Protein AF-A0A9D8EHZ8-F1 (afdb_monomer_lite)

Foldseek 3Di:
DPPPPPPDDDDDDDDDDDDPPVPDDDDDDDDDDDDDDDDDDDDDDDDDDDDDDDDDDDDDDDDDDDDDDDADFFAWDKDFQEFDFDFAFWFEWADDDQWIWTDHQQQKIWIWRCVPVNDIGGQAMDHDRHRFHYWDDDDQKIKTKHKHKDAQDADPVRDSPPADRIWIWIWIWIWGCNPVHDIGTQATDTDDDRANKGWQEWDDDDQKIWTWMWGDDDQDIKIKTWIWRCNPVHDIGTQAIETDPARWHYWDDDDQKIKIKHFHARPVVRGTPQWIKIWIWRCVPSHDIGTLAMDTDGHQWHYWDDDDQKIKIWHWDADPVVRFTPWIKIWMWGNVPNNYIGTAAMDTDPAHWAYWDDDDQWIWTFHQQAWIWIWGCPPVNYIGTDDIDGDPAGFNYWYDDPQKIWTSRISSGIIIMGTDGRRPDPDPPPCDPPNADEWFFDKDKDWFALFALEHEAQTKIKIARPVTAGRVRAQKAKWKDKQRHTDDDDPDWDDQDDDDPNWRWDWDAFPRSRMIITHGNDWDKMKMKMWMGSPPHIDMDIDIGTYDHFQDDFDFPDKDKWKKKKKKKKAFAFQFKWFQKKFKDFDFGDDPPFKDWPGKDKPDPPWGWDADPQRTIMIIGGDDRPDMHGHGDMDMIMMMIIMMGTHGDPVPDDQPPFDGDDPTPLLVLLLDAHDQLPLVPPQLLVLLCVQQPPHDGLLSSLQSLLVSLLVQADEDPVQVVVQWAFAHRLSVCSVVRYYHQVNSQSVSSSSSSSNSWRKWKFKADQVLVLQVVPFDWDQDIGIWMWTQRGSPGTDTFRSPPDPGTRRARRGRTSDIGSHCSQLDPDRIRHVVSNDSGHMDTDTDDPDDTDMDMTITMHMDDDHNCVRPVD

Radius of gyration: 33.53 Å; chains: 1; bounding box: 96×95×113 Å

Sequence (870 aa):
MKILKKYFKKSRILFSALSVILLIILVWVSGCCFDINYDFFNSTGQADPVTATTELITETETAETVPEVSTPLSVPELSIISKLKVPGQAIDVKAYGGYAYLTNDLGVLYIIDVSDKQDPQITGKCQGINAANIVIIAKEYAYISYTEWMRADKDESGSNNGIPEIYSICGFKIVNIKDKKNPVVVGDYISGKQSEKSVQGLVVEGDYAYLNTTDYTGNILKSRLEIIDIKDKTNPQIKGYCSIEGQPNGIFIKGGYAYINNTYYDFEKKQHTGQSKFFTVDISDKEAPFIAGSCSVPANSWSVYASGDHAFLTSSIYDDEIEDYKNSVLQIIDISDEKNPAPLGKCSIPGGAWEIDIKDDFLFVSNNKGGVSVINISDKSAPAITTNLVTNGNSYDIAIDGDYGYVADGFNGLLIIAIQKKEPGEGMIIHEEGANLPPVASIDIYGDRLSGDIFLKNNPVYLSAANSYDPENAGLFYTWHVNGYEVTDINNRYAVNDYIDDILMKSEMTEKKSEVICIFDNPGIYEVKLTVSDGILETSKSAVIKIEEGPAVIEPLREHNFTVTIECVLLNKGDVVVKNLECYLRTPQNFYPYQVVNKSEASIPLVNEVFDGNWNLLTHFKFGQNIKVSKGQEFKASLKNSVTMYEYDFKSLNTKNLDYEIGDRDLKEYTGEDLFIDIDSPVIIDAAKKATGSETDAVLKAKKIYNYIASKLYYDFPRAKDRGYEFMSASEILKTGKGVCADYAILYVAMLRAAGIPSRVAAGIPSALILNEKNQEIDIGHAWVEVKLPGYGWIPVDITQEDGFMERDYYMNLATEKGTSFLYKSLTMDWSSYYYDGFKYKWDSTQSPDIEQKLIYKVSGISKKDLYSR

pLDDT: mean 77.03, std 20.15, range [22.52, 98.31]

Structure (mmCIF, N/CA/C/O backbone):
data_AF-A0A9D8EHZ8-F1
#
_entry.id   AF-A0A9D8EHZ8-F1
#
loop_
_atom_site.group_PDB
_atom_site.id
_atom_site.type_symbol
_atom_site.label_atom_id
_atom_site.label_alt_id
_atom_site.label_comp_id
_atom_site.label_asym_id
_atom_site.label_entity_id
_atom_site.label_seq_id
_atom_site.pdbx_PDB_ins_code
_atom_site.Cartn_x
_atom_site.Cartn_y
_atom_site.Cartn_z
_atom_site.occupancy
_atom_site.B_iso_or_equiv
_atom_site.auth_seq_id
_atom_site.auth_comp_id
_atom_site.auth_asym_id
_atom_site.auth_atom_id
_atom_site.pdbx_PDB_model_num
ATOM 1 N N . MET A 1 1 ? 61.370 29.660 18.960 1.00 42.44 1 MET A N 1
ATOM 2 C CA . MET A 1 1 ? 62.018 30.147 17.714 1.00 42.44 1 MET A CA 1
ATOM 3 C C . MET A 1 1 ? 62.619 28.984 16.912 1.00 42.44 1 MET A C 1
ATOM 5 O O . MET A 1 1 ? 63.818 28.751 16.948 1.00 42.44 1 MET A O 1
ATOM 9 N N . LYS A 1 2 ? 61.748 28.227 16.240 1.00 33.66 2 LYS A N 1
ATOM 10 C CA . LYS A 1 2 ? 61.915 27.115 15.270 1.00 33.66 2 LYS A CA 1
ATOM 11 C C . LYS A 1 2 ? 60.500 26.500 15.217 1.00 33.66 2 LYS A C 1
ATOM 13 O O . LYS A 1 2 ? 59.813 26.578 16.228 1.00 33.66 2 LYS A O 1
ATOM 18 N N . ILE A 1 3 ? 60.035 25.996 14.070 1.00 34.16 3 ILE A N 1
ATOM 19 C CA . ILE A 1 3 ? 58.587 25.772 13.804 1.00 34.16 3 ILE A CA 1
ATOM 20 C C . ILE A 1 3 ? 57.794 27.102 13.747 1.00 34.16 3 ILE A C 1
ATOM 22 O O . ILE A 1 3 ? 56.798 27.311 14.420 1.00 34.16 3 ILE A O 1
ATOM 26 N N . LEU A 1 4 ? 58.276 28.040 12.923 1.00 28.67 4 LEU A N 1
ATOM 27 C CA . LEU A 1 4 ? 57.516 29.219 12.461 1.00 28.67 4 LEU A CA 1
ATOM 28 C C . LEU A 1 4 ? 58.087 29.683 11.102 1.00 28.67 4 LEU A C 1
ATOM 30 O O . LEU A 1 4 ? 58.439 30.840 10.897 1.00 28.67 4 LEU A O 1
ATOM 34 N N . LYS A 1 5 ? 58.370 28.700 10.229 1.00 30.28 5 LYS A N 1
ATOM 35 C CA . LYS A 1 5 ? 59.226 28.878 9.037 1.00 30.28 5 LYS A CA 1
ATOM 36 C C . LYS A 1 5 ? 58.972 27.886 7.882 1.00 30.28 5 LYS A C 1
ATOM 38 O O . LYS A 1 5 ? 59.844 27.726 7.034 1.00 30.28 5 LYS A O 1
ATOM 43 N N . LYS A 1 6 ? 57.820 27.193 7.870 1.00 33.59 6 LYS A N 1
ATOM 44 C CA . LYS A 1 6 ? 57.412 26.274 6.777 1.00 33.59 6 LYS A CA 1
ATOM 45 C C . LYS A 1 6 ? 56.082 26.656 6.101 1.00 33.59 6 LYS A C 1
ATOM 47 O O . LYS A 1 6 ? 55.855 26.250 4.970 1.00 33.59 6 LYS A O 1
ATOM 52 N N . TYR A 1 7 ? 55.269 27.504 6.733 1.00 33.09 7 TYR A N 1
ATOM 53 C CA . TYR A 1 7 ? 54.246 28.297 6.046 1.00 33.09 7 TYR A CA 1
ATOM 54 C C . TYR A 1 7 ? 54.831 29.673 5.686 1.00 33.09 7 TYR A C 1
ATOM 56 O O . TYR A 1 7 ? 55.725 30.157 6.379 1.00 33.09 7 TYR A O 1
ATOM 64 N N . PHE A 1 8 ? 54.356 30.259 4.580 1.00 27.19 8 PHE A N 1
ATOM 65 C CA . PHE A 1 8 ? 54.867 31.481 3.933 1.00 27.19 8 PHE A CA 1
ATOM 66 C C . PHE A 1 8 ? 56.337 31.464 3.466 1.00 27.19 8 PHE A C 1
ATOM 68 O O . PHE A 1 8 ? 57.197 32.076 4.097 1.00 27.19 8 PHE A O 1
ATOM 75 N N . LYS A 1 9 ? 56.596 30.923 2.258 1.00 25.81 9 LYS A N 1
ATOM 76 C CA . LYS A 1 9 ? 57.338 31.677 1.213 1.00 25.81 9 LYS A CA 1
ATOM 77 C C . LYS A 1 9 ? 57.199 31.125 -0.221 1.00 25.81 9 LYS A C 1
ATOM 79 O O . LYS A 1 9 ? 58.185 30.658 -0.787 1.00 25.81 9 LYS A O 1
ATOM 84 N N . LYS A 1 10 ? 56.028 31.283 -0.860 1.00 26.80 10 LYS A N 1
ATOM 85 C CA . LYS A 1 10 ? 55.967 31.517 -2.326 1.00 26.80 10 LYS A CA 1
ATOM 86 C C . LYS A 1 10 ? 54.661 32.136 -2.863 1.00 26.80 10 LYS A C 1
ATOM 88 O O . LYS A 1 10 ? 54.242 31.824 -3.967 1.00 26.80 10 LYS A O 1
ATOM 93 N N . SER A 1 11 ? 54.075 33.097 -2.145 1.00 28.36 11 SER A N 1
ATOM 94 C CA . SER A 1 11 ? 53.199 34.097 -2.773 1.00 28.36 11 SER A CA 1
ATOM 95 C C . SER A 1 11 ? 54.037 35.274 -3.300 1.00 28.36 11 SER A C 1
ATOM 97 O O . SER A 1 11 ? 54.605 36.061 -2.546 1.00 28.36 11 SER A O 1
ATOM 99 N N . ARG A 1 12 ? 54.160 35.334 -4.627 1.00 26.92 12 ARG A N 1
ATOM 100 C CA . ARG A 1 12 ? 54.604 36.449 -5.484 1.00 26.92 12 ARG A CA 1
ATOM 101 C C . ARG A 1 12 ? 54.038 36.082 -6.866 1.00 26.92 12 ARG A C 1
ATOM 103 O O . ARG A 1 12 ? 54.350 34.996 -7.331 1.00 26.92 12 ARG A O 1
ATOM 110 N N . ILE A 1 13 ? 53.205 36.876 -7.531 1.00 28.33 13 ILE A N 1
ATOM 111 C CA . ILE A 1 13 ? 52.962 38.323 -7.415 1.00 28.33 13 ILE A CA 1
ATOM 112 C C . ILE A 1 13 ? 51.472 38.608 -7.184 1.00 28.33 13 ILE A C 1
ATOM 114 O O . ILE A 1 13 ? 50.621 37.968 -7.788 1.00 28.33 13 ILE A O 1
ATOM 118 N N . LEU A 1 14 ? 51.175 39.614 -6.360 1.00 29.42 14 LEU A N 1
ATOM 119 C CA . LEU A 1 14 ? 49.868 40.272 -6.302 1.00 29.42 14 LEU A CA 1
ATOM 120 C C . LEU A 1 14 ? 50.128 41.762 -6.027 1.00 29.42 14 LEU A C 1
ATOM 122 O O . LEU A 1 14 ? 50.185 42.171 -4.874 1.00 29.42 14 LEU A O 1
ATOM 126 N N . PHE A 1 15 ? 50.421 42.534 -7.084 1.00 25.20 15 PHE A N 1
ATOM 127 C CA . PHE A 1 15 ? 50.543 44.003 -7.045 1.00 25.20 15 PHE A CA 1
ATOM 128 C C . PHE A 1 15 ? 50.527 44.610 -8.465 1.00 25.20 15 PHE A C 1
ATOM 130 O O . PHE A 1 15 ? 51.571 44.763 -9.097 1.00 25.20 15 PHE A O 1
ATOM 137 N N . SER A 1 16 ? 49.317 44.865 -8.973 1.00 26.61 16 SER A N 1
ATOM 138 C CA . SER A 1 16 ? 48.915 45.629 -10.186 1.00 26.61 16 SER A CA 1
ATOM 139 C C . SER A 1 16 ? 47.452 45.242 -10.493 1.00 26.61 16 SER A C 1
ATOM 141 O O . SER A 1 16 ? 47.147 44.593 -11.482 1.00 26.61 16 SER A O 1
ATOM 143 N N . ALA A 1 17 ? 46.521 45.349 -9.541 1.00 25.27 17 ALA A N 1
ATOM 144 C CA . ALA A 1 17 ? 45.995 46.604 -8.990 1.00 25.27 17 ALA A CA 1
ATOM 145 C C . ALA A 1 17 ? 45.419 47.531 -10.082 1.00 25.27 17 ALA A C 1
ATOM 147 O O . ALA A 1 17 ? 46.172 48.147 -10.823 1.00 25.27 17 ALA A O 1
ATOM 148 N N . LEU A 1 18 ? 44.081 47.616 -10.123 1.00 31.67 18 LEU A N 1
ATOM 149 C CA . LEU A 1 18 ? 43.257 48.682 -10.716 1.00 31.67 18 LEU A CA 1
ATOM 150 C C . LEU A 1 18 ? 43.749 49.237 -12.073 1.00 31.67 18 LEU A C 1
ATOM 152 O O . LEU A 1 18 ? 44.372 50.295 -12.129 1.00 31.67 18 LEU A O 1
ATOM 156 N N . SER A 1 19 ? 43.428 48.564 -13.186 1.00 28.25 19 SER A N 1
ATOM 157 C CA . SER A 1 19 ? 43.643 49.134 -14.538 1.00 28.25 19 SER A CA 1
ATOM 158 C C . SER A 1 19 ? 42.653 48.699 -15.636 1.00 28.25 19 SER A C 1
ATOM 160 O O . SER A 1 19 ? 42.636 49.336 -16.681 1.00 28.25 19 SER A O 1
ATOM 162 N N . VAL A 1 20 ? 41.834 47.650 -15.444 1.00 29.98 20 VAL A N 1
ATOM 163 C CA . VAL A 1 20 ? 41.016 47.049 -16.537 1.00 29.98 20 VAL A CA 1
ATOM 164 C C . VAL A 1 20 ? 39.533 46.830 -16.161 1.00 29.98 20 VAL A C 1
ATOM 166 O O . VAL A 1 20 ? 38.777 46.254 -16.924 1.00 29.98 20 VAL A O 1
ATOM 169 N N . ILE A 1 21 ? 39.083 47.302 -14.990 1.00 32.62 21 ILE A N 1
ATOM 170 C CA . ILE A 1 21 ? 37.666 47.213 -14.547 1.00 32.62 21 ILE A CA 1
ATOM 171 C C . ILE A 1 21 ? 37.036 48.625 -14.432 1.00 32.62 21 ILE A C 1
ATOM 173 O O . ILE A 1 21 ? 35.999 48.818 -13.814 1.00 32.62 21 ILE A O 1
ATOM 177 N N . LEU A 1 22 ? 37.655 49.641 -15.055 1.00 27.19 22 LEU A N 1
ATOM 178 C CA . LEU A 1 22 ? 37.105 51.009 -15.157 1.00 27.19 22 LEU A CA 1
ATOM 179 C C . LEU A 1 22 ? 37.096 51.574 -16.597 1.00 27.19 22 LEU A C 1
ATOM 181 O O . LEU A 1 22 ? 36.984 52.774 -16.813 1.00 27.19 22 LEU A O 1
ATOM 185 N N . LEU A 1 23 ? 37.205 50.670 -17.571 1.00 26.86 23 LEU A N 1
ATOM 186 C CA . LEU A 1 23 ? 36.825 50.774 -18.982 1.00 26.86 23 LEU A CA 1
ATOM 187 C C . LEU A 1 23 ? 36.398 49.331 -19.324 1.00 26.86 23 LEU A C 1
ATOM 189 O O . LEU A 1 23 ? 37.203 48.429 -19.129 1.00 26.86 23 LEU A O 1
ATOM 193 N N . ILE A 1 24 ? 35.175 48.995 -19.744 1.00 31.30 24 ILE A N 1
ATOM 194 C CA . ILE A 1 24 ? 34.198 49.748 -20.545 1.00 31.30 24 ILE A CA 1
ATOM 195 C C . ILE A 1 24 ? 32.785 49.587 -19.936 1.00 31.30 24 ILE A C 1
ATOM 197 O O . ILE A 1 24 ? 32.025 48.717 -20.347 1.00 31.30 24 ILE A O 1
ATOM 201 N N . ILE A 1 25 ? 32.415 50.427 -18.961 1.00 30.67 25 ILE A N 1
ATOM 202 C CA . ILE A 1 25 ? 31.013 50.658 -18.559 1.00 30.67 25 ILE A CA 1
ATOM 203 C C . ILE A 1 25 ? 30.838 52.162 -18.290 1.00 30.67 25 ILE A C 1
ATOM 205 O O . ILE A 1 25 ? 31.581 52.736 -17.502 1.00 30.67 25 ILE A O 1
ATOM 209 N N . LEU A 1 26 ? 29.841 52.765 -18.949 1.00 23.91 26 LEU A N 1
ATOM 210 C CA . LEU A 1 26 ? 29.326 54.133 -18.761 1.00 23.91 26 LEU A CA 1
ATOM 211 C C . LEU A 1 26 ? 30.317 55.309 -18.926 1.00 23.91 26 LEU A C 1
ATOM 213 O O . LEU A 1 26 ? 30.789 55.909 -17.965 1.00 23.91 26 LEU A O 1
ATOM 217 N N . VAL A 1 27 ? 30.432 55.781 -20.172 1.00 25.61 27 VAL A N 1
ATOM 218 C CA . VAL A 1 27 ? 30.250 57.219 -20.448 1.00 25.61 27 VAL A CA 1
ATOM 219 C C . VAL A 1 27 ? 28.884 57.372 -21.119 1.00 25.61 27 VAL A C 1
ATOM 221 O O . VAL A 1 27 ? 28.538 56.584 -21.998 1.00 25.61 27 VAL A O 1
ATOM 224 N N . TRP A 1 28 ? 28.092 58.348 -20.677 1.00 25.27 28 TRP A N 1
ATOM 225 C CA . TRP A 1 28 ? 26.720 58.592 -21.136 1.00 25.27 28 TRP A CA 1
ATOM 226 C C . TRP A 1 28 ? 26.611 60.010 -21.733 1.00 25.27 28 TRP A C 1
ATOM 228 O O . TRP A 1 28 ? 27.244 60.931 -21.227 1.00 25.27 28 TRP A O 1
ATOM 238 N N . VAL A 1 29 ? 25.734 60.169 -22.735 1.00 26.67 29 VAL A N 1
ATOM 239 C CA . VAL A 1 29 ? 25.105 61.433 -23.199 1.00 26.67 29 VAL A CA 1
ATOM 240 C C . VAL A 1 29 ? 25.893 62.414 -24.106 1.00 26.67 29 VAL A C 1
ATOM 242 O O . VAL A 1 29 ? 26.792 63.133 -23.685 1.00 26.67 29 VAL A O 1
ATOM 245 N N . SER A 1 30 ? 25.319 62.596 -25.310 1.00 26.00 30 SER A N 1
ATOM 246 C CA . SER A 1 30 ? 25.338 63.772 -26.220 1.00 26.00 30 SER A CA 1
ATOM 247 C C . SER A 1 30 ? 26.588 64.097 -27.065 1.00 26.00 30 SER A C 1
ATOM 249 O O . SER A 1 30 ? 27.718 64.059 -26.596 1.00 26.00 30 SER A O 1
ATOM 251 N N . GLY A 1 31 ? 26.353 64.460 -28.339 1.00 22.52 31 GLY A N 1
ATOM 252 C CA . GLY A 1 31 ? 27.397 64.751 -29.343 1.00 22.52 31 GLY A CA 1
ATOM 253 C C . GLY A 1 31 ? 26.881 64.845 -30.793 1.00 22.52 31 GLY A C 1
ATOM 254 O O . GLY A 1 31 ? 27.406 64.181 -31.675 1.00 22.52 31 GLY A O 1
ATOM 255 N N . CYS A 1 32 ? 25.808 65.611 -31.001 1.00 24.56 32 CYS A N 1
ATOM 256 C CA . CYS A 1 32 ? 25.001 65.802 -32.220 1.00 24.56 32 CYS A CA 1
ATOM 257 C C . CYS A 1 32 ? 25.723 65.876 -33.590 1.00 24.56 32 CYS A C 1
ATOM 259 O O . CYS A 1 32 ? 26.735 66.563 -33.693 1.00 24.56 32 CYS A O 1
ATOM 261 N N . CYS A 1 33 ? 25.073 65.364 -34.656 1.00 24.97 33 CYS A N 1
ATOM 262 C CA . CYS A 1 33 ? 24.797 66.127 -35.898 1.00 24.97 33 CYS A CA 1
ATOM 263 C C . CYS A 1 33 ? 23.803 65.440 -36.877 1.00 24.97 33 CYS A C 1
ATOM 265 O O . CYS A 1 33 ? 24.043 64.335 -37.350 1.00 24.97 33 CYS A O 1
ATOM 267 N N . PHE A 1 34 ? 22.721 66.171 -37.172 1.00 27.38 34 PHE A N 1
ATOM 268 C CA . PHE A 1 34 ? 21.964 66.359 -38.433 1.00 27.38 34 PHE A CA 1
ATOM 269 C C . PHE A 1 34 ? 22.663 66.000 -39.778 1.00 27.38 34 PHE A C 1
ATOM 271 O O . PHE A 1 34 ? 23.888 66.057 -39.830 1.00 27.38 34 PHE A O 1
ATOM 278 N N . ASP A 1 35 ? 22.019 65.821 -40.952 1.00 26.66 35 ASP A N 1
ATOM 279 C CA . ASP A 1 35 ? 20.636 65.518 -41.458 1.00 26.66 35 ASP A CA 1
ATOM 280 C C . ASP A 1 35 ? 20.735 65.533 -43.035 1.00 26.66 35 ASP A C 1
ATOM 282 O O . ASP A 1 35 ? 21.834 65.794 -43.530 1.00 26.66 35 ASP A O 1
ATOM 286 N N . ILE A 1 36 ? 19.783 65.297 -43.963 1.00 28.72 36 ILE A N 1
ATOM 287 C CA . ILE A 1 36 ? 18.327 65.007 -44.030 1.00 28.72 36 ILE A CA 1
ATOM 288 C C . ILE A 1 36 ? 18.055 64.119 -45.280 1.00 28.72 36 ILE A C 1
ATOM 290 O O . ILE A 1 36 ? 18.781 64.258 -46.267 1.00 28.72 36 ILE A O 1
ATOM 294 N N . ASN A 1 37 ? 16.984 63.302 -45.282 1.00 23.98 37 ASN A N 1
ATOM 295 C CA . ASN A 1 37 ? 15.890 63.209 -46.300 1.00 23.98 37 ASN A CA 1
ATOM 296 C C . ASN A 1 37 ? 15.250 61.794 -46.284 1.00 23.98 37 ASN A C 1
ATOM 298 O O . ASN A 1 37 ? 15.977 60.808 -46.252 1.00 23.98 37 ASN A O 1
ATOM 302 N N . TYR A 1 38 ? 13.931 61.574 -46.161 1.00 24.95 38 TYR A N 1
ATOM 303 C CA . TYR A 1 38 ? 12.765 62.027 -46.953 1.00 24.95 38 TYR A CA 1
ATOM 304 C C . TYR A 1 38 ? 12.772 61.615 -48.434 1.00 24.95 38 TYR A C 1
ATOM 306 O O . TYR A 1 38 ? 13.520 62.177 -49.223 1.00 24.95 38 TYR A O 1
ATOM 314 N N . ASP A 1 39 ? 11.822 60.755 -48.819 1.00 24.69 39 ASP A N 1
ATOM 315 C CA . ASP A 1 39 ? 10.821 61.156 -49.816 1.00 24.69 39 ASP A CA 1
ATOM 316 C C . ASP A 1 39 ? 9.502 60.372 -49.640 1.00 24.69 39 ASP A C 1
ATOM 318 O O . ASP A 1 39 ? 9.479 59.325 -48.990 1.00 24.69 39 ASP A O 1
ATOM 322 N N . PHE A 1 40 ? 8.389 60.907 -50.153 1.00 23.91 40 PHE A N 1
ATOM 323 C CA . PHE A 1 40 ? 7.023 60.424 -49.875 1.00 23.91 40 PHE A CA 1
ATOM 324 C C . PHE A 1 40 ? 6.108 60.727 -51.070 1.00 23.91 40 PHE A C 1
ATOM 326 O O . PHE A 1 40 ? 5.980 61.893 -51.432 1.00 23.91 40 PHE A O 1
ATOM 333 N N . PHE A 1 41 ? 5.405 59.743 -51.653 1.00 25.33 41 PHE A N 1
ATOM 334 C CA . PHE A 1 41 ? 4.345 60.044 -52.633 1.00 25.33 41 PHE A CA 1
ATOM 335 C C . PHE A 1 41 ? 3.162 59.066 -52.637 1.00 25.33 41 PHE A C 1
ATOM 337 O O . PHE A 1 41 ? 3.313 57.863 -52.449 1.00 25.33 41 PHE A O 1
ATOM 344 N N . ASN A 1 42 ? 1.970 59.626 -52.867 1.00 25.23 42 ASN A N 1
ATOM 345 C CA . ASN A 1 42 ? 0.673 58.949 -52.811 1.00 25.23 42 ASN A CA 1
ATOM 346 C C . ASN A 1 42 ? 0.167 58.503 -54.190 1.00 25.23 42 ASN A C 1
ATOM 348 O O . ASN A 1 42 ? 0.382 59.198 -55.181 1.00 25.23 42 ASN A O 1
ATOM 352 N N . SER A 1 43 ? -0.670 57.463 -54.208 1.00 26.58 43 SER A N 1
ATOM 353 C CA . SER A 1 43 ? -1.912 57.412 -55.007 1.00 26.58 43 SER A CA 1
ATOM 354 C C . SER A 1 43 ? -2.799 56.248 -54.517 1.00 26.58 43 SER A C 1
ATOM 356 O O . SER A 1 43 ? -2.247 55.241 -54.092 1.00 26.58 43 SER A O 1
ATOM 358 N N . THR A 1 44 ? -4.136 56.196 -54.591 1.00 25.92 44 THR A N 1
ATOM 359 C CA . THR A 1 44 ? -5.294 57.116 -54.407 1.00 25.92 44 THR A CA 1
ATOM 360 C C . THR A 1 44 ? -6.478 56.487 -55.162 1.00 25.92 44 THR A C 1
ATOM 362 O O . THR A 1 44 ? -6.336 56.230 -56.354 1.00 25.92 44 THR A O 1
ATOM 365 N N . GLY A 1 45 ? -7.639 56.311 -54.516 1.00 26.22 45 GLY A N 1
ATOM 366 C CA . GLY A 1 45 ? -8.857 55.707 -55.102 1.00 26.22 45 GLY A CA 1
ATOM 367 C C . GLY A 1 45 ? -9.213 54.366 -54.427 1.00 26.22 45 GLY A C 1
ATOM 368 O O . GLY A 1 45 ? -8.359 53.490 -54.432 1.00 26.22 45 GLY A O 1
ATOM 369 N N . GLN A 1 46 ? -10.340 54.094 -53.745 1.00 23.98 46 GLN A N 1
ATOM 370 C CA . GLN A 1 46 ? -11.684 54.696 -53.545 1.00 23.98 46 GLN A CA 1
ATOM 371 C C . GLN A 1 46 ? -12.833 53.958 -54.280 1.00 23.98 46 GLN A C 1
ATOM 373 O O . GLN A 1 46 ? -12.809 53.861 -55.500 1.00 23.98 46 GLN A O 1
ATOM 378 N N . ALA A 1 47 ? -13.868 53.589 -53.499 1.00 24.73 47 ALA A N 1
ATOM 379 C CA . ALA A 1 47 ? -15.228 53.118 -53.847 1.00 24.73 47 ALA A CA 1
ATOM 380 C C . ALA A 1 47 ? -15.457 51.638 -54.280 1.00 24.73 47 ALA A C 1
ATOM 382 O O . ALA A 1 47 ? -15.078 51.231 -55.371 1.00 24.73 47 ALA A O 1
ATOM 383 N N . ASP A 1 48 ? -16.120 50.850 -53.413 1.00 22.95 48 ASP A N 1
ATOM 384 C CA . ASP A 1 48 ? -17.584 50.591 -53.399 1.00 22.95 48 ASP A CA 1
ATOM 385 C C . ASP A 1 48 ? -18.350 50.296 -54.728 1.00 22.95 48 ASP A C 1
ATOM 387 O O . ASP A 1 48 ? -18.148 51.008 -55.709 1.00 22.95 48 ASP A O 1
ATOM 391 N N . PRO A 1 49 ? -19.444 49.483 -54.715 1.00 45.53 49 PRO A N 1
ATOM 392 C CA . PRO A 1 49 ? -19.548 48.070 -54.280 1.00 45.53 49 PRO A CA 1
ATOM 393 C C . PRO A 1 49 ? -20.495 47.208 -55.201 1.00 45.53 49 PRO A C 1
ATOM 395 O O . PRO A 1 49 ? -20.920 47.653 -56.262 1.00 45.53 49 PRO A O 1
ATOM 398 N N . VAL A 1 50 ? -20.954 46.035 -54.713 1.00 24.03 50 VAL A N 1
ATOM 399 C CA . VAL A 1 50 ? -22.211 45.299 -55.080 1.00 24.03 50 VAL A CA 1
ATOM 400 C C . VAL A 1 50 ? -22.213 44.292 -56.267 1.00 24.03 50 VAL A C 1
ATOM 402 O O . VAL A 1 50 ? -21.644 44.502 -57.330 1.00 24.03 50 VAL A O 1
ATOM 405 N N . THR A 1 51 ? -23.042 43.249 -56.083 1.00 23.59 51 THR A N 1
ATOM 406 C CA . THR A 1 51 ? -23.718 42.334 -57.047 1.00 23.59 51 THR A CA 1
ATOM 407 C C . THR A 1 51 ? -23.034 41.064 -57.576 1.00 23.59 51 THR A C 1
ATOM 409 O O . THR A 1 51 ? -22.134 41.079 -58.405 1.00 23.59 51 THR A O 1
ATOM 412 N N . ALA A 1 52 ? -23.631 39.947 -57.153 1.00 26.17 52 ALA A N 1
ATOM 413 C CA . ALA A 1 52 ? -23.463 38.568 -57.591 1.00 26.17 52 ALA A CA 1
ATOM 414 C C . ALA A 1 52 ? -23.963 38.242 -59.017 1.00 26.17 52 ALA A C 1
ATOM 416 O O . ALA A 1 52 ? -24.888 38.887 -59.510 1.00 26.17 52 ALA A O 1
ATOM 417 N N . THR A 1 53 ? -23.429 37.160 -59.606 1.00 24.91 53 THR A N 1
ATOM 418 C CA . THR A 1 53 ? -24.096 36.026 -60.323 1.00 24.91 53 THR A CA 1
ATOM 419 C C . THR A 1 53 ? -22.984 35.064 -60.827 1.00 24.91 53 THR A C 1
ATOM 421 O O . THR A 1 53 ? -21.869 35.520 -61.053 1.00 24.91 53 THR A O 1
ATOM 424 N N . THR A 1 54 ? -23.074 33.723 -60.765 1.00 25.78 54 THR A N 1
ATOM 425 C CA . THR A 1 54 ? -23.871 32.785 -61.606 1.00 25.78 54 THR A CA 1
ATOM 426 C C . THR A 1 54 ? -23.454 32.891 -63.093 1.00 25.78 54 THR A C 1
ATOM 428 O O . THR A 1 54 ? -23.629 33.956 -63.666 1.00 25.78 54 THR A O 1
ATOM 431 N N . GLU A 1 55 ? -22.896 31.884 -63.791 1.00 25.89 55 GLU A N 1
ATOM 432 C CA . GLU A 1 55 ? -22.722 30.441 -63.510 1.00 25.89 55 GLU A CA 1
ATOM 433 C C . GLU A 1 55 ? -21.580 29.792 -64.352 1.00 25.89 55 GLU A C 1
ATOM 435 O O . GLU A 1 55 ? -21.043 30.421 -65.258 1.00 25.89 55 GLU A O 1
ATOM 440 N N . LEU A 1 56 ? -21.249 28.529 -64.032 1.00 26.69 56 LEU A N 1
ATOM 441 C CA . LEU A 1 56 ? -20.597 27.455 -64.827 1.00 26.69 56 LEU A CA 1
ATOM 442 C C . LEU A 1 56 ? -20.024 27.742 -66.244 1.00 26.69 56 LEU A C 1
ATOM 444 O O . LEU A 1 56 ? -20.764 28.126 -67.145 1.00 26.69 56 LEU A O 1
ATOM 448 N N . ILE A 1 57 ? -18.789 27.270 -66.506 1.00 26.61 57 ILE A N 1
ATOM 449 C CA . ILE A 1 57 ? -18.485 26.116 -67.404 1.00 26.61 57 ILE A CA 1
ATOM 450 C C . ILE A 1 57 ? -16.991 25.705 -67.308 1.00 26.61 57 ILE A C 1
ATOM 452 O O . ILE A 1 57 ? -16.150 26.461 -66.835 1.00 26.61 57 ILE A O 1
ATOM 456 N N . THR A 1 58 ? -16.701 24.456 -67.682 1.00 29.36 58 THR A N 1
ATOM 457 C CA . THR A 1 58 ? -15.430 23.710 -67.570 1.00 29.36 58 THR A CA 1
ATOM 458 C C . THR A 1 58 ? -14.283 24.173 -68.475 1.00 29.36 58 THR A C 1
ATOM 460 O O . THR A 1 58 ? -14.529 24.446 -69.645 1.00 29.36 58 THR A O 1
ATOM 463 N N . GLU A 1 59 ? -13.036 23.998 -68.016 1.00 26.08 59 GLU A N 1
ATOM 464 C CA . GLU A 1 59 ? -12.023 23.172 -68.714 1.00 26.08 59 GLU A CA 1
ATOM 465 C C . GLU A 1 59 ? -10.908 22.715 -67.740 1.00 26.08 59 GLU A C 1
ATOM 467 O O . GLU A 1 59 ? -10.930 23.089 -66.566 1.00 26.08 59 GLU A O 1
ATOM 472 N N . THR A 1 60 ? -10.018 21.808 -68.167 1.00 28.44 60 THR A N 1
ATOM 473 C CA . THR A 1 60 ? -9.181 20.964 -67.281 1.00 28.44 60 THR A CA 1
ATOM 474 C C . THR A 1 60 ? -7.663 21.113 -67.465 1.00 28.44 60 THR A C 1
ATOM 476 O O . THR A 1 60 ? -7.198 21.548 -68.510 1.00 28.44 60 THR A O 1
ATOM 479 N N . GLU A 1 61 ? -6.933 20.591 -66.468 1.00 26.75 61 GLU A N 1
ATOM 480 C CA . GLU A 1 61 ? -5.493 20.257 -66.407 1.00 26.75 61 GLU A CA 1
ATOM 481 C C . GLU A 1 61 ? -4.487 21.282 -65.827 1.00 26.75 61 GLU A C 1
ATOM 483 O O . GLU A 1 61 ? -4.153 22.313 -66.399 1.00 26.75 61 GLU A O 1
ATOM 488 N N . THR A 1 62 ? -3.879 20.836 -64.716 1.00 35.66 62 THR A N 1
ATOM 489 C CA . THR A 1 62 ? -2.498 21.089 -64.254 1.00 35.66 62 THR A CA 1
ATOM 490 C C . THR A 1 62 ? -2.070 22.502 -63.828 1.00 35.66 62 THR A C 1
ATOM 492 O O . THR A 1 62 ? -1.544 23.286 -64.611 1.00 35.66 62 THR A O 1
ATOM 495 N N . ALA A 1 63 ? -2.108 22.725 -62.510 1.00 26.28 63 ALA A N 1
ATOM 496 C CA . ALA A 1 63 ? -1.137 23.537 -61.772 1.00 26.28 63 ALA A CA 1
ATOM 497 C C . ALA A 1 63 ? -0.817 22.842 -60.430 1.00 26.28 63 ALA A C 1
ATOM 499 O O . ALA A 1 63 ? -1.587 21.997 -59.973 1.00 26.28 63 ALA A O 1
ATOM 500 N N . GLU A 1 64 ? 0.343 23.140 -59.846 1.00 31.75 64 GLU A N 1
ATOM 501 C CA . GLU A 1 64 ? 0.955 22.382 -58.745 1.00 31.75 64 GLU A CA 1
ATOM 502 C C . GLU A 1 64 ? 0.138 22.414 -57.439 1.00 31.75 64 GLU A C 1
ATOM 504 O O . GLU A 1 64 ? -0.248 23.477 -56.951 1.00 31.75 64 GLU A O 1
ATOM 509 N N . THR A 1 65 ? -0.066 21.248 -56.816 1.00 26.27 65 THR A N 1
ATOM 510 C CA . THR A 1 65 ? -0.573 21.164 -55.441 1.00 26.27 65 THR A CA 1
ATOM 511 C C . THR A 1 65 ? 0.532 21.540 -54.457 1.00 26.27 65 THR A C 1
ATOM 513 O O . THR A 1 65 ? 1.465 20.764 -54.237 1.00 26.27 65 THR A O 1
ATOM 516 N N . VAL A 1 66 ? 0.396 22.708 -53.828 1.00 30.91 66 VAL A N 1
ATOM 517 C CA . VAL A 1 66 ? 1.068 23.022 -52.556 1.00 30.91 66 VAL A CA 1
ATOM 518 C C . VAL A 1 66 ? 0.764 21.881 -51.567 1.00 30.91 66 VAL A C 1
ATOM 520 O O . VAL A 1 66 ? -0.389 21.446 -51.526 1.00 30.91 66 VAL A O 1
ATOM 523 N N . PRO A 1 67 ? 1.746 21.361 -50.801 1.00 30.50 67 PRO A N 1
ATOM 524 C CA . PRO A 1 67 ? 1.485 20.294 -49.838 1.00 30.50 67 PRO A CA 1
ATOM 525 C C . PRO A 1 67 ? 0.436 20.735 -48.813 1.00 30.50 67 PRO A C 1
ATOM 527 O O . PRO A 1 67 ? 0.450 21.881 -48.358 1.00 30.50 67 PRO A O 1
ATOM 530 N N . GLU A 1 68 ? -0.468 19.822 -48.456 1.00 28.08 68 GLU A N 1
ATOM 531 C CA . GLU A 1 68 ? -1.501 20.087 -47.457 1.00 28.08 68 GLU A CA 1
ATOM 532 C C . GLU A 1 68 ? -0.856 20.496 -46.128 1.00 28.08 68 GLU A C 1
ATOM 534 O O . GLU A 1 68 ? 0.054 19.834 -45.624 1.00 28.08 68 GLU A O 1
ATOM 539 N N . VAL A 1 69 ? -1.328 21.607 -45.557 1.00 31.61 69 VAL A N 1
ATOM 540 C CA . VAL A 1 69 ? -0.918 22.028 -44.217 1.00 31.61 69 VAL A CA 1
ATOM 541 C C . VAL A 1 69 ? -1.438 20.985 -43.238 1.00 31.61 69 VAL A C 1
ATOM 543 O O . VAL A 1 69 ? -2.649 20.818 -43.099 1.00 31.61 69 VAL A O 1
ATOM 546 N N . SER A 1 70 ? -0.522 20.285 -42.567 1.00 32.75 70 SER A N 1
ATOM 547 C CA . SER A 1 70 ? -0.854 19.281 -41.558 1.00 32.75 70 SER A CA 1
ATOM 548 C C . SER A 1 70 ? -1.810 19.869 -40.522 1.00 32.75 70 SER A C 1
ATOM 550 O O . SER A 1 70 ? -1.481 20.868 -39.874 1.00 32.75 70 SER A O 1
ATOM 552 N N . THR A 1 71 ? -2.974 19.242 -40.347 1.00 35.97 71 THR A N 1
ATOM 553 C CA . THR A 1 71 ? -3.921 19.593 -39.284 1.00 35.97 71 THR A CA 1
ATOM 554 C C . THR A 1 71 ? -3.200 19.589 -37.933 1.00 35.97 71 THR A C 1
ATOM 556 O O . THR A 1 71 ? -2.513 18.603 -37.649 1.00 35.97 71 THR A O 1
ATOM 559 N N . PRO A 1 72 ? -3.336 20.632 -37.090 1.00 41.34 72 PRO A N 1
ATOM 560 C CA . PRO A 1 72 ? -2.718 20.640 -35.769 1.00 41.34 72 PRO A CA 1
ATOM 561 C C . PRO A 1 72 ? -3.154 19.408 -34.974 1.00 41.34 72 PRO A C 1
ATOM 563 O O . PRO A 1 72 ? -4.351 19.118 -34.911 1.00 41.34 72 PRO A O 1
ATOM 566 N N . LEU A 1 73 ? -2.206 18.685 -34.367 1.00 48.09 73 LEU A N 1
ATOM 567 C CA . LEU A 1 73 ? -2.572 17.584 -33.481 1.00 48.09 73 LEU A CA 1
ATOM 568 C C . LEU A 1 73 ? -3.355 18.140 -32.290 1.00 48.09 73 LEU A C 1
ATOM 570 O O . LEU A 1 73 ? -2.881 19.009 -31.559 1.00 48.09 73 LEU A O 1
ATOM 574 N N . SER A 1 74 ? -4.541 17.581 -32.079 1.00 62.09 74 SER A N 1
ATOM 575 C CA . SER A 1 74 ? -5.297 17.719 -30.842 1.00 62.09 74 SER A CA 1
ATOM 576 C C . SER A 1 74 ? -4.457 17.213 -29.669 1.00 62.09 74 SER A C 1
ATOM 578 O O . SER A 1 74 ? -4.178 16.015 -29.584 1.00 62.09 74 SER A O 1
ATOM 580 N N . VAL A 1 75 ? -4.059 18.107 -28.767 1.00 70.25 75 VAL A N 1
ATOM 581 C CA . VAL A 1 75 ? -3.344 17.721 -27.545 1.00 70.25 75 VAL A CA 1
ATOM 582 C C . VAL A 1 75 ? -4.294 16.921 -26.634 1.00 70.25 75 VAL A C 1
ATOM 584 O O . VAL A 1 75 ? -5.438 17.351 -26.451 1.00 70.25 75 VAL A O 1
ATOM 587 N N . PRO A 1 76 ? -3.862 15.781 -26.058 1.00 79.75 76 PRO A N 1
ATOM 588 C CA . PRO A 1 76 ? -4.650 15.050 -25.074 1.00 79.75 76 PRO A CA 1
ATOM 589 C C . PRO A 1 76 ? -4.837 15.862 -23.791 1.00 79.75 76 PRO A C 1
ATOM 591 O O . PRO A 1 76 ? -3.866 16.342 -23.206 1.00 79.75 76 PRO A O 1
ATOM 594 N N . GLU A 1 77 ? -6.078 15.974 -23.327 1.00 82.69 77 GLU A N 1
ATOM 595 C CA . GLU A 1 77 ? -6.416 16.579 -22.039 1.00 82.69 77 GLU A CA 1
ATOM 596 C C . GLU A 1 77 ? -6.713 15.475 -21.014 1.00 82.69 77 GLU A C 1
ATOM 598 O O . GLU A 1 77 ? -7.535 14.587 -21.264 1.00 82.69 77 GLU A O 1
ATOM 603 N N . LEU A 1 78 ? -6.012 15.503 -19.874 1.00 83.94 78 LEU A N 1
ATOM 604 C CA . LEU A 1 78 ? -6.115 14.487 -18.824 1.00 83.94 78 LEU A CA 1
ATOM 605 C C . LEU A 1 78 ? -7.017 14.951 -17.682 1.00 83.94 78 LEU A C 1
ATOM 607 O O . LEU A 1 78 ? -6.884 16.068 -17.190 1.00 83.94 78 LEU A O 1
ATOM 611 N N . SER A 1 79 ? -7.886 14.064 -17.200 1.00 81.81 79 SER A N 1
ATOM 612 C CA . SER A 1 79 ? -8.684 14.296 -15.987 1.00 81.81 79 SER A CA 1
ATOM 613 C C . SER A 1 79 ? -8.880 13.006 -15.193 1.00 81.81 79 SER A C 1
ATOM 615 O O . SER A 1 79 ? -9.019 11.929 -15.769 1.00 81.81 79 SER A O 1
ATOM 617 N N . ILE A 1 80 ? -8.878 13.101 -13.862 1.00 82.44 80 ILE A N 1
ATOM 618 C CA . ILE A 1 80 ? -9.135 11.961 -12.970 1.00 82.44 80 ILE A CA 1
ATOM 619 C C . ILE A 1 80 ? -10.636 11.661 -12.968 1.00 82.44 80 ILE A C 1
ATOM 621 O O . ILE A 1 80 ? -11.440 12.562 -12.739 1.00 82.44 80 ILE A O 1
ATOM 625 N N . ILE A 1 81 ? -11.001 10.395 -13.180 1.00 81.88 81 ILE A N 1
ATOM 626 C CA . ILE A 1 81 ? -12.390 9.920 -13.100 1.00 81.88 81 ILE A CA 1
ATOM 627 C C . ILE A 1 81 ? -12.668 9.337 -11.714 1.00 81.88 81 ILE A C 1
ATOM 629 O O . ILE A 1 81 ? -13.648 9.701 -11.071 1.00 81.88 81 ILE A O 1
ATOM 633 N N . SER A 1 82 ? -11.810 8.423 -11.254 1.00 75.31 82 SER A N 1
ATOM 634 C CA . SER A 1 82 ? -12.001 7.694 -9.998 1.00 75.31 82 SER A CA 1
ATOM 635 C C . SER A 1 82 ? -10.681 7.185 -9.415 1.00 75.31 82 SER A C 1
ATOM 637 O O . SER A 1 82 ? -9.641 7.165 -10.082 1.00 75.31 82 SER A O 1
ATOM 639 N N . LYS A 1 83 ? -10.733 6.784 -8.141 1.00 83.88 83 LYS A N 1
ATOM 640 C CA . LYS A 1 83 ? -9.645 6.151 -7.386 1.00 83.88 83 LYS A CA 1
ATOM 641 C C . LYS A 1 83 ? -10.204 4.925 -6.665 1.00 83.88 83 LYS A C 1
ATOM 643 O O . LYS A 1 83 ? -11.228 5.038 -5.992 1.00 83.88 83 LYS A O 1
ATOM 648 N N . LEU A 1 84 ? -9.518 3.791 -6.755 1.00 79.69 84 LEU A N 1
ATOM 649 C CA . LEU A 1 84 ? -9.813 2.567 -6.015 1.00 79.69 84 LEU A CA 1
ATOM 650 C C . LEU A 1 84 ? -8.579 2.152 -5.216 1.00 79.69 84 LEU A C 1
ATOM 652 O O . LEU A 1 84 ? -7.631 1.579 -5.756 1.00 79.69 84 LEU A O 1
ATOM 656 N N . LYS A 1 85 ? -8.619 2.416 -3.909 1.00 79.25 85 LYS A N 1
ATOM 657 C CA . LYS A 1 85 ? -7.591 1.943 -2.983 1.00 79.25 85 LYS A CA 1
ATOM 658 C C . LYS A 1 85 ? -7.617 0.414 -2.924 1.00 79.25 85 LYS A C 1
ATOM 660 O O . LYS A 1 85 ? -8.679 -0.179 -2.749 1.00 79.25 85 LYS A O 1
ATOM 665 N N . VAL A 1 86 ? -6.440 -0.200 -3.005 1.00 73.56 86 VAL A N 1
ATOM 666 C CA . VAL A 1 86 ? -6.220 -1.617 -2.682 1.00 73.56 86 VAL A CA 1
ATOM 667 C C . VAL A 1 86 ? -5.303 -1.724 -1.457 1.00 73.56 86 VAL A C 1
ATOM 669 O O . VAL A 1 86 ? -4.565 -0.779 -1.173 1.00 73.56 86 VAL A O 1
ATOM 672 N N . PRO A 1 87 ? -5.318 -2.840 -0.708 1.00 70.12 87 PRO A N 1
ATOM 673 C CA . PRO A 1 87 ? -4.277 -3.129 0.276 1.00 70.12 87 PRO A CA 1
ATOM 674 C C . PRO A 1 87 ? -2.887 -3.225 -0.379 1.00 70.12 87 PRO A C 1
ATOM 676 O O . PRO A 1 87 ? -2.739 -3.883 -1.413 1.00 70.12 87 PRO A O 1
ATOM 679 N N . GLY A 1 88 ? -1.872 -2.623 0.249 1.00 69.12 88 GLY A N 1
ATOM 680 C CA . GLY A 1 88 ? -0.493 -2.551 -0.261 1.00 69.12 88 GLY A CA 1
ATOM 681 C C . GLY A 1 88 ? -0.235 -1.367 -1.201 1.00 69.12 88 GLY A C 1
ATOM 682 O O . GLY A 1 88 ? -1.110 -0.532 -1.428 1.00 69.12 88 GLY A O 1
ATOM 683 N N . GLN A 1 89 ? 0.975 -1.295 -1.753 1.00 81.00 89 GLN A N 1
ATOM 684 C CA . GLN A 1 89 ? 1.311 -0.394 -2.858 1.00 81.00 89 GLN A CA 1
ATOM 685 C C . GLN A 1 89 ? 0.992 -1.077 -4.183 1.00 81.00 89 GLN A C 1
ATOM 687 O O . GLN A 1 89 ? 1.530 -2.147 -4.455 1.00 81.00 89 GLN A O 1
ATOM 692 N N . ALA A 1 90 ? 0.173 -0.455 -5.028 1.00 88.19 90 ALA A N 1
ATOM 693 C CA . ALA A 1 90 ? 0.044 -0.851 -6.427 1.00 88.19 90 ALA A CA 1
ATOM 694 C C . ALA A 1 90 ? 1.381 -0.647 -7.165 1.00 88.19 90 ALA A C 1
ATOM 696 O O . ALA A 1 90 ? 1.963 0.432 -7.057 1.00 88.19 90 ALA A O 1
ATOM 697 N N . ILE A 1 91 ? 1.848 -1.661 -7.903 1.00 90.56 91 ILE A N 1
ATOM 698 C CA . ILE A 1 91 ? 3.158 -1.662 -8.583 1.00 90.56 91 ILE A CA 1
ATOM 699 C C . ILE A 1 91 ? 3.009 -1.651 -10.109 1.00 90.56 91 ILE A C 1
ATOM 701 O O . ILE A 1 91 ? 3.493 -0.725 -10.748 1.00 90.56 91 ILE A O 1
ATOM 705 N N . ASP A 1 92 ? 2.325 -2.646 -10.681 1.00 94.94 92 ASP A N 1
ATOM 706 C CA . ASP A 1 92 ? 2.125 -2.793 -12.130 1.00 94.94 92 ASP A CA 1
ATOM 707 C C . ASP A 1 92 ? 0.638 -3.029 -12.438 1.00 94.94 92 ASP A C 1
ATOM 709 O O . ASP A 1 92 ? -0.085 -3.673 -11.667 1.00 94.94 92 ASP A O 1
ATOM 713 N N . VAL A 1 93 ? 0.163 -2.459 -13.544 1.00 97.25 93 VAL A N 1
ATOM 714 C CA . VAL A 1 93 ? -1.227 -2.468 -13.997 1.00 97.25 93 VAL A CA 1
ATOM 715 C C . VAL A 1 93 ? -1.311 -2.763 -15.491 1.00 97.25 93 VAL A C 1
ATOM 717 O O . VAL A 1 93 ? -0.613 -2.170 -16.300 1.00 97.25 93 VAL A O 1
ATOM 720 N N . LYS A 1 94 ? -2.238 -3.624 -15.909 1.00 96.75 94 LYS A N 1
ATOM 721 C CA . LYS A 1 94 ? -2.637 -3.723 -17.324 1.00 96.75 94 LYS A CA 1
ATOM 722 C C . LYS A 1 94 ? -4.153 -3.663 -17.432 1.00 96.75 94 LYS A C 1
ATOM 724 O O . LYS A 1 94 ? -4.856 -4.226 -16.594 1.00 96.75 94 LYS A O 1
ATOM 729 N N . ALA A 1 95 ? -4.668 -3.003 -18.463 1.00 94.62 95 ALA A N 1
ATOM 730 C CA . ALA A 1 95 ? -6.099 -2.901 -18.731 1.00 94.62 95 ALA A CA 1
ATOM 731 C C . ALA A 1 95 ? -6.450 -3.646 -20.022 1.00 94.62 95 ALA A C 1
ATOM 733 O O . ALA A 1 95 ? -5.776 -3.492 -21.036 1.00 94.62 95 ALA A O 1
ATOM 734 N N . TYR A 1 96 ? -7.482 -4.492 -19.979 1.00 88.25 96 TYR A N 1
ATOM 735 C CA . TYR A 1 96 ? -7.994 -5.165 -21.171 1.00 88.25 96 TYR A CA 1
ATOM 736 C C . TYR A 1 96 ? -9.424 -5.679 -20.982 1.00 88.25 96 TYR A C 1
ATOM 738 O O . TYR A 1 96 ? -9.719 -6.437 -20.050 1.00 88.25 96 TYR A O 1
ATOM 746 N N . GLY A 1 97 ? -10.300 -5.349 -21.936 1.00 86.31 97 GLY A N 1
ATOM 747 C CA . GLY A 1 97 ? -11.613 -5.984 -22.078 1.00 86.31 97 GLY A CA 1
ATOM 748 C C . GLY A 1 97 ? -12.582 -5.664 -20.939 1.00 86.31 97 GLY A C 1
ATOM 749 O O . GLY A 1 97 ? -13.335 -6.540 -20.520 1.00 86.31 97 GLY A O 1
ATOM 750 N N . GLY A 1 98 ? -12.534 -4.432 -20.419 1.00 92.25 98 GLY A N 1
ATOM 751 C CA . GLY A 1 98 ? -13.367 -3.980 -19.298 1.00 92.25 98 GLY A CA 1
ATOM 752 C C . GLY A 1 98 ? -12.826 -4.328 -17.906 1.00 92.25 98 GLY A C 1
ATOM 753 O O . GLY A 1 98 ? -13.486 -4.013 -16.920 1.00 92.25 98 GLY A O 1
ATOM 754 N N . TYR A 1 99 ? -11.633 -4.927 -17.816 1.00 96.81 99 TYR A N 1
ATOM 755 C CA . TYR A 1 99 ? -10.966 -5.252 -16.553 1.00 96.81 99 TYR A CA 1
ATOM 756 C C . TYR A 1 99 ? -9.583 -4.607 -16.460 1.00 96.81 99 TYR A C 1
ATOM 758 O O . TYR A 1 99 ? -8.818 -4.643 -17.425 1.00 96.81 99 TYR A O 1
ATOM 766 N N . ALA A 1 100 ? -9.248 -4.092 -15.278 1.00 97.75 100 ALA A N 1
ATOM 767 C CA . ALA A 1 100 ? -7.880 -3.777 -14.886 1.00 97.75 100 ALA A CA 1
ATOM 768 C C . ALA A 1 100 ? -7.308 -4.922 -14.033 1.00 97.75 100 ALA A C 1
ATOM 770 O O . ALA A 1 100 ? -8.008 -5.531 -13.220 1.00 97.75 100 ALA A O 1
ATOM 771 N N . TYR A 1 101 ? -6.030 -5.217 -14.235 1.00 97.50 101 TYR A N 1
ATOM 772 C CA . TYR A 1 101 ? -5.276 -6.272 -13.566 1.00 97.50 101 TYR A CA 1
ATOM 773 C C . TYR A 1 101 ? -4.095 -5.607 -12.873 1.00 97.50 101 TYR A C 1
ATOM 775 O O . TYR A 1 101 ? -3.282 -4.991 -13.554 1.00 97.50 101 TYR A O 1
ATOM 783 N N . LEU A 1 102 ? -4.037 -5.685 -11.545 1.00 96.38 102 LEU A N 1
ATOM 784 C CA . LEU A 1 102 ? -3.161 -4.854 -10.714 1.00 96.38 102 LEU A CA 1
ATOM 785 C C . LEU A 1 102 ? -2.354 -5.735 -9.757 1.00 96.38 102 LEU A C 1
ATOM 787 O O . LEU A 1 102 ? -2.961 -6.507 -9.012 1.00 96.38 102 LEU A O 1
ATOM 791 N N . THR A 1 103 ? -1.027 -5.622 -9.740 1.00 94.69 103 THR A N 1
ATOM 792 C CA . THR A 1 103 ? -0.183 -6.266 -8.716 1.00 94.69 103 THR A CA 1
ATOM 793 C C . THR A 1 103 ? 0.226 -5.296 -7.619 1.00 94.69 103 THR A C 1
ATOM 795 O O . THR A 1 103 ? 0.243 -4.078 -7.814 1.00 94.69 103 THR A O 1
ATOM 798 N N . ASN A 1 104 ? 0.562 -5.841 -6.450 1.00 86.12 104 ASN A N 1
ATOM 799 C CA . ASN A 1 104 ? 1.073 -5.076 -5.321 1.00 86.12 104 ASN A CA 1
ATOM 800 C C . ASN A 1 104 ? 2.335 -5.685 -4.684 1.00 86.12 104 ASN A C 1
ATOM 802 O O . ASN A 1 104 ? 2.677 -6.855 -4.889 1.00 86.12 104 ASN A O 1
ATOM 806 N N . ASP A 1 105 ? 2.978 -4.883 -3.837 1.00 78.94 105 ASP A N 1
ATOM 807 C CA . ASP A 1 105 ? 4.102 -5.281 -2.980 1.00 78.94 105 ASP A CA 1
ATOM 808 C C . ASP A 1 105 ? 3.804 -6.501 -2.082 1.00 78.94 105 ASP A C 1
ATOM 810 O O . ASP A 1 105 ? 4.702 -7.295 -1.803 1.00 78.94 105 ASP A O 1
ATOM 814 N N . LEU A 1 106 ? 2.538 -6.720 -1.710 1.00 71.56 106 LEU A N 1
ATOM 815 C CA . LEU A 1 106 ? 2.082 -7.881 -0.929 1.00 71.56 106 LEU A CA 1
ATOM 816 C C . LEU A 1 106 ? 2.041 -9.208 -1.715 1.00 71.56 106 LEU A C 1
ATOM 818 O O . LEU A 1 106 ? 1.706 -10.245 -1.141 1.00 71.56 106 LEU A O 1
ATOM 822 N N . GLY A 1 107 ? 2.327 -9.218 -3.021 1.00 79.50 107 GLY A N 1
ATOM 823 C CA . GLY A 1 107 ? 2.250 -10.443 -3.824 1.00 79.50 107 GLY A CA 1
ATOM 824 C C . GLY A 1 107 ? 0.815 -10.902 -4.114 1.00 79.50 107 GLY A C 1
ATOM 825 O O . GLY A 1 107 ? 0.521 -12.101 -4.074 1.00 79.50 107 GLY A O 1
ATOM 826 N N . VAL A 1 108 ? -0.079 -9.952 -4.395 1.00 84.12 108 VAL A N 1
ATOM 827 C CA . VAL A 1 108 ? -1.484 -10.169 -4.762 1.00 84.12 108 VAL A CA 1
ATOM 828 C C . VAL A 1 108 ? -1.748 -9.602 -6.157 1.00 84.12 108 VAL A C 1
ATOM 830 O O . VAL A 1 108 ? -1.365 -8.475 -6.457 1.00 84.12 108 VAL A O 1
ATOM 833 N N . LEU A 1 109 ? -2.444 -10.369 -6.999 1.00 93.75 109 LEU A N 1
ATOM 834 C CA . LEU A 1 109 ? -3.119 -9.863 -8.197 1.00 93.75 109 LEU A CA 1
ATOM 835 C C . LEU A 1 109 ? -4.554 -9.484 -7.831 1.00 93.75 109 LEU A C 1
ATOM 837 O O . LEU A 1 109 ? -5.313 -10.366 -7.432 1.00 93.75 109 LEU A O 1
ATOM 841 N N . TYR A 1 110 ? -4.965 -8.243 -8.066 1.00 93.88 110 TYR A N 1
ATOM 842 C CA . TYR A 1 110 ? -6.375 -7.854 -8.098 1.00 93.88 110 TYR A CA 1
ATOM 843 C C . TYR A 1 110 ? -6.896 -7.869 -9.536 1.00 93.88 110 TYR A C 1
ATOM 845 O O . TYR A 1 110 ? -6.213 -7.442 -10.468 1.00 93.88 110 TYR A O 1
ATOM 853 N N . ILE A 1 111 ? -8.129 -8.343 -9.706 1.00 96.62 111 ILE A N 1
ATOM 854 C CA . ILE A 1 111 ? -8.907 -8.238 -10.941 1.00 96.62 111 ILE A CA 1
ATOM 855 C C . ILE A 1 111 ? -10.056 -7.280 -10.651 1.00 96.62 111 ILE A C 1
ATOM 857 O O . ILE A 1 111 ? -10.929 -7.576 -9.834 1.00 96.62 111 ILE A O 1
ATOM 861 N N . ILE A 1 112 ? -10.040 -6.125 -11.304 1.00 97.44 112 ILE A N 1
ATOM 862 C CA . ILE A 1 112 ? -10.928 -4.995 -11.034 1.00 97.44 112 ILE A CA 1
ATOM 863 C C . ILE A 1 112 ? -11.832 -4.807 -12.251 1.00 97.44 112 ILE A C 1
ATOM 865 O O . ILE A 1 112 ? -11.336 -4.653 -13.366 1.00 97.44 112 ILE A O 1
ATOM 869 N N . ASP A 1 113 ? -13.149 -4.837 -12.054 1.00 95.25 113 ASP A N 1
ATOM 870 C CA . ASP A 1 113 ? -14.108 -4.438 -13.084 1.00 95.25 113 ASP A CA 1
ATOM 871 C C . ASP A 1 113 ? -14.050 -2.918 -13.222 1.00 95.25 113 ASP A C 1
ATOM 873 O O . ASP A 1 113 ? -14.211 -2.187 -12.242 1.00 95.25 113 ASP A O 1
ATOM 877 N N . VAL A 1 114 ? -13.778 -2.462 -14.440 1.00 96.50 114 VAL A N 1
ATOM 878 C CA . VAL A 1 114 ? -13.680 -1.047 -14.810 1.00 96.50 114 VAL A CA 1
ATOM 879 C C . VAL A 1 114 ? -14.644 -0.727 -15.955 1.00 96.50 114 VAL A C 1
ATOM 881 O O . VAL A 1 114 ? -14.408 0.205 -16.728 1.00 96.50 114 VAL A O 1
ATOM 884 N N . SER A 1 115 ? -15.707 -1.526 -16.124 1.00 91.38 115 SER A N 1
ATOM 885 C CA . SER A 1 115 ? -16.759 -1.268 -17.115 1.00 91.38 115 SER A CA 1
ATOM 886 C C . SER A 1 115 ? -17.498 0.038 -16.810 1.00 91.38 115 SER A C 1
ATOM 888 O O . SER A 1 115 ? -17.643 0.867 -17.710 1.00 91.38 115 SER A O 1
ATOM 890 N N . ASP A 1 116 ? -17.834 0.280 -15.539 1.00 85.06 116 ASP A N 1
ATOM 891 C CA . ASP A 1 116 ? -18.017 1.634 -15.017 1.00 85.06 116 ASP A CA 1
ATOM 892 C C . ASP A 1 116 ? -16.651 2.221 -14.621 1.00 85.06 116 ASP A C 1
ATOM 894 O O . ASP A 1 116 ? -15.851 1.598 -13.921 1.00 85.06 116 ASP A O 1
ATOM 898 N N . LYS A 1 117 ? -16.373 3.432 -15.106 1.00 87.88 117 LYS A N 1
ATOM 899 C CA . LYS A 1 117 ? -15.131 4.172 -14.851 1.00 87.88 117 LYS A CA 1
ATOM 900 C C . LYS A 1 117 ? -15.199 5.010 -13.571 1.00 87.88 117 LYS A C 1
ATOM 902 O O . LYS A 1 117 ? -14.151 5.406 -13.068 1.00 87.88 117 LYS A O 1
ATOM 907 N N . GLN A 1 118 ? -16.399 5.303 -13.067 1.00 78.12 118 GLN A N 1
ATOM 908 C CA . GLN A 1 118 ? -16.630 6.138 -11.885 1.00 78.12 118 GLN A CA 1
ATOM 909 C C . GLN A 1 118 ? -16.653 5.314 -10.589 1.00 78.12 118 GLN A C 1
ATOM 911 O O . GLN A 1 118 ? -16.129 5.780 -9.581 1.00 78.12 118 GLN A O 1
ATOM 916 N N . ASP A 1 119 ? -17.192 4.090 -10.625 1.00 75.00 119 ASP A N 1
ATOM 917 C CA . ASP A 1 119 ? -17.271 3.174 -9.470 1.00 75.00 119 ASP A CA 1
ATOM 918 C C . ASP A 1 119 ? -16.625 1.798 -9.776 1.00 75.00 119 ASP A C 1
ATOM 920 O O . ASP A 1 119 ? -17.317 0.776 -9.804 1.00 75.00 119 ASP A O 1
ATOM 924 N N . PRO A 1 120 ? -15.303 1.733 -10.044 1.00 86.94 120 PRO A N 1
ATOM 925 C CA . PRO A 1 120 ? -14.599 0.476 -10.325 1.00 86.94 120 PRO A CA 1
ATOM 926 C C . PRO A 1 120 ? -14.575 -0.464 -9.106 1.00 86.94 120 PRO A C 1
ATOM 928 O O . PRO A 1 120 ? -14.299 -0.033 -7.987 1.00 86.94 120 PRO A O 1
ATOM 931 N N . GLN A 1 121 ? -14.817 -1.765 -9.313 1.00 82.56 121 GLN A N 1
ATOM 932 C CA . GLN A 1 121 ? -14.974 -2.750 -8.226 1.00 82.56 121 GLN A CA 1
ATOM 933 C C . GLN A 1 121 ? -13.968 -3.902 -8.308 1.00 82.56 121 GLN A C 1
ATOM 935 O O . GLN A 1 121 ? -13.797 -4.519 -9.360 1.00 82.56 121 GLN A O 1
ATOM 940 N N . ILE A 1 122 ? -13.382 -4.297 -7.173 1.00 83.12 122 ILE A N 1
ATOM 941 C CA . ILE A 1 122 ? -12.609 -5.547 -7.080 1.00 83.12 122 ILE A CA 1
ATOM 942 C C . ILE A 1 122 ? -13.559 -6.731 -7.336 1.00 83.12 122 ILE A C 1
ATOM 944 O O . ILE A 1 122 ? -14.500 -6.971 -6.583 1.00 83.12 122 ILE A O 1
ATOM 948 N N . THR A 1 123 ? -13.319 -7.472 -8.417 1.00 89.81 123 THR A N 1
ATOM 949 C CA . THR A 1 123 ? -14.114 -8.647 -8.821 1.00 89.81 123 THR A CA 1
ATOM 950 C C . THR A 1 123 ? -13.597 -9.933 -8.191 1.00 89.81 123 THR A C 1
ATOM 952 O O . THR A 1 123 ? -14.388 -10.814 -7.855 1.00 89.81 123 THR A O 1
ATOM 955 N N . GLY A 1 124 ? -12.279 -10.033 -8.032 1.00 81.75 124 GLY A N 1
ATOM 956 C CA . GLY A 1 124 ? -11.582 -11.162 -7.427 1.00 81.75 124 GLY A CA 1
ATOM 957 C C . GLY A 1 124 ? -10.097 -10.853 -7.264 1.00 81.75 124 GLY A C 1
ATOM 958 O O . GLY A 1 124 ? -9.594 -9.868 -7.808 1.00 81.75 124 GLY A O 1
ATOM 959 N N . LYS A 1 125 ? -9.386 -11.693 -6.511 1.00 90.06 125 LYS A N 1
ATOM 960 C CA . LYS A 1 125 ? -7.944 -11.548 -6.274 1.00 90.06 125 LYS A CA 1
ATOM 961 C C . LYS A 1 125 ? -7.251 -12.907 -6.185 1.00 90.06 125 LYS A C 1
ATOM 963 O O . LYS A 1 125 ? -7.863 -13.885 -5.765 1.00 90.06 125 LYS A O 1
ATOM 968 N N . CYS A 1 126 ? -5.982 -12.969 -6.580 1.00 85.62 126 CYS A N 1
ATOM 969 C CA . CYS A 1 126 ? -5.123 -14.143 -6.434 1.00 85.62 126 CYS A CA 1
ATOM 970 C C . CYS A 1 126 ? -3.956 -13.790 -5.507 1.00 85.62 126 CYS A C 1
ATOM 972 O O . CYS A 1 126 ? -3.142 -12.932 -5.841 1.00 85.62 126 CYS A O 1
ATOM 974 N N . GLN A 1 127 ? -3.890 -14.439 -4.346 1.00 81.69 127 GLN A N 1
ATOM 975 C CA . GLN A 1 127 ? -2.821 -14.278 -3.353 1.00 81.69 127 GLN A CA 1
ATOM 976 C C . GLN A 1 127 ? -1.714 -15.332 -3.557 1.00 81.69 127 GLN A C 1
ATOM 978 O O . GLN A 1 127 ? -1.878 -16.263 -4.349 1.00 81.69 127 GLN A O 1
ATOM 983 N N . GLY A 1 128 ? -0.602 -15.214 -2.821 1.00 72.69 128 GLY A N 1
ATOM 984 C CA . GLY A 1 128 ? 0.501 -16.189 -2.850 1.00 72.69 128 GLY A CA 1
ATOM 985 C C . GLY A 1 128 ? 1.445 -16.032 -4.047 1.00 72.69 128 GLY A C 1
ATOM 986 O O . GLY A 1 128 ? 1.987 -17.019 -4.546 1.00 72.69 128 GLY A O 1
ATOM 987 N N . ILE A 1 129 ? 1.597 -14.800 -4.541 1.00 75.00 129 ILE A N 1
ATOM 988 C CA . ILE A 1 129 ? 2.448 -14.437 -5.688 1.00 75.00 129 ILE A CA 1
ATOM 989 C C . ILE A 1 129 ? 3.744 -13.728 -5.216 1.00 75.00 129 ILE A C 1
ATOM 991 O O . ILE A 1 129 ? 4.594 -13.407 -6.034 1.00 75.00 129 ILE A O 1
ATOM 995 N N . ASN A 1 130 ? 3.896 -13.539 -3.895 1.00 67.31 130 ASN A N 1
ATOM 996 C CA . ASN A 1 130 ? 5.091 -13.172 -3.112 1.00 67.31 130 ASN A CA 1
ATOM 997 C C . ASN A 1 130 ? 6.077 -12.200 -3.797 1.00 67.31 130 ASN A C 1
ATOM 999 O O . ASN A 1 130 ? 6.999 -12.632 -4.486 1.00 67.31 130 ASN A O 1
ATOM 1003 N N . ALA A 1 131 ? 5.916 -10.893 -3.539 1.00 69.12 131 ALA A N 1
ATOM 1004 C CA . ALA A 1 131 ? 6.633 -9.793 -4.204 1.00 69.12 131 ALA A CA 1
ATOM 1005 C C . ALA A 1 131 ? 6.405 -9.784 -5.731 1.00 69.12 131 ALA A C 1
ATOM 1007 O O . ALA A 1 131 ? 7.290 -10.120 -6.519 1.00 69.12 131 ALA A O 1
ATOM 1008 N N . ALA A 1 132 ? 5.174 -9.435 -6.125 1.00 68.50 132 ALA A N 1
ATOM 1009 C CA . ALA A 1 132 ? 4.682 -9.460 -7.502 1.00 68.50 132 ALA A CA 1
ATOM 1010 C C . ALA A 1 132 ? 5.012 -8.156 -8.253 1.00 68.50 132 ALA A C 1
ATOM 1012 O O . ALA A 1 132 ? 4.373 -7.126 -8.035 1.00 68.50 132 ALA A O 1
ATOM 1013 N N . ASN A 1 133 ? 5.984 -8.211 -9.165 1.00 80.50 133 ASN A N 1
ATOM 1014 C CA . ASN A 1 133 ? 6.615 -7.010 -9.724 1.00 80.50 133 ASN A CA 1
ATOM 1015 C C . ASN A 1 133 ? 6.008 -6.529 -11.054 1.00 80.50 133 ASN A C 1
ATOM 1017 O O . ASN A 1 133 ? 5.974 -5.330 -11.287 1.00 80.50 133 ASN A O 1
ATOM 1021 N N . ILE A 1 134 ? 5.587 -7.440 -11.940 1.00 90.69 134 ILE A N 1
ATOM 1022 C CA . ILE A 1 134 ? 5.067 -7.129 -13.290 1.00 90.69 134 ILE A CA 1
ATOM 1023 C C . ILE A 1 134 ? 3.963 -8.132 -13.625 1.00 90.69 134 ILE A C 1
ATOM 1025 O O . ILE A 1 134 ? 4.185 -9.331 -13.439 1.00 90.69 134 ILE A O 1
ATOM 1029 N N . VAL A 1 135 ? 2.828 -7.686 -14.169 1.00 95.50 135 VAL A N 1
ATOM 1030 C CA . VAL A 1 135 ? 1.743 -8.525 -14.692 1.00 95.50 135 VAL A CA 1
ATOM 1031 C C . VAL A 1 135 ? 1.594 -8.372 -16.209 1.00 95.50 135 VAL A C 1
ATOM 1033 O O . VAL A 1 135 ? 1.349 -7.297 -16.736 1.00 95.50 135 VAL A O 1
ATOM 1036 N N . ILE A 1 136 ? 1.658 -9.488 -16.938 1.00 95.75 136 ILE A N 1
ATOM 1037 C CA . ILE A 1 136 ? 1.366 -9.551 -18.378 1.00 95.75 136 ILE A CA 1
ATOM 1038 C C . ILE A 1 136 ? 0.088 -10.359 -18.606 1.00 95.75 136 ILE A C 1
ATOM 1040 O O . ILE A 1 136 ? -0.046 -11.482 -18.116 1.00 95.75 136 ILE A O 1
ATOM 1044 N N . ILE A 1 137 ? -0.854 -9.814 -19.378 1.00 95.69 137 ILE A N 1
ATOM 1045 C CA . ILE A 1 137 ? -2.149 -10.446 -19.672 1.00 95.69 137 ILE A CA 1
ATOM 1046 C C . ILE A 1 137 ? -2.142 -11.033 -21.083 1.00 95.69 137 ILE A C 1
ATOM 1048 O O . ILE A 1 137 ? -1.980 -10.313 -22.064 1.00 95.69 137 ILE A O 1
ATOM 1052 N N . ALA A 1 138 ? -2.374 -12.344 -21.205 1.00 92.94 138 ALA A N 1
ATOM 1053 C CA . ALA A 1 138 ? -2.517 -13.009 -22.498 1.00 92.94 138 ALA A CA 1
ATOM 1054 C C . ALA A 1 138 ? -3.710 -13.980 -22.500 1.00 92.94 138 ALA A C 1
ATOM 1056 O O . ALA A 1 138 ? -3.666 -15.078 -21.936 1.00 92.94 138 ALA A O 1
ATOM 1057 N N . LYS A 1 139 ? -4.775 -13.585 -23.214 1.00 89.00 139 LYS A N 1
ATOM 1058 C CA . LYS A 1 139 ? -6.045 -14.321 -23.366 1.00 89.00 139 LYS A CA 1
ATOM 1059 C C . LYS A 1 139 ? -6.746 -14.555 -22.019 1.00 89.00 139 LYS A C 1
ATOM 1061 O O . LYS A 1 139 ? -7.358 -13.640 -21.483 1.00 89.00 139 LYS A O 1
ATOM 1066 N N . GLU A 1 140 ? -6.684 -15.775 -21.489 1.00 94.38 140 GLU A N 1
ATOM 1067 C CA . GLU A 1 140 ? -7.315 -16.180 -20.223 1.00 94.38 140 GLU A CA 1
ATOM 1068 C C . GLU A 1 140 ? -6.301 -16.435 -19.095 1.00 94.38 140 GLU A C 1
ATOM 1070 O O . GLU A 1 140 ? -6.652 -17.010 -18.065 1.00 94.38 140 GLU A O 1
ATOM 1075 N N . TYR A 1 141 ? -5.057 -15.977 -19.274 1.00 96.44 141 TYR A N 1
ATOM 1076 C CA . TYR A 1 141 ? -3.977 -16.100 -18.297 1.00 96.44 141 TYR A CA 1
ATOM 1077 C C . TYR A 1 141 ? -3.329 -14.747 -17.982 1.00 96.44 141 TYR A C 1
ATOM 1079 O O . TYR A 1 141 ? -3.118 -13.930 -18.881 1.00 96.44 141 TYR A O 1
ATOM 1087 N N . ALA A 1 142 ? -2.976 -14.554 -16.712 1.00 96.62 142 ALA A N 1
ATOM 1088 C CA . ALA A 1 142 ? -2.036 -13.537 -16.255 1.00 96.62 142 ALA A CA 1
ATOM 1089 C C . ALA A 1 142 ? -0.693 -14.205 -15.917 1.00 96.62 142 ALA A C 1
ATOM 1091 O O . ALA A 1 142 ? -0.664 -15.302 -15.355 1.00 96.62 142 ALA A O 1
ATOM 1092 N N . TYR A 1 143 ? 0.410 -13.550 -16.260 1.00 97.06 143 TYR A N 1
ATOM 1093 C CA . TYR A 1 143 ? 1.779 -14.006 -16.023 1.00 97.06 143 TYR A CA 1
ATOM 1094 C C . TYR A 1 143 ? 2.452 -12.971 -15.144 1.00 97.06 143 TYR A C 1
ATOM 1096 O O . TYR A 1 143 ? 2.520 -11.810 -15.539 1.00 97.06 143 TYR A O 1
ATOM 1104 N N . ILE A 1 144 ? 2.888 -13.367 -13.950 1.00 96.00 144 ILE A N 1
ATOM 1105 C CA . ILE A 1 144 ? 3.304 -12.407 -12.927 1.00 96.00 144 ILE A CA 1
ATOM 1106 C C . ILE A 1 144 ? 4.711 -12.724 -12.457 1.00 96.00 144 ILE A C 1
ATOM 1108 O O . ILE A 1 144 ? 4.942 -13.798 -11.898 1.00 96.00 144 ILE A O 1
ATOM 1112 N N . SER A 1 145 ? 5.643 -11.804 -12.701 1.00 93.38 145 SER A N 1
ATOM 1113 C CA . SER A 1 145 ? 7.023 -11.939 -12.240 1.00 93.38 145 SER A CA 1
ATOM 1114 C C . SER A 1 145 ? 7.122 -11.733 -10.733 1.00 93.38 145 SER A C 1
ATOM 1116 O O . SER A 1 145 ? 6.393 -10.923 -10.159 1.00 93.38 145 SER A O 1
ATOM 1118 N N . TYR A 1 146 ? 8.042 -12.453 -10.096 1.00 89.38 146 TYR A N 1
ATOM 1119 C CA . TYR A 1 146 ? 8.266 -12.332 -8.660 1.00 89.38 146 TYR A CA 1
ATOM 1120 C C . TYR A 1 146 ? 9.745 -12.457 -8.277 1.00 89.38 146 TYR A C 1
ATOM 1122 O O . TYR A 1 146 ? 10.560 -13.008 -9.028 1.00 89.38 146 TYR A O 1
ATOM 1130 N N . THR A 1 147 ? 10.118 -11.919 -7.114 1.00 86.44 147 THR A N 1
ATOM 1131 C CA . THR A 1 147 ? 11.454 -12.073 -6.507 1.00 86.44 147 THR A CA 1
ATOM 1132 C C . THR A 1 147 ? 11.337 -12.066 -4.985 1.00 86.44 147 THR A C 1
ATOM 1134 O O . THR A 1 147 ? 11.236 -11.017 -4.356 1.00 86.44 147 THR A O 1
ATOM 1137 N N . GLU A 1 148 ? 11.374 -13.257 -4.401 1.00 82.56 148 GLU A N 1
ATOM 1138 C CA . GLU A 1 148 ? 11.208 -13.509 -2.973 1.00 82.56 148 GLU A CA 1
ATOM 1139 C C . GLU A 1 148 ? 12.577 -13.677 -2.298 1.00 82.56 148 GLU A C 1
ATOM 1141 O O . GLU A 1 148 ? 13.411 -14.459 -2.763 1.00 82.56 148 GLU A O 1
ATOM 1146 N N . TRP A 1 149 ? 12.821 -12.946 -1.208 1.00 79.12 149 TRP A N 1
ATOM 1147 C CA . TRP A 1 149 ? 14.059 -13.031 -0.428 1.00 79.12 149 TRP A CA 1
ATOM 1148 C C . TRP A 1 149 ? 13.904 -14.018 0.730 1.00 79.12 149 TRP A C 1
ATOM 1150 O O . TRP A 1 149 ? 12.972 -13.931 1.522 1.00 79.12 149 TRP A O 1
ATOM 1160 N N . MET A 1 150 ? 14.851 -14.945 0.837 1.00 75.00 150 MET A N 1
ATOM 1161 C CA . MET A 1 150 ? 14.813 -16.096 1.733 1.00 75.00 150 MET A CA 1
ATOM 1162 C C . MET A 1 150 ? 16.036 -16.104 2.647 1.00 75.00 150 MET A C 1
ATOM 1164 O O . MET A 1 150 ? 17.167 -15.909 2.192 1.00 75.00 150 MET A O 1
ATOM 1168 N N . ARG A 1 151 ? 15.842 -16.417 3.931 1.00 75.88 151 ARG A N 1
ATOM 1169 C CA . ARG A 1 151 ? 16.952 -16.737 4.838 1.00 75.88 151 ARG A CA 1
ATOM 1170 C C . ARG A 1 151 ? 17.267 -18.233 4.772 1.00 75.88 151 ARG A C 1
ATOM 1172 O O . ARG A 1 151 ? 16.360 -19.053 4.651 1.00 75.88 151 ARG A O 1
ATOM 1179 N N . ALA A 1 152 ? 18.542 -18.604 4.850 1.00 72.19 152 ALA A N 1
ATOM 1180 C CA . ALA A 1 152 ? 18.930 -20.008 4.968 1.00 72.19 152 ALA A CA 1
ATOM 1181 C C . ALA A 1 152 ? 18.777 -20.516 6.410 1.00 72.19 152 ALA A C 1
ATOM 1183 O O . ALA A 1 152 ? 19.335 -19.928 7.342 1.00 72.19 152 ALA A O 1
ATOM 1184 N N . ASP A 1 153 ? 18.075 -21.640 6.573 1.00 71.56 153 ASP A N 1
ATOM 1185 C CA . ASP A 1 153 ? 18.056 -22.394 7.826 1.00 71.56 153 ASP A CA 1
ATOM 1186 C C . ASP A 1 153 ? 19.463 -22.890 8.181 1.00 71.56 153 ASP A C 1
ATOM 1188 O O . ASP A 1 153 ? 20.213 -23.384 7.331 1.00 71.56 153 ASP A O 1
ATOM 1192 N N . LYS A 1 154 ? 19.808 -22.779 9.465 1.00 68.75 154 LYS A N 1
ATOM 1193 C CA . LYS A 1 154 ? 21.050 -23.311 10.032 1.00 68.75 154 LYS A CA 1
ATOM 1194 C C . LYS A 1 154 ? 20.783 -24.698 10.604 1.00 68.75 154 LYS A C 1
ATOM 1196 O O . LYS A 1 154 ? 19.850 -24.879 11.383 1.00 68.75 154 LYS A O 1
ATOM 1201 N N . ASP A 1 155 ? 21.606 -25.669 10.216 1.00 69.75 155 ASP A N 1
ATOM 1202 C CA . ASP A 1 155 ? 21.559 -27.019 10.781 1.00 69.75 155 ASP A CA 1
ATOM 1203 C C . ASP A 1 155 ? 21.989 -27.042 12.265 1.00 69.75 155 ASP A C 1
ATOM 1205 O O . ASP A 1 155 ? 22.444 -26.040 12.820 1.00 69.75 155 ASP A O 1
ATOM 1209 N N . GLU A 1 156 ? 21.884 -28.203 12.923 1.00 60.97 156 GLU A N 1
ATOM 1210 C CA . GLU A 1 156 ? 22.266 -28.381 14.337 1.00 60.97 156 GLU A CA 1
ATOM 1211 C C . GLU A 1 156 ? 23.750 -28.062 14.638 1.00 60.97 156 GLU A C 1
ATOM 1213 O O . GLU A 1 156 ? 24.124 -27.925 15.804 1.00 60.97 156 GLU A O 1
ATOM 1218 N N . SER A 1 157 ? 24.604 -27.919 13.615 1.00 63.94 157 SER A N 1
ATOM 1219 C CA . SER A 1 157 ? 26.005 -27.490 13.745 1.00 63.94 157 SER A CA 1
ATOM 1220 C C . SER A 1 157 ? 26.228 -25.993 13.481 1.00 63.94 157 SER A C 1
ATOM 1222 O O . SER A 1 157 ? 27.347 -25.500 13.635 1.00 63.94 157 SER A O 1
ATOM 1224 N N . GLY A 1 158 ? 25.174 -25.257 13.114 1.00 66.69 158 GLY A N 1
ATOM 1225 C CA . GLY A 1 158 ? 25.220 -23.840 12.751 1.00 66.69 158 GLY A CA 1
ATOM 1226 C C . GLY A 1 158 ? 25.605 -23.577 11.292 1.00 66.69 158 GLY A C 1
ATOM 1227 O O . GLY A 1 158 ? 25.967 -22.447 10.963 1.00 66.69 158 GLY A O 1
ATOM 1228 N N . SER A 1 159 ? 25.559 -24.595 10.425 1.00 70.31 159 SER A N 1
ATOM 1229 C CA . SER A 1 159 ? 25.938 -24.498 9.012 1.00 70.31 159 SER A CA 1
ATOM 1230 C C . SER A 1 159 ? 24.726 -24.252 8.103 1.00 70.31 159 SER A C 1
ATOM 1232 O O . SER A 1 159 ? 23.667 -24.851 8.275 1.00 70.31 159 SER A O 1
ATOM 1234 N N . ASN A 1 160 ? 24.910 -23.412 7.078 1.00 65.06 160 ASN A N 1
ATOM 1235 C CA . ASN A 1 160 ? 23.924 -23.170 6.015 1.00 65.06 160 ASN A CA 1
ATOM 1236 C C . ASN A 1 160 ? 24.052 -24.178 4.844 1.00 65.06 160 ASN A C 1
ATOM 1238 O O . ASN A 1 160 ? 23.513 -23.947 3.764 1.00 65.06 160 ASN A O 1
ATOM 1242 N N . ASN A 1 161 ? 24.856 -25.242 4.983 1.00 68.69 161 ASN A N 1
ATOM 1243 C CA . ASN A 1 161 ? 25.116 -26.255 3.945 1.00 68.69 161 ASN A CA 1
ATOM 1244 C C . ASN A 1 161 ? 25.568 -25.710 2.567 1.00 68.69 161 ASN A C 1
ATOM 1246 O O . ASN A 1 161 ? 25.350 -26.333 1.529 1.00 68.69 161 ASN A O 1
ATOM 1250 N N . GLY A 1 162 ? 26.244 -24.555 2.559 1.00 65.31 162 GLY A N 1
ATOM 1251 C CA . GLY A 1 162 ? 26.750 -23.892 1.349 1.00 65.31 162 GLY A CA 1
ATOM 1252 C C . GLY A 1 162 ? 25.787 -22.885 0.708 1.00 65.31 162 GLY A C 1
ATOM 1253 O O . GLY A 1 162 ? 26.166 -22.243 -0.268 1.00 65.31 162 GLY A O 1
ATOM 1254 N N . ILE A 1 163 ? 24.585 -22.710 1.263 1.00 67.38 163 ILE A N 1
ATOM 1255 C CA . ILE A 1 163 ? 23.627 -21.678 0.852 1.00 67.38 163 ILE A CA 1
ATOM 1256 C C . ILE A 1 163 ? 24.044 -20.325 1.479 1.00 67.38 163 ILE A C 1
ATOM 1258 O O . ILE A 1 163 ? 24.430 -20.298 2.656 1.00 67.38 163 ILE A O 1
ATOM 1262 N N . PRO A 1 164 ? 23.976 -19.193 0.748 1.00 67.81 164 PRO A N 1
ATOM 1263 C CA . PRO A 1 164 ? 24.114 -17.853 1.331 1.00 67.81 164 PRO A CA 1
ATOM 1264 C C . PRO A 1 164 ? 23.164 -17.634 2.524 1.00 67.81 164 PRO A C 1
ATOM 1266 O O . PRO A 1 164 ? 22.074 -18.193 2.550 1.00 67.81 164 PRO A O 1
ATOM 1269 N N . GLU A 1 165 ? 23.541 -16.829 3.529 1.00 71.75 165 GLU A N 1
ATOM 1270 C CA . GLU A 1 165 ? 22.643 -16.581 4.681 1.00 71.75 165 GLU A CA 1
ATOM 1271 C C . GLU A 1 165 ? 21.340 -15.882 4.270 1.00 71.75 165 GLU A C 1
ATOM 1273 O O . GLU A 1 165 ? 20.290 -16.182 4.836 1.00 71.75 165 GLU A O 1
ATOM 1278 N N . ILE A 1 166 ? 21.408 -15.026 3.252 1.00 71.50 166 ILE A N 1
ATOM 1279 C CA . ILE A 1 166 ? 20.259 -14.489 2.527 1.00 71.50 166 ILE A CA 1
ATOM 1280 C C . ILE A 1 166 ? 20.458 -14.857 1.056 1.00 71.50 166 ILE A C 1
ATOM 1282 O O . ILE A 1 166 ? 21.522 -14.602 0.496 1.00 71.50 166 ILE A O 1
ATOM 1286 N N . TYR A 1 167 ? 19.448 -15.469 0.448 1.00 75.38 167 TYR A N 1
ATOM 1287 C CA . TYR A 1 167 ? 19.369 -15.782 -0.980 1.00 75.38 167 TYR A CA 1
ATOM 1288 C C . TYR A 1 167 ? 17.985 -15.372 -1.497 1.00 75.38 167 TYR A C 1
ATOM 1290 O O . TYR A 1 167 ? 17.160 -14.881 -0.729 1.00 75.38 167 TYR A O 1
ATOM 1298 N N . SER A 1 168 ? 17.694 -15.587 -2.775 1.00 81.38 168 SER A N 1
ATOM 1299 C CA . SER A 1 168 ? 16.357 -15.342 -3.317 1.00 81.38 168 SER A CA 1
ATOM 1300 C C . SER A 1 168 ? 15.868 -16.450 -4.251 1.00 81.38 168 SER A C 1
ATOM 1302 O O . SER A 1 168 ? 16.625 -17.290 -4.753 1.00 81.38 168 SER A O 1
ATOM 1304 N N . ILE A 1 169 ? 14.552 -16.462 -4.452 1.00 82.62 169 ILE A N 1
ATOM 1305 C CA . ILE A 1 169 ? 13.833 -17.295 -5.411 1.00 82.62 169 ILE A CA 1
ATOM 1306 C C . ILE A 1 169 ? 13.058 -16.334 -6.311 1.00 82.62 169 ILE A C 1
ATOM 1308 O O . ILE A 1 169 ? 12.223 -15.568 -5.840 1.00 82.62 169 ILE A O 1
ATOM 1312 N N . CYS A 1 170 ? 13.337 -16.349 -7.611 1.00 88.25 170 CYS A N 1
ATOM 1313 C CA . CYS A 1 170 ? 12.678 -15.472 -8.573 1.00 88.25 170 CYS A CA 1
ATOM 1314 C C . CYS A 1 170 ? 12.217 -16.249 -9.807 1.00 88.25 170 CYS A C 1
ATOM 1316 O O . CYS A 1 170 ? 12.678 -17.365 -10.073 1.00 88.25 170 CYS A O 1
ATOM 1318 N N . GLY A 1 171 ? 11.271 -15.675 -10.544 1.00 92.44 171 GLY A N 1
ATOM 1319 C CA . GLY A 1 171 ? 10.567 -16.403 -11.589 1.00 92.44 171 GLY A CA 1
ATOM 1320 C C . GLY A 1 171 ? 9.293 -15.708 -12.041 1.00 92.44 171 GLY A C 1
ATOM 1321 O O . GLY A 1 171 ? 9.166 -14.490 -11.907 1.00 92.44 171 GLY A O 1
ATOM 1322 N N . PHE A 1 172 ? 8.334 -16.485 -12.545 1.00 95.25 172 PHE A N 1
ATOM 1323 C CA . PHE A 1 172 ? 6.968 -16.003 -12.757 1.00 95.25 172 PHE A CA 1
ATOM 1324 C C . PHE A 1 172 ? 5.909 -17.069 -12.453 1.00 95.25 172 PHE A C 1
ATOM 1326 O O . PHE A 1 172 ? 6.090 -18.252 -12.752 1.00 95.25 172 PHE A O 1
ATOM 1333 N N . LYS A 1 173 ? 4.778 -16.639 -11.885 1.00 95.44 173 LYS A N 1
ATOM 1334 C CA . LYS A 1 173 ? 3.564 -17.454 -11.741 1.00 95.44 173 LYS A CA 1
ATOM 1335 C C . LYS A 1 173 ? 2.702 -17.332 -12.997 1.00 95.44 173 LYS A C 1
ATOM 1337 O O . LYS A 1 173 ? 2.666 -16.277 -13.630 1.00 95.44 173 LYS A O 1
ATOM 1342 N N . ILE A 1 174 ? 1.966 -18.390 -13.325 1.00 96.81 174 ILE A N 1
ATOM 1343 C CA . ILE A 1 174 ? 0.916 -18.389 -14.350 1.00 96.81 174 ILE A CA 1
ATOM 1344 C C . ILE A 1 174 ? -0.426 -18.532 -13.632 1.00 96.81 174 ILE A C 1
ATOM 1346 O O . ILE A 1 174 ? -0.688 -19.555 -12.998 1.00 96.81 174 ILE A O 1
ATOM 1350 N N . VAL A 1 175 ? -1.281 -17.519 -13.735 1.00 96.56 175 VAL A N 1
ATOM 1351 C CA . VAL A 1 175 ? -2.605 -17.457 -13.102 1.00 96.56 175 VAL A CA 1
ATOM 1352 C C . VAL A 1 175 ? -3.678 -17.603 -14.174 1.00 96.56 175 VAL A C 1
ATOM 1354 O O . VAL A 1 175 ? -3.708 -16.850 -15.144 1.00 96.56 175 VAL A O 1
ATOM 1357 N N . ASN A 1 176 ? -4.585 -18.562 -14.009 1.00 96.44 176 ASN A N 1
ATOM 1358 C CA . ASN A 1 176 ? -5.797 -18.659 -14.813 1.00 96.44 176 ASN A CA 1
ATOM 1359 C C . ASN A 1 176 ? -6.792 -17.590 -14.338 1.00 96.44 176 ASN A C 1
ATOM 1361 O O . ASN A 1 176 ? -7.189 -17.592 -13.175 1.00 96.44 176 ASN A O 1
ATOM 1365 N N . ILE A 1 177 ? -7.187 -16.698 -15.247 1.00 96.75 177 ILE A N 1
ATOM 1366 C CA . ILE A 1 177 ? -8.081 -15.554 -15.007 1.00 96.75 177 ILE A CA 1
ATOM 1367 C C . ILE A 1 177 ? -9.379 -15.662 -15.829 1.00 96.75 177 ILE A C 1
ATOM 1369 O O . ILE A 1 177 ? -9.994 -14.644 -16.169 1.00 96.75 177 ILE A O 1
ATOM 1373 N N . LYS A 1 178 ? -9.774 -16.888 -16.207 1.00 95.50 178 LYS A N 1
ATOM 1374 C CA . LYS A 1 178 ? -11.020 -17.183 -16.935 1.00 95.50 178 LYS A CA 1
ATOM 1375 C C . LYS A 1 178 ? -12.256 -16.908 -16.077 1.00 95.50 178 LYS A C 1
ATOM 1377 O O . LYS A 1 178 ? -13.201 -16.285 -16.552 1.00 95.50 178 LYS A O 1
ATOM 1382 N N . ASP A 1 179 ? -12.231 -17.345 -14.818 1.00 94.56 179 ASP A N 1
ATOM 1383 C CA . ASP A 1 179 ? -13.138 -16.847 -13.785 1.00 94.56 179 ASP A CA 1
ATOM 1384 C C . ASP A 1 179 ? -12.483 -15.620 -13.138 1.00 94.56 179 ASP A C 1
ATOM 1386 O O . ASP A 1 179 ? -11.445 -15.728 -12.489 1.00 94.56 179 ASP A O 1
ATOM 1390 N N . LYS A 1 180 ? -13.079 -14.441 -13.344 1.00 94.44 180 LYS A N 1
ATOM 1391 C CA . LYS A 1 180 ? -12.582 -13.171 -12.793 1.00 94.44 180 LYS A CA 1
ATOM 1392 C C . LYS A 1 180 ? -12.733 -13.083 -11.272 1.00 94.44 180 LYS A C 1
ATOM 1394 O O . LYS A 1 180 ? -12.033 -12.289 -10.654 1.00 94.44 180 LYS A O 1
ATOM 1399 N N . LYS A 1 181 ? -13.631 -13.878 -10.678 1.00 88.06 181 LYS A N 1
ATOM 1400 C CA . LYS A 1 181 ? -13.900 -13.898 -9.232 1.00 88.06 181 LYS A CA 1
ATOM 1401 C C . LYS A 1 181 ? -12.992 -14.867 -8.492 1.00 88.06 181 LYS A C 1
ATOM 1403 O O . LYS A 1 181 ? -12.576 -14.579 -7.376 1.00 88.06 181 LYS A O 1
ATOM 1408 N N . ASN A 1 182 ? -12.662 -15.986 -9.135 1.00 85.81 182 ASN A N 1
ATOM 1409 C CA . ASN A 1 182 ? -11.812 -17.040 -8.584 1.00 85.81 182 ASN A CA 1
ATOM 1410 C C . ASN A 1 182 ? -10.582 -17.284 -9.485 1.00 85.81 182 ASN A C 1
ATOM 1412 O O . ASN A 1 182 ? -10.485 -18.352 -10.098 1.00 85.81 182 ASN A O 1
ATOM 1416 N N . PRO A 1 183 ? -9.653 -16.317 -9.617 1.00 93.69 183 PRO A N 1
ATOM 1417 C CA . PRO A 1 183 ? -8.390 -16.547 -10.310 1.00 93.69 183 PRO A CA 1
ATOM 1418 C C . PRO A 1 183 ? -7.503 -17.527 -9.523 1.00 93.69 183 PRO A C 1
ATOM 1420 O O . PRO A 1 183 ? -7.471 -17.496 -8.294 1.00 93.69 183 PRO A O 1
ATOM 1423 N N . VAL A 1 184 ? -6.782 -18.410 -10.221 1.00 91.44 184 VAL A N 1
ATOM 1424 C CA . VAL A 1 184 ? -6.016 -19.510 -9.594 1.00 91.44 184 VAL A CA 1
ATOM 1425 C C . VAL A 1 184 ? -4.639 -19.665 -10.234 1.00 91.44 184 VAL A C 1
ATOM 1427 O O . VAL A 1 184 ? -4.535 -19.742 -11.458 1.00 91.44 184 VAL A O 1
ATOM 1430 N N . VAL A 1 185 ? -3.583 -19.781 -9.420 1.00 93.62 185 VAL A N 1
ATOM 1431 C CA . VAL A 1 185 ? -2.238 -20.168 -9.886 1.00 93.62 185 VAL A CA 1
ATOM 1432 C C . VAL A 1 185 ? -2.283 -21.587 -10.467 1.00 93.62 185 VAL A C 1
ATOM 1434 O O . VAL A 1 185 ? -2.633 -22.539 -9.773 1.00 93.62 185 VAL A O 1
ATOM 1437 N N . VAL A 1 186 ? -1.925 -21.732 -11.743 1.00 96.12 186 VAL A N 1
ATOM 1438 C CA . VAL A 1 186 ? -1.887 -23.014 -12.473 1.00 96.12 186 VAL A CA 1
ATOM 1439 C C . VAL A 1 186 ? -0.479 -23.442 -12.887 1.00 96.12 186 VAL A C 1
ATOM 1441 O O . VAL A 1 186 ? -0.306 -24.587 -13.296 1.00 96.12 186 VAL A O 1
ATOM 1444 N N . GLY A 1 187 ? 0.513 -22.556 -12.779 1.00 94.25 187 GLY A N 1
ATOM 1445 C CA . GLY A 1 187 ? 1.901 -22.834 -13.140 1.00 94.25 187 GLY A CA 1
ATOM 1446 C C . GLY A 1 187 ? 2.895 -21.908 -12.454 1.00 94.25 187 GLY A C 1
ATOM 1447 O O . GLY A 1 187 ? 2.536 -20.832 -11.975 1.00 94.25 187 GLY A O 1
ATOM 1448 N N . ASP A 1 188 ? 4.149 -22.344 -12.422 1.00 93.31 188 ASP A N 1
ATOM 1449 C CA . ASP A 1 188 ? 5.245 -21.686 -11.714 1.00 93.31 188 ASP A CA 1
ATOM 1450 C C . ASP A 1 188 ? 6.564 -21.965 -12.453 1.00 93.31 188 ASP A C 1
ATOM 1452 O O . ASP A 1 188 ? 6.945 -23.126 -12.617 1.00 93.31 188 ASP A O 1
ATOM 1456 N N . TYR A 1 189 ? 7.244 -20.923 -12.934 1.00 94.25 189 TYR A N 1
ATOM 1457 C CA . TYR A 1 189 ? 8.597 -21.027 -13.485 1.00 94.25 189 TYR A CA 1
ATOM 1458 C C . TYR A 1 189 ? 9.592 -20.449 -12.483 1.00 94.25 189 TYR A C 1
ATOM 1460 O O . TYR A 1 189 ? 9.706 -19.230 -12.365 1.00 94.25 189 TYR A O 1
ATOM 1468 N N . ILE A 1 190 ? 10.342 -21.318 -11.802 1.00 90.94 190 ILE A N 1
ATOM 1469 C CA . ILE A 1 190 ? 11.448 -20.917 -10.926 1.00 90.94 190 ILE A CA 1
ATOM 1470 C C . ILE A 1 190 ? 12.722 -20.791 -11.763 1.00 90.94 190 ILE A C 1
ATOM 1472 O O . ILE A 1 190 ? 13.213 -21.767 -12.337 1.00 90.94 190 ILE A O 1
ATOM 1476 N N . SER A 1 191 ? 13.290 -19.591 -11.797 1.00 87.00 191 SER A N 1
ATOM 1477 C CA . SER A 1 191 ? 14.469 -19.278 -12.592 1.00 87.00 191 SER A CA 1
ATOM 1478 C C . SER A 1 191 ? 15.752 -19.497 -11.775 1.00 87.00 191 SER A C 1
ATOM 1480 O O . SER A 1 191 ? 16.155 -18.661 -10.974 1.00 87.00 191 SER A O 1
ATOM 1482 N N . GLY A 1 192 ? 16.450 -20.616 -11.988 1.00 72.94 192 GLY A N 1
ATOM 1483 C CA . GLY A 1 192 ? 17.693 -20.939 -11.265 1.00 72.94 192 GLY A CA 1
ATOM 1484 C C . GLY A 1 192 ? 17.474 -21.513 -9.855 1.00 72.94 192 GLY A C 1
ATOM 1485 O O . GLY A 1 192 ? 16.430 -22.100 -9.579 1.00 72.94 192 GLY A O 1
ATOM 1486 N N . LYS A 1 193 ? 18.491 -21.428 -8.979 1.00 66.38 193 LYS A N 1
ATOM 1487 C CA . LYS A 1 193 ? 18.448 -21.940 -7.592 1.00 66.38 193 LYS A CA 1
ATOM 1488 C C . LYS A 1 193 ? 19.378 -21.165 -6.651 1.00 66.38 193 LYS A C 1
ATOM 1490 O O . LYS A 1 193 ? 20.578 -21.139 -6.902 1.00 66.38 193 LYS A O 1
ATOM 1495 N N . GLN A 1 194 ? 18.828 -20.678 -5.536 1.00 65.25 194 GLN A N 1
ATOM 1496 C CA . GLN A 1 194 ? 19.537 -20.325 -4.291 1.00 65.25 194 GLN A CA 1
ATOM 1497 C C . GLN A 1 194 ? 20.826 -19.489 -4.458 1.00 65.25 194 GLN A C 1
ATOM 1499 O O . GLN A 1 194 ? 21.871 -19.808 -3.891 1.00 65.25 194 GLN A O 1
ATOM 1504 N N . SER A 1 195 ? 20.729 -18.395 -5.212 1.00 66.44 195 SER A N 1
ATOM 1505 C CA . SER A 1 195 ? 21.719 -17.310 -5.265 1.00 66.44 195 SER A CA 1
ATOM 1506 C C . SER A 1 195 ? 21.027 -15.968 -4.994 1.00 66.44 195 SER A C 1
ATOM 1508 O O . SER A 1 195 ? 19.822 -15.935 -4.743 1.00 66.44 195 SER A O 1
ATOM 1510 N N . GLU A 1 196 ? 21.766 -14.860 -5.016 1.00 73.44 196 GLU A N 1
ATOM 1511 C CA . GLU A 1 196 ? 21.184 -13.513 -5.023 1.00 73.44 196 GLU A CA 1
ATOM 1512 C C . GLU A 1 196 ? 20.686 -13.219 -6.452 1.00 73.44 196 GLU A C 1
ATOM 1514 O O . GLU A 1 196 ? 21.398 -12.642 -7.276 1.00 73.44 196 GLU A O 1
ATOM 1519 N N . LYS A 1 197 ? 19.488 -13.721 -6.782 1.00 80.12 197 LYS A N 1
ATOM 1520 C CA . LYS A 1 197 ? 18.891 -13.667 -8.125 1.00 80.12 197 LYS A CA 1
ATOM 1521 C C . LYS A 1 197 ? 17.590 -12.857 -8.154 1.00 80.12 197 LYS A C 1
ATOM 1523 O O . LYS A 1 197 ? 16.699 -13.128 -7.349 1.00 80.12 197 LYS A O 1
ATOM 1528 N N . SER A 1 198 ? 17.424 -11.936 -9.104 1.00 84.88 198 SER A N 1
ATOM 1529 C CA . SER A 1 198 ? 16.150 -11.226 -9.314 1.00 84.88 198 SER A CA 1
ATOM 1530 C C . SER A 1 198 ? 15.656 -11.285 -10.760 1.00 84.88 198 SER A C 1
ATOM 1532 O O . SER A 1 198 ? 16.426 -11.459 -11.710 1.00 84.88 198 SER A O 1
ATOM 1534 N N . VAL A 1 199 ? 14.338 -11.140 -10.921 1.00 89.12 199 VAL A N 1
ATOM 1535 C CA . VAL A 1 199 ? 13.703 -10.804 -12.202 1.00 89.12 199 VAL A CA 1
ATOM 1536 C C . VAL A 1 199 ? 13.620 -9.288 -12.316 1.00 89.12 199 VAL A C 1
ATOM 1538 O O . VAL A 1 199 ? 13.345 -8.604 -11.332 1.00 89.12 199 VAL A O 1
ATOM 1541 N N . GLN A 1 200 ? 13.876 -8.763 -13.511 1.00 87.62 200 GLN A N 1
ATOM 1542 C CA . GLN A 1 200 ? 13.885 -7.324 -13.801 1.00 87.62 200 GLN A CA 1
ATOM 1543 C C . GLN A 1 200 ? 12.912 -6.929 -14.924 1.00 87.62 200 GLN A C 1
ATOM 1545 O O . GLN A 1 200 ? 12.621 -5.753 -15.089 1.00 87.62 200 GLN A O 1
ATOM 1550 N N . GLY A 1 201 ? 12.382 -7.904 -15.668 1.00 91.56 201 GLY A N 1
ATOM 1551 C CA . GLY A 1 201 ? 11.482 -7.678 -16.797 1.00 91.56 201 GLY A CA 1
ATOM 1552 C C . GLY A 1 201 ? 10.853 -8.983 -17.293 1.00 91.56 201 GLY A C 1
ATOM 1553 O O . GLY A 1 201 ? 11.494 -10.036 -17.229 1.00 91.56 201 GLY A O 1
ATOM 1554 N N . LEU A 1 202 ? 9.604 -8.922 -17.766 1.00 95.25 202 LEU A N 1
ATOM 1555 C CA . LEU A 1 202 ? 8.816 -10.066 -18.243 1.00 95.25 202 LEU A CA 1
ATOM 1556 C C . LEU A 1 202 ? 7.958 -9.653 -19.449 1.00 95.25 202 LEU A C 1
ATOM 1558 O O . LEU A 1 202 ? 7.204 -8.693 -19.353 1.00 95.25 202 LEU A O 1
ATOM 1562 N N . VAL A 1 203 ? 8.012 -10.413 -20.547 1.00 96.19 203 VAL A N 1
ATOM 1563 C CA . VAL A 1 203 ? 7.092 -10.286 -21.700 1.00 96.19 203 VAL A CA 1
ATOM 1564 C C . VAL A 1 203 ? 6.581 -11.667 -22.114 1.00 96.19 203 VAL A C 1
ATOM 1566 O O . VAL A 1 203 ? 7.267 -12.671 -21.923 1.00 96.19 203 VAL A O 1
ATOM 1569 N N . VAL A 1 204 ? 5.385 -11.733 -22.706 1.00 96.69 204 VAL A N 1
ATOM 1570 C CA . VAL A 1 204 ? 4.775 -12.967 -23.227 1.00 96.69 204 VAL A CA 1
ATOM 1571 C C . VAL A 1 204 ? 4.335 -12.773 -24.678 1.00 96.69 204 VAL A C 1
ATOM 1573 O O . VAL A 1 204 ? 3.581 -11.854 -24.983 1.00 96.69 204 VAL A O 1
ATOM 1576 N N . GLU A 1 205 ? 4.756 -13.670 -25.571 1.00 95.19 205 GLU A N 1
ATOM 1577 C CA . GLU A 1 205 ? 4.388 -13.675 -26.992 1.00 95.19 205 GLU A CA 1
ATOM 1578 C C . GLU A 1 205 ? 4.039 -15.105 -27.441 1.00 95.19 205 GLU A C 1
ATOM 1580 O O . GLU A 1 205 ? 4.882 -16.006 -27.483 1.00 95.19 205 GLU A O 1
ATOM 1585 N N . GLY A 1 206 ? 2.775 -15.332 -27.802 1.00 92.81 206 GLY A N 1
ATOM 1586 C CA . GLY A 1 206 ? 2.311 -16.636 -28.283 1.00 92.81 206 GLY A CA 1
ATOM 1587 C C . GLY A 1 206 ? 2.415 -17.742 -27.224 1.00 92.81 206 GLY A C 1
ATOM 1588 O O . GLY A 1 206 ? 1.691 -17.711 -26.232 1.00 92.81 206 GLY A O 1
ATOM 1589 N N . ASP A 1 207 ? 3.277 -18.732 -27.480 1.00 95.62 207 ASP A N 1
ATOM 1590 C CA . ASP A 1 207 ? 3.590 -19.856 -26.578 1.00 95.62 207 ASP A CA 1
ATOM 1591 C C . ASP A 1 207 ? 4.940 -19.659 -25.835 1.00 95.62 207 ASP A C 1
ATOM 1593 O O . ASP A 1 207 ? 5.455 -20.608 -25.242 1.00 95.62 207 ASP A O 1
ATOM 1597 N N . TYR A 1 208 ? 5.512 -18.443 -25.835 1.00 97.62 208 TYR A N 1
ATOM 1598 C CA . TYR A 1 208 ? 6.783 -18.121 -25.167 1.00 97.62 208 TYR A CA 1
ATOM 1599 C C . TYR A 1 208 ? 6.661 -16.982 -24.148 1.00 97.62 208 TYR A C 1
ATOM 1601 O O . TYR A 1 208 ? 5.962 -15.997 -24.383 1.00 97.62 208 TYR A O 1
ATOM 1609 N N . ALA A 1 209 ? 7.402 -17.101 -23.046 1.00 97.94 209 ALA A N 1
ATOM 1610 C CA . ALA A 1 209 ? 7.712 -16.002 -22.136 1.00 97.94 209 ALA A CA 1
ATOM 1611 C C . ALA A 1 209 ? 9.206 -15.650 -22.218 1.00 97.94 209 ALA A C 1
ATOM 1613 O O . ALA A 1 209 ? 10.049 -16.518 -22.458 1.00 97.94 209 ALA A O 1
ATOM 1614 N N . TYR A 1 210 ? 9.523 -14.379 -21.995 1.00 97.69 210 TYR A N 1
ATOM 1615 C CA . TYR A 1 210 ? 10.872 -13.820 -22.032 1.00 97.69 210 TYR A CA 1
ATOM 1616 C C . TYR A 1 210 ? 11.141 -13.121 -20.706 1.00 97.69 210 TYR A C 1
ATOM 1618 O O . TYR A 1 210 ? 10.327 -12.306 -20.270 1.00 97.69 210 TYR A O 1
ATOM 1626 N N . LEU A 1 211 ? 12.254 -13.458 -20.058 1.00 95.75 211 LEU A N 1
ATOM 1627 C CA . LEU A 1 211 ? 12.523 -13.082 -18.673 1.00 95.75 211 LEU A CA 1
ATOM 1628 C C . LEU A 1 211 ? 13.923 -12.473 -18.545 1.00 95.75 211 LEU A C 1
ATOM 1630 O O . LEU A 1 211 ? 14.928 -13.169 -18.715 1.00 95.75 211 LEU A O 1
ATOM 1634 N N . ASN A 1 212 ? 13.989 -11.186 -18.206 1.00 94.62 212 ASN A N 1
ATOM 1635 C CA . ASN A 1 212 ? 15.238 -10.533 -17.820 1.00 94.62 212 ASN A CA 1
ATOM 1636 C C . ASN A 1 212 ? 15.591 -10.944 -16.394 1.00 94.62 212 ASN A C 1
ATOM 1638 O O . ASN A 1 212 ? 14.816 -10.700 -15.464 1.00 94.62 212 ASN A O 1
ATOM 1642 N N . THR A 1 213 ? 16.770 -11.538 -16.211 1.00 91.06 213 THR A N 1
ATOM 1643 C CA . THR A 1 213 ? 17.255 -11.945 -14.889 1.00 91.06 213 THR A CA 1
ATOM 1644 C C . THR A 1 213 ? 18.702 -11.556 -14.633 1.00 91.06 213 THR A C 1
ATOM 1646 O O . THR A 1 213 ? 19.531 -11.520 -15.545 1.00 91.06 213 THR A O 1
ATOM 1649 N N . THR A 1 214 ? 19.006 -11.323 -13.361 1.00 88.31 214 THR A N 1
ATOM 1650 C CA . THR A 1 214 ? 20.339 -11.085 -12.796 1.00 88.31 214 THR A CA 1
ATOM 1651 C C . THR A 1 214 ? 20.658 -12.190 -11.794 1.00 88.31 214 THR A C 1
ATOM 1653 O O . THR A 1 214 ? 19.844 -12.469 -10.928 1.00 88.31 214 THR A O 1
ATOM 1656 N N . ASP A 1 215 ? 21.828 -12.821 -11.891 1.00 84.94 215 ASP A N 1
ATOM 1657 C CA . ASP A 1 215 ? 22.366 -13.831 -10.963 1.00 84.94 215 ASP A CA 1
ATOM 1658 C C . ASP A 1 215 ? 23.672 -13.299 -10.362 1.00 84.94 215 ASP A C 1
ATOM 1660 O O . ASP A 1 215 ? 24.701 -13.246 -11.046 1.00 84.94 215 ASP A O 1
ATOM 1664 N N . TYR A 1 216 ? 23.624 -12.869 -9.102 1.00 74.44 216 TYR A N 1
ATOM 1665 C CA . TYR A 1 216 ? 24.769 -12.322 -8.384 1.00 74.44 216 TYR A CA 1
ATOM 1666 C C . TYR A 1 216 ? 25.449 -13.409 -7.538 1.00 74.44 216 TYR A C 1
ATOM 1668 O O . TYR A 1 216 ? 24.817 -14.179 -6.811 1.00 74.44 216 TYR A O 1
ATOM 1676 N N . THR A 1 217 ? 26.772 -13.529 -7.674 1.00 67.38 217 THR A N 1
ATOM 1677 C CA . THR A 1 217 ? 27.584 -14.492 -6.916 1.00 67.38 217 THR A CA 1
ATOM 1678 C C . THR A 1 217 ? 28.914 -13.854 -6.506 1.00 67.38 217 THR A C 1
ATOM 1680 O O . THR A 1 217 ? 29.817 -13.691 -7.331 1.00 67.38 217 THR A O 1
ATOM 1683 N N . GLY A 1 218 ? 29.068 -13.509 -5.225 1.00 66.62 218 GLY A N 1
ATOM 1684 C CA . GLY A 1 218 ? 30.286 -12.874 -4.704 1.00 66.62 218 GLY A CA 1
ATOM 1685 C C . GLY A 1 218 ? 30.395 -11.410 -5.135 1.00 66.62 218 GLY A C 1
ATOM 1686 O O . GLY A 1 218 ? 29.682 -10.577 -4.595 1.00 66.62 218 GLY A O 1
ATOM 1687 N N . ASN A 1 219 ? 31.263 -11.118 -6.112 1.00 64.69 219 ASN A N 1
ATOM 1688 C CA . ASN A 1 219 ? 31.375 -9.802 -6.772 1.00 64.69 219 ASN A CA 1
ATOM 1689 C C . ASN A 1 219 ? 31.020 -9.883 -8.277 1.00 64.69 219 ASN A C 1
ATOM 1691 O O . ASN A 1 219 ? 31.358 -8.985 -9.046 1.00 64.69 219 ASN A O 1
ATOM 1695 N N . ILE A 1 220 ? 30.405 -10.984 -8.734 1.00 65.31 220 ILE A N 1
ATOM 1696 C CA . ILE A 1 220 ? 30.125 -11.239 -10.155 1.00 65.31 220 ILE A CA 1
ATOM 1697 C C . ILE A 1 220 ? 28.615 -11.214 -10.399 1.00 65.31 220 ILE A C 1
ATOM 1699 O O . ILE A 1 220 ? 27.909 -12.151 -10.027 1.00 65.31 220 ILE A O 1
ATOM 1703 N N . LEU A 1 221 ? 28.150 -10.174 -11.091 1.00 77.88 221 LEU A N 1
ATOM 1704 C CA . LEU A 1 221 ? 26.828 -10.126 -11.714 1.00 77.88 221 LEU A CA 1
ATOM 1705 C C . LEU A 1 221 ? 26.845 -10.914 -13.034 1.00 77.88 221 LEU A C 1
ATOM 1707 O O . LEU A 1 221 ? 27.717 -10.691 -13.877 1.00 77.88 221 LEU A O 1
ATOM 1711 N N . LYS A 1 222 ? 25.871 -11.805 -13.242 1.00 85.38 222 LYS A N 1
ATOM 1712 C CA . LYS A 1 222 ? 25.615 -12.474 -14.527 1.00 85.38 222 LYS A CA 1
ATOM 1713 C C . LYS A 1 222 ? 24.179 -12.211 -14.953 1.00 85.38 222 LYS A C 1
ATOM 1715 O O . LYS A 1 222 ? 23.266 -12.655 -14.265 1.00 85.38 222 LYS A O 1
ATOM 1720 N N . SER A 1 223 ? 23.966 -11.569 -16.095 1.00 90.94 223 SER A N 1
ATOM 1721 C CA . SER A 1 223 ? 22.612 -11.251 -16.557 1.00 90.94 223 SER A CA 1
ATOM 1722 C C . SER A 1 223 ? 22.221 -12.056 -17.787 1.00 90.94 223 SER A C 1
ATOM 1724 O O . SER A 1 223 ? 23.073 -12.422 -18.603 1.00 90.94 223 SER A O 1
ATOM 1726 N N . ARG A 1 224 ? 20.928 -12.362 -17.913 1.00 93.25 224 ARG A N 1
ATOM 1727 C CA . ARG A 1 224 ? 20.383 -13.159 -19.017 1.00 93.25 224 ARG A CA 1
ATOM 1728 C C . ARG A 1 224 ? 19.018 -12.660 -19.458 1.00 93.25 224 ARG A C 1
ATOM 1730 O O . ARG A 1 224 ? 18.174 -12.363 -18.615 1.00 93.25 224 ARG A O 1
ATOM 1737 N N . LEU A 1 225 ? 18.796 -12.724 -20.765 1.00 96.88 225 LEU A N 1
ATOM 1738 C CA . LEU A 1 225 ? 17.478 -12.973 -21.331 1.00 96.88 225 LEU A CA 1
ATOM 1739 C C . LEU A 1 225 ? 17.251 -14.488 -21.311 1.00 96.88 225 LEU A C 1
ATOM 1741 O O . LEU A 1 225 ? 17.915 -15.208 -22.057 1.00 96.88 225 LEU A O 1
ATOM 1745 N N . GLU A 1 226 ? 16.351 -14.986 -20.468 1.00 96.56 226 GLU A N 1
ATOM 1746 C CA . GLU A 1 226 ? 15.872 -16.373 -20.534 1.00 96.56 226 GLU A CA 1
ATOM 1747 C C . GLU A 1 226 ? 14.635 -16.440 -21.446 1.00 96.56 226 GLU A C 1
ATOM 1749 O O . GLU A 1 226 ? 13.757 -15.581 -21.366 1.00 96.56 226 GLU A O 1
ATOM 1754 N N . ILE A 1 227 ? 14.560 -17.457 -22.311 1.00 98.12 227 ILE A N 1
ATOM 1755 C CA . ILE A 1 227 ? 13.395 -17.750 -23.160 1.00 98.12 227 ILE A CA 1
ATOM 1756 C C . ILE A 1 227 ? 12.749 -19.033 -22.643 1.00 98.12 227 ILE A C 1
ATOM 1758 O O . ILE A 1 227 ? 13.415 -20.064 -22.545 1.00 98.12 227 ILE A O 1
ATOM 1762 N N . ILE A 1 228 ? 11.457 -18.984 -22.327 1.00 98.31 228 ILE A N 1
ATOM 1763 C CA . ILE A 1 228 ? 10.707 -20.062 -21.679 1.00 98.31 228 ILE A CA 1
ATOM 1764 C C . ILE A 1 228 ? 9.564 -20.500 -22.599 1.00 98.31 228 ILE A C 1
ATOM 1766 O O . ILE A 1 228 ? 8.731 -19.684 -22.988 1.00 98.31 228 ILE A O 1
ATOM 1770 N N . ASP A 1 229 ? 9.510 -21.788 -22.936 1.00 97.88 229 ASP A N 1
ATOM 1771 C CA . ASP A 1 229 ? 8.329 -22.417 -23.528 1.00 97.88 229 ASP A CA 1
ATOM 1772 C C . ASP A 1 229 ? 7.258 -22.543 -22.436 1.00 97.88 229 ASP A C 1
ATOM 1774 O O . ASP A 1 229 ? 7.463 -23.197 -21.409 1.00 97.88 229 ASP A O 1
ATOM 1778 N N . ILE A 1 230 ? 6.131 -21.865 -22.643 1.00 98.00 230 ILE A N 1
ATOM 1779 C CA . ILE A 1 230 ? 4.993 -21.819 -21.717 1.00 98.00 230 ILE A CA 1
ATOM 1780 C C . ILE A 1 230 ? 3.775 -22.539 -22.299 1.00 98.00 230 ILE A C 1
ATOM 1782 O O . ILE A 1 230 ? 2.651 -22.308 -21.848 1.00 98.00 230 ILE A O 1
ATOM 1786 N N . LYS A 1 231 ? 3.942 -23.366 -23.339 1.00 96.19 231 LYS A N 1
ATOM 1787 C CA . LYS A 1 231 ? 2.833 -24.032 -24.035 1.00 96.19 231 LYS A CA 1
ATOM 1788 C C . LYS A 1 231 ? 1.997 -24.875 -23.075 1.00 96.19 231 LYS A C 1
ATOM 1790 O O . LYS A 1 231 ? 0.782 -24.669 -22.985 1.00 96.19 231 LYS A O 1
ATOM 1795 N N . ASP A 1 232 ? 2.661 -25.733 -22.303 1.00 96.75 232 ASP A N 1
ATOM 1796 C CA . ASP A 1 232 ? 2.098 -26.334 -21.095 1.00 96.75 232 ASP A CA 1
ATOM 1797 C C . ASP A 1 232 ? 2.136 -25.307 -19.956 1.00 96.75 232 ASP A C 1
ATOM 1799 O O . ASP A 1 232 ? 3.187 -24.995 -19.398 1.00 96.75 232 ASP A O 1
ATOM 1803 N N . LYS A 1 233 ? 0.958 -24.787 -19.604 1.00 96.38 233 LYS A N 1
ATOM 1804 C CA . LYS A 1 233 ? 0.788 -23.776 -18.552 1.00 96.38 233 LYS A CA 1
ATOM 1805 C C . LYS A 1 233 ? 1.073 -24.319 -17.147 1.00 96.38 233 LYS A C 1
ATOM 1807 O O . LYS A 1 233 ? 1.189 -23.519 -16.231 1.00 96.38 233 LYS A O 1
ATOM 1812 N N . THR A 1 234 ? 1.166 -25.640 -16.972 1.00 96.00 234 THR A N 1
ATOM 1813 C CA . THR A 1 234 ? 1.462 -26.296 -15.685 1.00 96.00 234 THR A CA 1
ATOM 1814 C C . THR A 1 234 ? 2.936 -26.664 -15.523 1.00 96.00 234 THR A C 1
ATOM 1816 O O . THR A 1 234 ? 3.387 -26.919 -14.409 1.00 96.00 234 THR A O 1
ATOM 1819 N N . ASN A 1 235 ? 3.695 -26.666 -16.622 1.00 95.25 235 ASN A N 1
ATOM 1820 C CA . ASN A 1 235 ? 5.096 -27.070 -16.662 1.00 95.25 235 ASN A CA 1
ATOM 1821 C C . ASN A 1 235 ? 5.900 -26.188 -17.645 1.00 95.25 235 ASN A C 1
ATOM 1823 O O . ASN A 1 235 ? 6.337 -26.679 -18.690 1.00 95.25 235 ASN A O 1
ATOM 1827 N N . PRO A 1 236 ? 6.084 -24.888 -17.343 1.00 96.88 236 PRO A N 1
ATOM 1828 C CA . PRO A 1 236 ? 6.914 -23.994 -18.149 1.00 96.88 236 PRO A CA 1
ATOM 1829 C C . PRO A 1 236 ? 8.391 -24.422 -18.108 1.00 96.88 236 PRO A C 1
ATOM 1831 O O . PRO A 1 236 ? 8.914 -24.774 -17.049 1.00 96.88 236 PRO A O 1
ATOM 1834 N N . GLN A 1 237 ? 9.080 -24.400 -19.252 1.00 95.56 237 GLN A N 1
ATOM 1835 C CA . GLN A 1 237 ? 10.444 -24.932 -19.395 1.00 95.56 237 GLN A CA 1
ATOM 1836 C C . GLN A 1 237 ? 11.356 -23.988 -20.182 1.00 95.56 237 GLN A C 1
ATOM 1838 O O . GLN A 1 237 ? 10.962 -23.450 -21.215 1.00 95.56 237 GLN A O 1
ATOM 1843 N N . ILE A 1 238 ? 12.601 -23.806 -19.730 1.00 95.56 238 ILE A N 1
ATOM 1844 C CA . ILE A 1 238 ? 13.575 -22.973 -20.449 1.00 95.56 238 ILE A CA 1
ATOM 1845 C C . ILE A 1 238 ? 13.918 -23.594 -21.813 1.00 95.56 238 ILE A C 1
ATOM 1847 O O . ILE A 1 238 ? 14.241 -24.779 -21.917 1.00 95.56 238 ILE A O 1
ATOM 1851 N N . LYS A 1 239 ? 13.830 -22.778 -22.864 1.00 97.38 239 LYS A N 1
ATOM 1852 C CA . LYS A 1 239 ? 14.052 -23.146 -24.267 1.00 97.38 239 LYS A CA 1
ATOM 1853 C C . LYS A 1 239 ? 15.434 -22.723 -24.768 1.00 97.38 239 LYS A C 1
ATOM 1855 O O . LYS A 1 239 ? 16.062 -23.474 -25.506 1.00 97.38 239 LYS A O 1
ATOM 1860 N N . GLY A 1 240 ? 15.907 -21.564 -24.318 1.00 96.88 240 GLY A N 1
ATOM 1861 C CA . GLY A 1 240 ? 17.208 -20.984 -24.646 1.00 96.88 240 GLY A CA 1
ATOM 1862 C C . GLY A 1 240 ? 17.489 -19.761 -23.772 1.00 96.88 240 GLY A C 1
ATOM 1863 O O . GLY A 1 240 ? 16.640 -19.347 -22.980 1.00 96.88 240 GLY A O 1
ATOM 1864 N N . TYR A 1 241 ? 18.685 -19.183 -23.880 1.00 96.75 241 TYR A N 1
ATOM 1865 C CA . TYR A 1 241 ? 19.013 -17.923 -23.207 1.00 96.75 241 TYR A CA 1
ATOM 1866 C C . TYR A 1 241 ? 20.125 -17.162 -23.935 1.00 96.75 241 TYR A C 1
ATOM 1868 O O . TYR A 1 241 ? 21.004 -17.770 -24.544 1.00 96.75 241 TYR A O 1
ATOM 1876 N N . CYS A 1 242 ? 20.122 -15.835 -23.808 1.00 96.38 242 CYS A N 1
ATOM 1877 C CA . CYS A 1 242 ? 21.238 -14.977 -24.200 1.00 96.38 242 CYS A CA 1
ATOM 1878 C C . CYS A 1 242 ? 21.872 -14.368 -22.944 1.00 96.38 242 CYS A C 1
ATOM 1880 O O . CYS A 1 242 ? 21.153 -13.876 -22.075 1.00 96.38 242 CYS A O 1
ATOM 1882 N N . SER A 1 243 ? 23.202 -14.389 -22.829 1.00 95.19 243 SER A N 1
ATOM 1883 C CA . SER A 1 243 ? 23.910 -13.657 -21.767 1.00 95.19 243 SER A CA 1
ATOM 1884 C C . SER A 1 243 ? 24.086 -12.193 -22.168 1.00 95.19 243 SER A C 1
ATOM 1886 O O . SER A 1 243 ? 24.541 -11.917 -23.276 1.00 95.19 243 SER A O 1
ATOM 1888 N N . ILE A 1 244 ? 23.781 -11.268 -21.257 1.00 91.75 244 ILE A N 1
ATOM 1889 C CA . ILE A 1 244 ? 23.846 -9.816 -21.487 1.00 91.75 244 ILE A CA 1
ATOM 1890 C C . ILE A 1 244 ? 24.726 -9.180 -20.397 1.00 91.75 244 ILE A C 1
ATOM 1892 O O . ILE A 1 244 ? 24.802 -9.686 -19.277 1.00 91.75 244 ILE A O 1
ATOM 1896 N N . GLU A 1 245 ? 25.439 -8.101 -20.721 1.00 90.62 245 GLU A N 1
ATOM 1897 C CA . GLU A 1 245 ? 26.299 -7.371 -19.777 1.00 90.62 245 GLU A CA 1
ATOM 1898 C C . GLU A 1 245 ? 25.561 -6.223 -19.062 1.00 90.62 245 GLU A C 1
ATOM 1900 O O . GLU A 1 245 ? 24.633 -5.628 -19.604 1.00 90.62 245 GLU A O 1
ATOM 1905 N N . GLY A 1 246 ? 25.975 -5.898 -17.833 1.00 88.50 246 GLY A N 1
ATOM 1906 C CA . GLY A 1 246 ? 25.233 -4.975 -16.962 1.00 88.50 246 GLY A CA 1
ATOM 1907 C C . GLY A 1 246 ? 23.943 -5.592 -16.402 1.00 88.50 246 GLY A C 1
ATOM 1908 O O . GLY A 1 246 ? 23.621 -6.745 -16.678 1.00 88.50 246 GLY A O 1
ATOM 1909 N N . GLN A 1 247 ? 23.211 -4.837 -15.588 1.00 88.31 247 GLN A N 1
ATOM 1910 C CA . GLN A 1 247 ? 21.898 -5.205 -15.054 1.00 88.31 247 GLN A CA 1
ATOM 1911 C C . GLN A 1 247 ? 20.815 -4.800 -16.065 1.00 88.31 247 GLN A C 1
ATOM 1913 O O . GLN A 1 247 ? 20.659 -3.599 -16.285 1.00 88.31 247 GLN A O 1
ATOM 1918 N N . PRO A 1 248 ? 20.101 -5.742 -16.709 1.00 91.31 248 PRO A N 1
ATOM 1919 C CA . PRO A 1 248 ? 18.940 -5.420 -17.528 1.00 91.31 248 PRO A CA 1
ATOM 1920 C C . PRO A 1 248 ? 17.799 -4.945 -16.630 1.00 91.31 248 PRO A C 1
ATOM 1922 O O . PRO A 1 248 ? 17.621 -5.487 -15.542 1.00 91.31 248 PRO A O 1
ATOM 1925 N N . ASN A 1 249 ? 17.025 -3.982 -17.116 1.00 86.62 249 ASN A N 1
ATOM 1926 C CA . ASN A 1 249 ? 15.786 -3.522 -16.499 1.00 86.62 249 ASN A CA 1
ATOM 1927 C C . ASN A 1 249 ? 14.620 -3.988 -17.396 1.00 86.62 249 ASN A C 1
ATOM 1929 O O . ASN A 1 249 ? 14.420 -5.200 -17.542 1.00 86.62 249 ASN A O 1
ATOM 1933 N N . GLY A 1 250 ? 13.913 -3.065 -18.053 1.00 89.31 250 GLY A N 1
ATOM 1934 C CA . GLY A 1 250 ? 12.836 -3.358 -18.998 1.00 89.31 250 GLY A CA 1
ATOM 1935 C C . GLY A 1 250 ? 13.221 -4.236 -20.201 1.00 89.31 250 GLY A C 1
ATOM 1936 O O . GLY A 1 250 ? 14.391 -4.426 -20.554 1.00 89.31 250 GLY A O 1
ATOM 1937 N N . ILE A 1 251 ? 12.190 -4.795 -20.837 1.00 95.12 251 ILE A N 1
ATOM 1938 C CA . ILE A 1 251 ? 12.272 -5.582 -22.073 1.00 95.12 251 ILE A CA 1
ATOM 1939 C C . ILE A 1 251 ? 11.003 -5.380 -22.902 1.00 95.12 251 ILE A C 1
ATOM 1941 O O . ILE A 1 251 ? 9.898 -5.462 -22.375 1.00 95.12 251 ILE A O 1
ATOM 1945 N N . PHE A 1 252 ? 11.170 -5.210 -24.212 1.00 95.81 252 PHE A N 1
ATOM 1946 C CA . PHE A 1 252 ? 10.084 -5.206 -25.189 1.00 95.81 252 PHE A CA 1
ATOM 1947 C C . PHE A 1 252 ? 10.352 -6.228 -26.298 1.00 95.81 252 PHE A C 1
ATOM 1949 O O . PHE A 1 252 ? 11.504 -6.451 -26.667 1.00 95.81 252 PHE A O 1
ATOM 1956 N N . ILE A 1 253 ? 9.304 -6.835 -26.861 1.00 95.81 253 ILE A N 1
ATOM 1957 C CA . ILE A 1 253 ? 9.408 -7.816 -27.954 1.00 95.81 253 ILE A CA 1
ATOM 1958 C C . ILE A 1 253 ? 8.672 -7.290 -29.186 1.00 95.81 253 ILE A C 1
ATOM 1960 O O . ILE A 1 253 ? 7.480 -6.995 -29.119 1.00 95.81 253 ILE A O 1
ATOM 1964 N N . LYS A 1 254 ? 9.363 -7.209 -30.328 1.00 94.12 254 LYS A N 1
ATOM 1965 C CA . LYS A 1 254 ? 8.760 -6.880 -31.630 1.00 94.12 254 LYS A CA 1
ATOM 1966 C C . LYS A 1 254 ? 9.556 -7.528 -32.765 1.00 94.12 254 LYS A C 1
ATOM 1968 O O . LYS A 1 254 ? 10.779 -7.532 -32.753 1.00 94.12 254 LYS A O 1
ATOM 1973 N N . GLY A 1 255 ? 8.860 -8.051 -33.776 1.00 90.06 255 GLY A N 1
ATOM 1974 C CA . GLY A 1 255 ? 9.460 -8.426 -35.067 1.00 90.06 255 GLY A CA 1
ATOM 1975 C C . GLY A 1 255 ? 10.457 -9.594 -35.058 1.00 90.06 255 GLY A C 1
ATOM 1976 O O . GLY A 1 255 ? 11.118 -9.812 -36.066 1.00 90.06 255 GLY A O 1
ATOM 1977 N N . GLY A 1 256 ? 10.572 -10.349 -33.960 1.00 94.44 256 GLY A N 1
ATOM 1978 C CA . GLY A 1 256 ? 11.633 -11.351 -33.778 1.00 94.44 256 GLY A CA 1
ATOM 1979 C C . GLY A 1 256 ? 12.895 -10.817 -33.087 1.00 94.44 256 GLY A C 1
ATOM 1980 O O . GLY A 1 256 ? 13.879 -11.550 -32.990 1.00 94.44 256 GLY A O 1
ATOM 1981 N N . TYR A 1 257 ? 12.846 -9.589 -32.562 1.00 97.56 257 TYR A N 1
ATOM 1982 C CA . TYR A 1 257 ? 13.868 -8.992 -31.706 1.00 97.56 257 TYR A CA 1
ATOM 1983 C C . TYR A 1 257 ? 13.327 -8.715 -30.297 1.00 97.56 257 TYR A C 1
ATOM 1985 O O . TYR A 1 257 ? 12.163 -8.345 -30.111 1.00 97.56 257 TYR A O 1
ATOM 1993 N N . ALA A 1 258 ? 14.199 -8.881 -29.302 1.00 97.75 258 ALA A N 1
ATOM 1994 C CA . ALA A 1 258 ? 14.021 -8.349 -27.959 1.00 97.75 258 ALA A CA 1
ATOM 1995 C C . ALA A 1 258 ? 14.855 -7.070 -27.800 1.00 97.75 258 ALA A C 1
ATOM 1997 O O . ALA A 1 258 ? 16.050 -7.057 -28.100 1.00 97.75 258 ALA A O 1
ATOM 1998 N N . TYR A 1 259 ? 14.220 -6.007 -27.319 1.00 97.50 259 TYR A N 1
ATOM 1999 C CA . TYR A 1 259 ? 14.813 -4.697 -27.072 1.00 97.50 259 TYR A CA 1
ATOM 2000 C C . TYR A 1 259 ? 14.949 -4.530 -25.558 1.00 97.50 259 TYR A C 1
ATOM 2002 O O . TYR A 1 259 ? 13.955 -4.648 -24.843 1.00 97.50 259 TYR A O 1
ATOM 2010 N N . ILE A 1 260 ? 16.174 -4.349 -25.060 1.00 96.06 260 ILE A N 1
ATOM 2011 C CA . ILE A 1 260 ? 16.500 -4.459 -23.628 1.00 96.06 260 ILE A CA 1
ATOM 2012 C C . ILE A 1 260 ? 17.449 -3.329 -23.228 1.00 96.06 260 ILE A C 1
ATOM 2014 O O . ILE A 1 260 ? 18.446 -3.077 -23.905 1.00 96.06 260 ILE A O 1
ATOM 2018 N N . ASN A 1 261 ? 17.166 -2.654 -22.118 1.00 93.06 261 ASN A N 1
ATOM 2019 C CA . ASN A 1 261 ? 18.003 -1.594 -21.561 1.00 93.06 261 ASN A CA 1
ATOM 2020 C C . ASN A 1 261 ? 18.732 -2.062 -20.292 1.00 93.06 261 ASN A C 1
ATOM 2022 O O . ASN A 1 261 ? 18.137 -2.638 -19.385 1.00 93.06 261 ASN A O 1
ATOM 2026 N N . ASN A 1 262 ? 20.034 -1.778 -20.223 1.00 91.12 262 ASN A N 1
ATOM 2027 C CA . ASN A 1 262 ? 20.943 -2.264 -19.190 1.00 91.12 262 ASN A CA 1
ATOM 2028 C C . ASN A 1 262 ? 21.692 -1.117 -18.506 1.00 91.12 262 ASN A C 1
ATOM 2030 O O . ASN A 1 262 ? 22.304 -0.273 -19.166 1.00 91.12 262 ASN A O 1
ATOM 2034 N N . THR A 1 263 ? 21.731 -1.151 -17.177 1.00 88.81 263 THR A N 1
ATOM 2035 C CA . THR A 1 263 ? 22.460 -0.211 -16.318 1.00 88.81 263 THR A CA 1
ATOM 2036 C C . THR A 1 263 ? 23.710 -0.877 -15.739 1.00 88.81 263 THR A C 1
ATOM 2038 O O . THR A 1 263 ? 23.707 -2.067 -15.431 1.00 88.81 263 THR A O 1
ATOM 2041 N N . TYR A 1 264 ? 24.807 -0.131 -15.581 1.00 87.00 264 TYR A N 1
ATOM 2042 C CA . TYR A 1 264 ? 26.053 -0.663 -15.018 1.00 87.00 264 TYR A CA 1
ATOM 2043 C C . TYR A 1 264 ? 26.260 -0.122 -13.596 1.00 87.00 264 TYR A C 1
ATOM 2045 O O . TYR A 1 264 ? 26.255 1.089 -13.361 1.00 87.00 264 TYR A O 1
ATOM 2053 N N . TYR A 1 265 ? 26.457 -1.034 -12.643 1.00 77.38 265 TYR A N 1
ATOM 2054 C CA . TYR A 1 265 ? 26.631 -0.739 -11.221 1.00 77.38 265 TYR A CA 1
ATOM 2055 C C . TYR A 1 265 ? 27.968 -1.300 -10.717 1.00 77.38 265 TYR A C 1
ATOM 2057 O O . TYR A 1 265 ? 28.380 -2.401 -11.086 1.00 77.38 265 TYR A O 1
ATOM 2065 N N . ASP A 1 266 ? 28.666 -0.525 -9.893 1.00 75.25 266 ASP A N 1
ATOM 2066 C CA . ASP A 1 266 ? 29.956 -0.864 -9.297 1.00 75.25 266 ASP A CA 1
ATOM 2067 C C . ASP A 1 266 ? 29.716 -1.456 -7.904 1.00 75.25 266 ASP A C 1
ATOM 2069 O O . ASP A 1 266 ? 29.674 -0.737 -6.907 1.00 75.25 266 ASP A O 1
ATOM 2073 N N . PHE A 1 267 ? 29.515 -2.774 -7.840 1.00 68.12 267 PHE A N 1
ATOM 2074 C CA . PHE A 1 267 ? 29.154 -3.479 -6.603 1.00 68.12 267 PHE A CA 1
ATOM 2075 C C . PHE A 1 267 ? 30.218 -3.372 -5.497 1.00 68.12 267 PHE A C 1
ATOM 2077 O O . PHE A 1 267 ? 29.873 -3.386 -4.316 1.00 68.12 267 PHE A O 1
ATOM 2084 N N . GLU A 1 268 ? 31.497 -3.193 -5.849 1.00 69.31 268 GLU A N 1
ATOM 2085 C CA . GLU A 1 268 ? 32.574 -3.005 -4.866 1.00 69.31 268 GLU A CA 1
ATOM 2086 C C . GLU A 1 268 ? 32.547 -1.611 -4.225 1.00 69.31 268 GLU A C 1
ATOM 2088 O O . GLU A 1 268 ? 32.864 -1.469 -3.044 1.00 69.31 268 GLU A O 1
ATOM 2093 N N . LYS A 1 269 ? 32.158 -0.579 -4.987 1.00 70.38 269 LYS A N 1
ATOM 2094 C CA . LYS A 1 269 ? 32.030 0.809 -4.499 1.00 70.38 269 LYS A CA 1
ATOM 2095 C C . LYS A 1 269 ? 30.606 1.179 -4.077 1.00 70.38 269 LYS A C 1
ATOM 2097 O O . LYS A 1 269 ? 30.421 2.250 -3.511 1.00 70.38 269 LYS A O 1
ATOM 2102 N N . LYS A 1 270 ? 29.630 0.304 -4.339 1.00 68.31 270 LYS A N 1
ATOM 2103 C CA . LYS A 1 270 ? 28.187 0.499 -4.122 1.00 68.31 270 LYS A CA 1
ATOM 2104 C C . LYS A 1 270 ? 27.636 1.775 -4.772 1.00 68.31 270 LYS A C 1
ATOM 2106 O O . LYS A 1 270 ? 26.939 2.555 -4.133 1.00 68.31 270 LYS A O 1
ATOM 2111 N N . GLN A 1 271 ? 27.953 1.987 -6.050 1.00 68.19 271 GLN A N 1
ATOM 2112 C CA . GLN A 1 271 ? 27.524 3.173 -6.805 1.00 68.19 271 GLN A CA 1
ATOM 2113 C C . GLN A 1 271 ? 27.180 2.834 -8.263 1.00 68.19 271 GLN A C 1
ATOM 2115 O O . GLN A 1 271 ? 27.799 1.958 -8.869 1.00 68.19 271 GLN A O 1
ATOM 2120 N N . HIS A 1 272 ? 26.250 3.574 -8.870 1.00 69.75 272 HIS A N 1
ATOM 2121 C CA . HIS A 1 272 ? 26.041 3.520 -10.321 1.00 69.75 272 HIS A CA 1
ATOM 2122 C C . HIS A 1 272 ? 27.273 4.080 -11.049 1.00 69.75 272 HIS A C 1
ATOM 2124 O O . HIS A 1 272 ? 27.861 5.072 -10.620 1.00 69.75 272 HIS A O 1
ATOM 2130 N N . THR A 1 273 ? 27.664 3.486 -12.179 1.00 78.94 273 THR A N 1
ATOM 2131 C CA . THR A 1 273 ? 28.840 3.950 -12.947 1.00 78.94 273 THR A CA 1
ATOM 2132 C C . THR A 1 273 ? 28.567 5.197 -13.796 1.00 78.94 273 THR A C 1
ATOM 2134 O O . THR A 1 273 ? 29.481 5.719 -14.434 1.00 78.94 273 THR A O 1
ATOM 2137 N N . GLY A 1 274 ? 27.307 5.642 -13.868 1.00 78.75 274 GLY A N 1
ATOM 2138 C CA . GLY A 1 274 ? 26.851 6.649 -14.829 1.00 78.75 274 GLY A CA 1
ATOM 2139 C C . GLY A 1 274 ? 26.774 6.136 -16.274 1.00 78.75 274 GLY A C 1
ATOM 2140 O O . GLY A 1 274 ? 26.685 6.945 -17.194 1.00 78.75 274 GLY A O 1
ATOM 2141 N N . GLN A 1 275 ? 26.830 4.816 -16.495 1.00 85.06 275 GLN A N 1
ATOM 2142 C CA . GLN A 1 275 ? 26.777 4.198 -17.824 1.00 85.06 275 GLN A CA 1
ATOM 2143 C C . GLN A 1 275 ? 25.543 3.306 -17.977 1.00 85.06 275 GLN A C 1
ATOM 2145 O O . GLN A 1 275 ? 25.112 2.628 -17.039 1.00 85.06 275 GLN A O 1
ATOM 2150 N N . SER A 1 276 ? 24.972 3.289 -19.180 1.00 91.62 276 SER A N 1
ATOM 2151 C CA . SER A 1 276 ? 23.873 2.404 -19.573 1.00 91.62 276 SER A CA 1
ATOM 2152 C C . SER A 1 276 ? 23.922 2.138 -21.081 1.00 91.62 276 SER A C 1
ATOM 2154 O O . SER A 1 276 ? 24.452 2.951 -21.847 1.00 91.62 276 SER A O 1
ATOM 2156 N N . LYS A 1 277 ? 23.394 0.990 -21.508 1.00 94.00 277 LYS A N 1
ATOM 2157 C CA . LYS A 1 277 ? 23.267 0.601 -22.919 1.00 94.00 277 LYS A CA 1
ATOM 2158 C C . LYS A 1 277 ? 21.860 0.119 -23.234 1.00 94.00 277 LYS A C 1
ATOM 2160 O O . LYS A 1 277 ? 21.174 -0.415 -22.373 1.00 94.00 277 LYS A O 1
ATOM 2165 N N . PHE A 1 278 ? 21.485 0.263 -24.491 1.00 96.38 278 PHE A N 1
ATOM 2166 C CA . PHE A 1 278 ? 20.368 -0.426 -25.116 1.00 96.38 278 PHE A CA 1
ATOM 2167 C C . PHE A 1 278 ? 20.918 -1.547 -25.998 1.00 96.38 278 PHE A C 1
ATOM 2169 O O . PHE A 1 278 ? 21.930 -1.360 -26.679 1.00 96.38 278 PHE A O 1
ATOM 2176 N N . PHE A 1 279 ? 20.260 -2.699 -25.968 1.00 97.00 279 PHE A N 1
ATOM 2177 C CA . PHE A 1 279 ? 20.596 -3.905 -26.708 1.00 97.00 279 PHE A CA 1
ATOM 2178 C C . PHE A 1 279 ? 19.414 -4.353 -27.557 1.00 97.00 279 PHE A C 1
ATOM 2180 O O . PHE A 1 279 ? 18.268 -4.359 -27.107 1.00 97.00 279 PHE A O 1
ATOM 2187 N N . THR A 1 280 ? 19.728 -4.814 -28.759 1.00 98.00 280 THR A N 1
ATOM 2188 C CA . THR A 1 280 ? 18.843 -5.605 -29.609 1.00 98.00 280 THR A CA 1
ATOM 2189 C C . THR A 1 280 ? 19.333 -7.049 -29.580 1.00 98.00 280 THR A C 1
ATOM 2191 O O . THR A 1 280 ? 20.517 -7.327 -29.790 1.00 98.00 280 THR A O 1
ATOM 2194 N N . VAL A 1 281 ? 18.437 -7.990 -29.300 1.00 98.19 281 VAL A N 1
ATOM 2195 C CA . VAL A 1 281 ? 18.739 -9.425 -29.237 1.00 98.19 281 VAL A CA 1
ATOM 2196 C C . VAL A 1 281 ? 17.865 -10.142 -30.253 1.00 98.19 281 VAL A C 1
ATOM 2198 O O . VAL A 1 281 ? 16.642 -10.063 -30.181 1.00 98.19 281 VAL A O 1
ATOM 2201 N N . ASP A 1 282 ? 18.488 -10.821 -31.211 1.00 98.12 282 ASP A N 1
ATOM 2202 C CA . ASP A 1 282 ? 17.796 -11.688 -32.159 1.00 98.12 282 ASP A CA 1
ATOM 2203 C C . ASP A 1 282 ? 17.245 -12.900 -31.403 1.00 98.12 282 ASP A C 1
ATOM 2205 O O . ASP A 1 282 ? 17.988 -13.606 -30.713 1.00 98.12 282 ASP A O 1
ATOM 2209 N N . ILE A 1 283 ? 15.935 -13.114 -31.507 1.00 97.94 283 ILE A N 1
ATOM 2210 C CA . ILE A 1 283 ? 15.216 -14.227 -30.878 1.00 97.94 283 ILE A CA 1
ATOM 2211 C C . ILE A 1 283 ? 14.464 -15.066 -31.921 1.00 97.94 283 ILE A C 1
ATOM 2213 O O . ILE A 1 283 ? 13.521 -15.784 -31.580 1.00 97.94 283 ILE A O 1
ATOM 2217 N N . SER A 1 284 ? 14.856 -14.976 -33.199 1.00 95.88 284 SER A N 1
ATOM 2218 C CA . SER A 1 284 ? 14.277 -15.794 -34.274 1.00 95.88 284 SER A CA 1
ATOM 2219 C C . SER A 1 284 ? 14.542 -17.290 -34.054 1.00 95.88 284 SER A C 1
ATOM 2221 O O . SER A 1 284 ? 13.641 -18.111 -34.244 1.00 95.88 284 SER A O 1
ATOM 2223 N N . ASP A 1 285 ? 15.729 -17.636 -33.545 1.00 96.75 285 ASP A N 1
ATOM 2224 C CA . ASP A 1 285 ? 16.016 -18.925 -32.916 1.00 96.75 285 ASP A CA 1
ATOM 2225 C C . ASP A 1 285 ? 15.796 -18.830 -31.394 1.00 96.75 285 ASP A C 1
ATOM 2227 O O . ASP A 1 285 ? 16.517 -18.134 -30.677 1.00 96.75 285 ASP A O 1
ATOM 2231 N N . LYS A 1 286 ? 14.787 -19.551 -30.888 1.00 96.94 286 LYS A N 1
ATOM 2232 C CA . LYS A 1 286 ? 14.441 -19.586 -29.455 1.00 96.94 286 LYS A CA 1
ATOM 2233 C C . LYS A 1 286 ? 15.380 -20.466 -28.619 1.00 96.94 286 LYS A C 1
ATOM 2235 O O . LYS A 1 286 ? 15.323 -20.381 -27.394 1.00 96.94 286 LYS A O 1
ATOM 2240 N N . GLU A 1 287 ? 16.211 -21.306 -29.240 1.00 97.38 287 GLU A N 1
ATOM 2241 C CA . GLU A 1 287 ? 17.240 -22.107 -28.558 1.00 97.38 287 GLU A CA 1
ATOM 2242 C C . GLU A 1 287 ? 18.583 -21.359 -28.482 1.00 97.38 287 GLU A C 1
ATOM 2244 O O . GLU A 1 287 ? 19.290 -21.482 -27.479 1.00 97.38 287 GLU A O 1
ATOM 2249 N N . ALA A 1 288 ? 18.908 -20.543 -29.494 1.00 96.50 288 ALA A N 1
ATOM 2250 C CA . ALA A 1 288 ? 20.187 -19.832 -29.619 1.00 96.50 288 ALA A CA 1
ATOM 2251 C C . ALA A 1 288 ? 20.071 -18.302 -29.873 1.00 96.50 288 ALA A C 1
ATOM 2253 O O . ALA A 1 288 ? 20.650 -17.800 -30.842 1.00 96.50 288 ALA A O 1
ATOM 2254 N N . PRO A 1 289 ? 19.374 -17.532 -29.012 1.00 97.75 289 PRO A N 1
ATOM 2255 C CA . PRO A 1 289 ? 19.255 -16.079 -29.159 1.00 97.75 289 PRO A CA 1
ATOM 2256 C C . PRO A 1 289 ? 20.595 -15.349 -28.945 1.00 97.75 289 PRO A C 1
ATOM 2258 O O . PRO A 1 289 ? 21.392 -15.720 -28.074 1.00 97.75 289 PRO A O 1
ATOM 2261 N N . PHE A 1 290 ? 20.848 -14.275 -29.698 1.00 97.31 290 PHE A N 1
ATOM 2262 C CA . PHE A 1 290 ? 22.138 -13.565 -29.696 1.00 97.31 290 PHE A CA 1
ATOM 2263 C C . PHE A 1 290 ? 21.992 -12.040 -29.806 1.00 97.31 290 PHE A C 1
ATOM 2265 O O . PHE A 1 290 ? 21.074 -11.539 -30.445 1.00 97.31 290 PHE A O 1
ATOM 2272 N N . ILE A 1 291 ? 22.918 -11.282 -29.207 1.00 98.00 291 ILE A N 1
ATOM 2273 C CA . ILE A 1 291 ? 22.945 -9.813 -29.327 1.00 98.00 291 ILE A CA 1
ATOM 2274 C C . ILE A 1 291 ? 23.240 -9.433 -30.787 1.00 98.00 291 ILE A C 1
ATOM 2276 O O . ILE A 1 291 ? 24.306 -9.761 -31.310 1.00 98.00 291 ILE A O 1
ATOM 2280 N N . ALA A 1 292 ? 22.300 -8.739 -31.426 1.00 97.38 292 ALA A N 1
ATOM 2281 C CA . ALA A 1 292 ? 22.390 -8.276 -32.808 1.00 97.38 292 ALA A CA 1
ATOM 2282 C C . ALA A 1 292 ? 23.080 -6.906 -32.919 1.00 97.38 292 ALA A C 1
ATOM 2284 O O . ALA A 1 292 ? 23.856 -6.689 -33.849 1.00 97.38 292 ALA A O 1
ATOM 2285 N N . GLY A 1 293 ? 22.827 -6.011 -31.961 1.00 97.25 293 GLY A N 1
ATOM 2286 C CA . GLY A 1 293 ? 23.329 -4.638 -31.932 1.00 97.25 293 GLY A CA 1
ATOM 2287 C C . GLY A 1 293 ? 23.239 -4.011 -30.536 1.00 97.25 293 GLY A C 1
ATOM 2288 O O . GLY A 1 293 ? 22.671 -4.581 -29.600 1.00 97.25 293 GLY A O 1
ATOM 2289 N N . SER A 1 294 ? 23.849 -2.834 -30.365 1.00 97.19 294 SER A N 1
ATOM 2290 C CA . SER A 1 294 ? 23.770 -2.073 -29.108 1.00 97.19 294 SER A CA 1
ATOM 2291 C C . SER A 1 294 ? 24.178 -0.611 -29.275 1.00 97.19 294 SER A C 1
ATOM 2293 O O . SER A 1 294 ? 25.075 -0.323 -30.069 1.00 97.19 294 SER A O 1
ATOM 2295 N N . CYS A 1 295 ? 23.635 0.283 -28.447 1.00 96.25 295 CYS A N 1
ATOM 2296 C CA . CYS A 1 295 ? 24.080 1.676 -28.348 1.00 96.25 295 CYS A CA 1
ATOM 2297 C C . CYS A 1 295 ? 24.113 2.186 -26.899 1.00 96.25 295 CYS A C 1
ATOM 2299 O O . CYS A 1 295 ? 23.481 1.622 -26.008 1.00 96.25 295 CYS A O 1
ATOM 2301 N N . SER A 1 296 ? 24.858 3.265 -26.649 1.00 94.25 296 SER A N 1
ATOM 2302 C CA . SER A 1 296 ? 24.893 3.934 -25.340 1.00 94.25 296 SER A CA 1
ATOM 2303 C C . SER A 1 296 ? 23.646 4.793 -25.125 1.00 94.25 296 SER A C 1
ATOM 2305 O O . SER A 1 296 ? 23.217 5.487 -26.047 1.00 94.25 296 SER A O 1
ATOM 2307 N N . VAL A 1 297 ? 23.104 4.794 -23.906 1.00 92.62 297 VAL A N 1
ATOM 2308 C CA . VAL A 1 297 ? 21.875 5.526 -23.532 1.00 92.62 297 VAL A CA 1
ATOM 2309 C C . VAL A 1 297 ? 22.051 6.272 -22.199 1.00 92.62 297 VAL A C 1
ATOM 2311 O O . VAL A 1 297 ? 23.037 6.018 -21.498 1.00 92.62 297 VAL A O 1
ATOM 2314 N N . PRO A 1 298 ? 21.150 7.208 -21.832 1.00 88.88 298 PRO A N 1
ATOM 2315 C CA . PRO A 1 298 ? 21.193 7.892 -20.540 1.00 88.88 298 PRO A CA 1
ATOM 2316 C C . PRO A 1 298 ? 21.259 6.933 -19.341 1.00 88.88 298 PRO A C 1
ATOM 2318 O O . PRO A 1 298 ? 20.688 5.841 -19.352 1.00 88.88 298 PRO A O 1
ATOM 2321 N N . ALA A 1 299 ? 21.995 7.343 -18.306 1.00 85.06 299 ALA A N 1
ATOM 2322 C CA . ALA A 1 299 ? 22.284 6.501 -17.151 1.00 85.06 299 ALA A CA 1
ATOM 2323 C C . ALA A 1 299 ? 21.009 6.110 -16.386 1.00 85.06 299 ALA A C 1
ATOM 2325 O O . ALA A 1 299 ? 20.119 6.938 -16.204 1.00 85.06 299 ALA A O 1
ATOM 2326 N N . ASN A 1 300 ? 20.957 4.866 -15.905 1.00 82.12 300 ASN A N 1
ATOM 2327 C CA . ASN A 1 300 ? 19.803 4.312 -15.199 1.00 82.12 300 ASN A CA 1
ATOM 2328 C C . ASN A 1 300 ? 18.513 4.423 -16.036 1.00 82.12 300 ASN A C 1
ATOM 2330 O O . ASN A 1 300 ? 17.529 5.033 -15.622 1.00 82.12 300 ASN A O 1
ATOM 2334 N N . SER A 1 301 ? 18.564 3.874 -17.256 1.00 84.69 301 SER A N 1
ATOM 2335 C CA . SER A 1 301 ? 17.379 3.697 -18.105 1.00 84.69 301 SER A CA 1
ATOM 2336 C C . SER A 1 301 ? 16.497 2.575 -17.544 1.00 84.69 301 SER A C 1
ATOM 2338 O O . SER A 1 301 ? 17.037 1.511 -17.228 1.00 84.69 301 SER A O 1
ATOM 2340 N N . TRP A 1 302 ? 15.180 2.775 -17.427 1.00 84.06 302 TRP A N 1
ATOM 2341 C CA . TRP A 1 302 ? 14.269 1.871 -16.703 1.00 84.06 302 TRP A CA 1
ATOM 2342 C C . TRP A 1 302 ? 13.335 1.064 -17.614 1.00 84.06 302 TRP A C 1
ATOM 2344 O O . TRP A 1 302 ? 13.559 -0.138 -17.775 1.00 84.06 302 TRP A O 1
ATOM 2354 N N . SER A 1 303 ? 12.360 1.716 -18.249 1.00 90.00 303 SER A N 1
ATOM 2355 C CA . SER A 1 303 ? 11.395 1.088 -19.158 1.00 90.00 303 SER A CA 1
ATOM 2356 C C . SER A 1 303 ? 11.865 1.115 -20.614 1.00 90.00 303 SER A C 1
ATOM 2358 O O . SER A 1 303 ? 12.740 1.905 -20.987 1.00 90.00 303 SER A O 1
ATOM 2360 N N . VAL A 1 304 ? 11.263 0.256 -21.441 1.00 93.81 304 VAL A N 1
ATOM 2361 C CA . VAL A 1 304 ? 11.453 0.208 -22.894 1.00 93.81 304 VAL A CA 1
ATOM 2362 C C . VAL A 1 304 ? 10.153 -0.152 -23.607 1.00 93.81 304 VAL A C 1
ATOM 2364 O O . VAL A 1 304 ? 9.521 -1.165 -23.318 1.00 93.81 304 VAL A O 1
ATOM 2367 N N . TYR A 1 305 ? 9.806 0.647 -24.612 1.00 93.69 305 TYR A N 1
ATOM 2368 C CA . TYR A 1 305 ? 8.711 0.390 -25.547 1.00 93.69 305 TYR A CA 1
ATOM 2369 C C . TYR A 1 305 ? 9.227 0.491 -26.991 1.00 93.69 305 TYR A C 1
ATOM 2371 O O . TYR A 1 305 ? 10.133 1.283 -27.252 1.00 93.69 305 TYR A O 1
ATOM 2379 N N . ALA A 1 306 ? 8.687 -0.276 -27.948 1.00 93.31 306 ALA A N 1
ATOM 2380 C CA . ALA A 1 306 ? 9.095 -0.176 -29.357 1.00 93.31 306 ALA A CA 1
ATOM 2381 C C . ALA A 1 306 ? 7.915 -0.258 -30.338 1.00 93.31 306 ALA A C 1
ATOM 2383 O O . ALA A 1 306 ? 7.151 -1.222 -30.341 1.00 93.31 306 ALA A O 1
ATOM 2384 N N . SER A 1 307 ? 7.805 0.729 -31.230 1.00 91.19 307 SER A N 1
ATOM 2385 C CA . SER A 1 307 ? 6.750 0.815 -32.247 1.00 91.19 307 SER A CA 1
ATOM 2386 C C . SER A 1 307 ? 7.274 1.442 -33.536 1.00 91.19 307 SER A C 1
ATOM 2388 O O . SER A 1 307 ? 8.081 2.373 -33.516 1.00 91.19 307 SER A O 1
ATOM 2390 N N . GLY A 1 308 ? 6.846 0.888 -34.675 1.00 90.44 308 GLY A N 1
ATOM 2391 C CA . GLY A 1 308 ? 7.480 1.149 -35.968 1.00 90.44 308 GLY A CA 1
ATOM 2392 C C . GLY A 1 308 ? 8.995 0.946 -35.885 1.00 90.44 308 GLY A C 1
ATOM 2393 O O . GLY A 1 308 ? 9.477 0.030 -35.213 1.00 90.44 308 GLY A O 1
ATOM 2394 N N . ASP A 1 309 ? 9.745 1.842 -36.512 1.00 94.94 309 ASP A N 1
ATOM 2395 C CA . ASP A 1 309 ? 11.210 1.782 -36.550 1.00 94.94 309 ASP A CA 1
ATOM 2396 C C . ASP A 1 309 ? 11.873 2.500 -35.357 1.00 94.94 309 ASP A C 1
ATOM 2398 O O . ASP A 1 309 ? 13.022 2.923 -35.444 1.00 94.94 309 ASP A O 1
ATOM 2402 N N . HIS A 1 310 ? 11.152 2.656 -34.236 1.00 95.69 310 HIS A N 1
ATOM 2403 C CA . HIS A 1 310 ? 11.603 3.420 -33.070 1.00 95.69 310 HIS A CA 1
ATOM 2404 C C . HIS A 1 310 ? 11.443 2.648 -31.753 1.00 95.69 310 HIS A C 1
ATOM 2406 O O . HIS A 1 310 ? 10.454 1.943 -31.538 1.00 95.69 310 HIS A O 1
ATOM 2412 N N . ALA A 1 311 ? 12.401 2.837 -30.846 1.00 96.00 311 ALA A N 1
ATOM 2413 C CA . ALA A 1 311 ? 12.306 2.457 -29.440 1.00 96.00 311 ALA A CA 1
ATOM 2414 C C . ALA A 1 311 ? 12.352 3.696 -28.532 1.00 96.00 311 ALA A C 1
ATOM 2416 O O . ALA A 1 311 ? 12.967 4.709 -28.866 1.00 96.00 311 ALA A O 1
ATOM 2417 N N . PHE A 1 312 ? 11.703 3.600 -27.377 1.00 95.31 312 PHE A N 1
ATOM 2418 C CA . PHE A 1 312 ? 11.473 4.684 -26.426 1.00 95.31 312 PHE A CA 1
ATOM 2419 C C . PHE A 1 312 ? 11.884 4.205 -25.032 1.00 95.31 312 PHE A C 1
ATOM 2421 O O . PHE A 1 312 ? 11.478 3.119 -24.621 1.00 95.31 312 PHE A O 1
ATOM 2428 N N . LEU A 1 313 ? 12.700 4.991 -24.326 1.00 94.38 313 LEU A N 1
ATOM 2429 C CA . LEU A 1 313 ? 13.262 4.648 -23.015 1.00 94.38 313 LEU A CA 1
ATOM 2430 C C . LEU A 1 313 ? 13.035 5.765 -21.997 1.00 94.38 313 LEU A C 1
ATOM 2432 O O . LEU A 1 313 ? 13.340 6.923 -22.292 1.00 94.38 313 LEU A O 1
ATOM 2436 N N . THR A 1 314 ? 12.623 5.417 -20.779 1.00 92.31 314 THR A N 1
ATOM 2437 C CA . THR A 1 314 ? 12.763 6.290 -19.602 1.00 92.31 314 THR A CA 1
ATOM 2438 C C . THR A 1 314 ? 14.147 6.136 -18.989 1.00 92.31 314 THR A C 1
ATOM 2440 O O . THR A 1 314 ? 14.768 5.077 -19.060 1.00 92.31 314 THR A O 1
ATOM 2443 N N . SER A 1 315 ? 14.634 7.195 -18.352 1.00 88.00 315 SER A N 1
ATOM 2444 C CA . SER A 1 315 ? 15.849 7.215 -17.537 1.00 88.00 315 SER A CA 1
ATOM 2445 C C . SER A 1 315 ? 15.661 8.190 -16.386 1.00 88.00 315 SER A C 1
ATOM 2447 O O . SER A 1 315 ? 15.104 9.268 -16.596 1.00 88.00 315 SER A O 1
ATOM 2449 N N . SER A 1 316 ? 16.143 7.826 -15.195 1.00 85.75 316 SER A N 1
ATOM 2450 C CA . SER A 1 316 ? 16.011 8.630 -13.974 1.00 85.75 316 SER A CA 1
ATOM 2451 C C . SER A 1 316 ? 17.218 8.489 -13.059 1.00 85.75 316 SER A C 1
ATOM 2453 O O . SER A 1 316 ? 17.647 7.381 -12.747 1.00 85.75 316 SER A O 1
ATOM 2455 N N . ILE A 1 317 ? 17.738 9.616 -12.575 1.00 80.69 317 ILE A N 1
ATOM 2456 C CA . ILE A 1 317 ? 18.868 9.678 -11.643 1.00 80.69 317 ILE A CA 1
ATOM 2457 C C . ILE A 1 317 ? 18.392 10.329 -10.345 1.00 80.69 317 ILE A C 1
ATOM 2459 O O . ILE A 1 317 ? 18.192 11.544 -10.301 1.00 80.69 317 ILE A O 1
ATOM 2463 N N . TYR A 1 318 ? 18.229 9.517 -9.302 1.00 73.50 318 TYR A N 1
ATOM 2464 C CA . TYR A 1 318 ? 18.004 9.976 -7.931 1.00 73.50 318 TYR A CA 1
ATOM 2465 C C . TYR A 1 318 ? 19.312 10.483 -7.300 1.00 73.50 318 TYR A C 1
ATOM 2467 O O . TYR A 1 318 ? 20.402 10.056 -7.690 1.00 73.50 318 TYR A O 1
ATOM 2475 N N . ASP A 1 319 ? 19.205 11.416 -6.358 1.00 70.25 319 ASP A N 1
ATOM 2476 C CA . ASP A 1 319 ? 20.322 12.062 -5.672 1.00 70.25 319 ASP A CA 1
ATOM 2477 C C . ASP A 1 319 ? 20.052 12.108 -4.159 1.00 70.25 319 ASP A C 1
ATOM 2479 O O . ASP A 1 319 ? 19.244 12.901 -3.665 1.00 70.25 319 ASP A O 1
ATOM 2483 N N . ASP A 1 320 ? 20.737 11.223 -3.429 1.00 68.75 320 ASP A N 1
ATOM 2484 C CA . ASP A 1 320 ? 20.544 10.993 -1.992 1.00 68.75 320 ASP A CA 1
ATOM 2485 C C . ASP A 1 320 ? 20.883 12.214 -1.113 1.00 68.75 320 ASP A C 1
ATOM 2487 O O . ASP A 1 320 ? 20.440 12.283 0.034 1.00 68.75 320 ASP A O 1
ATOM 2491 N N . GLU A 1 321 ? 21.662 13.188 -1.609 1.00 66.75 321 GLU A N 1
ATOM 2492 C CA . GLU A 1 321 ? 22.001 14.391 -0.829 1.00 66.75 321 GLU A CA 1
ATOM 2493 C C . GLU A 1 321 ? 20.827 15.377 -0.743 1.00 66.75 321 GLU A C 1
ATOM 2495 O O . GLU A 1 321 ? 20.691 16.091 0.257 1.00 66.75 321 GLU A O 1
ATOM 2500 N N . ILE A 1 322 ? 19.983 15.411 -1.782 1.00 66.94 322 ILE A N 1
ATOM 2501 C CA . ILE A 1 322 ? 18.822 16.309 -1.904 1.00 66.94 322 ILE A CA 1
ATOM 2502 C C . ILE A 1 322 ? 17.470 15.593 -1.782 1.00 66.94 322 ILE A C 1
ATOM 2504 O O . ILE A 1 322 ? 16.450 16.273 -1.726 1.00 66.94 322 ILE A O 1
ATOM 2508 N N . GLU A 1 323 ? 17.467 14.257 -1.707 1.00 66.81 323 GLU A N 1
ATOM 2509 C CA . GLU A 1 323 ? 16.265 13.404 -1.678 1.00 66.81 323 GLU A CA 1
ATOM 2510 C C . GLU A 1 323 ? 15.351 13.623 -2.906 1.00 66.81 323 GLU A C 1
ATOM 2512 O O . GLU A 1 323 ? 14.126 13.667 -2.803 1.00 66.81 323 GLU A O 1
ATOM 2517 N N . ASP A 1 324 ? 15.957 13.790 -4.092 1.00 64.69 324 ASP A N 1
ATOM 2518 C CA . ASP A 1 324 ? 15.248 14.167 -5.324 1.00 64.69 324 ASP A CA 1
ATOM 2519 C C . ASP A 1 324 ? 15.842 13.528 -6.600 1.00 64.69 324 ASP A C 1
ATOM 2521 O O . ASP A 1 324 ? 17.026 13.203 -6.683 1.00 64.69 324 ASP A O 1
ATOM 2525 N N . TYR A 1 325 ? 15.020 13.399 -7.642 1.00 69.31 325 TYR A N 1
ATOM 2526 C CA . TYR A 1 325 ? 15.420 13.040 -8.999 1.00 69.31 325 TYR A CA 1
ATOM 2527 C C . TYR A 1 325 ? 16.078 14.233 -9.704 1.00 69.31 325 TYR A C 1
ATOM 2529 O O . TYR A 1 325 ? 15.424 15.108 -10.269 1.00 69.31 325 TYR A O 1
ATOM 2537 N N . LYS A 1 326 ? 17.412 14.233 -9.712 1.00 70.19 326 LYS A N 1
ATOM 2538 C CA . LYS A 1 326 ? 18.270 15.258 -10.327 1.00 70.19 326 LYS A CA 1
ATOM 2539 C C . LYS A 1 326 ? 18.067 15.405 -11.837 1.00 70.19 326 LYS A C 1
ATOM 2541 O O . LYS A 1 326 ? 18.258 16.491 -12.376 1.00 70.19 326 LYS A O 1
ATOM 2546 N N . ASN A 1 327 ? 17.752 14.306 -12.524 1.00 76.00 327 ASN A N 1
ATOM 2547 C CA . ASN A 1 327 ? 17.405 14.273 -13.946 1.00 76.00 327 ASN A CA 1
ATOM 2548 C C . ASN A 1 327 ? 16.442 13.112 -14.209 1.00 76.00 327 ASN A C 1
ATOM 2550 O O . ASN A 1 327 ? 16.715 12.006 -13.741 1.00 76.00 327 ASN A O 1
ATOM 2554 N N . SER A 1 328 ? 15.440 13.326 -15.063 1.00 85.06 328 SER A N 1
ATOM 2555 C CA . SER A 1 328 ? 14.798 12.250 -15.826 1.00 85.06 328 SER A CA 1
ATOM 2556 C C . SER A 1 328 ? 14.699 12.613 -17.305 1.00 85.06 328 SER A C 1
ATOM 2558 O O . SER A 1 328 ? 14.673 13.794 -17.657 1.00 85.06 328 SER A O 1
ATOM 2560 N N . VAL A 1 329 ? 14.714 11.608 -18.181 1.00 87.50 329 VAL A N 1
ATOM 2561 C CA . VAL A 1 329 ? 14.866 11.765 -19.636 1.00 87.50 329 VAL A CA 1
ATOM 2562 C C . VAL A 1 329 ? 14.051 10.705 -20.382 1.00 87.50 329 VAL A C 1
ATOM 2564 O O . VAL A 1 329 ? 14.173 9.522 -20.077 1.00 87.50 329 VAL A O 1
ATOM 2567 N N . LEU A 1 330 ? 13.297 11.119 -21.407 1.00 90.81 330 LEU A N 1
ATOM 2568 C CA . LEU A 1 330 ? 12.889 10.241 -22.508 1.00 90.81 330 LEU A CA 1
ATOM 2569 C C . LEU A 1 330 ? 14.030 10.184 -23.527 1.00 90.81 330 LEU A C 1
ATOM 2571 O O . LEU A 1 330 ? 14.467 11.233 -24.006 1.00 90.81 330 LEU A O 1
ATOM 2575 N N . GLN A 1 331 ? 14.468 8.989 -23.915 1.00 93.69 331 GLN A N 1
ATOM 2576 C CA . GLN A 1 331 ? 15.382 8.776 -25.038 1.00 93.69 331 GLN A CA 1
ATOM 2577 C C . GLN A 1 331 ? 14.678 7.970 -26.135 1.00 93.69 331 GLN A C 1
ATOM 2579 O O . GLN A 1 331 ? 14.262 6.838 -25.910 1.00 93.69 331 GLN A O 1
ATOM 2584 N N . ILE A 1 332 ? 14.591 8.549 -27.333 1.00 95.50 332 ILE A N 1
ATOM 2585 C CA . ILE A 1 332 ? 14.130 7.884 -28.557 1.00 95.50 332 ILE A CA 1
ATOM 2586 C C . ILE A 1 332 ? 15.346 7.317 -29.294 1.00 95.50 332 ILE A C 1
ATOM 2588 O O . ILE A 1 332 ? 16.395 7.968 -29.366 1.00 95.50 332 ILE A O 1
ATOM 2592 N N . ILE A 1 333 ? 15.213 6.109 -29.829 1.00 97.06 333 ILE A N 1
ATOM 2593 C CA . ILE A 1 333 ? 16.240 5.363 -30.559 1.00 97.06 333 ILE A CA 1
ATOM 2594 C C . ILE A 1 333 ? 15.657 4.928 -31.905 1.00 97.06 333 ILE A C 1
ATOM 2596 O O . ILE A 1 333 ? 14.575 4.350 -31.947 1.00 97.06 333 ILE A O 1
ATOM 2600 N N . ASP A 1 334 ? 16.387 5.186 -32.985 1.00 97.12 334 ASP A N 1
ATOM 2601 C CA . ASP A 1 334 ? 16.171 4.588 -34.303 1.00 97.12 334 ASP A CA 1
ATOM 2602 C C . ASP A 1 334 ? 16.598 3.110 -34.256 1.00 97.12 334 ASP A C 1
ATOM 2604 O O . ASP A 1 334 ? 17.723 2.791 -33.853 1.00 97.12 334 ASP A O 1
ATOM 2608 N N . ILE A 1 335 ? 15.679 2.217 -34.626 1.00 97.44 335 ILE A N 1
ATOM 2609 C CA . ILE A 1 335 ? 15.864 0.761 -34.711 1.00 97.44 335 ILE A CA 1
ATOM 2610 C C . ILE A 1 335 ? 15.518 0.222 -36.113 1.00 97.44 335 ILE A C 1
ATOM 2612 O O . ILE A 1 335 ? 15.196 -0.956 -36.246 1.00 97.44 335 ILE A O 1
ATOM 2616 N N . SER A 1 336 ? 15.580 1.066 -37.152 1.00 96.44 336 SER A N 1
ATOM 2617 C CA . SER A 1 336 ? 15.349 0.689 -38.563 1.00 96.44 336 SER A CA 1
ATOM 2618 C C . SER A 1 336 ? 16.370 -0.318 -39.123 1.00 96.44 336 SER A C 1
ATOM 2620 O O . SER A 1 336 ? 16.089 -1.016 -40.097 1.00 96.44 336 SER A O 1
ATOM 2622 N N . ASP A 1 337 ? 17.538 -0.427 -38.484 1.00 96.56 337 ASP A N 1
ATOM 2623 C CA . ASP A 1 337 ? 18.445 -1.573 -38.567 1.00 96.56 337 ASP A CA 1
ATOM 2624 C C . ASP A 1 337 ? 18.746 -2.045 -37.141 1.00 96.56 337 ASP A C 1
ATOM 2626 O O . ASP A 1 337 ? 19.527 -1.417 -36.418 1.00 96.56 337 ASP A O 1
ATOM 2630 N N . GLU A 1 338 ? 18.169 -3.175 -36.723 1.00 96.75 338 GLU A N 1
ATOM 2631 C CA . GLU A 1 338 ? 18.371 -3.698 -35.372 1.00 96.75 338 GLU A CA 1
ATOM 2632 C C . GLU A 1 338 ? 19.831 -4.077 -35.072 1.00 96.75 338 GLU A C 1
ATOM 2634 O O . GLU A 1 338 ? 20.163 -4.300 -33.911 1.00 96.75 338 GLU A O 1
ATOM 2639 N N . LYS A 1 339 ? 20.743 -4.126 -36.051 1.00 96.88 339 LYS A N 1
ATOM 2640 C CA . LYS A 1 339 ? 22.182 -4.339 -35.792 1.00 96.88 339 LYS A CA 1
ATOM 2641 C C . LYS A 1 339 ? 22.929 -3.042 -35.490 1.00 96.88 339 LYS A C 1
ATOM 2643 O O . LYS A 1 339 ? 23.994 -3.089 -34.876 1.00 96.88 339 LYS A O 1
ATOM 2648 N N . ASN A 1 340 ? 22.370 -1.894 -35.872 1.00 96.56 340 ASN A N 1
ATOM 2649 C CA . ASN A 1 340 ? 22.976 -0.572 -35.713 1.00 96.56 340 ASN A CA 1
ATOM 2650 C C . ASN A 1 340 ? 22.011 0.446 -35.057 1.00 96.56 340 ASN A C 1
ATOM 2652 O O . ASN A 1 340 ? 21.858 1.546 -35.590 1.00 96.56 340 ASN A O 1
ATOM 2656 N N . PRO A 1 341 ? 21.374 0.128 -33.906 1.00 97.50 341 PRO A N 1
ATOM 2657 C CA . PRO A 1 341 ? 20.449 1.050 -33.247 1.00 97.50 341 PRO A CA 1
ATOM 2658 C C . PRO A 1 341 ? 21.159 2.348 -32.829 1.00 97.50 341 PRO A C 1
ATOM 2660 O O . PRO A 1 341 ? 22.316 2.314 -32.399 1.00 97.50 341 PRO A O 1
ATOM 2663 N N . ALA A 1 342 ? 20.480 3.494 -32.928 1.00 96.31 342 ALA A N 1
ATOM 2664 C CA . ALA A 1 342 ? 21.093 4.808 -32.712 1.00 96.31 342 ALA A CA 1
ATOM 2665 C C . ALA A 1 342 ? 20.178 5.793 -31.950 1.00 96.31 342 ALA A C 1
ATOM 2667 O O . ALA A 1 342 ? 19.008 5.925 -32.298 1.00 96.31 342 ALA A O 1
ATOM 2668 N N . PRO A 1 343 ? 20.676 6.543 -30.944 1.00 94.31 343 PRO A N 1
ATOM 2669 C CA . PRO A 1 343 ? 19.908 7.614 -30.302 1.00 94.31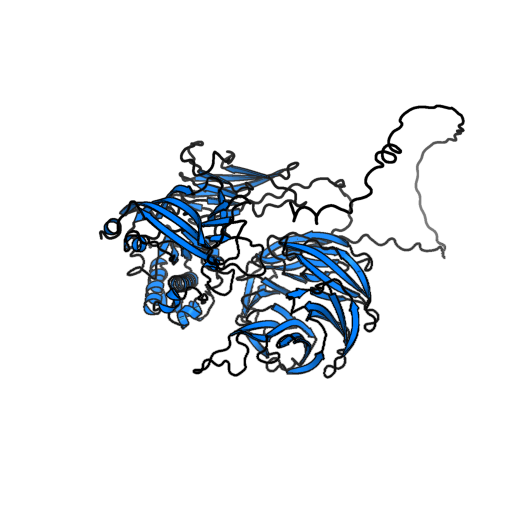 343 PRO A CA 1
ATOM 2670 C C . PRO A 1 343 ? 19.474 8.698 -31.304 1.00 94.31 343 PRO A C 1
ATOM 2672 O O . PRO A 1 343 ? 20.325 9.303 -31.957 1.00 94.31 343 PRO A O 1
ATOM 2675 N N . LEU A 1 344 ? 18.165 8.960 -31.392 1.00 93.25 344 LEU A N 1
ATOM 2676 C CA . LEU A 1 344 ? 17.553 9.869 -32.372 1.00 93.25 344 LEU A CA 1
ATOM 2677 C C . LEU A 1 344 ? 17.142 11.218 -31.761 1.00 93.25 344 LEU A C 1
ATOM 2679 O O . LEU A 1 344 ? 17.579 12.270 -32.221 1.00 93.25 344 LEU A O 1
ATOM 2683 N N . GLY A 1 345 ? 16.315 11.186 -30.714 1.00 88.19 345 GLY A N 1
ATOM 2684 C CA . GLY A 1 345 ? 15.706 12.366 -30.090 1.00 88.19 345 GLY A CA 1
ATOM 2685 C C . GLY A 1 345 ? 15.522 12.182 -28.588 1.00 88.19 345 GLY A C 1
ATOM 2686 O O . GLY A 1 345 ? 15.585 11.058 -28.091 1.00 88.19 345 GLY A O 1
ATOM 2687 N N . LYS A 1 346 ? 15.349 13.269 -27.829 1.00 90.38 346 LYS A N 1
ATOM 2688 C CA . LYS A 1 346 ? 15.180 13.200 -26.365 1.00 90.38 346 LYS A CA 1
ATOM 2689 C C . LYS A 1 346 ? 14.518 14.441 -25.773 1.00 90.38 346 LYS A C 1
ATOM 2691 O O . LYS A 1 346 ? 14.705 15.539 -26.291 1.00 90.38 346 LYS A O 1
ATOM 2696 N N . CYS A 1 347 ? 13.867 14.281 -24.623 1.00 85.38 347 CYS A N 1
ATOM 2697 C CA . CYS A 1 347 ? 13.397 15.389 -23.788 1.00 85.38 347 CYS A CA 1
ATOM 2698 C C . CYS A 1 347 ? 13.598 15.087 -22.297 1.00 85.38 347 CYS A C 1
ATOM 2700 O O . CYS A 1 347 ? 13.613 13.927 -21.889 1.00 85.38 347 CYS A O 1
ATOM 2702 N N . SER A 1 348 ? 13.756 16.126 -21.475 1.00 84.88 348 SER A N 1
ATOM 2703 C CA . SER A 1 348 ? 13.780 15.978 -20.014 1.00 84.88 348 SER A CA 1
ATOM 2704 C C . SER A 1 348 ? 12.359 15.800 -19.475 1.00 84.88 348 SER A C 1
ATOM 2706 O O . SER A 1 348 ? 11.453 16.495 -19.929 1.00 84.88 348 SER A O 1
ATOM 2708 N N . ILE A 1 349 ? 12.178 14.917 -18.493 1.00 79.19 349 ILE A N 1
ATOM 2709 C CA . ILE A 1 349 ? 10.900 14.662 -17.810 1.00 79.19 349 ILE A CA 1
ATOM 2710 C C . ILE A 1 349 ? 10.985 15.196 -16.365 1.00 79.19 349 ILE A C 1
ATOM 2712 O O . ILE A 1 349 ? 12.004 14.966 -15.708 1.00 79.19 349 ILE A O 1
ATOM 2716 N N . PRO A 1 350 ? 9.969 15.913 -15.846 1.00 69.38 350 PRO A N 1
ATOM 2717 C CA . PRO A 1 350 ? 9.884 16.281 -14.432 1.00 69.38 350 PRO A CA 1
ATOM 2718 C C . PRO A 1 350 ? 9.687 15.064 -13.514 1.00 69.38 350 PRO A C 1
ATOM 2720 O O . PRO A 1 350 ? 8.865 14.200 -13.789 1.00 69.38 350 PRO A O 1
ATOM 2723 N N . GLY A 1 351 ? 10.382 15.024 -12.374 1.00 69.12 351 GLY A N 1
ATOM 2724 C CA . GLY A 1 351 ? 10.260 13.924 -11.408 1.00 69.12 351 GLY A CA 1
ATOM 2725 C C . GLY A 1 351 ? 11.077 12.686 -11.787 1.00 69.12 351 GLY A C 1
ATOM 2726 O O . GLY A 1 351 ? 12.118 12.809 -12.428 1.00 69.12 351 GLY A O 1
ATOM 2727 N N . GLY A 1 352 ? 10.646 11.506 -11.335 1.00 78.25 352 GLY A N 1
ATOM 2728 C CA . GLY A 1 352 ? 11.290 10.215 -11.610 1.00 78.25 352 GLY A CA 1
ATOM 2729 C C . GLY A 1 352 ? 10.464 9.382 -12.585 1.00 78.25 352 GLY A C 1
ATOM 2730 O O . GLY A 1 352 ? 9.519 8.734 -12.154 1.00 78.25 352 GLY A O 1
ATOM 2731 N N . ALA A 1 353 ? 10.799 9.416 -13.871 1.00 84.38 353 ALA A N 1
ATOM 2732 C CA . ALA A 1 353 ? 10.090 8.693 -14.922 1.00 84.38 353 ALA A CA 1
ATOM 2733 C C . ALA A 1 353 ? 10.278 7.167 -14.801 1.00 84.38 353 ALA A C 1
ATOM 2735 O O . ALA A 1 353 ? 11.411 6.685 -14.756 1.00 84.38 353 ALA A O 1
ATOM 2736 N N . TRP A 1 354 ? 9.178 6.413 -14.775 1.00 87.12 354 TRP A N 1
ATOM 2737 C CA . TRP A 1 354 ? 9.178 4.960 -14.580 1.00 87.12 354 TRP A CA 1
ATOM 2738 C C . TRP A 1 354 ? 8.795 4.207 -15.864 1.00 87.12 354 TRP A C 1
ATOM 2740 O O . TRP A 1 354 ? 9.682 3.919 -16.668 1.00 87.12 354 TRP A O 1
ATOM 2750 N N . GLU A 1 355 ? 7.513 3.926 -16.085 1.00 91.88 355 GLU A N 1
ATOM 2751 C CA . GLU A 1 355 ? 6.988 3.134 -17.202 1.00 91.88 355 GLU A CA 1
ATOM 2752 C C . GLU A 1 355 ? 6.343 4.012 -18.280 1.00 91.88 355 GLU A C 1
ATOM 2754 O O . GLU A 1 355 ? 6.053 5.191 -18.057 1.00 91.88 355 GLU A O 1
ATOM 2759 N N . ILE A 1 356 ? 6.161 3.436 -19.472 1.00 93.75 356 ILE A N 1
ATOM 2760 C CA . ILE A 1 356 ? 5.635 4.113 -20.661 1.00 93.75 356 ILE A CA 1
ATOM 2761 C C . ILE A 1 356 ? 4.531 3.268 -21.293 1.00 93.75 356 ILE A C 1
ATOM 2763 O O . ILE A 1 356 ? 4.740 2.087 -21.565 1.00 93.75 356 ILE A O 1
ATOM 2767 N N . ASP A 1 357 ? 3.432 3.914 -21.673 1.00 93.94 357 ASP A N 1
ATOM 2768 C CA . ASP A 1 357 ? 2.511 3.389 -22.685 1.00 93.94 357 ASP A CA 1
ATOM 2769 C C . ASP A 1 357 ? 2.178 4.477 -23.730 1.00 93.94 357 ASP A C 1
ATOM 2771 O O . ASP A 1 357 ? 2.537 5.649 -23.567 1.00 93.94 357 ASP A O 1
ATOM 2775 N N . ILE A 1 358 ? 1.566 4.101 -24.853 1.00 91.69 358 ILE A N 1
ATOM 2776 C CA . ILE A 1 358 ? 1.393 4.947 -26.045 1.00 91.69 358 ILE A CA 1
ATOM 2777 C C . ILE A 1 358 ? -0.070 5.036 -26.490 1.00 91.69 358 ILE A C 1
ATOM 2779 O O . ILE A 1 358 ? -0.820 4.061 -26.467 1.00 91.69 358 ILE A O 1
ATOM 2783 N N . LYS A 1 359 ? -0.454 6.203 -27.008 1.00 90.06 359 LYS A N 1
ATOM 2784 C CA . LYS A 1 359 ? -1.648 6.369 -27.838 1.00 90.06 359 LYS A CA 1
ATOM 2785 C C . LYS A 1 359 ? -1.352 7.352 -28.963 1.00 90.06 359 LYS A C 1
ATOM 2787 O O . LYS A 1 359 ? -0.938 8.479 -28.706 1.00 90.06 359 LYS A O 1
ATOM 2792 N N . ASP A 1 360 ? -1.598 6.929 -30.200 1.00 87.88 360 ASP A N 1
ATOM 2793 C CA . ASP A 1 360 ? -1.305 7.708 -31.407 1.00 87.88 360 ASP A CA 1
ATOM 2794 C C . ASP A 1 360 ? 0.164 8.208 -31.400 1.00 87.88 360 ASP A C 1
ATOM 2796 O O . ASP A 1 360 ? 1.070 7.422 -31.123 1.00 87.88 360 ASP A O 1
ATOM 2800 N N . ASP A 1 361 ? 0.425 9.493 -31.664 1.00 89.19 361 ASP A N 1
ATOM 2801 C CA . ASP A 1 361 ? 1.757 10.118 -31.537 1.00 89.19 361 ASP A CA 1
ATOM 2802 C C . ASP A 1 361 ? 2.020 10.716 -30.130 1.00 89.19 361 ASP A C 1
ATOM 2804 O O . ASP A 1 361 ? 2.772 11.685 -29.989 1.00 89.19 361 ASP A O 1
ATOM 2808 N N . PHE A 1 362 ? 1.427 10.150 -29.070 1.00 91.56 362 PHE A N 1
ATOM 2809 C CA . PHE A 1 362 ? 1.639 10.571 -27.679 1.00 91.56 362 PHE A CA 1
ATOM 2810 C C . PHE A 1 362 ? 2.076 9.412 -26.772 1.00 91.56 362 PHE A C 1
ATOM 2812 O O . PHE A 1 362 ? 1.416 8.377 -26.694 1.00 91.56 362 PHE A O 1
ATOM 2819 N N . LEU A 1 363 ? 3.169 9.613 -26.032 1.00 93.12 363 LEU A N 1
ATOM 2820 C CA . LEU A 1 363 ? 3.569 8.747 -24.920 1.00 93.12 363 LEU A CA 1
ATOM 2821 C C . LEU A 1 363 ? 2.994 9.266 -23.603 1.00 93.12 363 LEU A C 1
ATOM 2823 O O . LEU A 1 363 ? 2.929 10.477 -23.382 1.00 93.12 363 LEU A O 1
ATOM 2827 N N . PHE A 1 364 ? 2.664 8.339 -22.714 1.00 93.88 364 PHE A N 1
ATOM 2828 C CA . PHE A 1 364 ? 2.160 8.575 -21.370 1.00 93.88 364 PHE A CA 1
ATOM 2829 C C . PHE A 1 364 ? 3.149 7.915 -20.410 1.00 93.88 364 PHE A C 1
ATOM 2831 O O . PHE A 1 364 ? 3.343 6.703 -20.466 1.00 93.88 364 PHE A O 1
ATOM 2838 N N . VAL A 1 365 ? 3.817 8.716 -19.580 1.00 93.12 365 VAL A N 1
ATOM 2839 C CA . VAL A 1 365 ? 4.918 8.260 -18.718 1.00 93.12 365 VAL A CA 1
ATOM 2840 C C . VAL A 1 365 ? 4.530 8.410 -17.254 1.00 93.12 365 VAL A C 1
ATOM 2842 O O . VAL A 1 365 ? 4.154 9.509 -16.839 1.00 93.12 365 VAL A O 1
ATOM 2845 N N . SER A 1 366 ? 4.629 7.334 -16.472 1.00 92.50 366 SER A N 1
ATOM 2846 C CA . SER A 1 366 ? 4.375 7.364 -15.027 1.00 92.50 366 SER A CA 1
ATOM 2847 C C . SER A 1 366 ? 5.523 8.050 -14.276 1.00 92.50 366 SER A C 1
ATOM 2849 O O . SER A 1 366 ? 6.700 7.866 -14.600 1.00 92.50 366 SER A O 1
ATOM 2851 N N . ASN A 1 367 ? 5.189 8.859 -13.267 1.00 83.94 367 ASN A N 1
ATOM 2852 C CA . ASN A 1 367 ? 6.164 9.597 -12.470 1.00 83.94 367 ASN A CA 1
ATOM 2853 C C . ASN A 1 367 ? 6.139 9.171 -10.994 1.00 83.94 367 ASN A C 1
ATOM 2855 O O . ASN A 1 367 ? 5.152 9.326 -10.278 1.00 83.94 367 ASN A O 1
ATOM 2859 N N . ASN A 1 368 ? 7.298 8.758 -10.485 1.00 73.56 368 ASN A N 1
ATOM 2860 C CA . ASN A 1 368 ? 7.528 8.334 -9.102 1.00 73.56 368 ASN A CA 1
ATOM 2861 C C . ASN A 1 368 ? 7.353 9.478 -8.070 1.00 73.56 368 ASN A C 1
ATOM 2863 O O . ASN A 1 368 ? 7.221 9.217 -6.883 1.00 73.56 368 ASN A O 1
ATOM 2867 N N . LYS A 1 369 ? 7.303 10.744 -8.521 1.00 68.56 369 LYS A N 1
ATOM 2868 C CA . LYS A 1 369 ? 6.889 11.919 -7.719 1.00 68.56 369 LYS A CA 1
ATOM 2869 C C . LYS A 1 369 ? 5.363 12.126 -7.652 1.00 68.56 369 LYS A C 1
ATOM 2871 O O . LYS A 1 369 ? 4.916 13.142 -7.123 1.00 68.56 369 LYS A O 1
ATOM 2876 N N . GLY A 1 370 ? 4.602 11.201 -8.227 1.00 63.47 370 GLY A N 1
ATOM 2877 C CA . GLY A 1 370 ? 3.198 11.365 -8.569 1.00 63.47 370 GLY A CA 1
ATOM 2878 C C . GLY A 1 370 ? 3.032 11.947 -9.968 1.00 63.47 370 GLY A C 1
ATOM 2879 O O . GLY A 1 370 ? 3.797 12.814 -10.402 1.00 63.47 370 GLY A O 1
ATOM 2880 N N . GLY A 1 371 ? 2.010 11.473 -10.672 1.00 81.56 371 GLY A N 1
ATOM 2881 C CA . GLY A 1 371 ? 1.575 12.023 -11.944 1.00 81.56 371 GLY A CA 1
ATOM 2882 C C . GLY A 1 371 ? 1.889 11.198 -13.189 1.00 81.56 371 GLY A C 1
ATOM 2883 O O . GLY A 1 371 ? 2.564 10.169 -13.164 1.00 81.56 371 GLY A O 1
ATOM 2884 N N . VAL A 1 372 ? 1.390 11.719 -14.308 1.00 89.38 372 VAL A N 1
ATOM 2885 C CA . VAL A 1 372 ? 1.576 11.194 -15.663 1.00 89.38 372 VAL A CA 1
ATOM 2886 C C . VAL A 1 372 ? 2.002 12.342 -16.572 1.00 89.38 372 VAL A C 1
ATOM 2888 O O . VAL A 1 372 ? 1.265 13.320 -16.714 1.00 89.38 372 VAL A O 1
ATOM 2891 N N . SER A 1 373 ? 3.168 12.229 -17.207 1.00 89.00 373 SER A N 1
ATOM 2892 C CA . SER A 1 373 ? 3.617 13.166 -18.245 1.00 89.00 373 SER A CA 1
ATOM 2893 C C . SER A 1 373 ? 3.149 12.703 -19.623 1.00 89.00 373 SER A C 1
ATOM 2895 O O . SER A 1 373 ? 3.359 11.546 -19.983 1.00 89.00 373 SER A O 1
ATOM 2897 N N . VAL A 1 374 ? 2.561 13.607 -20.414 1.00 90.12 374 VAL A N 1
ATOM 2898 C CA . VAL A 1 374 ? 2.184 13.350 -21.814 1.00 90.12 374 VAL A CA 1
ATOM 2899 C C . VAL A 1 374 ? 3.206 13.996 -22.740 1.00 90.12 374 VAL A C 1
ATOM 2901 O O . VAL A 1 374 ? 3.453 15.201 -22.652 1.00 90.12 374 VAL A O 1
ATOM 2904 N N . ILE A 1 375 ? 3.792 13.201 -23.635 1.00 87.50 375 ILE A N 1
ATOM 2905 C CA . ILE A 1 375 ? 4.882 13.608 -24.527 1.00 87.50 375 ILE A CA 1
ATOM 2906 C C . ILE A 1 375 ? 4.453 13.395 -25.976 1.00 87.50 375 ILE A C 1
ATOM 2908 O O . ILE A 1 375 ? 4.231 12.263 -26.399 1.00 87.50 375 ILE A O 1
ATOM 2912 N N . ASN A 1 376 ? 4.376 14.475 -26.751 1.00 85.06 376 ASN A N 1
ATOM 2913 C CA . ASN A 1 376 ? 4.192 14.413 -28.195 1.00 85.06 376 ASN A CA 1
ATOM 2914 C C . ASN A 1 376 ? 5.483 13.899 -28.849 1.00 85.06 376 ASN A C 1
ATOM 2916 O O . ASN A 1 376 ? 6.563 14.459 -28.640 1.00 85.06 376 ASN A O 1
ATOM 2920 N N . ILE A 1 377 ? 5.346 12.845 -29.649 1.00 90.69 377 ILE A N 1
ATOM 2921 C CA . ILE A 1 377 ? 6.417 12.190 -30.402 1.00 90.69 377 ILE A CA 1
ATOM 2922 C C . ILE A 1 377 ? 6.166 12.230 -31.917 1.00 90.69 377 ILE A C 1
ATOM 2924 O O . ILE A 1 377 ? 6.717 11.407 -32.641 1.00 90.69 377 ILE A O 1
ATOM 2928 N N . SER A 1 378 ? 5.360 13.170 -32.424 1.00 88.88 378 SER A N 1
ATOM 2929 C CA . SER A 1 378 ? 5.141 13.364 -33.870 1.00 88.88 378 SER A CA 1
ATOM 2930 C C . SER A 1 378 ? 6.474 13.591 -34.594 1.00 88.88 378 SER A C 1
ATOM 2932 O O . SER A 1 378 ? 6.813 12.856 -35.523 1.00 88.88 378 SER A O 1
ATOM 2934 N N . ASP A 1 379 ? 7.280 14.539 -34.097 1.00 86.12 379 ASP A N 1
ATOM 2935 C CA . ASP A 1 379 ? 8.704 14.645 -34.422 1.00 86.12 379 ASP A CA 1
ATOM 2936 C C . ASP A 1 379 ? 9.513 13.783 -33.440 1.00 86.12 379 ASP A C 1
ATOM 2938 O O . ASP A 1 379 ? 9.647 14.091 -32.255 1.00 86.12 379 ASP A O 1
ATOM 2942 N N . LYS A 1 380 ? 10.066 12.683 -33.954 1.00 90.31 380 LYS A N 1
ATOM 2943 C CA . LYS A 1 380 ? 10.800 11.676 -33.171 1.00 90.31 380 LYS A CA 1
ATOM 2944 C C . LYS A 1 380 ? 12.264 12.076 -32.921 1.00 90.31 380 LYS A C 1
ATOM 2946 O O . LYS A 1 380 ? 12.952 11.428 -32.134 1.00 90.31 380 LYS A O 1
ATOM 2951 N N . SER A 1 381 ? 12.726 13.175 -33.527 1.00 86.12 381 SER A N 1
ATOM 2952 C CA . SER A 1 381 ? 14.000 13.839 -33.221 1.00 86.12 381 SER A CA 1
ATOM 2953 C C . SER A 1 381 ? 13.858 14.920 -32.136 1.00 86.12 381 SER A C 1
ATOM 2955 O O . SER A 1 381 ? 14.777 15.109 -31.334 1.00 86.12 381 SER A O 1
ATOM 2957 N N . ALA A 1 382 ? 12.690 15.565 -32.048 1.00 82.62 382 ALA A N 1
ATOM 2958 C CA . ALA A 1 382 ? 12.386 16.644 -31.105 1.00 82.62 382 ALA A CA 1
ATOM 2959 C C . ALA A 1 382 ? 11.093 16.389 -30.289 1.00 82.62 382 ALA A C 1
ATOM 2961 O O . ALA A 1 382 ? 10.150 17.179 -30.375 1.00 82.62 382 ALA A O 1
ATOM 2962 N N . PRO A 1 383 ? 11.032 15.314 -29.474 1.00 86.31 383 PRO A N 1
ATOM 2963 C CA . PRO A 1 383 ? 9.875 15.048 -28.621 1.00 86.31 383 PRO A CA 1
ATOM 2964 C C . PRO A 1 383 ? 9.687 16.151 -27.571 1.00 86.31 383 PRO A C 1
ATOM 2966 O O . PRO A 1 383 ? 10.662 16.720 -27.073 1.00 86.31 383 PRO A O 1
ATOM 2969 N N . ALA A 1 384 ? 8.437 16.438 -27.203 1.00 80.69 384 ALA A N 1
ATOM 2970 C CA . ALA A 1 384 ? 8.105 17.528 -26.285 1.00 80.69 384 ALA A CA 1
ATOM 2971 C C . ALA A 1 384 ? 6.930 17.178 -25.363 1.00 80.69 384 ALA A C 1
ATOM 2973 O O . ALA A 1 384 ? 5.929 16.617 -25.803 1.00 80.69 384 ALA A O 1
ATOM 2974 N N . ILE A 1 385 ? 7.032 17.544 -24.082 1.00 78.81 385 ILE A N 1
ATOM 2975 C CA . ILE A 1 385 ? 5.921 17.424 -23.126 1.00 78.81 385 ILE A CA 1
ATOM 2976 C C . ILE A 1 385 ? 4.817 18.407 -23.521 1.00 78.81 385 ILE A C 1
ATOM 2978 O O . ILE A 1 385 ? 5.093 19.587 -23.729 1.00 78.81 385 ILE A O 1
ATOM 2982 N N . THR A 1 386 ? 3.575 17.928 -23.591 1.00 77.12 386 THR A N 1
ATOM 2983 C CA . THR A 1 386 ? 2.399 18.754 -23.917 1.00 77.12 386 THR A CA 1
ATOM 2984 C C . THR A 1 386 ? 1.477 18.995 -22.731 1.00 77.12 386 THR A C 1
ATOM 2986 O O . THR A 1 386 ? 0.819 20.029 -22.685 1.00 77.12 386 THR A O 1
ATOM 2989 N N . THR A 1 387 ? 1.413 18.066 -21.773 1.00 75.62 387 THR A N 1
ATOM 2990 C CA . THR A 1 387 ? 0.715 18.268 -20.494 1.00 75.62 387 THR A CA 1
ATOM 2991 C C . THR A 1 387 ? 1.249 17.306 -19.429 1.00 75.62 387 THR A C 1
ATOM 2993 O O . THR A 1 387 ? 1.945 16.339 -19.747 1.00 75.62 387 THR A O 1
ATOM 2996 N N . ASN A 1 388 ? 0.923 17.563 -18.163 1.00 77.44 388 ASN A N 1
ATOM 2997 C CA . ASN A 1 388 ? 1.170 16.649 -17.052 1.00 77.44 388 ASN A CA 1
ATOM 2998 C C . ASN A 1 388 ? -0.077 16.602 -16.166 1.00 77.44 388 ASN A C 1
ATOM 3000 O O . ASN A 1 388 ? -0.619 17.647 -15.814 1.00 77.44 388 ASN A O 1
ATOM 3004 N N . LEU A 1 389 ? -0.491 15.406 -15.759 1.00 81.38 389 LEU A N 1
ATOM 3005 C CA . LEU A 1 389 ? -1.408 15.224 -14.636 1.00 81.38 389 LEU A CA 1
ATOM 3006 C C . LEU A 1 389 ? -0.576 15.005 -13.370 1.00 81.38 389 LEU A C 1
ATOM 3008 O O . LEU A 1 389 ? 0.383 14.241 -13.415 1.00 81.38 389 LEU A O 1
ATOM 3012 N N . VAL A 1 390 ? -0.944 15.621 -12.247 1.00 78.81 390 VAL A N 1
ATOM 3013 C CA . VAL A 1 390 ? -0.311 15.386 -10.934 1.00 78.81 390 VAL A CA 1
ATOM 3014 C C . VAL A 1 390 ? -1.184 14.441 -10.101 1.00 78.81 390 VAL A C 1
ATOM 3016 O O . VAL A 1 390 ? -2.412 14.506 -10.166 1.00 78.81 390 VAL A O 1
ATOM 3019 N N . THR A 1 391 ? -0.561 13.560 -9.316 1.00 72.94 391 THR A N 1
ATOM 3020 C CA . THR A 1 391 ? -1.238 12.687 -8.341 1.00 72.94 391 THR A CA 1
ATOM 3021 C C . THR A 1 391 ? -0.601 12.835 -6.959 1.00 72.94 391 THR A C 1
ATOM 3023 O O . THR A 1 391 ? 0.486 13.390 -6.821 1.00 72.94 391 THR A O 1
ATOM 3026 N N . ASN A 1 392 ? -1.285 12.334 -5.925 1.00 69.12 392 ASN A N 1
ATOM 3027 C CA . ASN A 1 392 ? -0.818 12.393 -4.533 1.00 69.12 392 ASN A CA 1
ATOM 3028 C C . ASN A 1 392 ? -0.073 11.109 -4.107 1.00 69.12 392 ASN A C 1
ATOM 3030 O O . ASN A 1 392 ? 0.175 10.915 -2.919 1.00 69.12 392 ASN A O 1
ATOM 3034 N N . GLY A 1 393 ? 0.176 10.184 -5.037 1.00 68.62 393 GLY A N 1
ATOM 3035 C CA . GLY A 1 393 ? 0.865 8.915 -4.800 1.00 68.62 393 GLY A CA 1
ATOM 3036 C C . GLY A 1 393 ? 2.200 8.864 -5.533 1.00 68.62 393 GLY A C 1
ATOM 3037 O O . GLY A 1 393 ? 2.645 9.857 -6.096 1.00 68.62 393 GLY A O 1
ATOM 3038 N N . ASN A 1 394 ? 2.821 7.688 -5.557 1.00 81.38 394 ASN A N 1
ATOM 3039 C CA . ASN A 1 394 ? 3.937 7.419 -6.458 1.00 81.38 394 ASN A CA 1
ATOM 3040 C C . ASN A 1 394 ? 3.355 6.659 -7.649 1.00 81.38 394 ASN A C 1
ATOM 3042 O O . ASN A 1 394 ? 2.905 5.528 -7.476 1.00 81.38 394 ASN A O 1
ATOM 3046 N N . SER A 1 395 ? 3.334 7.255 -8.840 1.00 90.00 395 SER A N 1
ATOM 3047 C CA . SER A 1 395 ? 2.847 6.562 -10.032 1.00 90.00 395 SER A CA 1
ATOM 3048 C C . SER A 1 395 ? 3.953 5.647 -10.559 1.00 90.00 395 SER A C 1
ATOM 3050 O O . SER A 1 395 ? 4.944 6.123 -11.115 1.00 90.00 395 SER A O 1
ATOM 3052 N N . TYR A 1 396 ? 3.804 4.340 -10.336 1.00 90.81 396 TYR A N 1
ATOM 3053 C CA . TYR A 1 396 ? 4.768 3.322 -10.756 1.00 90.81 396 TYR A CA 1
ATOM 3054 C C . TYR A 1 396 ? 4.522 2.899 -12.205 1.00 90.81 396 TYR A C 1
ATOM 3056 O O . TYR A 1 396 ? 5.409 3.044 -13.035 1.00 90.81 396 TYR A O 1
ATOM 3064 N N . ASP A 1 397 ? 3.305 2.497 -12.556 1.00 94.44 397 ASP A N 1
ATOM 3065 C CA . ASP A 1 397 ? 2.979 2.007 -13.900 1.00 94.44 397 ASP A CA 1
ATOM 3066 C C . ASP A 1 397 ? 1.699 2.634 -14.468 1.00 94.44 397 ASP A C 1
ATOM 3068 O O . ASP A 1 397 ? 0.854 3.138 -13.719 1.00 94.44 397 ASP A O 1
ATOM 3072 N N . ILE A 1 398 ? 1.573 2.614 -15.796 1.00 95.69 398 ILE A N 1
ATOM 3073 C CA . ILE A 1 398 ? 0.423 3.103 -16.552 1.00 95.69 398 ILE A CA 1
ATOM 3074 C C . ILE A 1 398 ? 0.100 2.179 -17.735 1.00 95.69 398 ILE A C 1
ATOM 3076 O O . ILE A 1 398 ? 0.977 1.804 -18.503 1.00 95.69 398 ILE A O 1
ATOM 3080 N N . ALA A 1 399 ? -1.187 1.884 -17.925 1.00 96.69 399 ALA A N 1
ATOM 3081 C CA . ALA A 1 399 ? -1.711 1.214 -19.115 1.00 96.69 399 ALA A CA 1
ATOM 3082 C C . ALA A 1 399 ? -2.852 2.022 -19.747 1.00 96.69 399 ALA A C 1
ATOM 3084 O O . ALA A 1 399 ? -3.674 2.598 -19.028 1.00 96.69 399 ALA A O 1
ATOM 3085 N N . ILE A 1 400 ? -2.937 2.036 -21.078 1.00 95.44 400 ILE A N 1
ATOM 3086 C CA . ILE A 1 400 ? -3.969 2.728 -21.859 1.00 95.44 400 ILE A CA 1
ATOM 3087 C C . ILE A 1 400 ? -4.922 1.710 -22.513 1.00 95.44 400 ILE A C 1
ATOM 3089 O O . ILE A 1 400 ? -4.494 0.780 -23.189 1.00 95.44 400 ILE A O 1
ATOM 3093 N N . ASP A 1 401 ? -6.236 1.909 -22.363 1.00 93.94 401 ASP A N 1
ATOM 3094 C CA . ASP A 1 401 ? -7.278 1.163 -23.095 1.00 93.94 401 ASP A CA 1
ATOM 3095 C C . ASP A 1 401 ? -8.278 2.165 -23.698 1.00 93.94 401 ASP A C 1
ATOM 3097 O O . ASP A 1 401 ? -9.192 2.663 -23.031 1.00 93.94 401 ASP A O 1
ATOM 3101 N N . GLY A 1 402 ? -8.055 2.521 -24.968 1.00 90.38 402 GLY A N 1
ATOM 3102 C CA . GLY A 1 402 ? -8.873 3.477 -25.718 1.00 90.38 402 GLY A CA 1
ATOM 3103 C C . GLY A 1 402 ? -8.720 4.924 -25.235 1.00 90.38 402 GLY A C 1
ATOM 3104 O O . GLY A 1 402 ? -7.663 5.536 -25.375 1.00 90.38 402 GLY A O 1
ATOM 3105 N N . ASP A 1 403 ? -9.795 5.505 -24.704 1.00 91.75 403 ASP A N 1
ATOM 3106 C CA . ASP A 1 403 ? -9.841 6.891 -24.201 1.00 91.75 403 ASP A CA 1
ATOM 3107 C C . ASP A 1 403 ? -9.577 6.993 -22.687 1.00 91.75 403 ASP A C 1
ATOM 3109 O O . ASP A 1 403 ? -9.896 8.004 -22.057 1.00 91.75 403 ASP A O 1
ATOM 3113 N N . TYR A 1 404 ? -8.980 5.949 -22.100 1.00 94.19 404 TYR A N 1
ATOM 3114 C CA . TYR A 1 404 ? -8.738 5.836 -20.664 1.00 94.19 404 TYR A CA 1
ATOM 3115 C C . TYR A 1 404 ? -7.326 5.353 -20.347 1.00 94.19 404 TYR A C 1
ATOM 3117 O O . TYR A 1 404 ? -6.833 4.414 -20.971 1.00 94.19 404 TYR A O 1
ATOM 3125 N N . GLY A 1 405 ? -6.723 5.963 -19.330 1.00 95.62 405 GLY A N 1
ATOM 3126 C CA . GLY A 1 405 ? -5.507 5.477 -18.685 1.00 95.62 405 GLY A CA 1
ATOM 3127 C C . GLY A 1 405 ? -5.812 4.893 -17.305 1.00 95.62 405 GLY A C 1
ATOM 3128 O O . GLY A 1 405 ? -6.744 5.326 -16.620 1.00 95.62 405 GLY A O 1
ATOM 3129 N N . TYR A 1 406 ? -5.005 3.924 -16.895 1.00 97.38 406 TYR A N 1
ATOM 3130 C CA . TYR A 1 406 ? -5.095 3.215 -15.622 1.00 97.38 406 TYR A CA 1
ATOM 3131 C C . TYR A 1 406 ? -3.710 3.251 -14.993 1.00 97.38 406 TYR A C 1
ATOM 3133 O O . TYR A 1 406 ? -2.757 2.816 -15.631 1.00 97.38 406 TYR A O 1
ATOM 3141 N N . VAL A 1 407 ? -3.587 3.798 -13.785 1.00 96.62 407 VAL A N 1
ATOM 3142 C CA . VAL A 1 407 ? -2.291 4.085 -13.152 1.00 96.62 407 VAL A CA 1
ATOM 3143 C C . VAL A 1 407 ? -2.187 3.366 -11.811 1.00 96.62 407 VAL A C 1
ATOM 3145 O O . VAL A 1 407 ? -3.103 3.446 -10.987 1.00 96.62 407 VAL A O 1
ATOM 3148 N N . ALA A 1 408 ? -1.060 2.693 -11.586 1.00 95.69 408 ALA A N 1
ATOM 3149 C CA . ALA A 1 408 ? -0.667 2.147 -10.293 1.00 95.69 408 ALA A CA 1
ATOM 3150 C C . ALA A 1 408 ? -0.048 3.270 -9.439 1.00 95.69 408 ALA A C 1
ATOM 3152 O O . ALA A 1 408 ? 1.153 3.527 -9.499 1.00 95.69 408 ALA A O 1
ATOM 3153 N N . ASP A 1 409 ? -0.877 3.974 -8.663 1.00 89.12 409 ASP A N 1
ATOM 3154 C CA . ASP A 1 409 ? -0.503 5.173 -7.890 1.00 89.12 409 ASP A CA 1
ATOM 3155 C C . ASP A 1 409 ? -0.000 4.826 -6.468 1.00 89.12 409 ASP A C 1
ATOM 3157 O O . ASP A 1 409 ? -0.298 5.503 -5.476 1.00 89.12 409 ASP A O 1
ATOM 3161 N N . GLY A 1 410 ? 0.735 3.716 -6.347 1.00 84.62 410 GLY A N 1
ATOM 3162 C CA . GLY A 1 410 ? 1.323 3.238 -5.096 1.00 84.62 410 GLY A CA 1
ATOM 3163 C C . GLY A 1 410 ? 0.272 2.968 -4.018 1.00 84.62 410 GLY A C 1
ATOM 3164 O O . GLY A 1 410 ? -0.687 2.227 -4.238 1.00 84.62 410 GLY A O 1
ATOM 3165 N N . PHE A 1 411 ? 0.434 3.578 -2.840 1.00 76.50 411 PHE A N 1
ATOM 3166 C CA . PHE A 1 411 ? -0.497 3.451 -1.705 1.00 76.50 411 PHE A CA 1
ATOM 3167 C C . PHE A 1 411 ? -1.920 3.986 -1.973 1.00 76.50 411 PHE A C 1
ATOM 3169 O O . PHE A 1 411 ? -2.833 3.692 -1.195 1.00 76.50 411 PHE A O 1
ATOM 3176 N N . ASN A 1 412 ? -2.138 4.749 -3.052 1.00 72.06 412 ASN A N 1
ATOM 3177 C CA . ASN A 1 412 ? -3.480 5.175 -3.469 1.00 72.06 412 ASN A CA 1
ATOM 3178 C C . ASN A 1 412 ? -4.232 4.086 -4.257 1.00 72.06 412 ASN A C 1
ATOM 3180 O O . ASN A 1 412 ? -5.443 4.203 -4.445 1.00 72.06 412 ASN A O 1
ATOM 3184 N N . GLY A 1 413 ? -3.545 3.019 -4.681 1.00 84.88 413 GLY A N 1
ATOM 3185 C CA . GLY A 1 413 ? -4.110 1.917 -5.454 1.00 84.88 413 GLY A CA 1
ATOM 3186 C C . GLY A 1 413 ? -4.239 2.230 -6.945 1.00 84.88 413 GLY A C 1
ATOM 3187 O O . GLY A 1 413 ? -3.312 2.755 -7.561 1.00 84.88 413 GLY A O 1
ATOM 3188 N N . LEU A 1 414 ? -5.384 1.877 -7.532 1.00 93.81 414 LEU A N 1
ATOM 3189 C CA . LEU A 1 414 ? -5.699 2.152 -8.932 1.00 93.81 414 LEU A CA 1
ATOM 3190 C C . LEU A 1 414 ? -6.290 3.557 -9.088 1.00 93.81 414 LEU A C 1
ATOM 3192 O O . LEU A 1 414 ? -7.309 3.885 -8.480 1.00 93.81 414 LEU A O 1
ATOM 3196 N N . LEU A 1 415 ? -5.714 4.348 -9.984 1.00 93.44 415 LEU A N 1
ATOM 3197 C CA . LEU A 1 415 ? -6.273 5.605 -10.474 1.00 93.44 415 LEU A CA 1
ATOM 3198 C C . LEU A 1 415 ? -6.772 5.415 -11.914 1.00 93.44 415 LEU A C 1
ATOM 3200 O O . LEU A 1 415 ? -6.055 4.851 -12.740 1.00 93.44 415 LEU A O 1
ATOM 3204 N N . ILE A 1 416 ? -7.973 5.907 -12.231 1.00 93.56 416 ILE A N 1
ATOM 3205 C CA . ILE A 1 416 ? -8.526 5.889 -13.595 1.00 93.56 416 ILE A CA 1
ATOM 3206 C C . ILE A 1 416 ? -8.610 7.321 -14.128 1.00 93.56 416 ILE A C 1
ATOM 3208 O O . ILE A 1 416 ? -9.195 8.197 -13.483 1.00 93.56 416 ILE A O 1
ATOM 3212 N N . ILE A 1 417 ? -8.050 7.551 -15.317 1.00 92.88 417 ILE A N 1
ATOM 3213 C CA . ILE A 1 417 ? -7.987 8.862 -15.976 1.00 92.88 417 ILE A CA 1
ATOM 3214 C C . ILE A 1 417 ? -8.677 8.832 -17.346 1.00 92.88 417 ILE A C 1
ATOM 3216 O O . ILE A 1 417 ? -8.604 7.835 -18.064 1.00 92.88 417 ILE A O 1
ATOM 3220 N N . ALA A 1 418 ? -9.341 9.924 -17.719 1.00 89.25 418 ALA A N 1
ATOM 3221 C CA . ALA A 1 418 ? -9.841 10.162 -19.071 1.00 89.25 418 ALA A CA 1
ATOM 3222 C C . ALA A 1 418 ? -8.751 10.815 -19.931 1.00 89.25 418 ALA A C 1
ATOM 3224 O O . ALA A 1 418 ? -7.999 11.658 -19.440 1.00 89.25 418 ALA A O 1
ATOM 3225 N N . ILE A 1 419 ? -8.718 10.464 -21.216 1.00 91.44 419 ILE A N 1
ATOM 3226 C CA . ILE A 1 419 ? -7.796 10.998 -22.225 1.00 91.44 419 ILE A CA 1
ATOM 3227 C C . ILE A 1 419 ? -8.645 11.638 -23.323 1.00 91.44 419 ILE A C 1
ATOM 3229 O O . ILE A 1 419 ? -9.023 10.987 -24.299 1.00 91.44 419 ILE A O 1
ATOM 3233 N N . GLN A 1 420 ? -9.007 12.906 -23.134 1.00 84.00 420 GLN A N 1
ATOM 3234 C CA . GLN A 1 420 ? -9.949 13.599 -24.012 1.00 84.00 420 GLN A CA 1
ATOM 3235 C C . GLN A 1 420 ? -9.228 14.260 -25.192 1.00 84.00 420 GLN A C 1
ATOM 3237 O O . GLN A 1 420 ? -8.190 14.904 -25.028 1.00 84.00 420 GLN A O 1
ATOM 3242 N N . LYS A 1 421 ? -9.794 14.121 -26.396 1.00 67.00 421 LYS A N 1
ATOM 3243 C CA . LYS A 1 421 ? -9.268 14.736 -27.619 1.00 67.00 421 LYS A CA 1
ATOM 3244 C C . LYS A 1 421 ? -9.784 16.173 -27.756 1.00 67.00 421 LYS A C 1
ATOM 3246 O O . LYS A 1 421 ? -10.963 16.381 -28.041 1.00 67.00 421 LYS A O 1
ATOM 3251 N N . LYS A 1 422 ? -8.904 17.166 -27.605 1.00 57.56 422 LYS A N 1
ATOM 3252 C CA . LYS A 1 422 ? -9.250 18.583 -27.792 1.00 57.56 422 LYS A CA 1
ATOM 3253 C C . LYS A 1 422 ? -9.195 18.969 -29.273 1.00 57.56 422 LYS A C 1
ATOM 3255 O O . LYS A 1 422 ? -8.123 19.257 -29.801 1.00 57.56 422 LYS A O 1
ATOM 3260 N N . GLU A 1 423 ? -10.338 18.942 -29.957 1.00 44.28 423 GLU A N 1
ATOM 3261 C CA . GLU A 1 423 ? -10.427 19.410 -31.350 1.00 44.28 423 GLU A CA 1
ATOM 3262 C C . GLU A 1 423 ? -10.166 20.930 -31.442 1.00 44.28 423 GLU A C 1
ATOM 3264 O O . GLU A 1 423 ? -10.667 21.685 -30.601 1.00 44.28 423 GLU A O 1
ATOM 3269 N N . PRO A 1 424 ? -9.427 21.416 -32.458 1.00 44.56 424 PRO A N 1
ATOM 3270 C CA . PRO A 1 424 ? -9.197 22.846 -32.656 1.00 44.56 424 PRO A CA 1
ATOM 3271 C C . PRO A 1 424 ? -10.456 23.526 -33.226 1.00 44.56 424 PRO A C 1
ATOM 3273 O O . PRO A 1 424 ? -10.662 23.571 -34.439 1.00 44.56 424 PRO A O 1
ATOM 3276 N N . GLY A 1 425 ? -11.310 24.039 -32.334 1.00 37.59 425 GLY A N 1
ATOM 3277 C CA . GLY A 1 425 ? -12.584 24.698 -32.650 1.00 37.59 425 GLY A CA 1
ATOM 3278 C C . GLY A 1 425 ? -12.632 26.188 -32.286 1.00 37.59 425 GLY A C 1
ATOM 3279 O O . GLY A 1 425 ? -11.910 26.657 -31.408 1.00 37.59 425 GLY A O 1
ATOM 3280 N N . GLU A 1 426 ? -13.493 26.935 -32.982 1.00 34.03 426 GLU A N 1
ATOM 3281 C CA . GLU A 1 426 ? -13.671 28.385 -32.819 1.00 34.03 426 GLU A CA 1
ATOM 3282 C C . GLU A 1 426 ? -14.053 28.790 -31.386 1.00 34.03 426 GLU A C 1
ATOM 3284 O O . GLU A 1 426 ? -14.786 28.084 -30.695 1.00 34.03 426 GLU A O 1
ATOM 3289 N N . GLY A 1 427 ? -13.605 29.973 -30.954 1.00 35.88 427 GLY A N 1
ATOM 3290 C CA . GLY A 1 427 ? -13.841 30.451 -29.588 1.00 35.88 427 GLY A CA 1
ATOM 3291 C C . GLY A 1 427 ? -12.696 30.166 -28.616 1.00 35.88 427 GLY A C 1
ATOM 3292 O O . GLY A 1 427 ? -12.933 30.073 -27.414 1.00 35.88 427 GLY A O 1
ATOM 3293 N N . MET A 1 428 ? -11.453 30.093 -29.109 1.00 30.77 428 MET A N 1
ATOM 3294 C CA . MET A 1 428 ? -10.273 30.283 -28.265 1.00 30.77 428 MET A CA 1
ATOM 3295 C C . MET A 1 428 ? -10.351 31.671 -27.611 1.00 30.77 428 MET A C 1
ATOM 3297 O O . MET A 1 428 ? -9.910 32.672 -28.178 1.00 30.77 428 MET A O 1
ATOM 3301 N N . ILE A 1 429 ? -10.889 31.721 -26.390 1.00 30.23 429 ILE A N 1
ATOM 3302 C CA . ILE A 1 429 ? -10.425 32.697 -25.410 1.00 30.23 429 ILE A CA 1
ATOM 3303 C C . ILE A 1 429 ? -8.939 32.402 -25.276 1.00 30.23 429 ILE A C 1
ATOM 3305 O O . ILE A 1 429 ? -8.543 31.366 -24.740 1.00 30.23 429 ILE A O 1
ATOM 3309 N N . ILE A 1 430 ? -8.126 33.293 -25.834 1.00 32.06 430 ILE A N 1
ATOM 3310 C CA . ILE A 1 430 ? -6.701 33.307 -25.562 1.00 32.06 430 ILE A CA 1
ATOM 3311 C C . ILE A 1 430 ? -6.600 33.719 -24.096 1.00 32.06 430 ILE A C 1
ATOM 3313 O O . ILE A 1 430 ? -6.634 34.903 -23.768 1.00 32.06 430 ILE A O 1
ATOM 3317 N N . HIS A 1 431 ? -6.535 32.724 -23.213 1.00 35.47 431 HIS A N 1
ATOM 3318 C CA . HIS A 1 431 ? -5.814 32.887 -21.965 1.00 35.47 431 HIS A CA 1
ATOM 3319 C C . HIS A 1 431 ? -4.416 33.345 -22.383 1.00 35.47 431 HIS A C 1
ATOM 3321 O O . HIS A 1 431 ? -3.700 32.598 -23.051 1.00 35.47 431 HIS A O 1
ATOM 3327 N N . GLU A 1 432 ? -4.100 34.616 -22.124 1.00 32.78 432 GLU A N 1
ATOM 3328 C CA . GLU A 1 432 ? -2.778 35.178 -22.405 1.00 32.78 432 GLU A CA 1
ATOM 3329 C C . GLU A 1 432 ? -1.713 34.293 -21.735 1.00 32.78 432 GLU A C 1
ATOM 3331 O O . GLU A 1 432 ? -1.996 33.646 -20.726 1.00 32.78 432 GLU A O 1
ATOM 3336 N N . GLU A 1 433 ? -0.494 34.226 -22.275 1.00 38.97 433 GLU A N 1
ATOM 3337 C CA . GLU A 1 433 ? 0.583 33.472 -21.618 1.00 38.97 433 GLU A CA 1
ATOM 3338 C C . GLU A 1 433 ? 0.839 34.073 -20.218 1.00 38.97 433 GLU A C 1
ATOM 3340 O O . GLU A 1 433 ? 1.406 35.159 -20.097 1.00 38.97 433 GLU A O 1
ATOM 3345 N N . GLY A 1 434 ? 0.373 33.384 -19.166 1.00 47.34 434 GLY A N 1
ATOM 3346 C CA . GLY A 1 434 ? 0.324 33.887 -17.783 1.00 47.34 434 GLY A CA 1
ATOM 3347 C C . GLY A 1 434 ? -1.070 34.262 -17.240 1.00 47.34 434 GLY A C 1
ATOM 3348 O O . GLY A 1 434 ? -1.155 34.869 -16.173 1.00 47.34 434 GLY A O 1
ATOM 3349 N N . ALA A 1 435 ? -2.166 33.931 -17.932 1.00 50.69 435 ALA A N 1
ATOM 3350 C CA . ALA A 1 435 ? -3.534 34.142 -17.450 1.00 50.69 435 ALA A CA 1
ATOM 3351 C C . ALA A 1 435 ? -3.972 33.062 -16.438 1.00 50.69 435 ALA A C 1
ATOM 3353 O O . ALA A 1 435 ? -4.651 32.099 -16.803 1.00 50.69 435 ALA A O 1
ATOM 3354 N N . ASN A 1 436 ? -3.590 33.298 -15.178 1.00 62.03 436 ASN A N 1
ATOM 3355 C CA . ASN A 1 436 ? -3.840 32.493 -13.975 1.00 62.03 436 ASN A CA 1
ATOM 3356 C C . ASN A 1 436 ? -5.218 31.791 -13.965 1.00 62.03 436 ASN A C 1
ATOM 3358 O O . ASN A 1 436 ? -6.261 32.438 -14.107 1.00 62.03 436 ASN A O 1
ATOM 3362 N N . LEU A 1 437 ? -5.233 30.478 -13.740 1.00 65.19 437 LEU A N 1
ATOM 3363 C CA . LEU A 1 437 ? -6.427 29.641 -13.601 1.00 65.19 437 LEU A CA 1
ATOM 3364 C C . LEU A 1 437 ? -6.913 29.609 -12.142 1.00 65.19 437 LEU A C 1
ATOM 3366 O O . LEU A 1 437 ? -6.098 29.670 -11.233 1.00 65.19 437 LEU A O 1
ATOM 3370 N N . PRO A 1 438 ? -8.228 29.518 -11.875 1.00 69.62 438 PRO A N 1
ATOM 3371 C CA . PRO A 1 438 ? -8.725 29.478 -10.504 1.00 69.62 438 PRO A CA 1
ATOM 3372 C C . PRO A 1 438 ? -8.398 28.133 -9.823 1.00 69.62 438 PRO A C 1
ATOM 3374 O O . PRO A 1 438 ? -8.578 27.078 -10.446 1.00 69.62 438 PRO A O 1
ATOM 3377 N N . PRO A 1 439 ? -8.011 28.133 -8.535 1.00 74.06 439 PRO A N 1
ATOM 3378 C CA . PRO A 1 439 ? -7.693 26.915 -7.800 1.00 74.06 439 PRO A CA 1
ATOM 3379 C C . PRO A 1 439 ? -8.965 26.117 -7.501 1.00 74.06 439 PRO A C 1
ATOM 3381 O O . PRO A 1 439 ? -10.055 26.678 -7.389 1.00 74.06 439 PRO A O 1
ATOM 3384 N N . VAL A 1 440 ? -8.856 24.804 -7.316 1.00 76.94 440 VAL A N 1
ATOM 3385 C CA . VAL A 1 440 ? -10.005 23.922 -7.064 1.00 76.94 440 VAL A CA 1
ATOM 3386 C C . VAL A 1 440 ? -10.118 23.609 -5.575 1.00 76.94 440 VAL A C 1
ATOM 3388 O O . VAL A 1 440 ? -9.348 22.816 -5.039 1.00 76.94 440 VAL A O 1
ATOM 3391 N N . ALA A 1 441 ? -11.113 24.194 -4.903 1.00 77.88 441 ALA A N 1
ATOM 3392 C CA . ALA A 1 441 ? -11.431 23.876 -3.513 1.00 77.88 441 ALA A CA 1
ATOM 3393 C C . ALA A 1 441 ? -12.078 22.482 -3.366 1.00 77.88 441 ALA A C 1
ATOM 3395 O O . ALA A 1 441 ? -13.113 22.191 -3.974 1.00 77.88 441 ALA A O 1
ATOM 3396 N N . SER A 1 442 ? -11.540 21.643 -2.476 1.00 84.25 442 SER A N 1
ATOM 3397 C CA . SER A 1 442 ? -12.215 20.443 -1.969 1.00 84.25 442 SER A CA 1
ATOM 3398 C C . SER A 1 442 ? -12.261 20.417 -0.442 1.00 84.25 442 SER A C 1
ATOM 3400 O O . SER A 1 442 ? -11.350 20.897 0.217 1.00 84.25 442 SER A O 1
ATOM 3402 N N . ILE A 1 443 ? -13.331 19.838 0.108 1.00 83.94 443 ILE A N 1
ATOM 3403 C CA . ILE A 1 443 ? -13.512 19.592 1.539 1.00 83.94 443 ILE A CA 1
ATOM 3404 C C . ILE A 1 443 ? -13.720 18.093 1.706 1.00 83.94 443 ILE A C 1
ATOM 3406 O O . ILE A 1 443 ? -14.656 17.541 1.121 1.00 83.94 443 ILE A O 1
ATOM 3410 N N . ASP A 1 444 ? -12.895 17.479 2.544 1.00 83.75 444 ASP A N 1
ATOM 3411 C CA . ASP A 1 444 ? -13.090 16.139 3.085 1.00 83.75 444 ASP A CA 1
ATOM 3412 C C . ASP A 1 444 ? -13.320 16.236 4.602 1.00 83.75 444 ASP A C 1
ATOM 3414 O O . ASP A 1 444 ? -12.757 17.114 5.260 1.00 83.75 444 ASP A O 1
ATOM 3418 N N . ILE A 1 445 ? -14.172 15.364 5.155 1.00 84.88 445 ILE A N 1
ATOM 3419 C CA . ILE A 1 445 ? -14.636 15.449 6.552 1.00 84.88 445 ILE A CA 1
ATOM 3420 C C . ILE A 1 445 ? -14.529 14.087 7.241 1.00 84.88 445 ILE A C 1
ATOM 3422 O O . ILE A 1 445 ? -15.179 13.117 6.833 1.00 84.88 445 ILE A O 1
ATOM 3426 N N . TYR A 1 446 ? -13.761 14.040 8.325 1.00 82.19 446 TYR A N 1
ATOM 3427 C CA . TYR A 1 446 ? -13.422 12.836 9.087 1.00 82.19 446 TYR A CA 1
ATOM 3428 C C . TYR A 1 446 ? -13.743 13.014 10.580 1.00 82.19 446 TYR A C 1
ATOM 3430 O O . TYR A 1 446 ? -14.092 14.108 11.021 1.00 82.19 446 TYR A O 1
ATOM 3438 N N . GLY A 1 447 ? -13.628 11.938 11.360 1.00 80.44 447 GLY A N 1
ATOM 3439 C CA . GLY A 1 447 ? -13.923 11.907 12.797 1.00 80.44 447 GLY A CA 1
ATOM 3440 C C . GLY A 1 447 ? -14.948 10.836 13.161 1.00 80.44 447 GLY A C 1
ATOM 3441 O O . GLY A 1 447 ? -15.470 10.141 12.286 1.00 80.44 447 GLY A O 1
ATOM 3442 N N . ASP A 1 448 ? -15.240 10.707 14.455 1.00 80.38 448 ASP A N 1
ATOM 3443 C CA . ASP A 1 448 ? -16.091 9.639 14.988 1.00 80.38 448 ASP A CA 1
ATOM 3444 C C . ASP A 1 448 ? -17.580 9.909 14.731 1.00 80.38 448 ASP A C 1
ATOM 3446 O O . ASP A 1 448 ? -18.303 10.517 15.529 1.00 80.38 448 ASP A O 1
ATOM 3450 N N . ARG A 1 449 ? -18.029 9.429 13.568 1.00 80.88 449 ARG A N 1
ATOM 3451 C CA . ARG A 1 449 ? -19.411 9.492 13.095 1.00 80.88 449 ARG A CA 1
ATOM 3452 C C . ARG A 1 449 ? -20.292 8.523 13.883 1.00 80.88 449 ARG A C 1
ATOM 3454 O O . ARG A 1 449 ? -19.988 7.335 14.003 1.00 80.88 449 ARG A O 1
ATOM 3461 N N . LEU A 1 450 ? -21.442 8.999 14.350 1.00 77.19 450 LEU A N 1
ATOM 3462 C CA . LEU A 1 450 ? -22.511 8.151 14.876 1.00 77.19 450 LEU A CA 1
ATOM 3463 C C . LEU A 1 450 ? -23.074 7.277 13.743 1.00 77.19 450 LEU A C 1
ATOM 3465 O O . LEU A 1 450 ? -23.040 6.051 13.837 1.00 77.19 450 LEU A O 1
ATOM 3469 N N . SER A 1 451 ? -23.497 7.906 12.643 1.00 74.06 451 SER A N 1
ATOM 3470 C CA . SER A 1 451 ? -23.807 7.263 11.358 1.00 74.06 451 SER A CA 1
ATOM 3471 C C . SER A 1 451 ? -23.834 8.311 10.239 1.00 74.06 451 SER A C 1
ATOM 3473 O O . SER A 1 451 ? -24.184 9.465 10.490 1.00 74.06 451 SER A O 1
ATOM 3475 N N . GLY A 1 452 ? -23.439 7.955 9.014 1.00 72.19 452 GLY A N 1
ATOM 3476 C CA . GLY A 1 452 ? -23.386 8.901 7.895 1.00 72.19 452 GLY A CA 1
ATOM 3477 C C . GLY A 1 452 ? -22.488 10.103 8.210 1.00 72.19 452 GLY A C 1
ATOM 3478 O O . GLY A 1 452 ? -21.422 9.939 8.797 1.00 72.19 452 GLY A O 1
ATOM 3479 N N . ASP A 1 453 ? -22.911 11.314 7.838 1.00 75.88 453 ASP A N 1
ATOM 3480 C CA . ASP A 1 453 ? -22.236 12.585 8.176 1.00 75.88 453 ASP A CA 1
ATOM 3481 C C . ASP A 1 453 ? -22.744 13.207 9.505 1.00 75.88 453 ASP A C 1
ATOM 3483 O O . ASP A 1 453 ? -22.703 14.426 9.698 1.00 75.88 453 ASP A O 1
ATOM 3487 N N . ILE A 1 454 ? -23.239 12.366 10.425 1.00 85.00 454 ILE A N 1
ATOM 3488 C CA . ILE A 1 454 ? -23.619 12.741 11.794 1.00 85.00 454 ILE A CA 1
ATOM 3489 C C . ILE A 1 454 ? -22.470 12.397 12.743 1.00 85.00 454 ILE A C 1
ATOM 3491 O O . ILE A 1 454 ? -22.100 11.231 12.865 1.00 85.00 454 ILE A O 1
ATOM 3495 N N . PHE A 1 455 ? -21.941 13.386 13.457 1.00 86.69 455 PHE A N 1
ATOM 3496 C CA . PHE A 1 455 ? -20.854 13.238 14.427 1.00 86.69 455 PHE A CA 1
ATOM 3497 C C . PHE A 1 455 ? -21.377 13.328 15.862 1.00 86.69 455 PHE A C 1
ATOM 3499 O O . PHE A 1 455 ? -22.366 14.014 16.139 1.00 86.69 455 PHE A O 1
ATOM 3506 N N . LEU A 1 456 ? -20.707 12.637 16.786 1.00 84.50 456 LEU A N 1
ATOM 3507 C CA . LEU A 1 456 ? -21.036 12.731 18.206 1.00 84.50 456 LEU A CA 1
ATOM 3508 C C . LEU A 1 456 ? -20.550 14.073 18.780 1.00 84.50 456 LEU A C 1
ATOM 3510 O O . LEU A 1 456 ? -19.409 14.479 18.559 1.00 84.50 456 LEU A O 1
ATOM 3514 N N . LYS A 1 457 ? -21.400 14.736 19.566 1.00 85.19 457 LYS A N 1
ATOM 3515 C CA . LYS A 1 457 ? -21.028 15.891 20.399 1.00 85.19 457 LYS A CA 1
ATOM 3516 C C . LYS A 1 457 ? -19.769 15.616 21.243 1.00 85.19 457 LYS A C 1
ATOM 3518 O O . LYS A 1 457 ? -19.545 14.496 21.697 1.00 85.19 457 LYS A O 1
ATOM 3523 N N . ASN A 1 458 ? -18.970 16.661 21.472 1.00 82.06 458 ASN A N 1
ATOM 3524 C CA . ASN A 1 458 ? -17.665 16.666 22.154 1.00 82.06 458 ASN A CA 1
ATOM 3525 C C . ASN A 1 458 ? -16.520 15.902 21.447 1.00 82.06 458 ASN A C 1
ATOM 3527 O O . ASN A 1 458 ? -15.365 16.070 21.853 1.00 82.06 458 ASN A O 1
ATOM 3531 N N . ASN A 1 459 ? -16.790 15.103 20.407 1.00 83.69 459 ASN A N 1
ATOM 3532 C CA . ASN A 1 459 ? -15.740 14.466 19.609 1.00 83.69 459 ASN A CA 1
ATOM 3533 C C . ASN A 1 459 ? -15.156 15.422 18.557 1.00 83.69 459 ASN A C 1
ATOM 3535 O O . ASN A 1 459 ? -15.837 16.352 18.113 1.00 83.69 459 ASN A O 1
ATOM 3539 N N . PRO A 1 460 ? -13.888 15.213 18.158 1.00 82.94 460 PRO A N 1
ATOM 3540 C CA . PRO A 1 460 ? -13.268 15.973 17.086 1.00 82.94 460 PRO A CA 1
ATOM 3541 C C . PRO A 1 460 ? -13.862 15.591 15.724 1.00 82.94 460 PRO A C 1
ATOM 3543 O O . PRO A 1 460 ? -13.932 14.418 15.348 1.00 82.94 460 PRO A O 1
ATOM 3546 N N . VAL A 1 461 ? -14.243 16.617 14.968 1.00 85.75 461 VAL A N 1
ATOM 3547 C CA . VAL A 1 461 ? -14.504 16.559 13.530 1.00 85.75 461 VAL A CA 1
ATOM 3548 C C . VAL A 1 461 ? -13.298 17.179 12.836 1.00 85.75 461 VAL A C 1
ATOM 3550 O O . VAL A 1 461 ? -12.874 18.276 13.196 1.00 85.75 461 VAL A O 1
ATOM 3553 N N . TYR A 1 462 ? -12.737 16.493 11.849 1.00 83.19 462 TYR A N 1
ATOM 3554 C CA . TYR A 1 462 ? -11.544 16.940 11.132 1.00 83.19 462 TYR A CA 1
ATOM 3555 C C . TYR A 1 462 ? -11.936 17.351 9.718 1.00 83.19 462 TYR A C 1
ATOM 3557 O O . TYR A 1 462 ? -12.619 16.607 9.011 1.00 83.19 462 TYR A O 1
ATOM 3565 N N . LEU A 1 463 ? -11.497 18.536 9.316 1.00 85.88 463 LEU A N 1
ATOM 3566 C CA . LEU A 1 463 ? -11.776 19.157 8.031 1.00 85.88 463 LEU A CA 1
ATOM 3567 C C . LEU A 1 463 ? -10.466 19.238 7.249 1.00 85.88 463 LEU A C 1
ATOM 3569 O O . LEU A 1 463 ? -9.480 19.776 7.755 1.00 85.88 463 LEU A O 1
ATOM 3573 N N . SER A 1 464 ? -10.445 18.709 6.027 1.00 83.31 464 SER A N 1
ATOM 3574 C CA . SER A 1 464 ? -9.251 18.707 5.180 1.00 83.31 464 SER A CA 1
ATOM 3575 C C . SER A 1 464 ? -9.516 19.322 3.816 1.00 83.31 464 SER A C 1
ATOM 3577 O O . SER A 1 464 ? -10.528 19.049 3.172 1.00 83.31 464 SER A O 1
ATOM 3579 N N . ALA A 1 465 ? -8.551 20.118 3.373 1.00 80.12 465 ALA A N 1
ATOM 3580 C CA . ALA A 1 465 ? -8.426 20.659 2.035 1.00 80.12 465 ALA A CA 1
ATOM 3581 C C . ALA A 1 465 ? -7.352 19.915 1.221 1.00 80.12 465 ALA A C 1
ATOM 3583 O O . ALA A 1 465 ? -6.955 20.413 0.175 1.00 80.12 465 ALA A O 1
ATOM 3584 N N . ALA A 1 466 ? -6.869 18.744 1.663 1.00 72.00 466 ALA A N 1
ATOM 3585 C CA . ALA A 1 466 ? -5.764 18.017 1.021 1.00 72.00 466 ALA A CA 1
ATOM 3586 C C . ALA A 1 466 ? -6.070 17.484 -0.399 1.00 72.00 466 ALA A C 1
ATOM 3588 O O . ALA A 1 466 ? -5.143 17.174 -1.145 1.00 72.00 466 ALA A O 1
ATOM 3589 N N . ASN A 1 467 ? -7.348 17.396 -0.790 1.00 69.31 467 ASN A N 1
ATOM 3590 C CA . ASN A 1 467 ? -7.770 17.167 -2.182 1.00 69.31 467 ASN A CA 1
ATOM 3591 C C . ASN A 1 467 ? -8.096 18.471 -2.945 1.00 69.31 467 ASN A C 1
ATOM 3593 O O . ASN A 1 467 ? -8.637 18.412 -4.049 1.00 69.31 467 ASN A O 1
ATOM 3597 N N . SER A 1 468 ? -7.806 19.644 -2.374 1.00 73.00 468 SER A N 1
ATOM 3598 C CA . SER A 1 468 ? -7.752 20.901 -3.129 1.00 73.00 468 SER A CA 1
ATOM 3599 C C . SER A 1 468 ? -6.437 20.970 -3.891 1.00 73.00 468 SER A C 1
ATOM 3601 O O . SER A 1 468 ? -5.403 20.543 -3.379 1.00 73.00 468 SER A O 1
ATOM 3603 N N . TYR A 1 469 ? -6.461 21.527 -5.095 1.00 66.56 469 TYR A N 1
ATOM 3604 C CA . TYR A 1 469 ? -5.266 21.656 -5.922 1.00 66.56 469 TYR A CA 1
ATOM 3605 C C . TYR A 1 469 ? -5.318 22.919 -6.771 1.00 66.56 469 TYR A C 1
ATOM 3607 O O . TYR A 1 469 ? -6.388 23.459 -7.052 1.00 66.56 469 TYR A O 1
ATOM 3615 N N . ASP A 1 470 ? -4.143 23.369 -7.186 1.00 67.75 470 ASP A N 1
ATOM 3616 C CA . ASP A 1 470 ? -3.991 24.453 -8.139 1.00 67.75 470 ASP A CA 1
ATOM 3617 C C . ASP A 1 470 ? -3.660 23.884 -9.532 1.00 67.75 470 ASP A C 1
ATOM 3619 O O . ASP A 1 470 ? -2.752 23.051 -9.621 1.00 67.75 470 ASP A O 1
ATOM 3623 N N . PRO A 1 471 ? -4.355 24.283 -10.616 1.00 51.88 471 PRO A N 1
ATOM 3624 C CA . PRO A 1 471 ? -4.056 23.802 -11.969 1.00 51.88 471 PRO A CA 1
ATOM 3625 C C . PRO A 1 471 ? -2.640 24.132 -12.468 1.00 51.88 471 PRO A C 1
ATOM 3627 O O . PRO A 1 471 ? -2.111 23.403 -13.305 1.00 51.88 471 PRO A O 1
ATOM 3630 N N . GLU A 1 472 ? -2.023 25.200 -11.960 1.00 62.09 472 GLU A N 1
ATOM 3631 C CA . GLU A 1 472 ? -0.671 25.657 -12.312 1.00 62.09 472 GLU A CA 1
ATOM 3632 C C . GLU A 1 472 ? 0.366 25.299 -11.227 1.00 62.09 472 GLU A C 1
ATOM 3634 O O . GLU A 1 472 ? 1.546 25.637 -11.343 1.00 62.09 472 GLU A O 1
ATOM 3639 N N . ASN A 1 473 ? -0.054 24.549 -10.197 1.00 53.06 473 ASN A N 1
ATOM 3640 C CA . ASN A 1 473 ? 0.733 24.168 -9.021 1.00 53.06 473 ASN A CA 1
ATOM 3641 C C . ASN A 1 473 ? 1.264 25.378 -8.216 1.00 53.06 473 ASN A C 1
ATOM 3643 O O . ASN A 1 473 ? 2.361 25.336 -7.645 1.00 53.06 473 ASN A O 1
ATOM 3647 N N . ALA A 1 474 ? 0.487 26.465 -8.172 1.00 66.19 474 ALA A N 1
ATOM 3648 C CA . ALA A 1 474 ? 0.752 27.641 -7.351 1.00 66.19 474 ALA A CA 1
ATOM 3649 C C . ALA A 1 474 ? 0.661 27.354 -5.836 1.00 66.19 474 ALA A C 1
ATOM 3651 O O . ALA A 1 474 ? 0.126 26.345 -5.368 1.00 66.19 474 ALA A O 1
ATOM 3652 N N . GLY A 1 475 ? 1.210 28.271 -5.034 1.00 72.00 475 GLY A N 1
ATOM 3653 C CA . GLY A 1 475 ? 1.217 28.164 -3.576 1.00 72.00 475 GLY A CA 1
ATOM 3654 C C . GLY A 1 475 ? -0.148 28.481 -2.968 1.00 72.00 475 GLY A C 1
ATOM 3655 O O . GLY A 1 475 ? -0.464 29.647 -2.764 1.00 72.00 475 GLY A O 1
ATOM 3656 N N . LEU A 1 476 ? -0.927 27.448 -2.641 1.00 77.81 476 LEU A N 1
ATOM 3657 C CA . LEU A 1 476 ? -2.279 27.612 -2.102 1.00 77.81 476 LEU A CA 1
ATOM 3658 C C . LEU A 1 476 ? -2.342 28.165 -0.668 1.00 77.81 476 LEU A C 1
ATOM 3660 O O . LEU A 1 476 ? -1.646 27.703 0.241 1.00 77.81 476 LEU A O 1
ATOM 3664 N N . PHE A 1 477 ? -3.291 29.078 -0.473 1.00 86.44 477 PHE A N 1
ATOM 3665 C CA . PHE A 1 477 ? -3.768 29.626 0.792 1.00 86.44 477 PHE A CA 1
ATOM 3666 C C . PHE A 1 477 ? -5.195 29.131 1.074 1.00 86.44 477 PHE A C 1
ATOM 3668 O O . PHE A 1 477 ? -5.998 28.964 0.155 1.00 86.44 477 PHE A O 1
ATOM 3675 N N . TYR A 1 478 ? -5.521 28.929 2.353 1.00 86.81 478 TYR A N 1
ATOM 3676 C CA . TYR A 1 478 ? -6.776 28.313 2.793 1.00 86.81 478 TYR A CA 1
ATOM 3677 C C . TYR A 1 478 ? -7.427 29.150 3.897 1.00 86.81 478 TYR A C 1
ATOM 3679 O O . TYR A 1 478 ? -6.779 29.462 4.902 1.00 86.81 478 TYR A O 1
ATOM 3687 N N . THR A 1 479 ? -8.717 29.449 3.737 1.00 89.25 479 THR A N 1
ATOM 3688 C CA . THR A 1 479 ? -9.536 30.140 4.741 1.00 89.25 479 THR A CA 1
ATOM 3689 C C . THR A 1 479 ? -10.810 29.345 4.997 1.00 89.25 479 THR A C 1
ATOM 3691 O O . THR A 1 479 ? -11.677 29.225 4.129 1.00 89.25 479 THR A O 1
ATOM 3694 N N . TRP A 1 480 ? -10.937 28.810 6.208 1.00 87.62 480 TRP A N 1
ATOM 3695 C CA . TRP A 1 480 ? -12.097 28.035 6.643 1.00 87.62 480 TRP A CA 1
ATOM 3696 C C . TRP A 1 480 ? -13.103 28.919 7.376 1.00 87.62 480 TRP A C 1
ATOM 3698 O O . TRP A 1 480 ? -12.719 29.830 8.104 1.00 87.62 480 TRP A O 1
ATOM 3708 N N . HIS A 1 481 ? -14.388 28.618 7.222 1.00 87.56 481 HIS A N 1
ATOM 3709 C CA . HIS A 1 481 ? -15.478 29.205 7.990 1.00 87.56 481 HIS A CA 1
ATOM 3710 C C . HIS A 1 481 ? -16.429 28.109 8.481 1.00 87.56 481 HIS A C 1
ATOM 3712 O O . HIS A 1 481 ? -16.701 27.151 7.754 1.00 87.56 481 HIS A O 1
ATOM 3718 N N . VAL A 1 482 ? -16.997 28.288 9.672 1.00 84.69 482 VAL A N 1
ATOM 3719 C CA . VAL A 1 482 ? -18.073 27.445 10.217 1.00 84.69 482 VAL A CA 1
ATOM 3720 C C . VAL A 1 482 ? -19.252 28.348 10.572 1.00 84.69 482 VAL A C 1
ATOM 3722 O O . VAL A 1 482 ? -19.077 29.340 11.273 1.00 84.69 482 VAL A O 1
ATOM 3725 N N . ASN A 1 483 ? -20.440 28.064 10.030 1.00 84.56 483 ASN A N 1
ATOM 3726 C CA . ASN A 1 483 ? -21.639 28.916 10.119 1.00 84.56 483 ASN A CA 1
ATOM 3727 C C . ASN A 1 483 ? -21.399 30.402 9.755 1.00 84.56 483 ASN A C 1
ATOM 3729 O O . ASN A 1 483 ? -22.086 31.292 10.248 1.00 84.56 483 ASN A O 1
ATOM 3733 N N . GLY A 1 484 ? -20.423 30.673 8.880 1.00 77.75 484 GLY A N 1
ATOM 3734 C CA . GLY A 1 484 ? -20.045 32.024 8.445 1.00 77.75 484 GLY A CA 1
ATOM 3735 C C . GLY A 1 484 ? -18.983 32.730 9.300 1.00 77.75 484 GLY A C 1
ATOM 3736 O O . GLY A 1 484 ? -18.547 33.811 8.914 1.00 77.75 484 GLY A O 1
ATOM 3737 N N . TYR A 1 485 ? -18.519 32.132 10.400 1.00 77.75 485 TYR A N 1
ATOM 3738 C CA . TYR A 1 485 ? -17.434 32.662 11.235 1.00 77.75 485 TYR A CA 1
ATOM 3739 C C . TYR A 1 485 ? -16.088 32.077 10.780 1.00 77.75 485 TYR A C 1
ATOM 3741 O O . TYR A 1 485 ? -15.983 30.863 10.611 1.00 77.75 485 TYR A O 1
ATOM 3749 N N . GLU A 1 486 ? -15.068 32.915 10.566 1.00 81.81 486 GLU A N 1
ATOM 3750 C CA . GLU A 1 486 ? -13.733 32.476 10.123 1.00 81.81 486 GLU A CA 1
ATOM 3751 C C . GLU A 1 486 ? -13.005 31.677 11.220 1.00 81.81 486 GLU A C 1
ATOM 3753 O O . GLU A 1 486 ? -12.901 32.113 12.368 1.00 81.81 486 GLU A O 1
ATOM 3758 N N . VAL A 1 487 ? -12.452 30.519 10.853 1.00 76.38 487 VAL A N 1
ATOM 3759 C CA . VAL A 1 487 ? -11.588 29.715 11.724 1.00 76.38 487 VAL A CA 1
ATOM 3760 C C . VAL A 1 487 ? -10.201 30.358 11.761 1.00 76.38 487 VAL A C 1
ATOM 3762 O O . VAL A 1 487 ? -9.466 30.331 10.772 1.00 76.38 487 VAL A O 1
ATOM 3765 N N . THR A 1 488 ? -9.826 30.924 12.907 1.00 66.75 488 THR A N 1
ATOM 3766 C CA . THR A 1 488 ? -8.548 31.628 13.091 1.00 66.75 488 THR A CA 1
ATOM 3767 C C . THR A 1 488 ? -7.666 30.940 14.137 1.00 66.75 488 THR A C 1
ATOM 3769 O O . THR A 1 488 ? -8.159 30.355 15.098 1.00 66.75 488 THR A O 1
ATOM 3772 N N . ASP A 1 489 ? -6.344 30.991 13.944 1.00 57.25 489 ASP A N 1
ATOM 3773 C CA . ASP A 1 489 ? -5.359 30.524 14.930 1.00 57.25 489 ASP A CA 1
ATOM 3774 C C . ASP A 1 489 ? -5.193 31.587 16.025 1.00 57.25 489 ASP A C 1
ATOM 3776 O O . ASP A 1 489 ? -4.656 32.672 15.781 1.00 57.25 489 ASP A O 1
ATOM 3780 N N . ILE A 1 490 ? -5.679 31.274 17.230 1.00 47.66 490 ILE A N 1
ATOM 3781 C CA . ILE A 1 490 ? -5.647 32.160 18.396 1.00 47.66 490 ILE A CA 1
ATOM 3782 C C . ILE A 1 490 ? -4.714 31.581 19.470 1.00 47.66 490 ILE A C 1
ATOM 3784 O O . ILE A 1 490 ? -5.141 31.095 20.514 1.00 47.66 490 ILE A O 1
ATOM 3788 N N . ASN A 1 491 ? -3.408 31.731 19.243 1.00 43.28 491 ASN A N 1
ATOM 3789 C CA . ASN A 1 491 ? -2.341 31.538 20.235 1.00 43.28 491 ASN A CA 1
ATOM 3790 C C . ASN A 1 491 ? -2.103 30.096 20.740 1.00 43.28 491 ASN A C 1
ATOM 3792 O O . ASN A 1 491 ? -1.929 29.906 21.942 1.00 43.28 491 ASN A O 1
ATOM 3796 N N . ASN A 1 492 ? -1.919 29.136 19.824 1.00 40.31 492 ASN A N 1
ATOM 3797 C CA . ASN A 1 492 ? -1.016 27.979 20.014 1.00 40.31 492 ASN A CA 1
ATOM 3798 C C . ASN A 1 492 ? -1.303 27.089 21.260 1.00 40.31 492 ASN A C 1
ATOM 3800 O O . ASN A 1 492 ? -0.748 27.310 22.344 1.00 40.31 492 ASN A O 1
ATOM 3804 N N . ARG A 1 493 ? -2.073 26.006 21.034 1.00 41.69 493 ARG A N 1
ATOM 3805 C CA . ARG A 1 493 ? -2.619 24.993 21.975 1.00 41.69 493 ARG A CA 1
ATOM 3806 C C . ARG A 1 493 ? -3.911 25.370 22.714 1.00 41.69 493 ARG A C 1
ATOM 3808 O O . ARG A 1 493 ? -3.889 26.138 23.675 1.00 41.69 493 ARG A O 1
ATOM 3815 N N . TYR A 1 494 ? -4.996 24.665 22.376 1.00 39.62 494 TYR A N 1
ATOM 3816 C CA . TYR A 1 494 ? -6.170 24.398 23.232 1.00 39.62 494 TYR A CA 1
ATOM 3817 C C . TYR A 1 494 ? -6.691 25.581 24.078 1.00 39.62 494 TYR A C 1
ATOM 3819 O O . TYR A 1 494 ? -6.803 25.492 25.307 1.00 39.62 494 TYR A O 1
ATOM 3827 N N . ALA A 1 495 ? -7.085 26.672 23.419 1.00 31.27 495 ALA A N 1
ATOM 3828 C CA . ALA A 1 495 ? -7.847 27.743 24.055 1.00 31.27 495 ALA A CA 1
ATOM 3829 C C . ALA A 1 495 ? -9.244 27.239 24.477 1.00 31.27 495 ALA A C 1
ATOM 3831 O O . ALA A 1 495 ? -10.174 27.144 23.679 1.00 31.27 495 ALA A O 1
ATOM 3832 N N . VAL A 1 496 ? -9.405 26.895 25.758 1.00 39.38 496 VAL A N 1
ATOM 3833 C CA . VAL A 1 496 ? -10.736 26.732 26.359 1.00 39.38 496 VAL A CA 1
ATOM 3834 C C . VAL A 1 496 ? -11.299 28.129 26.625 1.00 39.38 496 VAL A C 1
ATOM 3836 O O . VAL A 1 496 ? -10.690 28.897 27.371 1.00 39.38 496 VAL A O 1
ATOM 3839 N N . ASN A 1 497 ? -12.496 28.394 26.094 1.00 36.03 497 ASN A N 1
ATOM 3840 C CA . ASN A 1 497 ? -13.202 29.682 26.074 1.00 36.03 497 ASN A CA 1
ATOM 3841 C C . ASN A 1 497 ? -12.632 30.711 25.078 1.00 36.03 497 ASN A C 1
ATOM 3843 O O . ASN A 1 497 ? -11.877 31.598 25.460 1.00 36.03 497 ASN A O 1
ATOM 3847 N N . ASP A 1 498 ? -13.155 30.683 23.855 1.00 38.06 498 ASP A N 1
ATOM 3848 C CA . ASP A 1 498 ? -13.875 31.855 23.350 1.00 38.06 498 ASP A CA 1
ATOM 3849 C C . ASP A 1 498 ? -15.290 31.399 22.955 1.00 38.06 498 ASP A C 1
ATOM 3851 O O . ASP A 1 498 ? -15.470 30.307 22.416 1.00 38.06 498 ASP A O 1
ATOM 3855 N N . TYR A 1 499 ? -16.308 32.187 23.311 1.00 42.50 499 TYR A N 1
ATOM 3856 C CA . TYR A 1 499 ? -17.708 31.906 22.967 1.00 42.50 499 TYR A CA 1
ATOM 3857 C C . TYR A 1 499 ? -18.048 32.628 21.663 1.00 42.50 499 TYR A C 1
ATOM 3859 O O . TYR A 1 499 ? -18.122 33.857 21.650 1.00 42.50 499 TYR A O 1
ATOM 3867 N N . ILE A 1 500 ? -18.313 31.874 20.597 1.00 46.00 500 ILE A N 1
ATOM 3868 C CA . ILE A 1 500 ? -18.878 32.405 19.353 1.00 46.00 500 ILE A CA 1
ATOM 3869 C C . ILE A 1 500 ? -20.331 31.930 19.279 1.00 46.00 500 ILE A C 1
ATOM 3871 O O . ILE A 1 500 ? -20.579 30.777 18.949 1.00 46.00 500 ILE A O 1
ATOM 3875 N N . ASP A 1 501 ? -21.267 32.806 19.664 1.00 42.69 501 ASP A N 1
ATOM 3876 C CA . ASP A 1 501 ? -22.729 32.630 19.579 1.00 42.69 501 ASP A CA 1
ATOM 3877 C C . ASP A 1 501 ? -23.227 31.191 19.871 1.00 42.69 501 ASP A C 1
ATOM 3879 O O . ASP A 1 501 ? -23.722 30.479 19.000 1.00 42.69 501 ASP A O 1
ATOM 3883 N N . ASP A 1 502 ? -23.065 30.767 21.131 1.00 44.56 502 ASP A N 1
ATOM 3884 C CA . ASP A 1 502 ? -23.416 29.440 21.676 1.00 44.56 502 ASP A CA 1
ATOM 3885 C C . ASP A 1 502 ? -22.692 28.225 21.042 1.00 44.56 502 ASP A C 1
ATOM 3887 O O . ASP A 1 502 ? -23.072 27.071 21.266 1.00 44.56 502 ASP A O 1
ATOM 3891 N N . ILE A 1 503 ? -21.583 28.446 20.328 1.00 47.09 503 ILE A N 1
ATOM 3892 C CA . ILE A 1 503 ? -20.683 27.401 19.822 1.00 47.09 503 ILE A CA 1
ATOM 3893 C C . ILE A 1 503 ? -19.310 27.536 20.504 1.00 47.09 503 ILE A C 1
ATOM 3895 O O . ILE A 1 503 ? -18.535 28.443 20.197 1.00 47.09 503 ILE A O 1
ATOM 3899 N N . LEU A 1 504 ? -18.964 26.601 21.400 1.00 49.62 504 LEU A N 1
ATOM 3900 C CA . LEU A 1 504 ? -17.587 26.456 21.895 1.00 49.62 504 LEU A CA 1
ATOM 3901 C C . LEU A 1 504 ? -16.747 25.669 20.876 1.00 49.62 504 LEU A C 1
ATOM 3903 O O . LEU A 1 504 ? -16.429 24.500 21.084 1.00 49.62 504 LEU A O 1
ATOM 3907 N N . MET A 1 505 ? -16.392 26.304 19.760 1.00 49.31 505 MET A N 1
ATOM 3908 C CA . MET A 1 505 ? -15.513 25.684 18.770 1.00 49.31 505 MET A CA 1
ATOM 3909 C C . MET A 1 505 ? -14.052 25.788 19.218 1.00 49.31 505 MET A C 1
ATOM 3911 O O . MET A 1 505 ? -13.465 26.867 19.209 1.00 49.31 505 MET A O 1
ATOM 3915 N N . LYS A 1 506 ? -13.438 24.652 19.561 1.00 52.41 506 LYS A N 1
ATOM 3916 C CA . LYS A 1 506 ? -11.972 24.545 19.630 1.00 52.41 506 LYS A CA 1
ATOM 3917 C C . LYS A 1 506 ? -11.454 24.167 18.251 1.00 52.41 506 LYS A C 1
ATOM 3919 O O . LYS A 1 506 ? -11.906 23.159 17.704 1.00 52.41 506 LYS A O 1
ATOM 3924 N N . SER A 1 507 ? -10.512 24.947 17.729 1.00 49.44 507 SER A N 1
ATOM 3925 C CA . SER A 1 507 ? -9.890 24.702 16.429 1.00 49.44 507 SER A CA 1
ATOM 3926 C C . SER A 1 507 ? -8.380 24.889 16.450 1.00 49.44 507 SER A C 1
ATOM 3928 O O . SER A 1 507 ? -7.876 25.872 16.986 1.00 49.44 507 SER A O 1
ATOM 3930 N N . GLU A 1 508 ? -7.682 23.952 15.816 1.00 54.38 508 GLU A N 1
ATOM 3931 C CA . GLU A 1 508 ? -6.227 23.916 15.646 1.00 54.38 508 GLU A CA 1
ATOM 3932 C C . GLU A 1 508 ? -5.950 23.784 14.137 1.00 54.38 508 GLU A C 1
ATOM 3934 O O . GLU A 1 508 ? -6.672 23.060 13.443 1.00 54.38 508 GLU A O 1
ATOM 3939 N N . MET A 1 509 ? -4.954 24.513 13.621 1.00 56.75 509 MET A N 1
ATOM 3940 C CA . MET A 1 509 ? -4.588 24.553 12.198 1.00 56.75 509 MET A CA 1
ATOM 3941 C C . MET A 1 509 ? -3.189 23.979 11.974 1.00 56.75 509 MET A C 1
ATOM 3943 O O . MET A 1 509 ? -2.267 24.259 12.740 1.00 56.75 509 MET A O 1
ATOM 3947 N N . THR A 1 510 ? -2.995 23.253 10.872 1.00 60.25 510 THR A N 1
ATOM 3948 C CA . THR A 1 510 ? -1.644 22.864 10.436 1.00 60.25 510 THR A CA 1
ATOM 3949 C C . THR A 1 510 ? -0.868 24.055 9.858 1.00 60.25 510 THR A C 1
ATOM 3951 O O . THR A 1 510 ? -1.437 25.084 9.498 1.00 60.25 510 THR A O 1
ATOM 3954 N N . GLU A 1 511 ? 0.453 23.914 9.709 1.00 55.44 511 GLU A N 1
ATOM 3955 C CA . GLU A 1 511 ? 1.372 24.959 9.203 1.00 55.44 511 GLU A CA 1
ATOM 3956 C C . GLU A 1 511 ? 0.991 25.519 7.814 1.00 55.44 511 GLU A C 1
ATOM 3958 O O . GLU A 1 511 ? 1.383 26.631 7.468 1.00 55.44 511 GLU A O 1
ATOM 3963 N N . LYS A 1 512 ? 0.195 24.772 7.033 1.00 60.62 512 LYS A N 1
ATOM 3964 C CA . LYS A 1 512 ? -0.355 25.189 5.732 1.00 60.62 512 LYS A CA 1
ATOM 3965 C C . LYS A 1 512 ? -1.779 25.765 5.797 1.00 60.62 512 LYS A C 1
ATOM 3967 O O . LYS A 1 512 ? -2.271 26.216 4.772 1.00 60.62 512 LYS A O 1
ATOM 3972 N N . LYS A 1 513 ? -2.467 25.705 6.946 1.00 72.69 513 LYS A N 1
ATOM 3973 C CA . LYS A 1 513 ? -3.923 25.940 7.121 1.00 72.69 513 LYS A CA 1
ATOM 3974 C C . LYS A 1 513 ? -4.856 25.041 6.291 1.00 72.69 513 LYS A C 1
ATOM 3976 O O . LYS A 1 513 ? -6.072 25.221 6.312 1.00 72.69 513 LYS A O 1
ATOM 3981 N N . SER A 1 514 ? -4.313 24.046 5.592 1.00 75.62 514 SER A N 1
ATOM 3982 C CA . SER A 1 514 ? -5.083 23.106 4.772 1.00 75.62 514 SER A CA 1
ATOM 3983 C C . SER A 1 514 ? -5.964 22.168 5.599 1.00 75.62 514 SER A C 1
ATOM 3985 O O . SER A 1 514 ? -6.822 21.499 5.036 1.00 75.62 514 SER A O 1
ATOM 3987 N N . GLU A 1 515 ? -5.756 22.080 6.913 1.00 80.00 515 GLU A N 1
ATOM 3988 C CA . GLU A 1 515 ? -6.458 21.151 7.801 1.00 80.00 515 GLU A CA 1
ATOM 3989 C C . GLU A 1 515 ? -6.840 21.848 9.108 1.00 80.00 515 GLU A C 1
ATOM 3991 O O . GLU A 1 515 ? -6.073 22.667 9.626 1.00 80.00 515 GLU A O 1
ATOM 3996 N N . VAL A 1 516 ? -8.034 21.524 9.610 1.00 76.94 516 VAL A N 1
ATOM 3997 C CA . VAL A 1 516 ? -8.670 22.125 10.789 1.00 76.94 516 VAL A CA 1
ATOM 3998 C C . VAL A 1 516 ? -9.339 21.033 11.625 1.00 76.94 516 VAL A C 1
ATOM 4000 O O . VAL A 1 516 ? -10.091 20.218 11.093 1.00 76.94 516 VAL A O 1
ATOM 4003 N N . ILE A 1 517 ? -9.128 21.048 12.943 1.00 78.44 517 ILE A N 1
ATOM 4004 C CA . ILE A 1 517 ? -10.003 20.339 13.896 1.00 78.44 517 ILE A CA 1
ATOM 4005 C C . ILE A 1 517 ? -11.164 21.264 14.281 1.00 78.44 517 ILE A C 1
ATOM 4007 O O . ILE A 1 517 ? -10.950 22.457 14.481 1.00 78.44 517 ILE A O 1
ATOM 4011 N N . CYS A 1 518 ? -12.364 20.722 14.466 1.00 79.81 518 CYS A N 1
ATOM 4012 C CA . CYS A 1 518 ? -13.467 21.373 15.168 1.00 79.81 518 CYS A CA 1
ATOM 4013 C C . CYS A 1 518 ? -14.022 20.431 16.246 1.00 79.81 518 CYS A C 1
ATOM 4015 O O . CYS A 1 518 ? -14.338 19.277 15.964 1.00 79.81 518 CYS A O 1
ATOM 4017 N N . ILE A 1 519 ? -14.184 20.924 17.475 1.00 79.38 519 ILE A N 1
ATOM 4018 C CA . ILE A 1 519 ? -14.950 20.246 18.536 1.00 79.38 519 ILE A CA 1
ATOM 4019 C C . ILE A 1 519 ? -16.257 21.016 18.748 1.00 79.38 519 ILE A C 1
ATOM 4021 O O . ILE A 1 519 ? -16.243 22.246 18.733 1.00 79.38 519 ILE A O 1
ATOM 4025 N N . PHE A 1 520 ? -17.370 20.300 18.936 1.00 82.06 520 PHE A N 1
ATOM 4026 C CA . PHE A 1 520 ? -18.709 20.883 19.058 1.00 82.06 520 PHE A CA 1
ATOM 4027 C C . PHE A 1 520 ? -19.404 20.458 20.360 1.00 82.06 520 PHE A C 1
ATOM 4029 O O . PHE A 1 520 ? -19.794 19.299 20.517 1.00 82.06 520 PHE A O 1
ATOM 4036 N N . ASP A 1 521 ? -19.603 21.417 21.267 1.00 78.00 521 ASP A N 1
ATOM 4037 C CA . ASP A 1 521 ? -20.247 21.217 22.577 1.00 78.00 521 ASP A CA 1
ATOM 4038 C C . ASP A 1 521 ? -21.796 21.195 22.518 1.00 78.00 521 ASP A C 1
ATOM 4040 O O . ASP A 1 521 ? -22.454 20.846 23.502 1.00 78.00 521 ASP A O 1
ATOM 4044 N N . ASN A 1 522 ? -22.406 21.545 21.378 1.00 82.38 522 ASN A N 1
ATOM 4045 C CA . ASN A 1 522 ? -23.862 21.612 21.200 1.00 82.38 522 ASN A CA 1
ATOM 4046 C C . ASN A 1 522 ? -24.339 20.800 19.977 1.00 82.38 522 ASN A C 1
ATOM 4048 O O . ASN A 1 522 ? -23.672 20.817 18.943 1.00 82.38 522 ASN A O 1
ATOM 4052 N N . PRO A 1 523 ? -25.491 20.101 20.061 1.00 88.19 523 PRO A N 1
ATOM 4053 C CA . PRO A 1 523 ? -26.124 19.480 18.899 1.00 88.19 523 PRO A CA 1
ATOM 4054 C C . PRO A 1 523 ? -26.644 20.523 17.906 1.00 88.19 523 PRO A C 1
ATOM 4056 O O . PRO A 1 523 ? -27.173 21.562 18.305 1.00 88.19 523 PRO A O 1
ATOM 4059 N N . GLY A 1 524 ? -26.563 20.230 16.609 1.00 89.94 524 GLY A N 1
ATOM 4060 C CA . GLY A 1 524 ? -26.989 21.165 15.570 1.00 89.94 524 GLY A CA 1
ATOM 4061 C C . GLY A 1 524 ? -26.652 20.725 14.149 1.00 89.94 524 GLY A C 1
ATOM 4062 O O . GLY A 1 524 ? -26.157 19.624 13.910 1.00 89.94 524 GLY A O 1
ATOM 4063 N N . ILE A 1 525 ? -26.925 21.616 13.198 1.00 90.25 525 ILE A N 1
ATOM 4064 C CA . ILE A 1 525 ? -26.483 21.516 11.804 1.00 90.25 525 ILE A CA 1
ATOM 4065 C C . ILE A 1 525 ? -25.519 22.676 11.562 1.00 90.25 525 ILE A C 1
ATOM 4067 O O . ILE A 1 525 ? -25.827 23.812 11.929 1.00 90.25 525 ILE A O 1
ATOM 4071 N N . TYR A 1 526 ? -24.371 22.385 10.957 1.00 87.94 526 TYR A N 1
ATOM 4072 C CA . TYR A 1 526 ? -23.300 23.351 10.736 1.00 87.94 526 TYR A CA 1
ATOM 4073 C C . TYR A 1 526 ? -22.900 23.363 9.259 1.00 87.94 526 TYR A C 1
ATOM 4075 O O . TYR A 1 526 ? -22.598 22.312 8.688 1.00 87.94 526 TYR A O 1
ATOM 4083 N N . GLU A 1 527 ? -22.883 24.544 8.640 1.00 90.69 527 GLU A N 1
ATOM 4084 C CA . GLU A 1 527 ? -22.245 24.744 7.338 1.00 90.69 527 GLU A CA 1
ATOM 4085 C C . GLU A 1 527 ? -20.742 24.944 7.546 1.00 90.69 527 GLU A C 1
ATOM 4087 O O . GLU A 1 527 ? -20.319 25.854 8.259 1.00 90.69 527 GLU A O 1
ATOM 4092 N N . VAL A 1 528 ? -19.938 24.112 6.892 1.00 90.25 528 VAL A N 1
ATOM 4093 C CA . VAL A 1 528 ? -18.491 24.284 6.765 1.00 90.25 528 VAL A CA 1
ATOM 4094 C C . VAL A 1 528 ? -18.211 24.832 5.374 1.00 90.25 528 VAL A C 1
ATOM 4096 O O . VAL A 1 528 ? -18.517 24.168 4.384 1.00 90.25 528 VAL A O 1
ATOM 4099 N N . LYS A 1 529 ? -17.589 26.007 5.282 1.00 92.75 529 LYS A N 1
ATOM 4100 C CA . LYS A 1 529 ? -17.148 26.599 4.016 1.00 92.75 529 LYS A CA 1
ATOM 4101 C C . LYS A 1 529 ? -15.627 26.706 3.987 1.00 92.75 529 LYS A C 1
ATOM 4103 O O . LYS A 1 529 ? -15.021 27.276 4.889 1.00 92.75 529 LYS A O 1
ATOM 4108 N N . LEU A 1 530 ? -15.021 26.228 2.909 1.00 93.38 530 LEU A N 1
ATOM 4109 C CA . LEU A 1 530 ? -13.623 26.468 2.570 1.00 93.38 530 LEU A CA 1
ATOM 4110 C C . LEU A 1 530 ? -13.559 27.494 1.438 1.00 93.38 530 LEU A C 1
ATOM 4112 O O . LEU A 1 530 ? -14.285 27.361 0.452 1.00 93.38 530 LEU A O 1
ATOM 4116 N N . THR A 1 531 ? -12.653 28.462 1.551 1.00 93.62 531 THR A N 1
ATOM 4117 C CA . THR A 1 531 ? -12.111 29.221 0.420 1.00 93.62 531 THR A CA 1
ATOM 4118 C C . THR A 1 531 ? -10.654 28.813 0.203 1.00 93.62 531 THR A C 1
ATOM 4120 O O . THR A 1 531 ? -9.887 28.729 1.164 1.00 93.62 531 THR A O 1
ATOM 4123 N N . VAL A 1 532 ? -10.281 28.575 -1.054 1.00 85.62 532 VAL A N 1
ATOM 4124 C CA . VAL A 1 532 ? -8.908 28.306 -1.503 1.00 85.62 532 VAL A CA 1
ATOM 4125 C C . VAL A 1 532 ? -8.494 29.412 -2.467 1.00 85.62 532 VAL A C 1
ATOM 4127 O O . VAL A 1 532 ? -9.289 29.790 -3.326 1.00 85.62 532 VAL A O 1
ATOM 4130 N N . SER A 1 533 ? -7.271 29.923 -2.334 1.00 89.44 533 SER A N 1
ATOM 4131 C CA . SER A 1 533 ? -6.710 30.969 -3.197 1.00 89.44 533 SER A CA 1
ATOM 4132 C C . SER A 1 533 ? -5.253 30.678 -3.548 1.00 89.44 533 SER A C 1
ATOM 4134 O O . SER A 1 533 ? -4.520 30.140 -2.725 1.00 89.44 533 SER A O 1
ATOM 4136 N N . ASP A 1 534 ? -4.826 31.069 -4.744 1.00 80.94 534 ASP A N 1
ATOM 4137 C CA . ASP A 1 534 ? -3.426 31.070 -5.204 1.00 80.94 534 ASP A CA 1
ATOM 4138 C C . ASP A 1 534 ? -2.686 32.397 -4.882 1.00 80.94 534 ASP A C 1
ATOM 4140 O O . ASP A 1 534 ? -1.470 32.506 -5.051 1.00 80.94 534 ASP A O 1
ATOM 4144 N N . GLY A 1 535 ? -3.411 33.407 -4.376 1.00 83.94 535 GLY A N 1
ATOM 4145 C CA . GLY A 1 535 ? -2.938 34.779 -4.141 1.00 83.94 535 GLY A CA 1
ATOM 4146 C C . GLY A 1 535 ? -3.431 35.828 -5.156 1.00 83.94 535 GLY A C 1
ATOM 4147 O O . GLY A 1 535 ? -3.201 37.022 -4.947 1.00 83.94 535 GLY A O 1
ATOM 4148 N N . ILE A 1 536 ? -4.116 35.408 -6.221 1.00 80.62 536 ILE A N 1
ATOM 4149 C CA . ILE A 1 536 ? -4.686 36.213 -7.316 1.00 80.62 536 ILE A CA 1
ATOM 4150 C C . ILE A 1 536 ? -6.179 35.893 -7.501 1.00 80.62 536 ILE A C 1
ATOM 4152 O O . ILE A 1 536 ? -7.000 36.814 -7.540 1.00 80.62 536 ILE A O 1
ATOM 4156 N N . LEU A 1 537 ? -6.538 34.611 -7.600 1.00 80.94 537 LEU A N 1
ATOM 4157 C CA . LEU A 1 537 ? -7.906 34.103 -7.704 1.00 80.94 537 LEU A CA 1
ATOM 4158 C C . LEU A 1 537 ? -8.303 33.309 -6.455 1.00 80.94 537 LEU A C 1
ATOM 4160 O O . LEU A 1 537 ? -7.471 32.913 -5.640 1.00 80.94 537 LEU A O 1
ATOM 4164 N N . GLU A 1 538 ? -9.605 33.075 -6.296 1.00 91.69 538 GLU A N 1
ATOM 4165 C CA . GLU A 1 538 ? -10.159 32.241 -5.231 1.00 91.69 538 GLU A CA 1
ATOM 4166 C C . GLU A 1 538 ? -11.335 31.394 -5.733 1.00 91.69 538 GLU A C 1
ATOM 4168 O O . GLU A 1 538 ? -12.077 31.798 -6.633 1.00 91.69 538 GLU A O 1
ATOM 4173 N N . THR A 1 539 ? -11.543 30.230 -5.117 1.00 89.38 539 THR A N 1
ATOM 4174 C CA . THR A 1 539 ? -12.808 29.486 -5.198 1.00 89.38 539 THR A CA 1
ATOM 4175 C C . THR A 1 539 ? -13.266 29.056 -3.814 1.00 89.38 539 THR A C 1
ATOM 4177 O O . THR A 1 539 ? -12.484 28.994 -2.865 1.00 89.38 539 THR A O 1
ATOM 4180 N N . SER A 1 540 ? -14.558 28.753 -3.681 1.00 92.38 540 SER A N 1
ATOM 4181 C CA . SER A 1 540 ? -15.120 28.224 -2.441 1.00 92.38 540 SER A CA 1
ATOM 4182 C C . SER A 1 540 ? -15.915 26.946 -2.663 1.00 92.38 540 SER A C 1
ATOM 4184 O O . SER A 1 540 ? -16.565 26.772 -3.694 1.00 92.38 540 SER A O 1
ATOM 4186 N N . LYS A 1 541 ? -15.950 26.107 -1.629 1.00 93.56 541 LYS A N 1
ATOM 4187 C CA . LYS A 1 541 ? -16.843 24.952 -1.503 1.00 93.56 541 LYS A CA 1
ATOM 4188 C C . LYS A 1 541 ? -17.513 25.004 -0.131 1.00 93.56 541 LYS A C 1
ATOM 4190 O O . LYS A 1 541 ? -16.882 25.432 0.832 1.00 93.56 541 LYS A O 1
ATOM 4195 N N . SER A 1 542 ? -18.761 24.553 -0.049 1.00 93.69 542 SER A N 1
ATOM 4196 C CA . SER A 1 542 ? -19.462 24.336 1.220 1.00 93.69 542 SER A CA 1
ATOM 4197 C C . SER A 1 542 ? -19.805 22.860 1.392 1.00 93.69 542 SER A C 1
ATOM 4199 O O . SER A 1 542 ? -20.047 22.145 0.417 1.00 93.69 542 SER A O 1
ATOM 4201 N N . ALA A 1 543 ? -19.850 22.425 2.643 1.00 89.94 543 ALA A N 1
ATOM 4202 C CA . ALA A 1 543 ? -20.336 21.134 3.100 1.00 89.94 543 ALA A CA 1
ATOM 4203 C C . ALA A 1 543 ? -21.220 21.348 4.340 1.00 89.94 543 ALA A C 1
ATOM 4205 O O . ALA A 1 543 ? -21.160 22.398 4.979 1.00 89.94 543 ALA A O 1
ATOM 4206 N N . VAL A 1 544 ? -22.045 20.362 4.688 1.00 90.50 544 VAL A N 1
ATOM 4207 C CA . VAL A 1 544 ? -22.926 20.428 5.861 1.00 90.50 544 VAL A CA 1
ATOM 4208 C C . VAL A 1 544 ? -22.685 19.202 6.727 1.00 90.50 544 VAL A C 1
ATOM 4210 O O . VAL A 1 544 ? -22.712 18.083 6.220 1.00 90.50 544 VAL A O 1
ATOM 4213 N N . ILE A 1 545 ? -22.471 19.421 8.022 1.00 89.19 545 ILE A N 1
ATOM 4214 C CA . ILE A 1 545 ? -22.337 18.365 9.033 1.00 89.19 545 ILE A CA 1
ATOM 4215 C C . ILE A 1 545 ? -23.454 18.475 10.067 1.00 89.19 545 ILE A C 1
ATOM 4217 O O . ILE A 1 545 ? -24.015 19.553 10.292 1.00 89.19 545 ILE A O 1
ATOM 4221 N N . LYS A 1 546 ? -23.765 17.355 10.718 1.00 90.88 546 LYS A N 1
ATOM 4222 C CA . LYS A 1 546 ? -24.725 17.291 11.822 1.00 90.88 546 LYS A CA 1
ATOM 4223 C C . LYS A 1 546 ? -24.004 16.834 13.087 1.00 90.88 546 LYS A C 1
ATOM 4225 O O . LYS A 1 546 ? -23.252 15.866 13.040 1.00 90.88 546 LYS A O 1
ATOM 4230 N N . ILE A 1 547 ? -24.247 17.508 14.205 1.00 89.12 547 ILE A N 1
ATOM 4231 C CA . ILE A 1 547 ? -23.746 17.124 15.529 1.00 89.12 547 ILE A CA 1
ATOM 4232 C C . ILE A 1 547 ? -24.940 16.659 16.357 1.00 89.12 547 ILE A C 1
ATOM 4234 O O . ILE A 1 547 ? -25.934 17.382 16.447 1.00 89.12 547 ILE A O 1
ATOM 4238 N N . GLU A 1 548 ? -24.854 15.482 16.974 1.00 87.75 548 GLU A N 1
ATOM 4239 C CA . GLU A 1 548 ? -25.914 14.946 17.838 1.00 87.75 548 GLU A CA 1
ATOM 4240 C C . GLU A 1 548 ? -25.381 14.405 19.169 1.00 87.75 548 GLU A C 1
ATOM 4242 O O . GLU A 1 548 ? -24.223 14.002 19.302 1.00 87.75 548 GLU A O 1
ATOM 4247 N N . GLU A 1 549 ? -26.260 14.381 20.171 1.00 82.69 549 GLU A N 1
ATOM 4248 C CA . GLU A 1 549 ? -26.111 13.502 21.331 1.00 82.69 549 GLU A CA 1
ATOM 4249 C C . GLU A 1 549 ? -26.577 12.096 20.929 1.00 82.69 549 GLU A C 1
ATOM 4251 O O . GLU A 1 549 ? -27.585 11.944 20.237 1.00 82.69 549 GLU A O 1
ATOM 4256 N N . GLY A 1 550 ? -25.822 11.066 21.321 1.00 71.69 550 GLY A N 1
ATOM 4257 C CA . GLY A 1 550 ? -26.104 9.686 20.922 1.00 71.69 550 GLY A CA 1
ATOM 4258 C C . GLY A 1 550 ? -27.495 9.223 21.390 1.00 71.69 550 GLY A C 1
ATOM 4259 O O . GLY A 1 550 ? -27.858 9.473 22.541 1.00 71.69 550 GLY A O 1
ATOM 4260 N N . PRO A 1 551 ? -28.281 8.521 20.548 1.00 67.31 551 PRO A N 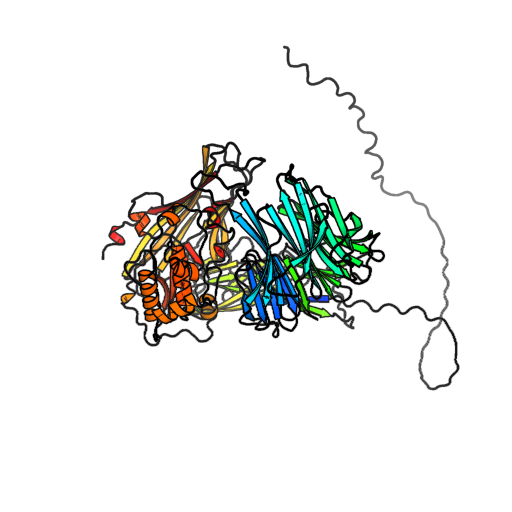1
ATOM 4261 C CA . PRO A 1 551 ? -29.656 8.132 20.868 1.00 67.31 551 PRO A CA 1
ATOM 4262 C C . PRO A 1 551 ? -29.750 7.099 22.002 1.00 67.31 551 PRO A C 1
ATOM 4264 O O . PRO A 1 551 ? -30.833 6.895 22.552 1.00 67.31 551 PRO A O 1
ATOM 4267 N N . ALA A 1 552 ? -28.635 6.457 22.365 1.00 69.62 552 ALA A N 1
ATOM 4268 C CA . ALA A 1 552 ? -28.507 5.659 23.573 1.00 69.62 552 ALA A CA 1
ATOM 4269 C C . ALA A 1 552 ? -27.343 6.179 24.435 1.00 69.62 552 ALA A C 1
ATOM 4271 O O . ALA A 1 552 ? -26.193 6.218 24.001 1.00 69.62 552 ALA A O 1
ATOM 4272 N N . VAL A 1 553 ? -27.650 6.568 25.674 1.00 71.19 553 VAL A N 1
ATOM 4273 C CA . VAL A 1 553 ? -26.672 7.089 26.641 1.00 71.19 553 VAL A CA 1
ATOM 4274 C C . VAL A 1 553 ? -25.972 5.933 27.359 1.00 71.19 553 VAL A C 1
ATOM 4276 O O . VAL A 1 553 ? -26.625 4.968 27.767 1.00 71.19 553 VAL A O 1
ATOM 4279 N N . ILE A 1 554 ? -24.656 6.051 27.557 1.00 75.44 554 ILE A N 1
ATOM 4280 C CA . ILE A 1 554 ? -23.898 5.236 28.513 1.00 75.44 554 ILE A CA 1
ATOM 4281 C C . ILE A 1 554 ? -23.440 6.165 29.640 1.00 75.44 554 ILE A C 1
ATOM 4283 O O . ILE A 1 554 ? -22.590 7.029 29.431 1.00 75.44 554 ILE A O 1
ATOM 4287 N N . GLU A 1 555 ? -24.025 6.012 30.825 1.00 81.56 555 GLU A N 1
ATOM 4288 C CA . GLU A 1 555 ? -23.666 6.819 31.996 1.00 81.56 555 GLU A CA 1
ATOM 4289 C C . GLU A 1 555 ? -22.338 6.330 32.599 1.00 81.56 555 GLU A C 1
ATOM 4291 O O . GLU A 1 555 ? -22.198 5.125 32.847 1.00 81.56 555 GLU A O 1
ATOM 4296 N N . PRO A 1 556 ? -21.363 7.218 32.869 1.00 85.81 556 PRO A N 1
ATOM 4297 C CA . PRO A 1 556 ? -20.129 6.832 33.535 1.00 85.81 556 PRO A CA 1
ATOM 4298 C C . PRO A 1 556 ? -20.389 6.515 35.012 1.00 85.81 556 PRO A C 1
ATOM 4300 O O . PRO A 1 556 ? -20.955 7.312 35.759 1.00 85.81 556 PRO A O 1
ATOM 4303 N N . LEU A 1 557 ? -19.908 5.360 35.466 1.00 85.06 557 LEU A N 1
ATOM 4304 C CA . LEU A 1 557 ? -19.885 4.976 36.877 1.00 85.06 557 LEU A CA 1
ATOM 4305 C C . LEU A 1 557 ? -18.988 5.907 37.700 1.00 85.06 557 LEU A C 1
ATOM 4307 O O . LEU A 1 557 ? -19.265 6.159 38.875 1.00 85.06 557 LEU A O 1
ATOM 4311 N N . ARG A 1 558 ? -17.859 6.325 37.110 1.00 85.19 558 ARG A N 1
ATOM 4312 C CA . ARG A 1 558 ? -16.781 7.105 37.739 1.00 85.19 558 ARG A CA 1
ATOM 4313 C C . ARG A 1 558 ? -16.027 7.906 36.681 1.00 85.19 558 ARG A C 1
ATOM 4315 O O . ARG A 1 558 ? -15.938 7.475 35.533 1.00 85.19 558 ARG A O 1
ATOM 4322 N N . GLU A 1 559 ? -15.401 8.999 37.104 1.00 88.75 559 GLU A N 1
ATOM 4323 C CA . GLU A 1 559 ? -14.329 9.652 36.351 1.00 88.75 559 GLU A CA 1
ATOM 4324 C C . GLU A 1 559 ? -12.990 9.512 37.081 1.00 88.75 559 GLU A C 1
ATOM 4326 O O . GLU A 1 559 ? -12.928 9.466 38.313 1.00 88.75 559 GLU A O 1
ATOM 4331 N N . HIS A 1 560 ? -11.913 9.467 36.305 1.00 86.88 560 HIS A N 1
ATOM 4332 C CA . HIS A 1 560 ? -10.549 9.253 36.764 1.00 86.88 560 HIS A CA 1
ATOM 4333 C C . HIS A 1 560 ? -9.650 10.340 36.167 1.00 86.88 560 HIS A C 1
ATOM 4335 O O . HIS A 1 560 ? -9.323 10.304 34.983 1.00 86.88 560 HIS A O 1
ATOM 4341 N N . ASN A 1 561 ? -9.256 11.323 36.982 1.00 88.81 561 ASN A N 1
ATOM 4342 C CA . ASN A 1 561 ? -8.401 12.440 36.563 1.00 88.81 561 ASN A CA 1
ATOM 4343 C C . ASN A 1 561 ? -6.923 12.147 36.854 1.00 88.81 561 ASN A C 1
ATOM 4345 O O . ASN A 1 561 ? -6.549 11.907 38.004 1.00 88.81 561 ASN A O 1
ATOM 4349 N N . PHE A 1 562 ? -6.067 12.203 35.833 1.00 87.19 562 PHE A N 1
ATOM 4350 C CA . PHE A 1 562 ? -4.632 11.948 35.972 1.00 87.19 562 PHE A CA 1
ATOM 4351 C C . PHE A 1 562 ? -3.783 12.712 34.946 1.00 87.19 562 PHE A C 1
ATOM 4353 O O . PHE A 1 562 ? -4.275 13.442 34.089 1.00 87.19 562 PHE A O 1
ATOM 4360 N N . THR A 1 563 ? -2.462 12.591 35.065 1.00 88.06 563 THR A N 1
ATOM 4361 C CA . THR A 1 563 ? -1.486 13.148 34.124 1.00 88.06 563 THR A CA 1
ATOM 4362 C C . THR A 1 563 ? -0.601 12.038 33.574 1.00 88.06 563 THR A C 1
ATOM 4364 O O . THR A 1 563 ? -0.044 11.261 34.353 1.00 88.06 563 THR A O 1
ATOM 4367 N N . VAL A 1 564 ? -0.434 12.007 32.250 1.00 86.44 564 VAL A N 1
ATOM 4368 C CA . VAL A 1 564 ? 0.466 11.100 31.525 1.00 86.44 564 VAL A CA 1
ATOM 4369 C C . VAL A 1 564 ? 1.552 11.906 30.828 1.00 86.44 564 VAL A C 1
ATOM 4371 O O . VAL A 1 564 ? 1.253 12.727 29.963 1.00 86.44 564 VAL A O 1
ATOM 4374 N N . THR A 1 565 ? 2.812 11.647 31.158 1.00 88.19 565 THR A N 1
ATOM 4375 C CA . THR A 1 565 ? 3.943 12.085 30.336 1.00 88.19 565 THR A CA 1
ATOM 4376 C C . THR A 1 565 ? 4.341 10.953 29.397 1.00 88.19 565 THR A C 1
ATOM 4378 O O . THR A 1 565 ? 4.664 9.855 29.854 1.00 88.19 565 THR A O 1
ATOM 4381 N N . ILE A 1 566 ? 4.325 11.246 28.099 1.00 87.81 566 ILE A N 1
ATOM 4382 C CA . ILE A 1 566 ? 4.922 10.447 27.028 1.00 87.81 566 ILE A CA 1
ATOM 4383 C C . ILE A 1 566 ? 6.313 11.037 26.776 1.00 87.81 566 ILE A C 1
ATOM 4385 O O . ILE A 1 566 ? 6.433 12.250 26.609 1.00 87.81 566 ILE A O 1
ATOM 4389 N N . GLU A 1 567 ? 7.367 10.227 26.785 1.00 88.81 567 GLU A N 1
ATOM 4390 C CA . GLU A 1 567 ? 8.752 10.685 26.621 1.00 88.81 567 GLU A CA 1
ATOM 4391 C C . GLU A 1 567 ? 9.523 9.768 25.666 1.00 88.81 567 GLU A C 1
ATOM 4393 O O . GLU A 1 567 ? 9.739 8.599 25.971 1.00 88.81 567 GLU A O 1
ATOM 4398 N N . CYS A 1 568 ? 9.984 10.293 24.529 1.00 88.94 568 CYS A N 1
ATOM 4399 C CA . CYS A 1 568 ? 10.953 9.597 23.687 1.00 88.94 568 CYS A CA 1
ATOM 4400 C C . CYS A 1 568 ? 12.381 9.996 24.079 1.00 88.94 568 CYS A C 1
ATOM 4402 O O . CYS A 1 568 ? 12.693 11.182 24.238 1.00 88.94 568 CYS A O 1
ATOM 4404 N N . VAL A 1 569 ? 13.259 8.999 24.195 1.00 89.12 569 VAL A N 1
ATOM 4405 C CA . VAL A 1 569 ? 14.687 9.159 24.482 1.00 89.12 569 VAL A CA 1
ATOM 4406 C C . VAL A 1 569 ? 15.506 8.533 23.362 1.00 89.12 569 VAL A C 1
ATOM 4408 O O . VAL A 1 569 ? 15.385 7.337 23.113 1.00 89.12 569 VAL A O 1
ATOM 4411 N N . LEU A 1 570 ? 16.392 9.322 22.752 1.00 90.25 570 LEU A N 1
ATOM 4412 C CA . LEU A 1 570 ? 17.470 8.846 21.886 1.00 90.25 570 LEU A CA 1
ATOM 4413 C C . LEU A 1 570 ? 18.781 8.835 22.680 1.00 90.25 570 LEU A C 1
ATOM 4415 O O . LEU A 1 570 ? 19.169 9.852 23.253 1.00 90.25 570 LEU A O 1
ATOM 4419 N N . LEU A 1 571 ? 19.483 7.703 22.679 1.00 91.75 571 LEU A N 1
ATOM 4420 C CA . LEU A 1 571 ? 20.826 7.523 23.232 1.00 91.75 571 LEU A CA 1
ATOM 4421 C C . LEU A 1 571 ? 21.783 7.122 22.107 1.00 91.75 571 LEU A C 1
ATOM 4423 O O . LEU A 1 571 ? 21.597 6.085 21.470 1.00 91.75 571 LEU A O 1
ATOM 4427 N N . ASN A 1 572 ? 22.846 7.899 21.902 1.00 92.44 572 ASN A N 1
ATOM 4428 C CA . ASN A 1 572 ? 23.911 7.524 20.975 1.00 92.44 572 ASN A CA 1
ATOM 4429 C C . ASN A 1 572 ? 24.986 6.686 21.688 1.00 92.44 572 ASN A C 1
ATOM 4431 O O . ASN A 1 572 ? 25.666 7.175 22.592 1.00 92.44 572 ASN A O 1
ATOM 4435 N N . LYS A 1 573 ? 25.154 5.427 21.280 1.00 92.00 573 LYS A N 1
ATOM 4436 C CA . LYS A 1 573 ? 26.169 4.489 21.792 1.00 92.00 573 LYS A CA 1
ATOM 4437 C C . LYS A 1 573 ? 27.438 4.475 20.934 1.00 92.00 573 LYS A C 1
ATOM 4439 O O . LYS A 1 573 ? 28.526 4.214 21.457 1.00 92.00 573 LYS A O 1
ATOM 4444 N N . GLY A 1 574 ? 27.312 4.782 19.644 1.00 87.56 574 GLY A N 1
ATOM 4445 C CA . GLY A 1 574 ? 28.405 4.792 18.674 1.00 87.56 574 GLY A CA 1
ATOM 4446 C C . GLY A 1 574 ? 29.260 6.060 18.700 1.00 87.56 574 GLY A C 1
ATOM 4447 O O . GLY A 1 574 ? 28.910 7.076 19.292 1.00 87.56 574 GLY A O 1
ATOM 4448 N N . ASP A 1 575 ? 30.411 6.016 18.026 1.00 89.12 575 ASP A N 1
ATOM 4449 C CA . ASP A 1 575 ? 31.301 7.180 17.849 1.00 89.12 575 ASP A CA 1
ATOM 4450 C C . ASP A 1 575 ? 30.828 8.133 16.728 1.00 89.12 575 ASP A C 1
ATOM 4452 O O . ASP A 1 575 ? 31.347 9.241 16.586 1.00 89.12 575 ASP A O 1
ATOM 4456 N N . VAL A 1 576 ? 29.828 7.720 15.942 1.00 89.19 576 VAL A N 1
ATOM 4457 C CA . VAL A 1 576 ? 29.216 8.503 14.859 1.00 89.19 576 VAL A CA 1
ATOM 4458 C C . VAL A 1 576 ? 28.250 9.529 15.452 1.00 89.19 576 VAL A C 1
ATOM 4460 O O . VAL A 1 576 ? 27.276 9.165 16.102 1.00 89.19 576 VAL A O 1
ATOM 4463 N N . VAL A 1 577 ? 28.496 10.819 15.220 1.00 88.69 577 VAL A N 1
ATOM 4464 C CA . VAL A 1 577 ? 27.622 11.904 15.698 1.00 88.69 577 VAL A CA 1
ATOM 4465 C C . VAL A 1 577 ? 26.384 12.020 14.807 1.00 88.69 577 VAL A C 1
ATOM 4467 O O . VAL A 1 577 ? 26.513 12.210 13.597 1.00 88.69 577 VAL A O 1
ATOM 4470 N N . VAL A 1 578 ? 25.195 11.984 15.414 1.00 88.75 578 VAL A N 1
ATOM 4471 C CA . VAL A 1 578 ? 23.923 12.273 14.729 1.00 88.75 578 VAL A CA 1
ATOM 4472 C C . VAL A 1 578 ? 23.527 13.743 14.899 1.00 88.75 578 VAL A C 1
ATOM 4474 O O . VAL A 1 578 ? 23.848 14.376 15.909 1.00 88.75 578 VAL A O 1
ATOM 4477 N N . LYS A 1 579 ? 22.858 14.299 13.888 1.00 87.12 579 LYS A N 1
ATOM 4478 C CA . LYS A 1 579 ? 22.463 15.710 13.747 1.00 87.12 579 LYS A CA 1
ATOM 4479 C C . LYS A 1 579 ? 21.086 15.825 13.085 1.00 87.12 579 LYS A C 1
ATOM 4481 O O . LYS A 1 579 ? 20.538 14.822 12.636 1.00 87.12 579 LYS A O 1
ATOM 4486 N N . ASN A 1 580 ? 20.568 17.051 12.974 1.00 80.88 580 ASN A N 1
ATOM 4487 C CA . ASN A 1 580 ? 19.272 17.352 12.348 1.00 80.88 580 ASN A CA 1
ATOM 4488 C C . ASN A 1 580 ? 18.154 16.485 12.950 1.00 80.88 580 ASN A C 1
ATOM 4490 O O . ASN A 1 580 ? 17.472 15.755 12.236 1.00 80.88 580 ASN A O 1
ATOM 4494 N N . LEU A 1 581 ? 18.048 16.508 14.281 1.00 84.75 581 LEU A N 1
ATOM 4495 C CA . LEU A 1 581 ? 17.048 15.727 14.994 1.00 84.75 581 LEU A CA 1
ATOM 4496 C C . LEU A 1 581 ? 15.661 16.337 14.774 1.00 84.75 581 LEU A C 1
ATOM 4498 O O . LEU A 1 581 ? 15.454 17.527 14.995 1.00 84.75 581 LEU A O 1
ATOM 4502 N N . GLU A 1 582 ? 14.702 15.489 14.443 1.00 85.38 582 GLU A N 1
ATOM 4503 C CA . GLU A 1 582 ? 13.274 15.739 14.623 1.00 85.38 582 GLU A CA 1
ATOM 4504 C C . GLU A 1 582 ? 12.723 14.620 15.496 1.00 85.38 582 GLU A C 1
ATOM 4506 O O . GLU A 1 582 ? 13.211 13.498 15.397 1.00 85.38 582 GLU A O 1
ATOM 4511 N N . CYS A 1 583 ? 11.713 14.887 16.318 1.00 85.88 583 CYS A N 1
ATOM 4512 C CA . CYS A 1 583 ? 10.951 13.825 16.975 1.00 85.88 583 CYS A CA 1
ATOM 4513 C C . CYS A 1 583 ? 9.472 13.998 16.666 1.00 85.88 583 CYS A C 1
ATOM 4515 O O . CYS A 1 583 ? 9.000 15.124 16.539 1.00 85.88 583 CYS A O 1
ATOM 4517 N N . TYR A 1 584 ? 8.745 12.901 16.554 1.00 83.81 584 TYR A N 1
ATOM 4518 C CA . TYR A 1 584 ? 7.289 12.900 16.503 1.00 83.81 584 TYR A CA 1
ATOM 4519 C C . TYR A 1 584 ? 6.807 12.143 17.751 1.00 83.81 584 TYR A C 1
ATOM 4521 O O . TYR A 1 584 ? 7.541 11.297 18.266 1.00 83.81 584 TYR A O 1
ATOM 4529 N N . LEU A 1 585 ? 5.631 12.473 18.280 1.00 83.00 585 LEU A N 1
ATOM 4530 C CA . LEU A 1 585 ? 4.940 11.717 19.333 1.00 83.00 585 LEU A CA 1
ATOM 4531 C C . LEU A 1 585 ? 3.430 11.849 19.127 1.00 83.00 585 LEU A C 1
ATOM 4533 O O . LEU A 1 585 ? 2.946 12.976 19.014 1.00 83.00 585 LEU A O 1
ATOM 4537 N N . ARG A 1 586 ? 2.684 10.744 19.161 1.00 82.19 586 ARG A N 1
ATOM 4538 C CA . ARG A 1 586 ? 1.218 10.747 19.169 1.00 82.19 586 ARG A CA 1
ATOM 4539 C C . ARG A 1 586 ? 0.683 11.556 20.358 1.00 82.19 586 ARG A C 1
ATOM 4541 O O . ARG A 1 586 ? 0.980 11.273 21.524 1.00 82.19 586 ARG A O 1
ATOM 4548 N N . THR A 1 587 ? -0.094 12.589 20.045 1.00 82.44 587 THR A N 1
ATOM 4549 C CA . THR A 1 587 ? -0.836 13.410 21.002 1.00 82.44 587 THR A CA 1
ATOM 4550 C C . THR A 1 587 ? -2.125 12.657 21.347 1.00 82.44 587 THR A C 1
ATOM 4552 O O . THR A 1 587 ? -2.895 12.365 20.434 1.00 82.44 587 THR A O 1
ATOM 4555 N N . PRO A 1 588 ? -2.412 12.339 22.626 1.00 84.31 588 PRO A N 1
ATOM 4556 C CA . PRO A 1 588 ? -3.705 11.769 22.998 1.00 84.31 588 PRO A CA 1
ATOM 4557 C C . PRO A 1 588 ? -4.844 12.695 22.551 1.00 84.31 588 PRO A C 1
ATOM 4559 O O . PRO A 1 588 ? -4.757 13.908 22.743 1.00 84.31 588 PRO A O 1
ATOM 4562 N N . GLN A 1 589 ? -5.915 12.132 21.995 1.00 82.00 589 GLN A N 1
ATOM 4563 C CA . GLN A 1 589 ? -7.074 12.882 21.496 1.00 82.00 589 GLN A CA 1
ATOM 4564 C C . GLN A 1 589 ? -8.315 12.668 22.375 1.00 82.00 589 GLN A C 1
ATOM 4566 O O . GLN A 1 589 ? -8.386 11.727 23.172 1.00 82.00 589 GLN A O 1
ATOM 4571 N N . ASN A 1 590 ? -9.308 13.550 22.227 1.00 83.44 590 ASN A N 1
ATOM 4572 C CA . ASN A 1 590 ? -10.635 13.347 22.806 1.00 83.44 590 ASN A CA 1
ATOM 4573 C C . ASN A 1 590 ? -11.345 12.196 22.085 1.00 83.44 590 ASN A C 1
ATOM 4575 O O . ASN A 1 590 ? -11.586 12.287 20.884 1.00 83.44 590 ASN A O 1
ATOM 4579 N N . PHE A 1 591 ? -11.751 11.183 22.846 1.00 83.19 591 PHE A N 1
ATOM 4580 C CA . PHE A 1 591 ? -12.687 10.149 22.410 1.00 83.19 591 PHE A CA 1
ATOM 4581 C C . PHE A 1 591 ? -13.798 10.082 23.459 1.00 83.19 591 PHE A C 1
ATOM 4583 O O . PHE A 1 591 ? -13.812 9.221 24.341 1.00 83.19 591 PHE A O 1
ATOM 4590 N N . TYR A 1 592 ? -14.688 11.071 23.416 1.00 80.94 592 TYR A N 1
ATOM 4591 C CA . TYR A 1 592 ? -15.873 11.142 24.256 1.00 80.94 592 TYR A CA 1
ATOM 4592 C C . TYR A 1 592 ? -16.824 9.976 23.897 1.00 80.94 592 TYR A C 1
ATOM 4594 O O . TYR A 1 592 ? -17.033 9.700 22.712 1.00 80.94 592 TYR A O 1
ATOM 4602 N N . PRO A 1 593 ? -17.402 9.275 24.890 1.00 82.62 593 PRO A N 1
ATOM 4603 C CA . PRO A 1 593 ? -17.396 9.619 26.310 1.00 82.62 593 PRO A CA 1
ATOM 4604 C C . PRO A 1 593 ? -16.205 9.062 27.121 1.00 82.62 593 PRO A C 1
ATOM 4606 O O . PRO A 1 593 ? -16.015 9.491 28.251 1.00 82.62 593 PRO A O 1
ATOM 4609 N N . TYR A 1 594 ? -15.372 8.173 26.569 1.00 85.62 594 TYR A N 1
ATOM 4610 C CA . TYR A 1 594 ? -14.358 7.407 27.316 1.00 85.62 594 TYR A CA 1
ATOM 4611 C C . TYR A 1 594 ? -13.155 8.211 27.823 1.00 85.62 594 TYR A C 1
ATOM 4613 O O . TYR A 1 594 ? -12.714 7.987 28.953 1.00 85.62 594 TYR A O 1
ATOM 4621 N N . GLN A 1 595 ? -12.615 9.141 27.028 1.00 88.31 595 GLN A N 1
ATOM 4622 C CA . GLN A 1 595 ? -11.509 10.002 27.461 1.00 88.31 595 GLN A CA 1
ATOM 4623 C C . GLN A 1 595 ? -11.603 11.439 26.940 1.00 88.31 595 GLN A C 1
ATOM 4625 O O . GLN A 1 595 ? -11.964 11.693 25.789 1.00 88.31 595 GLN A O 1
ATOM 4630 N N . VAL A 1 596 ? -11.202 12.379 27.796 1.00 87.56 596 VAL A N 1
ATOM 4631 C CA . VAL A 1 596 ? -11.102 13.813 27.510 1.00 87.56 596 VAL A CA 1
ATOM 4632 C C . VAL A 1 596 ? -9.710 14.308 27.892 1.00 87.56 596 VAL A C 1
ATOM 4634 O O . VAL A 1 596 ? -9.245 14.143 29.024 1.00 87.56 596 VAL A O 1
ATOM 4637 N N . VAL A 1 597 ? -9.041 14.949 26.942 1.00 85.94 597 VAL A N 1
ATOM 4638 C CA . VAL A 1 597 ? -7.723 15.555 27.104 1.00 85.94 597 VAL A CA 1
ATOM 4639 C C . VAL A 1 597 ? -7.924 17.024 27.456 1.00 85.94 597 VAL A C 1
ATOM 4641 O O . VAL A 1 597 ? -8.334 17.851 26.647 1.00 85.94 597 VAL A O 1
ATOM 4644 N N . ASN A 1 598 ? -7.669 17.345 28.721 1.00 84.50 598 ASN A N 1
ATOM 4645 C CA . ASN A 1 598 ? -7.917 18.666 29.292 1.00 84.50 598 ASN A CA 1
ATOM 4646 C C . ASN A 1 598 ? -6.822 19.673 28.924 1.00 84.50 598 ASN A C 1
ATOM 4648 O O . ASN A 1 598 ? -7.081 20.874 28.871 1.00 84.50 598 ASN A O 1
ATOM 4652 N N . LYS A 1 599 ? -5.580 19.197 28.758 1.00 83.81 599 LYS A N 1
ATOM 4653 C CA . LYS A 1 599 ? -4.412 20.024 28.430 1.00 83.81 599 LYS A CA 1
ATOM 4654 C C . LYS A 1 599 ? -3.226 19.171 27.982 1.00 83.81 599 LYS A C 1
ATOM 4656 O O . LYS A 1 599 ? -2.915 18.191 28.660 1.00 83.81 599 LYS A O 1
ATOM 4661 N N . SER A 1 600 ? -2.491 19.634 26.973 1.00 83.56 600 SER A N 1
ATOM 4662 C CA . SER A 1 600 ? -1.220 19.044 26.533 1.00 83.56 600 SER A CA 1
ATOM 4663 C C . SER A 1 600 ? -0.062 20.050 26.609 1.00 83.56 600 SER A C 1
ATOM 4665 O O . SER A 1 600 ? -0.176 21.214 26.222 1.00 83.56 600 SER A O 1
ATOM 4667 N N . GLU A 1 601 ? 1.071 19.614 27.159 1.00 86.56 601 GLU A N 1
ATOM 4668 C CA . GLU A 1 601 ? 2.267 20.423 27.411 1.00 86.56 601 GLU A CA 1
ATOM 4669 C C . GLU A 1 601 ? 3.510 19.723 26.835 1.00 86.56 601 GLU A C 1
ATOM 4671 O O . GLU A 1 601 ? 4.098 18.853 27.480 1.00 86.56 601 GLU A O 1
ATOM 4676 N N . ALA A 1 602 ? 3.927 20.095 25.620 1.00 86.69 602 ALA A N 1
ATOM 4677 C CA . ALA A 1 602 ? 5.181 19.615 25.035 1.00 86.69 602 ALA A CA 1
ATOM 4678 C C . ALA A 1 602 ? 6.410 20.284 25.681 1.00 86.69 602 ALA A C 1
ATOM 4680 O O . ALA A 1 602 ? 6.364 21.460 26.056 1.00 86.69 602 ALA A O 1
ATOM 4681 N N . SER A 1 603 ? 7.518 19.542 25.768 1.00 85.56 603 SER A N 1
ATOM 4682 C CA . SER A 1 603 ? 8.754 19.908 26.480 1.00 85.56 603 SER A CA 1
ATOM 4683 C C . SER A 1 603 ? 9.556 21.056 25.858 1.00 85.56 603 SER A C 1
ATOM 4685 O O . SER A 1 603 ? 10.474 21.575 26.495 1.00 85.56 603 SER A O 1
ATOM 4687 N N . ILE A 1 604 ? 9.230 21.453 24.626 1.00 77.69 604 ILE A N 1
ATOM 4688 C CA . ILE A 1 604 ? 9.797 22.611 23.924 1.00 77.69 604 ILE A CA 1
ATOM 4689 C C . ILE A 1 604 ? 8.660 23.495 23.373 1.00 77.69 604 ILE A C 1
ATOM 4691 O O . ILE A 1 604 ? 7.549 23.002 23.152 1.00 77.69 604 ILE A O 1
ATOM 4695 N N . PRO A 1 605 ? 8.907 24.798 23.132 1.00 62.28 605 PRO A N 1
ATOM 4696 C CA . PRO A 1 605 ? 7.906 25.684 22.539 1.00 62.28 605 PRO A CA 1
ATOM 4697 C C . PRO A 1 605 ? 7.788 25.533 21.015 1.00 62.28 605 PRO A C 1
ATOM 4699 O O . PRO A 1 605 ? 6.731 25.823 20.471 1.00 62.28 605 PRO A O 1
ATOM 4702 N N . LEU A 1 606 ? 8.847 25.085 20.325 1.00 62.91 606 LEU A N 1
ATOM 4703 C CA . LEU A 1 606 ? 8.845 24.900 18.870 1.00 62.91 606 LEU A CA 1
ATOM 4704 C C . LEU A 1 606 ? 8.380 23.483 18.514 1.00 62.91 606 LEU A C 1
ATOM 4706 O O . LEU A 1 606 ? 9.188 22.582 18.287 1.00 62.91 606 LEU A O 1
ATOM 4710 N N . VAL A 1 607 ? 7.063 23.305 18.511 1.00 69.25 607 VAL A N 1
ATOM 4711 C CA . VAL A 1 607 ? 6.386 22.107 18.010 1.00 69.25 607 VAL A CA 1
ATOM 4712 C C . VAL A 1 607 ? 5.300 22.518 17.021 1.00 69.25 607 VAL A C 1
ATOM 4714 O O . VAL A 1 607 ? 4.704 23.582 17.178 1.00 69.25 607 VAL A O 1
ATOM 4717 N N . ASN A 1 608 ? 5.038 21.661 16.042 1.00 69.81 608 ASN A N 1
ATOM 4718 C CA . ASN A 1 608 ? 3.876 21.736 15.160 1.00 69.81 608 ASN A CA 1
ATOM 4719 C C . ASN A 1 608 ? 3.043 20.467 15.392 1.00 69.81 608 ASN A C 1
ATOM 4721 O O . ASN A 1 608 ? 3.606 19.461 15.815 1.00 69.81 608 ASN A O 1
ATOM 4725 N N . GLU A 1 609 ? 1.748 20.467 15.088 1.00 69.00 609 GLU A N 1
ATOM 4726 C CA . GLU A 1 609 ? 0.969 19.222 15.043 1.00 69.00 609 GLU A CA 1
ATOM 4727 C C . GLU A 1 609 ? 0.646 18.821 13.595 1.00 69.00 609 GLU A C 1
ATOM 4729 O O . GLU A 1 609 ? 0.525 19.672 12.709 1.00 69.00 609 GLU A O 1
ATOM 4734 N N . VAL A 1 610 ? 0.587 17.511 13.351 1.00 69.69 610 VAL A N 1
ATOM 4735 C CA . VAL A 1 610 ? 0.295 16.882 12.052 1.00 69.69 610 VAL A CA 1
ATOM 4736 C C . VAL A 1 610 ? -0.603 15.660 12.251 1.00 69.69 610 VAL A C 1
ATOM 4738 O O . VAL A 1 610 ? -0.650 15.109 13.351 1.00 69.69 610 VAL A O 1
ATOM 4741 N N . PHE A 1 611 ? -1.273 15.213 11.190 1.00 71.31 611 PHE A N 1
ATOM 4742 C CA . PHE A 1 611 ? -2.062 13.978 11.181 1.00 71.31 611 PHE A CA 1
ATOM 4743 C C . PHE A 1 611 ? -1.350 12.848 10.435 1.00 71.31 611 PHE A C 1
ATOM 4745 O O . PHE A 1 611 ? -0.566 13.092 9.513 1.00 71.31 611 PHE A O 1
ATOM 4752 N N . ASP A 1 612 ? -1.646 11.604 10.812 1.00 69.12 612 ASP A N 1
ATOM 4753 C CA . ASP A 1 612 ? -1.428 10.448 9.940 1.00 69.12 612 ASP A CA 1
ATOM 4754 C C . ASP A 1 612 ? -2.680 10.124 9.102 1.00 69.12 612 ASP A C 1
ATOM 4756 O O . ASP A 1 612 ? -3.734 10.748 9.239 1.00 69.12 612 ASP A O 1
ATOM 4760 N N . GLY A 1 613 ? -2.575 9.136 8.207 1.00 64.56 613 GLY A N 1
ATOM 4761 C CA . GLY A 1 613 ? -3.661 8.756 7.293 1.00 64.56 613 GLY A CA 1
ATOM 4762 C C . GLY A 1 613 ? -4.924 8.187 7.961 1.00 64.56 613 GLY A C 1
ATOM 4763 O O . GLY A 1 613 ? -5.909 7.948 7.262 1.00 64.56 613 GLY A O 1
ATOM 4764 N N . ASN A 1 614 ? -4.911 7.970 9.281 1.00 71.25 614 ASN A N 1
ATOM 4765 C CA . ASN A 1 614 ? -6.062 7.548 10.080 1.00 71.25 614 ASN A CA 1
ATOM 4766 C C . ASN A 1 614 ? -6.610 8.672 10.986 1.00 71.25 614 ASN A C 1
ATOM 4768 O O . ASN A 1 614 ? -7.558 8.424 11.726 1.00 71.25 614 ASN A O 1
ATOM 4772 N N . TRP A 1 615 ? -6.088 9.903 10.874 1.00 73.38 615 TRP A N 1
ATOM 4773 C CA . TRP A 1 615 ? -6.453 11.083 11.681 1.00 73.38 615 TRP A CA 1
ATOM 4774 C C . TRP A 1 615 ? -6.011 11.044 13.151 1.00 73.38 615 TRP A C 1
ATOM 4776 O O . TRP A 1 615 ? -6.456 11.859 13.971 1.00 73.38 615 TRP A O 1
ATOM 4786 N N . ASN A 1 616 ? -5.042 10.182 13.473 1.00 78.62 616 ASN A N 1
ATOM 4787 C CA . ASN A 1 616 ? -4.334 10.278 14.746 1.00 78.62 616 ASN A CA 1
ATOM 4788 C C . ASN A 1 616 ? -3.479 11.555 14.756 1.00 78.62 616 ASN A C 1
ATOM 4790 O O . ASN A 1 616 ? -2.846 11.888 13.752 1.00 78.62 616 ASN A O 1
ATOM 4794 N N . LEU A 1 617 ? -3.461 12.273 15.878 1.00 78.19 617 LEU A N 1
ATOM 4795 C CA . LEU A 1 617 ? -2.736 13.539 16.044 1.00 78.19 617 LEU A CA 1
ATOM 4796 C C . LEU A 1 617 ? -1.300 13.286 16.513 1.00 78.19 617 LEU A C 1
ATOM 4798 O O . LEU A 1 617 ? -1.076 12.474 17.409 1.00 78.19 617 LEU A O 1
ATOM 4802 N N . LEU A 1 618 ? -0.320 13.998 15.952 1.00 79.69 618 LEU A N 1
ATOM 4803 C CA . LEU A 1 618 ? 1.092 13.858 16.315 1.00 79.69 618 LEU A CA 1
ATOM 4804 C C . LEU A 1 618 ? 1.760 15.215 16.556 1.00 79.69 618 LEU A C 1
ATOM 4806 O O . LEU A 1 618 ? 1.830 16.053 15.657 1.00 79.69 618 LEU A O 1
ATOM 4810 N N . THR A 1 619 ? 2.356 15.387 17.737 1.00 83.12 619 THR A N 1
ATOM 4811 C CA . THR A 1 619 ? 3.282 16.488 18.029 1.00 83.12 619 THR A CA 1
ATOM 4812 C C . THR A 1 619 ? 4.603 16.262 17.284 1.00 83.12 619 THR A C 1
ATOM 4814 O O . THR A 1 619 ? 5.377 15.368 17.630 1.00 83.12 619 THR A O 1
ATOM 4817 N N . HIS A 1 620 ? 4.914 17.111 16.304 1.00 82.88 620 HIS A N 1
ATOM 4818 C CA . HIS A 1 620 ? 6.216 17.210 15.640 1.00 82.88 620 HIS A CA 1
ATOM 4819 C C . HIS A 1 620 ? 7.135 18.196 16.374 1.00 82.88 620 HIS A C 1
ATOM 4821 O O . HIS A 1 620 ? 6.968 19.414 16.320 1.00 82.88 620 HIS A O 1
ATOM 4827 N N . PHE A 1 621 ? 8.154 17.665 17.041 1.00 83.94 621 PHE A N 1
ATOM 4828 C CA . PHE A 1 621 ? 9.223 18.404 17.702 1.00 83.94 621 PHE A CA 1
ATOM 4829 C C . PHE A 1 621 ? 10.316 18.779 16.691 1.00 83.94 621 PHE A C 1
ATOM 4831 O O . PHE A 1 621 ? 11.195 17.971 16.367 1.00 83.94 621 PHE A O 1
ATOM 4838 N N . LYS A 1 622 ? 10.294 20.034 16.230 1.00 78.06 622 LYS A N 1
ATOM 4839 C CA . LYS A 1 622 ? 11.317 20.607 15.343 1.00 78.06 622 LYS A CA 1
ATOM 4840 C C . LYS A 1 622 ? 12.498 21.126 16.169 1.00 78.06 622 LYS A C 1
ATOM 4842 O O . LYS A 1 622 ? 12.448 22.220 16.735 1.00 78.06 622 LYS A O 1
ATOM 4847 N N . PHE A 1 623 ? 13.594 20.371 16.233 1.00 76.00 623 PHE A N 1
ATOM 4848 C CA . PHE A 1 623 ? 14.810 20.826 16.911 1.00 76.00 623 PHE A CA 1
ATOM 4849 C C . PHE A 1 623 ? 15.716 21.604 15.946 1.00 76.00 623 PHE A C 1
ATOM 4851 O O . PHE A 1 623 ? 16.069 21.128 14.871 1.00 76.00 623 PHE A O 1
ATOM 4858 N N . GLY A 1 624 ? 16.108 22.825 16.327 1.00 67.06 624 GLY A N 1
ATOM 4859 C CA . GLY A 1 624 ? 16.853 23.733 15.445 1.00 67.06 624 GLY A CA 1
ATOM 4860 C C . GLY A 1 624 ? 18.168 23.147 14.901 1.00 67.06 624 GLY A C 1
ATOM 4861 O O . GLY A 1 624 ? 18.851 22.389 15.590 1.00 67.06 624 GLY A O 1
ATOM 4862 N N . GLN A 1 625 ? 18.551 23.570 13.687 1.00 65.50 625 GLN A N 1
ATOM 4863 C CA . GLN A 1 625 ? 19.570 22.982 12.785 1.00 65.50 625 GLN A CA 1
ATOM 4864 C C . GLN A 1 625 ? 21.017 22.803 13.322 1.00 65.50 625 GLN A C 1
ATOM 4866 O O . GLN A 1 625 ? 21.923 22.478 12.560 1.00 65.50 625 GLN A O 1
ATOM 4871 N N . ASN A 1 626 ? 21.276 23.015 14.613 1.00 69.25 626 ASN A N 1
ATOM 4872 C CA . ASN A 1 626 ? 22.592 22.861 15.242 1.00 69.25 626 ASN A CA 1
ATOM 4873 C C . ASN A 1 626 ? 22.643 21.804 16.363 1.00 69.25 626 ASN A C 1
ATOM 4875 O O . ASN A 1 626 ? 23.710 21.619 16.951 1.00 69.25 626 ASN A O 1
ATOM 4879 N N . ILE A 1 627 ? 21.543 21.100 16.671 1.00 81.31 627 ILE A N 1
ATOM 4880 C CA . ILE A 1 627 ? 21.579 20.010 17.662 1.00 81.31 627 ILE A CA 1
ATOM 4881 C C . ILE A 1 627 ? 22.373 18.816 17.118 1.00 81.31 627 ILE A C 1
ATOM 4883 O O . ILE A 1 627 ? 22.201 18.394 15.972 1.00 81.31 627 ILE A O 1
ATOM 4887 N N . LYS A 1 628 ? 23.262 18.288 17.966 1.00 86.62 628 LYS A N 1
ATOM 4888 C CA . LYS A 1 628 ? 24.120 17.130 17.706 1.00 86.62 628 LYS A CA 1
ATOM 4889 C C . LYS A 1 628 ? 24.154 16.238 18.941 1.00 86.62 628 LYS A C 1
ATOM 4891 O O . LYS A 1 628 ? 24.302 16.755 20.048 1.00 86.62 628 LYS A O 1
ATOM 4896 N N . VAL A 1 629 ? 24.068 14.925 18.749 1.00 88.50 629 VAL A N 1
ATOM 4897 C CA . VAL A 1 629 ? 24.158 13.932 19.828 1.00 88.50 629 VAL A CA 1
ATOM 4898 C C . VAL A 1 629 ? 25.370 13.044 19.568 1.00 88.50 629 VAL A C 1
ATOM 4900 O O . VAL A 1 629 ? 25.428 12.310 18.580 1.00 88.50 629 VAL A O 1
ATOM 4903 N N . SER A 1 630 ? 26.365 13.158 20.442 1.00 92.88 630 SER A N 1
ATOM 4904 C CA . SER A 1 630 ? 27.630 12.416 20.393 1.00 92.88 630 SER A CA 1
ATOM 4905 C C . SER A 1 630 ? 27.561 11.158 21.263 1.00 92.88 630 SER A C 1
ATOM 4907 O O . SER A 1 630 ? 26.637 10.996 22.058 1.00 92.88 630 SER A O 1
ATOM 4909 N N . LYS A 1 631 ? 28.578 10.297 21.167 1.00 93.81 631 LYS A N 1
ATOM 4910 C CA . LYS A 1 631 ? 28.716 9.089 21.990 1.00 93.81 631 LYS A CA 1
ATOM 4911 C C . LYS A 1 631 ? 28.456 9.329 23.481 1.00 93.81 631 LYS A C 1
ATOM 4913 O O . LYS A 1 631 ? 29.064 10.209 24.092 1.00 93.81 631 LYS A O 1
ATOM 4918 N N . GLY A 1 632 ? 27.591 8.506 24.067 1.00 91.25 632 GLY A N 1
ATOM 4919 C CA . GLY A 1 632 ? 27.195 8.559 25.473 1.00 91.25 632 GLY A CA 1
ATOM 4920 C C . GLY A 1 632 ? 26.256 9.714 25.838 1.00 91.25 632 GLY A C 1
ATOM 4921 O O . GLY A 1 632 ? 26.018 9.924 27.025 1.00 91.25 632 GLY A O 1
ATOM 4922 N N . GLN A 1 633 ? 25.745 10.477 24.865 1.00 92.81 633 GLN A N 1
ATOM 4923 C CA . GLN A 1 633 ? 24.761 11.533 25.111 1.00 92.81 633 GLN A CA 1
ATOM 4924 C C . GLN A 1 633 ? 23.333 11.025 24.868 1.00 92.81 633 GLN A C 1
ATOM 4926 O O . GLN A 1 633 ? 23.063 10.342 23.879 1.00 92.81 633 GLN A O 1
ATOM 4931 N N . GLU A 1 634 ? 22.423 11.415 25.761 1.00 91.81 634 GLU A N 1
ATOM 4932 C CA . GLU A 1 634 ? 20.975 11.275 25.589 1.00 91.81 634 GLU A CA 1
ATOM 4933 C C . GLU A 1 634 ? 20.362 12.583 25.075 1.00 91.81 634 GLU A C 1
ATOM 4935 O O . GLU A 1 634 ? 20.829 13.678 25.406 1.00 91.81 634 GLU A O 1
ATOM 4940 N N . PHE A 1 635 ? 19.270 12.472 24.325 1.00 90.56 635 PHE A N 1
ATOM 4941 C CA . PHE A 1 635 ? 18.428 13.588 23.909 1.00 90.56 635 PHE A CA 1
ATOM 4942 C C . PHE A 1 635 ? 16.947 13.189 23.994 1.00 90.56 635 PHE A C 1
ATOM 4944 O O . PHE A 1 635 ? 16.619 12.022 23.777 1.00 90.56 635 PHE A O 1
ATOM 4951 N N . LYS A 1 636 ? 16.060 14.116 24.390 1.00 91.00 636 LYS A N 1
ATOM 4952 C CA . LYS A 1 636 ? 14.690 13.781 24.828 1.00 91.00 636 LYS A CA 1
ATOM 4953 C C . LYS A 1 636 ? 13.631 14.728 24.275 1.00 91.00 636 LYS A C 1
ATOM 4955 O O . LYS A 1 636 ? 13.822 15.943 24.266 1.00 91.00 636 LYS A O 1
ATOM 4960 N N . ALA A 1 637 ? 12.504 14.150 23.877 1.00 91.06 637 ALA A N 1
ATOM 4961 C CA . ALA A 1 637 ? 11.261 14.832 23.539 1.00 91.06 637 ALA A CA 1
ATOM 4962 C C . ALA A 1 637 ? 10.176 14.319 24.489 1.00 91.06 637 ALA A C 1
ATOM 4964 O O . ALA A 1 637 ? 10.114 13.115 24.731 1.00 91.06 637 ALA A O 1
ATOM 4965 N N . SER A 1 638 ? 9.328 15.184 25.044 1.00 91.44 638 SER A N 1
ATOM 4966 C CA . SER A 1 638 ? 8.199 14.711 25.852 1.00 91.44 638 SER A CA 1
ATOM 4967 C C . SER A 1 638 ? 6.958 15.584 25.751 1.00 91.44 638 SER A C 1
ATOM 4969 O O . SER A 1 638 ? 7.029 16.789 25.511 1.00 91.44 638 SER A O 1
ATOM 4971 N N . LEU A 1 639 ? 5.810 14.940 25.943 1.00 89.75 639 LEU A N 1
ATOM 4972 C CA . LEU A 1 639 ? 4.474 15.512 25.908 1.00 89.75 639 LEU A CA 1
ATOM 4973 C C . LEU A 1 639 ? 3.741 15.114 27.194 1.00 89.75 639 LEU A C 1
ATOM 4975 O O . LEU A 1 639 ? 3.537 13.930 27.464 1.00 89.75 639 LEU A O 1
ATOM 4979 N N . LYS A 1 640 ? 3.371 16.103 28.010 1.00 90.81 640 LYS A N 1
ATOM 4980 C CA . LYS A 1 640 ? 2.670 15.920 29.286 1.00 90.81 640 LYS A CA 1
ATOM 4981 C C . LYS A 1 640 ? 1.194 16.272 29.124 1.00 90.81 640 LYS A C 1
ATOM 4983 O O . LYS A 1 640 ? 0.855 17.431 28.906 1.00 90.81 640 LYS A O 1
ATOM 4988 N N . ASN A 1 641 ? 0.327 15.280 29.272 1.00 88.50 641 ASN A N 1
ATOM 4989 C CA . ASN A 1 641 ? -1.106 15.365 29.009 1.00 88.50 641 ASN A CA 1
ATOM 4990 C C . ASN A 1 641 ? -1.898 15.226 30.314 1.00 88.50 641 ASN A C 1
ATOM 4992 O O . ASN A 1 641 ? -1.645 14.306 31.090 1.00 88.50 641 ASN A O 1
ATOM 4996 N N . SER A 1 642 ? -2.855 16.118 30.558 1.00 90.00 642 SER A N 1
ATOM 4997 C CA . SER A 1 642 ? -3.831 16.015 31.648 1.00 90.00 642 SER A CA 1
ATOM 4998 C C . SER A 1 642 ? -5.109 15.388 31.101 1.00 90.00 642 SER A C 1
ATOM 5000 O O . SER A 1 642 ? -5.741 15.969 30.220 1.00 90.00 642 SER A O 1
ATOM 5002 N N . VAL A 1 643 ? -5.497 14.222 31.610 1.00 88.19 643 VAL A N 1
ATOM 5003 C CA . VAL A 1 643 ? -6.552 13.375 31.035 1.00 88.19 643 VAL A CA 1
ATOM 5004 C C . VAL A 1 643 ? -7.611 13.067 32.091 1.00 88.19 643 VAL A C 1
ATOM 5006 O O . VAL A 1 643 ? -7.277 12.739 33.232 1.00 88.19 643 VAL A O 1
ATOM 5009 N N . THR A 1 644 ? -8.877 13.162 31.695 1.00 88.56 644 THR A N 1
ATOM 5010 C CA . THR A 1 644 ? -10.015 12.569 32.402 1.00 88.56 644 THR A CA 1
ATOM 5011 C C . THR A 1 644 ? -10.427 11.328 31.625 1.00 88.56 644 THR A C 1
ATOM 5013 O O . THR A 1 644 ? -10.627 11.402 30.415 1.00 88.56 644 THR A O 1
ATOM 5016 N N . MET A 1 645 ? -10.528 10.190 32.302 1.00 88.19 645 MET A N 1
ATOM 5017 C CA . MET A 1 645 ? -10.930 8.915 31.707 1.00 88.19 645 MET A CA 1
ATOM 5018 C C . MET A 1 645 ? -12.122 8.359 32.486 1.00 88.19 645 MET A C 1
ATOM 5020 O O . MET A 1 645 ? -12.155 8.465 33.714 1.00 88.19 645 MET A O 1
ATOM 5024 N N . TYR A 1 646 ? -13.103 7.794 31.797 1.00 86.56 646 TYR A N 1
ATOM 5025 C CA . TYR A 1 646 ? -14.392 7.426 32.380 1.00 86.56 646 TYR A CA 1
ATOM 5026 C C . TYR A 1 646 ? -14.574 5.904 32.446 1.00 86.56 646 TYR A C 1
ATOM 5028 O O . TYR A 1 646 ? -14.102 5.176 31.578 1.00 86.56 646 TYR A O 1
ATOM 5036 N N . GLU A 1 647 ? -15.235 5.431 33.506 1.00 83.50 647 GLU A N 1
ATOM 5037 C CA . GLU A 1 647 ? -15.495 4.009 33.777 1.00 83.50 647 GLU A CA 1
ATOM 5038 C C . GLU A 1 647 ? -16.973 3.660 33.553 1.00 83.50 647 GLU A C 1
ATOM 5040 O O . GLU A 1 647 ? -17.845 4.421 33.967 1.00 83.50 647 GLU A O 1
ATOM 5045 N N . TYR A 1 648 ? -17.268 2.478 33.011 1.00 84.44 648 TYR A N 1
ATOM 5046 C CA . TYR A 1 648 ? -18.600 2.034 32.592 1.00 84.44 648 TYR A CA 1
ATOM 5047 C C . TYR A 1 648 ? -18.965 0.617 33.079 1.00 84.44 648 TYR A C 1
ATOM 5049 O O . TYR A 1 648 ? -18.119 -0.178 33.504 1.00 84.44 648 TYR A O 1
ATOM 5057 N N . ASP A 1 649 ? -20.261 0.281 32.998 1.00 82.62 649 ASP A N 1
ATOM 5058 C CA . ASP A 1 649 ? -20.760 -1.103 33.052 1.00 82.62 649 ASP A CA 1
ATOM 5059 C C . ASP A 1 649 ? -21.591 -1.442 31.806 1.00 82.62 649 ASP A C 1
ATOM 5061 O O . ASP A 1 649 ? -22.824 -1.329 31.771 1.00 82.62 649 ASP A O 1
ATOM 5065 N N . PHE A 1 650 ? -20.897 -1.925 30.778 1.00 83.56 650 PHE A N 1
ATOM 5066 C CA . PHE A 1 650 ? -21.496 -2.363 29.521 1.00 83.56 650 PHE A CA 1
ATOM 5067 C C . PHE A 1 650 ? -22.395 -3.610 29.658 1.00 83.56 650 PHE A C 1
ATOM 5069 O O . PHE A 1 650 ? -23.123 -3.949 28.723 1.00 83.56 650 PHE A O 1
ATOM 5076 N N . LYS A 1 651 ? -22.420 -4.296 30.813 1.00 74.94 651 LYS A N 1
ATOM 5077 C CA . LYS A 1 651 ? -23.284 -5.477 31.034 1.00 74.94 651 LYS A CA 1
ATOM 5078 C C . LYS A 1 651 ? -24.774 -5.118 31.098 1.00 74.94 651 LYS A C 1
ATOM 5080 O O . LYS A 1 651 ? -25.616 -6.016 31.075 1.00 74.94 651 LYS A O 1
ATOM 5085 N N . SER A 1 652 ? -25.089 -3.823 31.166 1.00 73.38 652 SER A N 1
ATOM 5086 C CA . SER A 1 652 ? -26.442 -3.265 31.244 1.00 73.38 652 SER A CA 1
ATOM 5087 C C . SER A 1 652 ? -26.997 -2.701 29.922 1.00 73.38 652 SER A C 1
ATOM 5089 O O . SER A 1 652 ? -28.163 -2.304 29.889 1.00 73.38 652 SER A O 1
ATOM 5091 N N . LEU A 1 653 ? -26.208 -2.680 28.833 1.00 80.56 653 LEU A N 1
ATOM 5092 C CA . LEU A 1 653 ? -26.609 -2.081 27.547 1.00 80.56 653 LEU A CA 1
ATOM 5093 C C . LEU A 1 653 ? -27.886 -2.728 26.979 1.00 80.56 653 LEU A C 1
ATOM 5095 O O . LEU A 1 653 ? -28.037 -3.952 26.957 1.00 80.56 653 LEU A O 1
ATOM 5099 N N . ASN A 1 654 ? -28.800 -1.902 26.465 1.00 79.81 654 ASN A N 1
ATOM 5100 C CA . ASN A 1 654 ? -30.036 -2.366 25.840 1.00 79.81 654 ASN A CA 1
ATOM 5101 C C . ASN A 1 654 ? -29.839 -2.513 24.328 1.00 79.81 654 ASN A C 1
ATOM 5103 O O . ASN A 1 654 ? -29.930 -1.543 23.587 1.00 79.81 654 ASN A O 1
ATOM 5107 N N . THR A 1 655 ? -29.617 -3.740 23.868 1.00 75.75 655 THR A N 1
ATOM 5108 C CA . THR A 1 655 ? -29.253 -4.054 22.474 1.00 75.75 655 THR A CA 1
ATOM 5109 C C . THR A 1 655 ? -30.455 -4.261 21.542 1.00 75.75 655 THR A C 1
ATOM 5111 O O . THR A 1 655 ? -30.300 -4.488 20.344 1.00 75.75 655 THR A O 1
ATOM 5114 N N . LYS A 1 656 ? -31.681 -4.223 22.081 1.00 74.31 656 LYS A N 1
ATOM 5115 C CA . LYS A 1 656 ? -32.894 -4.645 21.368 1.00 74.31 656 LYS A CA 1
ATOM 5116 C C . LYS A 1 656 ? -33.371 -3.605 20.362 1.00 74.31 656 LYS A C 1
ATOM 5118 O O . LYS A 1 656 ? -33.631 -2.464 20.734 1.00 74.31 656 LYS A O 1
ATOM 5123 N N . ASN A 1 657 ? -33.635 -4.067 19.139 1.00 73.94 657 ASN A N 1
ATOM 5124 C CA . ASN A 1 657 ? -34.120 -3.260 18.013 1.00 73.94 657 ASN A CA 1
ATOM 5125 C C . ASN A 1 657 ? -33.139 -2.141 17.602 1.00 73.94 657 ASN A C 1
ATOM 5127 O O . ASN A 1 657 ? -33.573 -1.085 17.147 1.00 73.94 657 ASN A O 1
ATOM 5131 N N . LEU A 1 658 ? -31.835 -2.363 17.802 1.00 75.62 658 LEU A N 1
ATOM 5132 C CA . LEU A 1 658 ? -30.771 -1.486 17.324 1.00 75.62 658 LEU A CA 1
ATOM 5133 C C . LEU A 1 658 ? -30.090 -2.148 16.119 1.00 75.62 658 LEU A C 1
ATOM 5135 O O . LEU A 1 658 ? -29.425 -3.172 16.263 1.00 75.62 658 LEU A O 1
ATOM 5139 N N . ASP A 1 659 ? -30.260 -1.541 14.949 1.00 78.50 659 ASP A N 1
ATOM 5140 C CA . ASP A 1 659 ? -29.665 -1.944 13.673 1.00 78.50 659 ASP A CA 1
ATOM 5141 C C . ASP A 1 659 ? -28.795 -0.799 13.120 1.00 78.50 659 ASP A C 1
ATOM 5143 O O . ASP A 1 659 ? -28.945 0.357 13.523 1.00 78.50 659 ASP A O 1
ATOM 5147 N N . TYR A 1 660 ? -27.872 -1.106 12.206 1.00 82.50 660 TYR A N 1
ATOM 5148 C CA . TYR A 1 660 ? -27.075 -0.090 11.503 1.00 82.50 660 TYR A CA 1
ATOM 5149 C C . TYR A 1 660 ? -27.882 0.565 10.373 1.00 82.50 660 TYR A C 1
ATOM 5151 O O . TYR A 1 660 ? -28.690 -0.101 9.720 1.00 82.50 660 TYR A O 1
ATOM 5159 N N . GLU A 1 661 ? -27.637 1.848 10.092 1.00 75.94 661 GLU A N 1
ATOM 5160 C CA . GLU A 1 661 ? -28.319 2.536 8.993 1.00 75.94 661 GLU A CA 1
ATOM 5161 C C . GLU A 1 661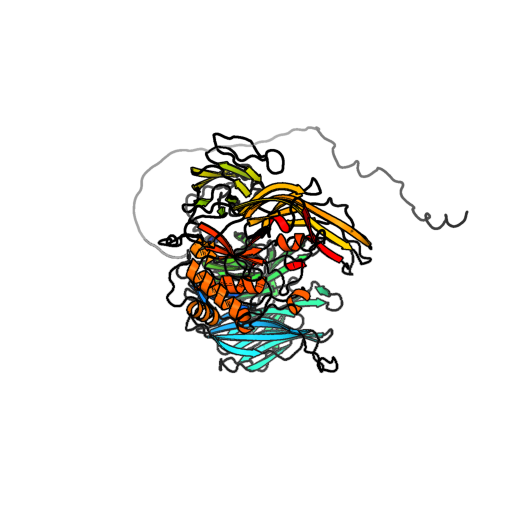 ? -27.875 1.992 7.624 1.00 75.94 661 GLU A C 1
ATOM 5163 O O . GLU A 1 661 ? -26.687 1.824 7.330 1.00 75.94 661 GLU A O 1
ATOM 5168 N N . ILE A 1 662 ? -28.853 1.696 6.763 1.00 70.12 662 ILE A N 1
ATOM 5169 C CA . ILE A 1 662 ? -28.603 1.124 5.437 1.00 70.12 662 ILE A CA 1
ATOM 5170 C C . ILE A 1 662 ? -27.976 2.198 4.545 1.00 70.12 662 ILE A C 1
ATOM 5172 O O . ILE A 1 662 ? -28.648 3.141 4.135 1.00 70.12 662 ILE A O 1
ATOM 5176 N N . GLY A 1 663 ? -26.699 2.011 4.209 1.00 63.34 663 GLY A N 1
ATOM 5177 C CA . GLY A 1 663 ? -25.923 2.956 3.405 1.00 63.34 663 GLY A CA 1
ATOM 5178 C C . GLY A 1 663 ? -24.968 3.844 4.207 1.00 63.34 663 GLY A C 1
ATOM 5179 O O . GLY A 1 663 ? -24.339 4.710 3.603 1.00 63.34 663 GLY A O 1
ATOM 5180 N N . ASP A 1 664 ? -24.812 3.624 5.520 1.00 72.00 664 ASP A N 1
ATOM 5181 C CA . ASP A 1 664 ? -23.777 4.299 6.312 1.00 72.00 664 ASP A CA 1
ATOM 5182 C C . ASP A 1 664 ? -22.381 4.089 5.685 1.00 72.00 664 ASP A C 1
ATOM 5184 O O . ASP A 1 664 ? -21.940 2.958 5.445 1.00 72.00 664 ASP A O 1
ATOM 5188 N N . ARG A 1 665 ? -21.670 5.192 5.424 1.00 69.50 665 ARG A N 1
ATOM 5189 C CA . ARG A 1 665 ? -20.307 5.177 4.877 1.00 69.50 665 ARG A CA 1
ATOM 5190 C C . ARG A 1 665 ? -19.343 4.469 5.829 1.00 69.50 665 ARG A C 1
ATOM 5192 O O . ARG A 1 665 ? -18.512 3.690 5.361 1.00 69.50 665 ARG A O 1
ATOM 5199 N N . ASP A 1 666 ? -19.503 4.669 7.136 1.00 71.56 666 ASP A N 1
ATOM 5200 C CA . ASP A 1 666 ? -18.702 3.988 8.156 1.00 71.56 666 ASP A CA 1
ATOM 5201 C C . ASP A 1 666 ? -18.944 2.480 8.148 1.00 71.56 666 ASP A C 1
ATOM 5203 O O . ASP A 1 666 ? -18.014 1.707 8.363 1.00 71.56 666 ASP A O 1
ATOM 5207 N N . LEU A 1 667 ? -20.179 2.037 7.888 1.00 77.69 667 LEU A N 1
ATOM 5208 C CA . LEU A 1 667 ? -20.481 0.612 7.787 1.00 77.69 667 LEU A CA 1
ATOM 5209 C C . LEU A 1 667 ? -19.722 -0.005 6.605 1.00 77.69 667 LEU A C 1
ATOM 5211 O O . LEU A 1 667 ? -19.131 -1.068 6.781 1.00 77.69 667 LEU A O 1
ATOM 5215 N N . LYS A 1 668 ? -19.667 0.658 5.437 1.00 78.00 668 LYS A N 1
ATOM 5216 C CA . LYS A 1 668 ? -18.864 0.181 4.290 1.00 78.00 668 LYS A CA 1
ATOM 5217 C C . LYS A 1 668 ? -17.363 0.192 4.602 1.00 78.00 668 LYS A C 1
ATOM 5219 O O . LYS A 1 668 ? -16.686 -0.782 4.294 1.00 78.00 668 LYS A O 1
ATOM 5224 N N . GLU A 1 669 ? -16.845 1.261 5.206 1.00 79.31 669 GLU A N 1
ATOM 5225 C CA . GLU A 1 669 ? -15.410 1.400 5.493 1.00 79.31 669 GLU A CA 1
ATOM 5226 C C . GLU A 1 669 ? -14.940 0.416 6.577 1.00 79.31 669 GLU A C 1
ATOM 5228 O O . GLU A 1 669 ? -14.055 -0.406 6.343 1.00 79.31 669 GLU A O 1
ATOM 5233 N N . TYR A 1 670 ? -15.578 0.422 7.746 1.00 87.00 670 TYR A N 1
ATOM 5234 C CA . TYR A 1 670 ? -15.148 -0.365 8.903 1.00 87.00 670 TYR A CA 1
ATOM 5235 C C . TYR A 1 670 ? -15.667 -1.812 8.921 1.00 87.00 670 TYR A C 1
ATOM 5237 O O . TYR A 1 670 ? -15.396 -2.527 9.888 1.00 87.00 670 TYR A O 1
ATOM 5245 N N . THR A 1 671 ? -16.367 -2.273 7.874 1.00 89.38 671 THR A N 1
ATOM 5246 C CA . THR A 1 671 ? -16.553 -3.713 7.579 1.00 89.38 671 THR A CA 1
ATOM 5247 C C . THR A 1 671 ? -15.720 -4.218 6.396 1.00 89.38 671 THR A C 1
ATOM 5249 O O . THR A 1 671 ? -15.768 -5.411 6.107 1.00 89.38 671 THR A O 1
ATOM 5252 N N . GLY A 1 672 ? -14.926 -3.356 5.748 1.00 82.50 672 GLY A N 1
ATOM 5253 C CA . GLY A 1 672 ? -14.065 -3.718 4.619 1.00 82.50 672 GLY A CA 1
ATOM 5254 C C . GLY A 1 672 ? -12.824 -4.542 4.989 1.00 82.50 672 GLY A C 1
ATOM 5255 O O . GLY A 1 672 ? -12.476 -4.706 6.162 1.00 82.50 672 GLY A O 1
ATOM 5256 N N . GLU A 1 673 ? -12.144 -5.062 3.967 1.00 78.44 673 GLU A N 1
ATOM 5257 C CA . GLU A 1 673 ? -10.836 -5.714 4.109 1.00 78.44 673 GLU A CA 1
ATOM 5258 C C . GLU A 1 673 ? -9.717 -4.701 4.402 1.00 78.44 673 GLU A C 1
ATOM 5260 O O . GLU A 1 673 ? -9.836 -3.515 4.101 1.00 78.44 673 GLU A O 1
ATOM 5265 N N . ASP A 1 674 ? -8.617 -5.174 4.987 1.00 76.88 674 ASP A N 1
ATOM 5266 C CA . ASP A 1 674 ? -7.374 -4.413 5.163 1.00 76.88 674 ASP A CA 1
ATOM 5267 C C . ASP A 1 674 ? -6.180 -5.398 5.184 1.00 76.88 674 ASP A C 1
ATOM 5269 O O . ASP A 1 674 ? -6.384 -6.611 5.174 1.00 76.88 674 ASP A O 1
ATOM 5273 N N . LEU A 1 675 ? -4.942 -4.897 5.214 1.00 73.00 675 LEU A N 1
ATOM 5274 C CA . LEU A 1 675 ? -3.677 -5.624 5.035 1.00 73.00 675 LEU A CA 1
ATOM 5275 C C . LEU A 1 675 ? -3.607 -7.001 5.732 1.00 73.00 675 LEU A C 1
ATOM 5277 O O . LEU A 1 675 ? -3.339 -7.998 5.066 1.00 73.00 675 LEU A O 1
ATOM 5281 N N . PHE A 1 676 ? -3.869 -7.071 7.041 1.00 79.94 676 PHE A N 1
ATOM 5282 C CA . PHE A 1 676 ? -3.914 -8.331 7.803 1.00 79.94 676 PHE A CA 1
ATOM 5283 C C . PHE A 1 676 ? -5.341 -8.755 8.192 1.00 79.94 676 PHE A C 1
ATOM 5285 O O . PHE A 1 676 ? -5.530 -9.730 8.917 1.00 79.94 676 PHE A O 1
ATOM 5292 N N . ILE A 1 677 ? -6.355 -8.034 7.711 1.00 86.62 677 ILE A N 1
ATOM 5293 C CA . ILE A 1 677 ? -7.774 -8.211 8.039 1.00 86.62 677 ILE A CA 1
ATOM 5294 C C . ILE A 1 677 ? -8.443 -8.864 6.816 1.00 86.62 677 ILE A C 1
ATOM 5296 O O . ILE A 1 677 ? -9.224 -8.255 6.083 1.00 86.62 677 ILE A O 1
ATOM 5300 N N . ASP A 1 678 ? -8.084 -10.130 6.573 1.00 81.44 678 ASP A N 1
ATOM 5301 C CA . ASP A 1 678 ? -8.482 -10.934 5.410 1.00 81.44 678 ASP A CA 1
ATOM 5302 C C . ASP A 1 678 ? -9.891 -11.538 5.573 1.00 81.44 678 ASP A C 1
ATOM 5304 O O . ASP A 1 678 ? -10.090 -12.751 5.655 1.00 81.44 678 ASP A O 1
ATOM 5308 N N . ILE A 1 679 ? -10.898 -10.660 5.642 1.00 85.50 679 ILE A N 1
ATOM 5309 C CA . ILE A 1 679 ? -12.314 -11.004 5.896 1.00 85.50 679 ILE A CA 1
ATOM 5310 C C . ILE A 1 679 ? -12.929 -11.957 4.865 1.00 85.50 679 ILE A C 1
ATOM 5312 O O . ILE A 1 679 ? -13.906 -12.642 5.172 1.00 85.50 679 ILE A O 1
ATOM 5316 N N . ASP A 1 680 ? -12.387 -11.985 3.647 1.00 80.25 680 ASP A N 1
ATOM 5317 C CA . ASP A 1 680 ? -12.840 -12.832 2.546 1.00 80.25 680 ASP A CA 1
ATOM 5318 C C . ASP A 1 680 ? -12.253 -14.251 2.611 1.00 80.25 680 ASP A C 1
ATOM 5320 O O . ASP A 1 680 ? -12.762 -15.165 1.958 1.00 80.25 680 ASP A O 1
ATOM 5324 N N . SER A 1 681 ? -11.221 -14.454 3.438 1.00 80.19 681 SER A N 1
ATOM 5325 C CA . SER A 1 681 ? -10.593 -15.752 3.647 1.00 80.19 681 SER A CA 1
ATOM 5326 C C . SER A 1 681 ? -11.642 -16.785 4.072 1.00 80.19 681 SER A C 1
ATOM 5328 O O . SER A 1 681 ? -12.309 -16.603 5.100 1.00 80.19 681 SER A O 1
ATOM 5330 N N . PRO A 1 682 ? -11.793 -17.914 3.348 1.00 78.81 682 PRO A N 1
ATOM 5331 C CA . PRO A 1 682 ? -12.801 -18.923 3.667 1.00 78.81 682 PRO A CA 1
ATOM 5332 C C . PRO A 1 682 ? -12.715 -19.448 5.105 1.00 78.81 682 PRO A C 1
ATOM 5334 O O . PRO A 1 682 ? -13.732 -19.849 5.668 1.00 78.81 682 PRO A O 1
ATOM 5337 N N . VAL A 1 683 ? -11.522 -19.407 5.712 1.00 88.19 683 VAL A N 1
ATOM 5338 C CA . VAL A 1 683 ? -11.274 -19.789 7.110 1.00 88.19 683 VAL A CA 1
ATOM 5339 C C . VAL A 1 683 ? -11.887 -18.777 8.086 1.00 88.19 683 VAL A C 1
ATOM 5341 O O . VAL A 1 683 ? -12.524 -19.186 9.056 1.00 88.19 683 VAL A O 1
ATOM 5344 N N . ILE A 1 684 ? -11.761 -17.472 7.819 1.00 95.00 684 ILE A N 1
ATOM 5345 C CA . ILE A 1 684 ? -12.366 -16.402 8.631 1.00 95.00 684 ILE A CA 1
ATOM 5346 C C . ILE A 1 684 ? -13.886 -16.389 8.467 1.00 95.00 684 ILE A C 1
ATOM 5348 O O . ILE A 1 684 ? -14.605 -16.364 9.467 1.00 95.00 684 ILE A O 1
ATOM 5352 N N . ILE A 1 685 ? -14.386 -16.512 7.234 1.00 88.81 685 ILE A N 1
ATOM 5353 C CA . ILE A 1 685 ? -15.825 -16.605 6.943 1.00 88.81 685 ILE A CA 1
ATOM 5354 C C . ILE A 1 685 ? -16.466 -17.794 7.682 1.00 88.81 685 ILE A C 1
ATOM 5356 O O . ILE A 1 685 ? -17.530 -17.654 8.291 1.00 88.81 685 ILE A O 1
ATOM 5360 N N . ASP A 1 686 ? -15.846 -18.974 7.623 1.00 92.00 686 ASP A N 1
ATOM 5361 C CA . ASP A 1 686 ? -16.317 -20.184 8.305 1.00 92.00 686 ASP A CA 1
ATOM 5362 C C . ASP A 1 686 ? -16.236 -20.050 9.835 1.00 92.00 686 ASP A C 1
ATOM 5364 O O . ASP A 1 686 ? -17.192 -20.393 10.533 1.00 92.00 686 ASP A O 1
ATOM 5368 N N . ALA A 1 687 ? -15.153 -19.483 10.371 1.00 97.25 687 ALA A N 1
ATOM 5369 C CA . ALA A 1 687 ? -14.997 -19.248 11.804 1.00 97.25 687 ALA A CA 1
ATOM 5370 C C . ALA A 1 687 ? -16.014 -18.236 12.356 1.00 97.25 687 ALA A C 1
ATOM 5372 O O . ALA A 1 687 ? -16.632 -18.497 13.390 1.00 97.25 687 ALA A O 1
ATOM 5373 N N . ALA A 1 688 ? -16.252 -17.122 11.657 1.00 97.19 688 ALA A N 1
ATOM 5374 C CA . ALA A 1 688 ? -17.252 -16.123 12.033 1.00 97.19 688 ALA A CA 1
ATOM 5375 C C . ALA A 1 688 ? -18.667 -16.724 12.035 1.00 97.19 688 ALA A C 1
ATOM 5377 O O . ALA A 1 688 ? -19.420 -16.542 12.997 1.00 97.19 688 ALA A O 1
ATOM 5378 N N . LYS A 1 689 ? -19.008 -17.530 11.018 1.00 96.44 689 LYS A N 1
ATOM 5379 C CA . LYS A 1 689 ? -20.282 -18.272 10.948 1.00 96.44 689 LYS A CA 1
ATOM 5380 C C . LYS A 1 689 ? -20.412 -19.327 12.050 1.00 96.44 689 LYS A C 1
ATOM 5382 O O . LYS A 1 689 ? -21.488 -19.468 12.625 1.00 96.44 689 LYS A O 1
ATOM 5387 N N . LYS A 1 690 ? -19.333 -20.039 12.393 1.00 97.00 690 LYS A N 1
ATOM 5388 C CA . LYS A 1 690 ? -19.306 -21.022 13.494 1.00 97.00 690 LYS A CA 1
ATOM 5389 C C . LYS A 1 690 ? -19.442 -20.383 14.873 1.00 97.00 690 LYS A C 1
ATOM 5391 O O . LYS A 1 690 ? -20.099 -20.965 15.732 1.00 97.00 690 LYS A O 1
ATOM 5396 N N . ALA A 1 691 ? -18.849 -19.210 15.085 1.00 97.56 691 ALA A N 1
ATOM 5397 C CA . ALA A 1 691 ? -18.968 -18.469 16.336 1.00 97.56 691 ALA A CA 1
ATOM 5398 C C . ALA A 1 691 ? -20.379 -17.883 16.515 1.00 97.56 691 ALA A C 1
ATOM 5400 O O . ALA A 1 691 ? -21.019 -18.093 17.544 1.00 97.56 691 ALA A O 1
ATOM 5401 N N . THR A 1 692 ? -20.885 -17.167 15.507 1.00 97.31 692 THR A N 1
ATOM 5402 C CA . THR A 1 692 ? -22.176 -16.458 15.584 1.00 97.31 692 THR A CA 1
ATOM 5403 C C . THR A 1 692 ? -23.387 -17.390 15.469 1.00 97.31 692 THR A C 1
ATOM 5405 O O . THR A 1 692 ? -24.362 -17.230 16.212 1.00 97.31 692 THR A O 1
ATOM 5408 N N . GLY A 1 693 ? -23.329 -18.393 14.589 1.00 95.19 693 GLY A N 1
ATOM 5409 C CA . GLY A 1 693 ? -24.447 -19.280 14.279 1.00 95.19 693 GLY A CA 1
ATOM 5410 C C . GLY A 1 693 ? -25.568 -18.537 13.548 1.00 95.19 693 GLY A C 1
ATOM 5411 O O . GLY A 1 693 ? -25.338 -17.892 12.531 1.00 95.19 693 GLY A O 1
ATOM 5412 N N . SER A 1 694 ? -26.792 -18.618 14.073 1.00 93.56 694 SER A N 1
ATOM 5413 C CA . SER A 1 694 ? -27.957 -17.867 13.579 1.00 93.56 694 SER A CA 1
ATOM 5414 C C . SER A 1 694 ? -28.217 -16.576 14.372 1.00 93.56 694 SER A C 1
ATOM 5416 O O . SER A 1 694 ? -29.371 -16.189 14.538 1.00 93.56 694 SER A O 1
ATOM 5418 N N . GLU A 1 695 ? -27.179 -15.966 14.951 1.00 93.50 695 GLU A N 1
ATOM 5419 C CA . GLU A 1 695 ? -27.321 -14.740 15.744 1.00 93.50 695 GLU A CA 1
ATOM 5420 C C . GLU A 1 695 ? -27.505 -13.502 14.867 1.00 93.50 695 GLU A C 1
ATOM 5422 O O . GLU A 1 695 ? -26.778 -13.311 13.889 1.00 93.50 695 GLU A O 1
ATOM 5427 N N . THR A 1 696 ? -28.432 -12.631 15.258 1.00 89.12 696 THR A N 1
ATOM 5428 C CA . THR A 1 696 ? -28.678 -11.352 14.579 1.00 89.12 696 THR A CA 1
ATOM 5429 C C . THR A 1 696 ? -28.170 -10.163 15.388 1.00 89.12 696 THR A C 1
ATOM 5431 O O . THR A 1 696 ? -27.585 -9.259 14.797 1.00 89.12 696 THR A O 1
ATOM 5434 N N . ASP A 1 697 ? -28.319 -10.191 16.717 1.00 88.88 697 ASP A N 1
ATOM 5435 C CA . ASP A 1 697 ? -27.899 -9.117 17.628 1.00 88.88 697 ASP A CA 1
ATOM 5436 C C . ASP A 1 697 ? -26.377 -8.882 17.557 1.00 88.88 697 ASP A C 1
ATOM 5438 O O . ASP A 1 697 ? -25.580 -9.808 17.739 1.00 88.88 697 ASP A O 1
ATOM 5442 N N . ALA A 1 698 ? -25.966 -7.639 17.282 1.00 88.81 698 ALA A N 1
ATOM 5443 C CA . ALA A 1 698 ? -24.565 -7.273 17.071 1.00 88.81 698 ALA A CA 1
ATOM 5444 C C . ALA A 1 698 ? -23.675 -7.516 18.305 1.00 88.81 698 ALA A C 1
ATOM 5446 O O . ALA A 1 698 ? -22.530 -7.949 18.165 1.00 88.81 698 ALA A O 1
ATOM 5447 N N . VAL A 1 699 ? -24.199 -7.312 19.515 1.00 89.25 699 VAL A N 1
ATOM 5448 C CA . VAL A 1 699 ? -23.454 -7.499 20.770 1.00 89.25 699 VAL A CA 1
ATOM 5449 C C . VAL A 1 699 ? -23.346 -8.979 21.112 1.00 89.25 699 VAL A C 1
ATOM 5451 O O . VAL A 1 699 ? -22.277 -9.444 21.509 1.00 89.25 699 VAL A O 1
ATOM 5454 N N . LEU A 1 700 ? -24.412 -9.756 20.903 1.00 90.69 700 LEU A N 1
ATOM 5455 C CA . LEU A 1 700 ? -24.368 -11.209 21.079 1.00 90.69 700 LEU A CA 1
ATOM 5456 C C . LEU A 1 700 ? -23.457 -11.877 20.042 1.00 90.69 700 LEU A C 1
ATOM 5458 O O . LEU A 1 700 ? -22.715 -12.793 20.404 1.00 90.69 700 LEU A O 1
ATOM 5462 N N . LYS A 1 701 ? -23.441 -11.403 18.788 1.00 94.00 701 LYS A N 1
ATOM 5463 C CA . LYS A 1 701 ? -22.448 -11.803 17.777 1.00 94.00 701 LYS A CA 1
ATOM 5464 C C . LYS A 1 701 ? -21.024 -11.490 18.249 1.00 94.00 701 LYS A C 1
ATOM 5466 O O . LYS A 1 701 ? -20.201 -12.403 18.287 1.00 94.00 701 LYS A O 1
ATOM 5471 N N . ALA A 1 702 ? -20.741 -10.245 18.642 1.00 94.19 702 ALA A N 1
ATOM 5472 C CA . ALA A 1 702 ? -19.415 -9.824 19.095 1.00 94.19 702 ALA A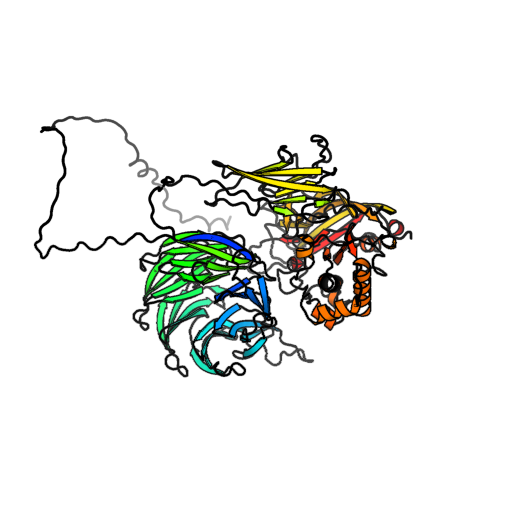 CA 1
ATOM 5473 C C . ALA A 1 702 ? -18.935 -10.657 20.295 1.00 94.19 702 ALA A C 1
ATOM 5475 O O . ALA A 1 702 ? -17.858 -11.250 20.249 1.00 94.19 702 ALA A O 1
ATOM 5476 N N . LYS A 1 703 ? -19.788 -10.838 21.311 1.00 93.81 703 LYS A N 1
ATOM 5477 C CA . LYS A 1 703 ? -19.516 -11.681 22.485 1.00 93.81 703 LYS A CA 1
ATOM 5478 C C . LYS A 1 703 ? -19.271 -13.150 22.130 1.00 93.81 703 LYS A C 1
ATOM 5480 O O . LYS A 1 703 ? -18.409 -13.794 22.726 1.00 93.81 703 LYS A O 1
ATOM 5485 N N . LYS A 1 704 ? -20.004 -13.700 21.157 1.00 96.38 704 LYS A N 1
ATOM 5486 C CA . LYS A 1 704 ? -19.784 -15.064 20.648 1.00 96.38 704 LYS A CA 1
ATOM 5487 C C . LYS A 1 704 ? -18.441 -15.203 19.929 1.00 96.38 704 LYS A C 1
ATOM 5489 O O . LYS A 1 704 ? -17.745 -16.189 20.156 1.00 96.38 704 LYS A O 1
ATOM 5494 N N . ILE A 1 705 ? -18.065 -14.221 19.111 1.00 97.56 705 ILE A N 1
ATOM 5495 C CA . ILE A 1 705 ? -16.772 -14.172 18.414 1.00 97.56 705 ILE A CA 1
ATOM 5496 C C . ILE A 1 705 ? -15.622 -14.039 19.421 1.00 97.56 705 ILE A C 1
ATOM 5498 O O . ILE A 1 705 ? -14.675 -14.821 19.355 1.00 97.56 705 ILE A O 1
ATOM 5502 N N . TYR A 1 706 ? -15.744 -13.138 20.400 1.00 96.25 706 TYR A N 1
ATOM 5503 C CA . TYR A 1 706 ? -14.790 -12.977 21.502 1.00 96.25 706 TYR A CA 1
ATOM 5504 C C . TYR A 1 706 ? -14.543 -14.312 22.215 1.00 96.25 706 TYR A C 1
ATOM 5506 O O . TYR A 1 706 ? -13.413 -14.792 22.286 1.00 96.25 706 TYR A O 1
ATOM 5514 N N . ASN A 1 707 ? -15.616 -14.967 22.673 1.00 95.44 707 ASN A N 1
ATOM 5515 C CA . ASN A 1 707 ? -15.532 -16.251 23.373 1.00 95.44 707 ASN A CA 1
ATOM 5516 C C . ASN A 1 707 ? -14.947 -17.364 22.488 1.00 95.44 707 ASN A C 1
ATOM 5518 O O . ASN A 1 707 ? -14.241 -18.241 22.986 1.00 95.44 707 ASN A O 1
ATOM 5522 N N . TYR A 1 708 ? -15.225 -17.343 21.180 1.00 96.50 708 TYR A N 1
ATOM 5523 C CA . TYR A 1 708 ? -14.640 -18.285 20.229 1.00 96.50 708 TYR A CA 1
ATOM 5524 C C . TYR A 1 708 ? -13.120 -18.099 20.141 1.00 96.50 708 TYR A C 1
ATOM 5526 O O . TYR A 1 708 ? -12.391 -19.063 20.365 1.00 96.50 708 TYR A O 1
ATOM 5534 N N . ILE A 1 709 ? -12.634 -16.879 19.899 1.00 96.25 709 ILE A N 1
ATOM 5535 C CA . ILE A 1 709 ? -11.198 -16.570 19.779 1.00 96.25 709 ILE A CA 1
ATOM 5536 C C . ILE A 1 709 ? -10.458 -16.845 21.097 1.00 96.25 709 ILE A C 1
ATOM 5538 O O . ILE A 1 709 ? -9.435 -17.531 21.090 1.00 96.25 709 ILE A O 1
ATOM 5542 N N . ALA A 1 710 ? -11.013 -16.418 22.236 1.00 92.31 710 ALA A N 1
ATOM 5543 C CA . ALA A 1 710 ? -10.451 -16.680 23.565 1.00 92.31 710 ALA A CA 1
ATOM 5544 C C . ALA A 1 710 ? -10.372 -18.185 23.909 1.00 92.31 710 ALA A C 1
ATOM 5546 O O . ALA A 1 710 ? -9.545 -18.596 24.718 1.00 92.31 710 ALA A O 1
ATOM 5547 N N . SER A 1 711 ? -11.187 -19.033 23.266 1.00 92.88 711 SER A N 1
ATOM 5548 C CA . SER A 1 711 ? -11.106 -20.502 23.378 1.00 92.88 711 SER A CA 1
ATOM 5549 C C . SER A 1 711 ? -10.115 -21.168 22.405 1.00 92.88 711 SER A C 1
ATOM 5551 O O . SER A 1 711 ? -10.001 -22.398 22.391 1.00 92.88 711 SER A O 1
ATOM 5553 N N . LYS A 1 712 ? -9.441 -20.382 21.552 1.00 92.31 712 LYS A N 1
ATOM 5554 C CA . LYS A 1 712 ? -8.599 -20.860 20.440 1.00 92.31 712 LYS A CA 1
ATOM 5555 C C . LYS A 1 712 ? -7.163 -20.352 20.463 1.00 92.31 712 LYS A C 1
ATOM 5557 O O . LYS A 1 712 ? -6.291 -21.091 20.013 1.00 92.31 712 LYS A O 1
ATOM 5562 N N . LEU A 1 713 ? -6.927 -19.129 20.932 1.00 93.12 713 LEU A N 1
ATOM 5563 C CA . LEU A 1 713 ? -5.605 -18.504 20.924 1.00 93.12 713 LEU A CA 1
ATOM 5564 C C . LEU A 1 713 ? -4.905 -18.607 22.283 1.00 93.12 713 LEU A C 1
ATOM 5566 O O . LEU A 1 713 ? -5.519 -18.411 23.333 1.00 93.12 713 LEU A O 1
ATOM 5570 N N . TYR A 1 714 ? -3.592 -18.832 22.238 1.00 91.94 714 TYR A N 1
ATOM 5571 C CA . TYR A 1 714 ? -2.685 -18.746 23.384 1.00 91.94 714 TYR A CA 1
ATOM 5572 C C . TYR A 1 714 ? -1.709 -17.569 23.237 1.00 91.94 714 TYR A C 1
ATOM 5574 O O . TYR A 1 714 ? -1.203 -17.303 22.145 1.00 91.94 714 TYR A O 1
ATOM 5582 N N . TYR A 1 715 ? -1.393 -16.890 24.343 1.00 89.62 715 TYR A N 1
ATOM 5583 C CA . TYR A 1 715 ? -0.501 -15.731 24.308 1.00 89.62 715 TYR A CA 1
ATOM 5584 C C . TYR A 1 715 ? 0.970 -16.131 24.096 1.00 89.62 715 TYR A C 1
ATOM 5586 O O . TYR A 1 715 ? 1.542 -16.898 24.878 1.00 89.62 715 TYR A O 1
ATOM 5594 N N . ASP A 1 716 ? 1.599 -15.595 23.052 1.00 88.81 716 ASP A N 1
ATOM 5595 C CA . ASP A 1 716 ? 2.972 -15.916 22.658 1.00 88.81 716 ASP A CA 1
ATOM 5596 C C . ASP A 1 716 ? 3.983 -14.987 23.354 1.00 88.81 716 ASP A C 1
ATOM 5598 O O . ASP A 1 716 ? 4.449 -13.983 22.813 1.00 88.81 716 ASP A O 1
ATOM 5602 N N . PHE A 1 717 ? 4.317 -15.325 24.604 1.00 84.62 717 PHE A N 1
ATOM 5603 C CA . PHE A 1 717 ? 5.322 -14.601 25.392 1.00 84.62 717 PHE A CA 1
ATOM 5604 C C . PHE A 1 717 ? 6.722 -14.543 24.738 1.00 84.62 717 PHE A C 1
ATOM 5606 O O . PHE A 1 717 ? 7.360 -13.495 24.856 1.00 84.62 717 PHE A O 1
ATOM 5613 N N . PRO A 1 718 ? 7.231 -15.595 24.056 1.00 83.88 718 PRO A N 1
ATOM 5614 C CA . PRO A 1 718 ? 8.445 -15.493 23.243 1.00 83.88 718 PRO A CA 1
ATOM 5615 C C . PRO A 1 718 ? 8.364 -14.410 22.157 1.00 83.88 718 PRO A C 1
ATOM 5617 O O . PRO A 1 718 ? 9.214 -13.520 22.153 1.00 83.88 718 PRO A O 1
ATOM 5620 N N . ARG A 1 719 ? 7.325 -14.421 21.307 1.00 80.25 719 ARG A N 1
ATOM 5621 C CA . ARG A 1 719 ? 7.084 -13.411 20.253 1.00 80.25 719 ARG A CA 1
ATOM 5622 C C . ARG A 1 719 ? 7.005 -12.007 20.854 1.00 80.25 719 ARG A C 1
ATOM 5624 O O . ARG A 1 719 ? 7.748 -11.124 20.439 1.00 80.25 719 ARG A O 1
ATOM 5631 N N . ALA A 1 720 ? 6.220 -11.824 21.917 1.00 75.19 720 ALA A N 1
ATOM 5632 C CA . ALA A 1 720 ? 6.098 -10.543 22.624 1.00 75.19 720 ALA A CA 1
ATOM 5633 C C . ALA A 1 720 ? 7.432 -9.998 23.180 1.00 75.19 720 ALA A C 1
ATOM 5635 O O . ALA A 1 720 ? 7.580 -8.787 23.340 1.00 75.19 720 ALA A O 1
ATOM 5636 N N . LYS A 1 721 ? 8.404 -10.870 23.483 1.00 73.88 721 LYS A N 1
ATOM 5637 C CA . LYS A 1 721 ? 9.728 -10.481 23.989 1.00 73.88 721 LYS A CA 1
ATOM 5638 C C . LYS A 1 721 ? 10.731 -10.148 22.879 1.00 73.88 721 LYS A C 1
ATOM 5640 O O . LYS A 1 721 ? 11.644 -9.364 23.125 1.00 73.88 721 LYS A O 1
ATOM 5645 N N . ASP A 1 722 ? 10.577 -10.741 21.699 1.00 67.25 722 ASP A N 1
ATOM 5646 C CA . ASP A 1 722 ? 11.540 -10.640 20.595 1.00 67.25 722 ASP A CA 1
ATOM 5647 C C . ASP A 1 722 ? 11.573 -9.244 19.946 1.00 67.25 722 ASP A C 1
ATOM 5649 O O . ASP A 1 722 ? 12.600 -8.824 19.425 1.00 67.25 722 ASP A O 1
ATOM 5653 N N . ARG A 1 723 ? 10.462 -8.492 20.032 1.00 58.22 723 ARG A N 1
ATOM 5654 C CA . ARG A 1 723 ? 10.308 -7.101 19.545 1.00 58.22 723 ARG A CA 1
ATOM 5655 C C . ARG A 1 723 ? 10.612 -6.853 18.052 1.00 58.22 723 ARG A C 1
ATOM 5657 O O . ARG A 1 723 ? 10.599 -5.696 17.659 1.00 58.22 723 ARG A O 1
ATOM 5664 N N . GLY A 1 724 ? 10.845 -7.894 17.247 1.00 56.16 724 GLY A N 1
ATOM 5665 C CA . GLY A 1 724 ? 11.139 -7.813 15.805 1.00 56.16 724 GLY A CA 1
ATOM 5666 C C . GLY A 1 724 ? 10.136 -8.535 14.890 1.00 56.16 724 GLY A C 1
ATOM 5667 O O . GLY A 1 724 ? 10.435 -8.775 13.724 1.00 56.16 724 GLY A O 1
ATOM 5668 N N . TYR A 1 725 ? 8.996 -8.985 15.421 1.00 62.31 725 TYR A N 1
ATOM 5669 C CA . TYR A 1 725 ? 8.187 -10.049 14.813 1.00 62.31 725 TYR A CA 1
ATOM 5670 C C . TYR A 1 725 ? 7.257 -9.583 13.680 1.00 62.31 725 TYR A C 1
ATOM 5672 O O . TYR A 1 725 ? 6.546 -8.599 13.803 1.00 62.31 725 TYR A O 1
ATOM 5680 N N . GLU A 1 726 ? 7.183 -10.326 12.579 1.00 65.12 726 GLU A N 1
ATOM 5681 C CA . GLU A 1 726 ? 6.286 -9.998 11.458 1.00 65.12 726 GLU A CA 1
ATOM 5682 C C . GLU A 1 726 ? 4.804 -10.158 11.851 1.00 65.12 726 GLU A C 1
ATOM 5684 O O . GLU A 1 726 ? 4.442 -11.093 12.581 1.00 65.12 726 GLU A O 1
ATOM 5689 N N . PHE A 1 727 ? 3.935 -9.252 11.391 1.00 69.44 727 PHE A N 1
ATOM 5690 C CA . PHE A 1 727 ? 2.484 -9.383 11.562 1.00 69.44 727 PHE A CA 1
ATOM 5691 C C . PHE A 1 727 ? 1.950 -10.554 10.733 1.00 69.44 727 PHE A C 1
ATOM 5693 O O . PHE A 1 727 ? 2.345 -10.746 9.589 1.00 69.44 727 PHE A O 1
ATOM 5700 N N . MET A 1 728 ? 1.033 -11.321 11.319 1.00 79.69 728 MET A N 1
ATOM 5701 C CA . MET A 1 728 ? 0.345 -12.419 10.638 1.00 79.69 728 MET A CA 1
ATOM 5702 C C . MET A 1 728 ? -1.030 -11.946 10.144 1.00 79.69 728 MET A C 1
ATOM 5704 O O . MET A 1 728 ? -1.675 -11.118 10.789 1.00 79.69 728 MET A O 1
ATOM 5708 N N . SER A 1 729 ? -1.516 -12.517 9.040 1.00 83.44 729 SER A N 1
ATOM 5709 C CA . SER A 1 729 ? -2.917 -12.342 8.608 1.00 83.44 729 SER A CA 1
ATOM 5710 C C . SER A 1 729 ? -3.895 -12.973 9.609 1.00 83.44 729 SER A C 1
ATOM 5712 O O . SER A 1 729 ? -3.544 -13.936 10.295 1.00 83.44 729 SER A O 1
ATOM 5714 N N . ALA A 1 730 ? -5.139 -12.495 9.699 1.00 91.12 730 ALA A N 1
ATOM 5715 C CA . ALA A 1 730 ? -6.129 -13.069 10.612 1.00 91.12 730 ALA A CA 1
ATOM 5716 C C . ALA A 1 730 ? -6.338 -14.576 10.373 1.00 91.12 730 ALA A C 1
ATOM 5718 O O . ALA A 1 730 ? -6.395 -15.348 11.338 1.00 91.12 730 ALA A O 1
ATOM 5719 N N . SER A 1 731 ? -6.404 -15.033 9.116 1.00 86.31 731 SER A N 1
ATOM 5720 C CA . SER A 1 731 ? -6.532 -16.473 8.838 1.00 86.31 731 SER A CA 1
ATOM 5721 C C . SER A 1 731 ? -5.294 -17.286 9.236 1.00 86.31 731 SER A C 1
ATOM 5723 O O . SER A 1 731 ? -5.432 -18.439 9.655 1.00 86.31 731 SER A O 1
ATOM 5725 N N . GLU A 1 732 ? -4.100 -16.693 9.199 1.00 85.94 732 GLU A N 1
ATOM 5726 C CA . GLU A 1 732 ? -2.881 -17.293 9.740 1.00 85.94 732 GLU A CA 1
ATOM 5727 C C . GLU A 1 732 ? -2.875 -17.331 11.273 1.00 85.94 732 GLU A C 1
ATOM 5729 O O . GLU A 1 732 ? -2.588 -18.381 11.847 1.00 85.94 732 GLU A O 1
ATOM 5734 N N . ILE A 1 733 ? -3.260 -16.247 11.950 1.00 92.56 733 ILE A N 1
ATOM 5735 C CA . ILE A 1 733 ? -3.366 -16.175 13.419 1.00 92.56 733 ILE A CA 1
ATOM 5736 C C . ILE A 1 733 ? -4.319 -17.263 13.938 1.00 92.56 733 ILE A C 1
ATOM 5738 O O . ILE A 1 733 ? -4.013 -17.987 14.889 1.00 92.56 733 ILE A O 1
ATOM 5742 N N . LEU A 1 734 ? -5.462 -17.444 13.271 1.00 93.00 734 LEU A N 1
ATOM 5743 C CA . LEU A 1 734 ? -6.427 -18.491 13.610 1.00 93.00 734 LEU A CA 1
ATOM 5744 C C . LEU A 1 734 ? -5.910 -19.913 13.307 1.00 93.00 734 LEU A C 1
ATOM 5746 O O . LEU A 1 734 ? -6.311 -20.868 13.975 1.00 93.00 734 LEU A O 1
ATOM 5750 N N . LYS A 1 735 ? -5.021 -20.064 12.320 1.00 87.94 735 LYS A N 1
ATOM 5751 C CA . LYS A 1 735 ? -4.379 -21.334 11.939 1.00 87.94 735 LYS A CA 1
ATOM 5752 C C . LYS A 1 735 ? -3.220 -21.710 12.870 1.00 87.94 735 LYS A C 1
ATOM 5754 O O . LYS A 1 735 ? -3.038 -22.896 13.142 1.00 87.94 735 LYS A O 1
ATOM 5759 N N . THR A 1 736 ? -2.440 -20.741 13.352 1.00 88.94 736 THR A N 1
ATOM 5760 C CA . THR A 1 736 ? -1.342 -20.965 14.310 1.00 88.94 736 THR A CA 1
ATOM 5761 C C . THR A 1 736 ? -1.848 -21.117 15.744 1.00 88.94 736 THR A C 1
ATOM 5763 O O . THR A 1 736 ? -1.211 -21.812 16.537 1.00 88.94 736 THR A O 1
ATOM 5766 N N . GLY A 1 737 ? -2.989 -20.504 16.081 1.00 92.00 737 GLY A N 1
ATOM 5767 C CA . GLY A 1 737 ? -3.608 -20.591 17.407 1.00 92.00 737 GLY A CA 1
ATOM 5768 C C . GLY A 1 737 ? -2.805 -19.892 18.508 1.00 92.00 737 GLY A C 1
ATOM 5769 O O . GLY A 1 737 ? -2.967 -20.214 19.686 1.00 92.00 737 GLY A O 1
ATOM 5770 N N . LYS A 1 738 ? -1.913 -18.962 18.150 1.00 90.75 738 LYS A N 1
ATOM 5771 C CA . LYS A 1 738 ? -1.096 -18.203 19.103 1.00 90.75 738 LYS A CA 1
ATOM 5772 C C . LYS A 1 738 ? -0.739 -16.819 18.575 1.00 90.75 738 LYS A C 1
ATOM 5774 O O . LYS A 1 738 ? -0.597 -16.644 17.371 1.00 90.75 738 LYS A O 1
ATOM 5779 N N . GLY A 1 739 ? -0.548 -15.860 19.475 1.00 88.75 739 GLY A N 1
ATOM 5780 C CA . GLY A 1 739 ? -0.183 -14.494 19.100 1.00 88.75 739 GLY A CA 1
ATOM 5781 C C . GLY A 1 739 ? -0.027 -13.548 20.288 1.00 88.75 739 GLY A C 1
ATOM 5782 O O . GLY A 1 739 ? -0.102 -13.962 21.444 1.00 88.75 739 GLY A O 1
ATOM 5783 N N . VAL A 1 740 ? 0.202 -12.276 19.988 1.00 87.00 740 VAL A N 1
ATOM 5784 C CA . VAL A 1 740 ? 0.308 -11.151 20.934 1.00 87.00 740 VAL A CA 1
ATOM 5785 C C . VAL A 1 740 ? -0.938 -10.254 20.864 1.00 87.00 740 VAL A C 1
ATOM 5787 O O . VAL A 1 740 ? -1.822 -10.503 20.051 1.00 87.00 740 VAL A O 1
ATOM 5790 N N . CYS A 1 741 ? -1.022 -9.190 21.671 1.00 86.50 741 CYS A N 1
ATOM 5791 C CA . CYS A 1 741 ? -2.203 -8.308 21.718 1.00 86.50 741 CYS A CA 1
ATOM 5792 C C . CYS A 1 741 ? -2.661 -7.787 20.340 1.00 86.50 741 CYS A C 1
ATOM 5794 O O . CYS A 1 741 ? -3.856 -7.793 20.050 1.00 86.50 741 CYS A O 1
ATOM 5796 N N . ALA A 1 742 ? -1.725 -7.419 19.461 1.00 85.31 742 ALA A N 1
ATOM 5797 C CA . ALA A 1 742 ? -2.046 -6.991 18.102 1.00 85.31 742 ALA A CA 1
ATOM 5798 C C . ALA A 1 742 ? -2.587 -8.137 17.223 1.00 85.31 742 ALA A C 1
ATOM 5800 O O . ALA A 1 742 ? -3.588 -7.944 16.541 1.00 85.31 742 ALA A O 1
ATOM 5801 N N . ASP A 1 743 ? -2.008 -9.344 17.293 1.00 89.19 743 ASP A N 1
ATOM 5802 C CA . ASP A 1 743 ? -2.523 -10.527 16.575 1.00 89.19 743 ASP A CA 1
ATOM 5803 C C . ASP A 1 743 ? -3.964 -10.856 17.029 1.00 89.19 743 ASP A C 1
ATOM 5805 O O . ASP A 1 743 ? -4.859 -11.119 16.224 1.00 89.19 743 ASP A O 1
ATOM 5809 N N . TYR A 1 744 ? -4.219 -10.790 18.339 1.00 92.88 744 TYR A N 1
ATOM 5810 C CA . TYR A 1 744 ? -5.552 -10.976 18.919 1.00 92.88 744 TYR A CA 1
ATOM 5811 C C . TYR A 1 744 ? -6.553 -9.918 18.409 1.00 92.88 744 TYR A C 1
ATOM 5813 O O . TYR A 1 744 ? -7.681 -10.267 18.051 1.00 92.88 744 TYR A O 1
ATOM 5821 N N . ALA A 1 745 ? -6.149 -8.644 18.337 1.00 92.06 745 ALA A N 1
ATOM 5822 C CA . ALA A 1 745 ? -6.984 -7.559 17.819 1.00 92.06 745 ALA A CA 1
ATOM 5823 C C . ALA A 1 745 ? -7.283 -7.710 16.315 1.00 92.06 745 ALA A C 1
ATOM 5825 O O . ALA A 1 745 ? -8.438 -7.574 15.909 1.00 92.06 745 ALA A O 1
ATOM 5826 N N . ILE A 1 746 ? -6.279 -8.069 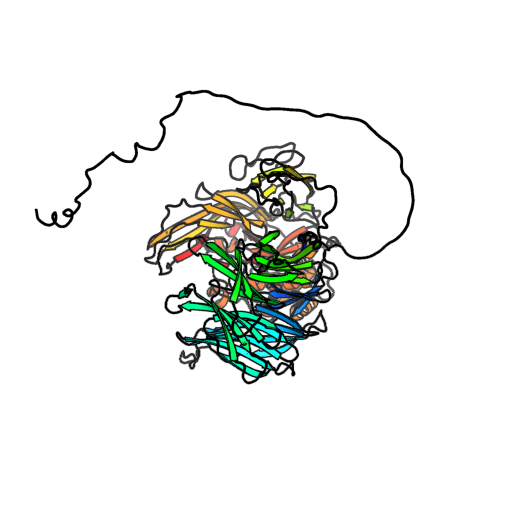15.505 1.00 91.62 746 ILE A N 1
ATOM 5827 C CA . ILE A 1 746 ? -6.403 -8.337 14.060 1.00 91.62 746 ILE A CA 1
ATOM 5828 C C . ILE A 1 746 ? -7.446 -9.424 13.792 1.00 91.62 746 ILE A C 1
ATOM 5830 O O . ILE A 1 746 ? -8.397 -9.202 13.037 1.00 91.62 746 ILE A O 1
ATOM 5834 N N . LEU A 1 747 ? -7.311 -10.584 14.445 1.00 95.62 747 LEU A N 1
ATOM 5835 C CA . LEU A 1 747 ? -8.252 -11.689 14.267 1.00 95.62 747 LEU A CA 1
ATOM 5836 C C . LEU A 1 747 ? -9.666 -11.316 14.729 1.00 95.62 747 LEU A C 1
ATOM 5838 O O . LEU A 1 747 ? -10.650 -11.693 14.085 1.00 95.62 747 LEU A O 1
ATOM 5842 N N . TYR A 1 748 ? -9.784 -10.571 15.828 1.00 96.88 748 TYR A N 1
ATOM 5843 C CA . TYR A 1 748 ? -11.088 -10.181 16.347 1.00 96.88 748 TYR A CA 1
ATOM 5844 C C . TYR A 1 748 ? -11.802 -9.190 15.421 1.00 96.88 748 TYR A C 1
ATOM 5846 O O . TYR A 1 748 ? -12.960 -9.434 15.080 1.00 96.88 748 TYR A O 1
ATOM 5854 N N . VAL A 1 749 ? -11.108 -8.165 14.911 1.00 96.19 749 VAL A N 1
ATOM 5855 C CA . VAL A 1 749 ? -11.635 -7.269 13.865 1.00 96.19 749 VAL A CA 1
ATOM 5856 C C . VAL A 1 749 ? -12.050 -8.067 12.627 1.00 96.19 749 VAL A C 1
ATOM 5858 O O . VAL A 1 749 ? -13.187 -7.940 12.181 1.00 96.19 749 VAL A O 1
ATOM 5861 N N . ALA A 1 750 ? -11.199 -8.954 12.100 1.00 95.62 750 ALA A N 1
ATOM 5862 C CA . ALA A 1 750 ? -11.532 -9.732 10.904 1.00 95.62 750 ALA A CA 1
ATOM 5863 C C . ALA A 1 750 ? -12.798 -10.594 11.078 1.00 95.62 750 ALA A C 1
ATOM 5865 O O . ALA A 1 750 ? -13.672 -10.602 10.208 1.00 95.62 750 ALA A O 1
ATOM 5866 N N . MET A 1 751 ? -12.954 -11.273 12.221 1.00 97.69 751 MET A N 1
ATOM 5867 C CA . MET A 1 751 ? -14.152 -12.073 12.499 1.00 97.69 751 MET A CA 1
ATOM 5868 C C . MET A 1 751 ? -15.406 -11.223 12.778 1.00 97.69 751 MET A C 1
ATOM 5870 O O . MET A 1 751 ? -16.506 -11.656 12.430 1.00 97.69 751 MET A O 1
ATOM 5874 N N . LEU A 1 752 ? -15.269 -10.026 13.364 1.00 96.88 752 LEU A N 1
ATOM 5875 C CA . LEU A 1 752 ? -16.367 -9.062 13.538 1.00 96.88 752 LEU A CA 1
ATOM 5876 C C . LEU A 1 752 ? -16.851 -8.517 12.187 1.00 96.88 752 LEU A C 1
ATOM 5878 O O . LEU A 1 752 ? -18.047 -8.581 11.889 1.00 96.88 752 LEU A O 1
ATOM 5882 N N . ARG A 1 753 ? -15.928 -8.051 11.339 1.00 94.94 753 ARG A N 1
ATOM 5883 C CA . ARG A 1 753 ? -16.229 -7.537 9.994 1.00 94.94 753 ARG A CA 1
ATOM 5884 C C . ARG A 1 753 ? -16.887 -8.601 9.116 1.00 94.94 753 ARG A C 1
ATOM 5886 O O . ARG A 1 753 ? -17.947 -8.346 8.550 1.00 94.94 753 ARG A O 1
ATOM 5893 N N . ALA A 1 754 ? -16.367 -9.832 9.119 1.00 94.00 754 ALA A N 1
ATOM 5894 C CA . ALA A 1 754 ? -16.977 -10.977 8.432 1.00 94.00 754 ALA A CA 1
ATOM 5895 C C . ALA A 1 754 ? -18.375 -11.376 8.971 1.00 94.00 754 ALA A C 1
ATOM 5897 O O . ALA A 1 754 ? -19.109 -12.106 8.301 1.00 94.00 754 ALA A O 1
ATOM 5898 N N . ALA A 1 755 ? -18.774 -10.893 10.156 1.00 94.12 755 ALA A N 1
ATOM 5899 C CA . ALA A 1 755 ? -20.122 -11.032 10.722 1.00 94.12 755 ALA A CA 1
ATOM 5900 C C . ALA A 1 755 ? -21.030 -9.795 10.506 1.00 94.12 755 ALA A C 1
ATOM 5902 O O . ALA A 1 755 ? -22.169 -9.767 11.002 1.00 94.12 755 ALA A O 1
ATOM 5903 N N . GLY A 1 756 ? -20.544 -8.793 9.761 1.00 90.94 756 GLY A N 1
ATOM 5904 C CA . GLY A 1 756 ? -21.235 -7.540 9.451 1.00 90.94 756 GLY A CA 1
ATOM 5905 C C . GLY A 1 756 ? -21.181 -6.493 10.567 1.00 90.94 756 GLY A C 1
ATOM 5906 O O . GLY A 1 756 ? -22.117 -5.708 10.685 1.00 90.94 756 GLY A O 1
ATOM 5907 N N . ILE A 1 757 ? -20.148 -6.512 11.417 1.00 92.62 757 ILE A N 1
ATOM 5908 C CA . ILE A 1 757 ? -19.986 -5.580 12.544 1.00 92.62 757 ILE A CA 1
ATOM 5909 C C . ILE A 1 757 ? -18.816 -4.625 12.257 1.00 92.62 757 ILE A C 1
ATOM 5911 O O . ILE A 1 757 ? -17.672 -5.091 12.177 1.00 92.62 757 ILE A O 1
ATOM 5915 N N . PRO A 1 758 ? -19.061 -3.305 12.127 1.00 92.19 758 PRO A N 1
ATOM 5916 C CA . PRO A 1 758 ? -17.992 -2.338 11.959 1.00 92.19 758 PRO A CA 1
ATOM 5917 C C . PRO A 1 758 ? -17.086 -2.326 13.193 1.00 92.19 758 PRO A C 1
ATOM 5919 O O . PRO A 1 758 ? -17.540 -2.221 14.334 1.00 92.19 758 PRO A O 1
ATOM 5922 N N . SER A 1 759 ? -15.787 -2.489 12.960 1.00 93.69 759 SER A N 1
ATOM 5923 C CA . SER A 1 759 ? -14.778 -2.610 14.017 1.00 93.69 759 SER A CA 1
ATOM 5924 C C . SER A 1 759 ? -13.420 -2.098 13.539 1.00 93.69 759 SER A C 1
ATOM 5926 O O . SER A 1 759 ? -13.099 -2.198 12.352 1.00 93.69 759 SER A O 1
ATOM 5928 N N . ARG A 1 760 ? -12.624 -1.532 14.450 1.00 91.31 760 ARG A N 1
ATOM 5929 C CA . ARG A 1 760 ? -11.311 -0.928 14.170 1.00 91.31 760 ARG A CA 1
ATOM 5930 C C . ARG A 1 760 ? -10.282 -1.342 15.221 1.00 91.31 760 ARG A C 1
ATOM 5932 O O . ARG A 1 760 ? -10.658 -1.711 16.333 1.00 91.31 760 ARG A O 1
ATOM 5939 N N . VAL A 1 761 ? -8.999 -1.308 14.870 1.00 89.19 761 VAL A N 1
ATOM 5940 C CA . VAL A 1 761 ? -7.920 -1.553 15.842 1.00 89.19 761 VAL A CA 1
ATOM 5941 C C . VAL A 1 761 ? -7.668 -0.249 16.596 1.00 89.19 761 VAL A C 1
ATOM 5943 O O . VAL A 1 761 ? -7.709 0.824 16.000 1.00 89.19 761 VAL A O 1
ATOM 5946 N N . ALA A 1 762 ? -7.425 -0.326 17.899 1.00 87.19 762 ALA A N 1
ATOM 5947 C CA . ALA A 1 762 ? -7.048 0.823 18.714 1.00 87.19 762 ALA A CA 1
ATOM 5948 C C . ALA A 1 762 ? -5.787 0.496 19.520 1.00 87.19 762 ALA A C 1
ATOM 5950 O O . ALA A 1 762 ? -5.556 -0.660 19.891 1.00 87.19 762 ALA A O 1
ATOM 5951 N N . ALA A 1 763 ? -4.952 1.506 19.754 1.00 84.19 763 ALA A N 1
ATOM 5952 C CA . ALA A 1 763 ? -3.659 1.357 20.405 1.00 84.19 763 ALA A CA 1
ATOM 5953 C C . ALA A 1 763 ? -3.411 2.460 21.441 1.00 84.19 763 ALA A C 1
ATOM 5955 O O . ALA A 1 763 ? -3.889 3.589 21.326 1.00 84.19 763 ALA A O 1
ATOM 5956 N N . GLY A 1 764 ? -2.636 2.133 22.472 1.00 84.06 764 GLY A N 1
ATOM 5957 C CA . GLY A 1 764 ? -2.346 3.058 23.561 1.00 84.06 764 GLY A CA 1
ATOM 5958 C C . GLY A 1 764 ? -1.801 2.357 24.795 1.00 84.06 764 GLY A C 1
ATOM 5959 O O . GLY A 1 764 ? -0.976 1.449 24.682 1.00 84.06 764 GLY A O 1
ATOM 5960 N N . ILE A 1 765 ? -2.236 2.791 25.981 1.00 79.88 765 ILE A N 1
ATOM 5961 C CA . ILE A 1 765 ? -1.642 2.365 27.255 1.00 79.88 765 ILE A CA 1
ATOM 5962 C C . ILE A 1 765 ? -2.726 1.895 28.242 1.00 79.88 765 ILE A C 1
ATOM 5964 O O . ILE A 1 765 ? -3.606 2.681 28.598 1.00 79.88 765 ILE A O 1
ATOM 5968 N N . PRO A 1 766 ? -2.658 0.653 28.758 1.00 75.81 766 PRO A N 1
ATOM 5969 C CA . PRO A 1 766 ? -3.577 0.170 29.781 1.00 75.81 766 PRO A CA 1
ATOM 5970 C C . PRO A 1 766 ? -3.150 0.748 31.135 1.00 75.81 766 PRO A C 1
ATOM 5972 O O . PRO A 1 766 ? -2.119 0.358 31.700 1.00 75.81 766 PRO A O 1
ATOM 5975 N N . SER A 1 767 ? -3.935 1.680 31.681 1.00 68.50 767 SER A N 1
ATOM 5976 C CA . SER A 1 767 ? -3.579 2.459 32.880 1.00 68.50 767 SER A CA 1
ATOM 5977 C C . SER A 1 767 ? -3.242 1.568 34.083 1.00 68.50 767 SER A C 1
ATOM 5979 O O . SER A 1 767 ? -2.386 1.903 34.904 1.00 68.50 767 SER A O 1
ATOM 5981 N N . ALA A 1 768 ? -3.858 0.386 34.151 1.00 66.69 768 ALA A N 1
ATOM 5982 C CA . ALA A 1 768 ? -3.589 -0.637 35.150 1.00 66.69 768 ALA A CA 1
ATOM 5983 C C . ALA A 1 768 ? -2.124 -1.114 35.201 1.00 66.69 768 ALA A C 1
ATOM 5985 O O . ALA A 1 768 ? -1.602 -1.295 36.302 1.00 66.69 768 ALA A O 1
ATOM 5986 N N . LEU A 1 769 ? -1.444 -1.310 34.061 1.00 67.12 769 LEU A N 1
ATOM 5987 C CA . LEU A 1 769 ? -0.055 -1.798 34.056 1.00 67.12 769 LEU A CA 1
ATOM 5988 C C . LEU A 1 769 ? 0.900 -0.754 34.647 1.00 67.12 769 LEU A C 1
ATOM 5990 O O . LEU A 1 769 ? 1.726 -1.077 35.500 1.00 67.12 769 LEU A O 1
ATOM 5994 N N . ILE A 1 770 ? 0.703 0.515 34.286 1.00 63.09 770 ILE A N 1
ATOM 5995 C CA . ILE A 1 770 ? 1.514 1.651 34.753 1.00 63.09 770 ILE A CA 1
ATOM 5996 C C . ILE A 1 770 ? 1.411 1.809 36.283 1.00 63.09 770 ILE A C 1
ATOM 5998 O O . ILE A 1 770 ? 2.379 2.155 36.961 1.00 63.09 770 ILE A O 1
ATOM 6002 N N . LEU A 1 771 ? 0.237 1.508 36.850 1.00 65.19 771 LEU A N 1
ATOM 6003 C CA . LEU A 1 771 ? -0.024 1.585 38.291 1.00 65.19 771 LEU A CA 1
ATOM 6004 C C . LEU A 1 771 ? 0.305 0.289 39.053 1.00 65.19 771 LEU A C 1
ATOM 6006 O O . LEU A 1 771 ? 0.476 0.341 40.275 1.00 65.19 771 LEU A O 1
ATOM 6010 N N . ASN A 1 772 ? 0.422 -0.857 38.370 1.00 61.69 772 ASN A N 1
ATOM 6011 C CA . ASN A 1 772 ? 0.897 -2.115 38.958 1.00 61.69 772 ASN A CA 1
ATOM 6012 C C . ASN A 1 772 ? 2.364 -2.001 39.391 1.00 61.69 772 ASN A C 1
ATOM 6014 O O . ASN A 1 772 ? 2.696 -2.362 40.520 1.00 61.69 772 ASN A O 1
ATOM 6018 N N . GLU A 1 773 ? 3.218 -1.460 38.518 1.00 57.16 773 GLU A N 1
ATOM 6019 C CA . GLU A 1 773 ? 4.676 -1.380 38.713 1.00 57.16 773 GLU A CA 1
ATOM 6020 C C . GLU A 1 773 ? 5.150 -0.004 39.227 1.00 57.16 773 GLU A C 1
ATOM 6022 O O . GLU A 1 773 ? 6.320 0.357 39.136 1.00 57.16 773 GLU A O 1
ATOM 6027 N N . LYS A 1 774 ? 4.216 0.764 39.803 1.00 53.78 774 LYS A N 1
ATOM 6028 C CA . LYS A 1 774 ? 4.401 1.917 40.701 1.00 53.78 774 LYS A CA 1
ATOM 6029 C C . LYS A 1 774 ? 5.700 2.726 40.498 1.00 53.78 774 LYS A C 1
ATOM 6031 O O . LYS A 1 774 ? 6.635 2.633 41.294 1.00 53.78 774 LYS A O 1
ATOM 6036 N N . ASN A 1 775 ? 5.670 3.604 39.494 1.00 52.38 775 ASN A N 1
ATOM 6037 C CA . ASN A 1 775 ? 6.755 4.486 39.028 1.00 52.38 775 ASN A CA 1
ATOM 6038 C C . ASN A 1 775 ? 7.792 3.835 38.089 1.00 52.38 775 ASN A C 1
ATOM 6040 O O . ASN A 1 775 ? 8.785 4.491 37.773 1.00 52.38 775 ASN A O 1
ATOM 6044 N N . GLN A 1 776 ? 7.595 2.599 37.623 1.00 55.44 776 GLN A N 1
ATOM 6045 C CA . GLN A 1 776 ? 8.384 2.078 36.504 1.00 55.44 776 GLN A CA 1
ATOM 6046 C C . GLN A 1 776 ? 8.045 2.773 35.178 1.00 55.44 776 GLN A C 1
ATOM 6048 O O . GLN A 1 776 ? 6.917 3.194 34.931 1.00 55.44 776 GLN A O 1
ATOM 6053 N N . GLU A 1 777 ? 9.062 2.862 34.327 1.00 61.09 777 GLU A N 1
ATOM 6054 C CA . GLU A 1 777 ? 8.965 3.305 32.941 1.00 61.09 777 GLU A CA 1
ATOM 6055 C C . GLU A 1 777 ? 8.419 2.143 32.101 1.00 61.09 777 GLU A C 1
ATOM 6057 O O . GLU A 1 777 ? 9.044 1.083 32.046 1.00 61.09 777 GLU A O 1
ATOM 6062 N N . ILE A 1 778 ? 7.251 2.318 31.472 1.00 61.47 778 ILE A N 1
ATOM 6063 C CA . ILE A 1 778 ? 6.719 1.328 30.525 1.00 61.47 778 ILE A CA 1
ATOM 6064 C C . ILE A 1 778 ? 7.203 1.669 29.115 1.00 61.47 778 ILE A C 1
ATOM 6066 O O . ILE A 1 778 ? 7.012 2.790 28.653 1.00 61.47 778 ILE A O 1
ATOM 6070 N N . ASP A 1 779 ? 7.804 0.663 28.476 1.00 54.94 779 ASP A N 1
ATOM 6071 C CA . ASP A 1 779 ? 8.456 0.672 27.157 1.00 54.94 779 ASP A CA 1
ATOM 6072 C C . ASP A 1 779 ? 7.794 -0.380 26.234 1.00 54.94 779 ASP A C 1
ATOM 6074 O O . ASP A 1 779 ? 8.457 -1.121 25.513 1.00 54.94 779 ASP A O 1
ATOM 6078 N N . ILE A 1 780 ? 6.465 -0.527 26.340 1.00 62.22 780 ILE A N 1
ATOM 6079 C CA . ILE A 1 780 ? 5.605 -1.358 25.475 1.00 62.22 780 ILE A CA 1
ATOM 6080 C C . ILE A 1 780 ? 4.200 -0.727 25.439 1.00 62.22 780 ILE A C 1
ATOM 6082 O O . ILE A 1 780 ? 3.643 -0.425 26.496 1.00 62.22 780 ILE A O 1
ATOM 6086 N N . GLY A 1 781 ? 3.622 -0.542 24.250 1.00 71.75 781 GLY A N 1
ATOM 6087 C CA . GLY A 1 781 ? 2.203 -0.195 24.084 1.00 71.75 781 GLY A CA 1
ATOM 6088 C C . GLY A 1 781 ? 1.276 -1.416 24.188 1.00 71.75 781 GLY A C 1
ATOM 6089 O O . GLY A 1 781 ? 1.726 -2.553 24.332 1.00 71.75 781 GLY A O 1
ATOM 6090 N N . HIS A 1 782 ? -0.033 -1.195 24.089 1.00 83.38 782 HIS A N 1
ATOM 6091 C CA . HIS A 1 782 ? -1.053 -2.248 24.012 1.00 83.38 782 HIS A CA 1
ATOM 6092 C C . HIS A 1 782 ? -2.021 -1.988 22.857 1.00 83.38 782 HIS A C 1
ATOM 6094 O O . HIS A 1 782 ? -2.208 -0.838 22.464 1.00 83.38 782 HIS A O 1
ATOM 6100 N N . ALA A 1 783 ? -2.642 -3.053 22.349 1.00 85.19 783 ALA A N 1
ATOM 6101 C CA . ALA A 1 783 ? -3.622 -3.008 21.269 1.00 85.19 783 ALA A CA 1
ATOM 6102 C C . ALA A 1 783 ? -4.912 -3.737 21.673 1.00 85.19 783 ALA A C 1
ATOM 6104 O O . ALA A 1 783 ? -4.864 -4.815 22.270 1.00 85.19 783 ALA A O 1
ATOM 6105 N N . TRP A 1 784 ? -6.052 -3.147 21.327 1.00 89.69 784 TRP A N 1
ATOM 6106 C CA . TRP A 1 784 ? -7.398 -3.685 21.528 1.00 89.69 784 TRP A CA 1
ATOM 6107 C C . TRP A 1 784 ? -8.269 -3.399 20.296 1.00 89.69 784 TRP A C 1
ATOM 6109 O O . TRP A 1 784 ? -7.780 -2.939 19.260 1.00 89.69 784 TRP A O 1
ATOM 6119 N N . VAL A 1 785 ? -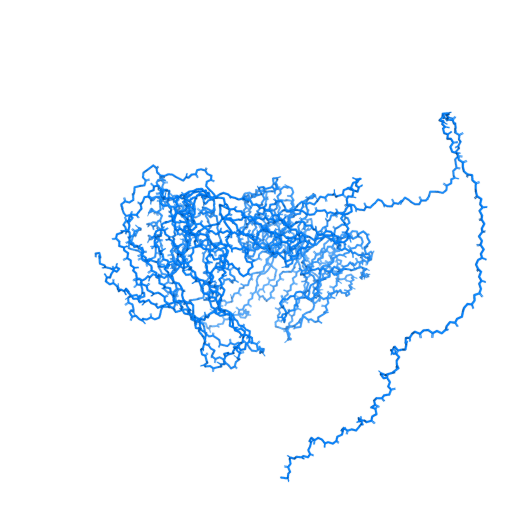9.562 -3.707 20.385 1.00 92.62 785 VAL A N 1
ATOM 6120 C CA . VAL A 1 785 ? -10.532 -3.473 19.312 1.00 92.62 785 VAL A CA 1
ATOM 6121 C C . VAL A 1 785 ? -11.573 -2.472 19.775 1.00 92.62 785 VAL A C 1
ATOM 6123 O O . VAL A 1 785 ? -12.087 -2.584 20.882 1.00 92.62 785 VAL A O 1
ATOM 6126 N N . GLU A 1 786 ? -11.941 -1.528 18.921 1.00 92.00 786 GLU A N 1
ATOM 6127 C CA . GLU A 1 786 ? -13.153 -0.733 19.103 1.00 92.00 786 GLU A CA 1
ATOM 6128 C C . GLU A 1 786 ? -14.242 -1.260 18.168 1.00 92.00 786 GLU A C 1
ATOM 6130 O O . GLU A 1 786 ? -14.034 -1.432 16.964 1.00 92.00 786 GLU A O 1
ATOM 6135 N N . VAL A 1 787 ? -15.409 -1.556 18.734 1.00 92.25 787 VAL A N 1
ATOM 6136 C CA . VAL A 1 787 ? -16.553 -2.157 18.044 1.00 92.25 787 VAL A CA 1
ATOM 6137 C C . VAL A 1 787 ? -17.650 -1.104 17.944 1.00 92.25 787 VAL A C 1
ATOM 6139 O O . VAL A 1 787 ? -18.164 -0.665 18.972 1.00 92.25 787 VAL A O 1
ATOM 6142 N N . LYS A 1 788 ? -18.026 -0.684 16.731 1.00 89.44 788 LYS A N 1
ATOM 6143 C CA . LYS A 1 788 ? -19.115 0.281 16.544 1.00 89.44 788 LYS A CA 1
ATOM 6144 C C . LYS A 1 788 ? -20.442 -0.439 16.766 1.00 89.44 788 LYS A C 1
ATOM 6146 O O . LYS A 1 788 ? -20.864 -1.252 15.942 1.00 89.44 788 LYS A O 1
ATOM 6151 N N . LEU A 1 789 ? -21.098 -0.166 17.886 1.00 86.44 789 LEU A N 1
ATOM 6152 C CA . LEU A 1 789 ? -22.430 -0.673 18.192 1.00 86.44 789 LEU A CA 1
ATOM 6153 C C . LEU A 1 789 ? -23.510 0.286 17.665 1.00 86.44 789 LEU A C 1
ATOM 6155 O O . LEU A 1 789 ? -23.351 1.507 17.771 1.00 86.44 789 LEU A O 1
ATOM 6159 N N . PRO A 1 790 ? -24.632 -0.235 17.135 1.00 81.44 790 PRO A N 1
ATOM 6160 C CA . PRO A 1 790 ? -25.733 0.607 16.685 1.00 81.44 790 PRO A CA 1
ATOM 6161 C C . PRO A 1 790 ? -26.312 1.385 17.876 1.00 81.44 790 PRO A C 1
ATOM 6163 O O . PRO A 1 790 ? -26.439 0.851 18.977 1.00 81.44 790 PRO A O 1
ATOM 6166 N N . GLY A 1 791 ? -26.603 2.672 17.676 1.00 78.69 791 GLY A N 1
ATOM 6167 C CA . GLY A 1 791 ? -27.120 3.591 18.700 1.00 78.69 791 GLY A CA 1
ATOM 6168 C C . GLY A 1 791 ? -26.125 4.060 19.776 1.00 78.69 791 GLY A C 1
ATOM 6169 O O . GLY A 1 791 ? -26.344 5.125 20.349 1.00 78.69 791 GLY A O 1
ATOM 6170 N N . TYR A 1 792 ? -25.040 3.315 20.021 1.00 80.12 792 TYR A N 1
ATOM 6171 C CA . TYR A 1 792 ? -24.045 3.594 21.071 1.00 80.12 792 TYR A CA 1
ATOM 6172 C C . TYR A 1 792 ? -22.691 4.117 20.554 1.00 80.12 792 TYR A C 1
ATOM 6174 O O . TYR A 1 792 ? -21.949 4.728 21.318 1.00 80.12 792 TYR A O 1
ATOM 6182 N N . GLY A 1 793 ? -22.353 3.899 19.278 1.00 83.88 793 GLY A N 1
ATOM 6183 C CA . GLY A 1 793 ? -21.056 4.294 18.713 1.00 83.88 793 GLY A CA 1
ATOM 6184 C C . GLY A 1 793 ? -19.931 3.301 19.026 1.00 83.88 793 GLY A C 1
ATOM 6185 O O . GLY A 1 793 ? -20.179 2.117 19.256 1.00 83.88 793 GLY A O 1
ATOM 6186 N N . TRP A 1 794 ? -18.681 3.761 18.975 1.00 88.38 794 TRP A N 1
ATOM 6187 C CA . TRP A 1 794 ? -17.489 2.941 19.224 1.00 88.38 794 TRP A CA 1
ATOM 6188 C C . TRP A 1 794 ? -17.396 2.529 20.699 1.00 88.38 794 TRP A C 1
ATOM 6190 O O . TRP A 1 794 ? -17.365 3.395 21.566 1.00 88.38 794 TRP A O 1
ATOM 6200 N N . ILE A 1 795 ? -17.341 1.226 20.998 1.00 88.81 795 ILE A N 1
ATOM 6201 C CA . ILE A 1 795 ? -17.076 0.710 22.353 1.00 88.81 795 ILE A CA 1
ATOM 6202 C C . ILE A 1 795 ? -15.748 -0.067 22.360 1.00 88.81 795 ILE A C 1
ATOM 6204 O O . ILE A 1 795 ? -15.589 -0.969 21.529 1.00 88.81 795 ILE A O 1
ATOM 6208 N N . PRO A 1 796 ? -14.801 0.234 23.272 1.00 89.81 796 PRO A N 1
ATOM 6209 C CA . PRO A 1 796 ? -13.563 -0.529 23.410 1.00 89.81 796 PRO A CA 1
ATOM 6210 C C . PRO A 1 796 ? -13.816 -1.940 23.966 1.00 89.81 796 PRO A C 1
ATOM 6212 O O . PRO A 1 796 ? -14.629 -2.136 24.868 1.00 89.81 796 PRO A O 1
ATOM 6215 N N . VAL A 1 797 ? -13.101 -2.924 23.416 1.00 90.75 797 VAL A N 1
ATOM 6216 C CA . VAL A 1 797 ? -13.094 -4.334 23.826 1.00 90.75 797 VAL A CA 1
ATOM 6217 C C . VAL A 1 797 ? -11.682 -4.909 23.662 1.00 90.75 797 VAL A C 1
ATOM 6219 O O . VAL A 1 797 ? -11.173 -5.082 22.551 1.00 90.75 797 VAL A O 1
ATOM 6222 N N . ASP A 1 798 ? -11.054 -5.262 24.774 1.00 89.25 798 ASP A N 1
ATOM 6223 C CA . ASP A 1 798 ? -9.749 -5.903 24.861 1.00 89.25 798 ASP A CA 1
ATOM 6224 C C . ASP A 1 798 ? -9.893 -7.417 25.068 1.00 89.25 798 ASP A C 1
ATOM 6226 O O . ASP A 1 798 ? -10.170 -7.945 26.146 1.00 89.25 798 ASP A O 1
ATOM 6230 N N . ILE A 1 799 ? -9.640 -8.144 23.986 1.00 88.75 799 ILE A N 1
ATOM 6231 C CA . ILE A 1 799 ? -9.659 -9.608 23.932 1.00 88.75 799 ILE A CA 1
ATOM 6232 C C . ILE A 1 799 ? -8.371 -10.268 24.476 1.00 88.75 799 ILE A C 1
ATOM 6234 O O . ILE A 1 799 ? -8.223 -11.487 24.420 1.00 88.75 799 ILE A O 1
ATOM 6238 N N . THR A 1 800 ? -7.443 -9.476 25.026 1.00 86.38 800 THR A N 1
ATOM 6239 C CA . THR A 1 800 ? -6.153 -9.929 25.572 1.00 86.38 800 THR A CA 1
ATOM 6240 C C . THR A 1 800 ? -6.062 -9.790 27.095 1.00 86.38 800 THR A C 1
ATOM 6242 O O . THR A 1 800 ? -5.515 -10.687 27.738 1.00 86.38 800 THR A O 1
ATOM 6245 N N . GLN A 1 801 ? -6.537 -8.680 27.685 1.00 76.88 801 GLN A N 1
ATOM 6246 C CA . GLN A 1 801 ? -6.403 -8.415 29.133 1.00 76.88 801 GLN A CA 1
ATOM 6247 C C . GLN A 1 801 ? -7.720 -8.332 29.923 1.00 76.88 801 GLN A C 1
ATOM 6249 O O . GLN A 1 801 ? -7.659 -8.152 31.141 1.00 76.88 801 GLN A O 1
ATOM 6254 N N . GLU A 1 802 ? -8.899 -8.451 29.309 1.00 75.50 802 GLU A N 1
ATOM 6255 C CA . GLU A 1 802 ? -10.154 -8.598 30.064 1.00 75.50 802 GLU A CA 1
ATOM 6256 C C . GLU A 1 802 ? -10.353 -10.037 30.576 1.00 75.50 802 GLU A C 1
ATOM 6258 O O . GLU A 1 802 ? -9.870 -10.998 29.982 1.00 75.50 802 GLU A O 1
ATOM 6263 N N . ASP A 1 803 ? -11.097 -10.201 31.678 1.00 72.81 803 ASP A N 1
ATOM 6264 C CA . ASP A 1 803 ? -11.477 -11.531 32.196 1.00 72.81 803 ASP A CA 1
ATOM 6265 C C . ASP A 1 803 ? -12.657 -12.155 31.406 1.00 72.81 803 ASP A C 1
ATOM 6267 O O . ASP A 1 803 ? -12.967 -13.340 31.550 1.00 72.81 803 ASP A O 1
ATOM 6271 N N . GLY A 1 804 ? -13.301 -11.356 30.550 1.00 82.94 804 GLY A N 1
ATOM 6272 C CA . GLY A 1 804 ? -14.389 -11.718 29.648 1.00 82.94 804 GLY A CA 1
ATOM 6273 C C . GLY A 1 804 ? -14.862 -10.497 28.849 1.00 82.94 804 GLY A C 1
ATOM 6274 O O . GLY A 1 804 ? -14.492 -9.378 29.165 1.00 82.94 804 GLY A O 1
ATOM 6275 N N . PHE A 1 805 ? -15.698 -10.700 27.826 1.00 88.12 805 PHE A N 1
ATOM 6276 C CA . PHE A 1 805 ? -16.181 -9.629 26.937 1.00 88.12 805 PHE A CA 1
ATOM 6277 C C . PHE A 1 805 ? -16.865 -8.465 27.682 1.00 88.12 805 PHE A C 1
ATOM 6279 O O . PHE A 1 805 ? -17.934 -8.669 28.278 1.00 88.12 805 PHE A O 1
ATOM 6286 N N . MET A 1 806 ? -16.300 -7.263 27.522 1.00 85.25 806 MET A N 1
ATOM 6287 C CA . MET A 1 806 ? -16.754 -5.982 28.073 1.00 85.25 806 MET A CA 1
ATOM 6288 C C . MET A 1 806 ? -16.785 -5.964 29.614 1.00 85.25 806 MET A C 1
ATOM 6290 O O . MET A 1 806 ? -17.778 -5.576 30.235 1.00 85.25 806 MET A O 1
ATOM 6294 N N . GLU A 1 807 ? -15.701 -6.423 30.245 1.00 77.81 807 GLU A N 1
ATOM 6295 C CA . GLU A 1 807 ? -15.530 -6.455 31.704 1.00 77.81 807 GLU A CA 1
ATOM 6296 C C . GLU A 1 807 ? -14.503 -5.451 32.264 1.00 77.81 807 GLU A C 1
ATOM 6298 O O . GLU A 1 807 ? -14.538 -5.191 33.473 1.00 77.81 807 GLU A O 1
ATOM 6303 N N . ARG A 1 808 ? -13.636 -4.854 31.430 1.00 71.00 808 ARG A N 1
ATOM 6304 C CA . ARG A 1 808 ? -12.697 -3.770 31.803 1.00 71.00 808 ARG A CA 1
ATOM 6305 C C . ARG A 1 808 ? -12.586 -2.735 30.677 1.00 71.00 808 ARG A C 1
ATOM 6307 O O . ARG A 1 808 ? -12.819 -3.062 29.524 1.00 71.00 808 ARG A O 1
ATOM 6314 N N . ASP A 1 809 ? -12.199 -1.510 31.016 1.00 66.00 809 ASP A N 1
ATOM 6315 C CA . ASP A 1 809 ? -12.253 -0.343 30.120 1.00 66.00 809 ASP A CA 1
ATOM 6316 C C . ASP A 1 809 ? -11.109 0.677 30.323 1.00 66.00 809 ASP A C 1
ATOM 6318 O O . ASP A 1 809 ? -11.067 1.706 29.655 1.00 66.00 809 ASP A O 1
ATOM 6322 N N . TYR A 1 810 ? -10.143 0.399 31.207 1.00 71.75 810 TYR A N 1
ATOM 6323 C CA . TYR A 1 810 ? -9.079 1.342 31.589 1.00 71.75 810 TYR A CA 1
ATOM 6324 C C . TYR A 1 810 ? -7.922 1.452 30.575 1.00 71.75 810 TYR A C 1
ATOM 6326 O O . TYR A 1 810 ? -6.756 1.178 30.898 1.00 71.75 810 TYR A O 1
ATOM 6334 N N . TYR A 1 811 ? -8.251 1.873 29.357 1.00 77.62 811 TYR A N 1
ATOM 6335 C CA . TYR A 1 811 ? -7.337 2.041 28.231 1.00 77.62 811 TYR A CA 1
ATOM 6336 C C . TYR A 1 811 ? -7.254 3.517 27.850 1.00 77.62 811 TYR A C 1
ATOM 6338 O O . TYR A 1 811 ? -8.229 4.091 27.375 1.00 77.62 811 TYR A O 1
ATOM 6346 N N . MET A 1 812 ? -6.082 4.134 28.022 1.00 83.19 812 MET A N 1
ATOM 6347 C CA . MET A 1 812 ? -5.850 5.459 27.455 1.00 83.19 812 MET A CA 1
ATOM 6348 C C . MET A 1 812 ? -5.497 5.291 25.976 1.00 83.19 812 MET A C 1
ATOM 6350 O O . MET A 1 812 ? -4.432 4.758 25.644 1.00 83.19 812 MET A O 1
ATOM 6354 N N . ASN A 1 813 ? -6.400 5.729 25.106 1.00 86.75 813 ASN A N 1
ATOM 6355 C CA . ASN A 1 813 ? -6.261 5.664 23.659 1.00 86.75 813 ASN A CA 1
ATOM 6356 C C . ASN A 1 813 ? -5.228 6.705 23.172 1.00 86.75 813 ASN A C 1
ATOM 6358 O O . ASN A 1 813 ? -5.269 7.874 23.571 1.00 86.75 813 ASN A O 1
ATOM 6362 N N . LEU A 1 814 ? -4.277 6.256 22.345 1.00 84.06 814 LEU A N 1
ATOM 6363 C CA . LEU A 1 814 ? -3.290 7.083 21.640 1.00 84.06 814 LEU A CA 1
ATOM 6364 C C . LEU A 1 814 ? -3.498 7.093 20.120 1.00 84.06 814 LEU A C 1
ATOM 6366 O O . LEU A 1 814 ? -2.939 7.965 19.459 1.00 84.06 814 LEU A O 1
ATOM 6370 N N . ALA A 1 815 ? -4.223 6.113 19.573 1.00 81.88 815 ALA A N 1
ATOM 6371 C CA . ALA A 1 815 ? -4.546 6.018 18.159 1.00 81.88 815 ALA A CA 1
ATOM 6372 C C . ALA A 1 815 ? -5.698 5.039 17.866 1.00 81.88 815 ALA A C 1
ATOM 6374 O O . ALA A 1 815 ? -5.811 3.972 18.481 1.00 81.88 815 ALA A O 1
ATOM 6375 N N . THR A 1 816 ? -6.489 5.368 16.847 1.00 82.31 816 THR A N 1
ATOM 6376 C CA . THR A 1 816 ? -7.599 4.575 16.304 1.00 82.31 816 THR A CA 1
ATOM 6377 C C . THR A 1 816 ? -7.403 4.350 14.814 1.00 82.31 816 THR A C 1
ATOM 6379 O O . THR A 1 816 ? -7.255 5.294 14.046 1.00 82.31 816 THR A O 1
ATOM 6382 N N . GLU A 1 817 ? -7.436 3.096 14.382 1.00 77.75 817 GLU A N 1
ATOM 6383 C CA . GLU A 1 817 ? -6.806 2.695 13.131 1.00 77.75 817 GLU A CA 1
ATOM 6384 C C . GLU A 1 817 ? -7.802 1.934 12.246 1.00 77.75 817 GLU A C 1
ATOM 6386 O O . GLU A 1 817 ? -8.341 0.892 12.636 1.00 77.75 817 GLU A O 1
ATOM 6391 N N . LYS A 1 818 ? -8.044 2.431 11.021 1.00 70.25 818 LYS A N 1
ATOM 6392 C CA . LYS A 1 818 ? -9.017 1.852 10.065 1.00 70.25 818 LYS A CA 1
ATOM 6393 C C . LYS A 1 818 ? -8.724 0.400 9.680 1.00 70.25 818 LYS A C 1
ATOM 6395 O O . LYS A 1 818 ? -9.617 -0.314 9.226 1.00 70.25 818 LYS A O 1
ATOM 6400 N N . GLY A 1 819 ? -7.507 -0.048 9.934 1.00 63.00 819 GLY A N 1
ATOM 6401 C CA . GLY A 1 819 ? -7.068 -1.424 9.845 1.00 63.00 819 GLY A CA 1
ATOM 6402 C C . GLY A 1 819 ? -5.610 -1.493 10.266 1.00 63.00 819 GLY A C 1
ATOM 6403 O O . GLY A 1 819 ? -5.203 -0.820 11.207 1.00 63.00 819 GLY A O 1
ATOM 6404 N N . THR A 1 820 ? -4.813 -2.273 9.555 1.00 58.09 820 THR A N 1
ATOM 6405 C CA . THR A 1 820 ? -3.394 -2.509 9.853 1.00 58.09 820 THR A CA 1
ATOM 6406 C C . THR A 1 820 ? -2.428 -1.982 8.801 1.00 58.09 820 THR A C 1
ATOM 6408 O O . THR A 1 820 ? -1.230 -1.970 9.058 1.00 58.09 820 THR A O 1
ATOM 6411 N N . SER A 1 821 ? -2.905 -1.494 7.650 1.00 51.41 821 SER A N 1
ATOM 6412 C CA . SER A 1 821 ? -2.038 -1.003 6.569 1.00 51.41 821 SER A CA 1
ATOM 6413 C C . SER A 1 821 ? -1.071 0.105 7.005 1.00 51.41 821 SER A C 1
ATOM 6415 O O . SER A 1 821 ? -0.025 0.279 6.394 1.00 51.41 821 SER A O 1
ATOM 6417 N N . PHE A 1 822 ? -1.412 0.863 8.053 1.00 52.78 822 PHE A N 1
ATOM 6418 C CA . PHE A 1 822 ? -0.570 1.928 8.606 1.00 52.78 822 PHE A CA 1
ATOM 6419 C C . PHE A 1 822 ? 0.645 1.404 9.404 1.00 52.78 822 PHE A C 1
ATOM 6421 O O . PHE A 1 822 ? 1.638 2.117 9.515 1.00 52.78 822 PHE A O 1
ATOM 6428 N N . LEU A 1 823 ? 0.596 0.166 9.924 1.00 49.19 823 LEU A N 1
ATOM 6429 C CA . LEU A 1 823 ? 1.705 -0.487 10.646 1.00 49.19 823 LEU A CA 1
ATOM 6430 C C . LEU A 1 823 ? 2.845 -0.909 9.706 1.00 49.19 823 LEU A C 1
ATOM 6432 O O . LEU A 1 823 ? 3.860 -1.436 10.158 1.00 49.19 823 LEU A O 1
ATOM 6436 N N . TYR A 1 824 ? 2.660 -0.748 8.393 1.00 47.53 824 TYR A N 1
ATOM 6437 C CA . TYR A 1 824 ? 3.489 -1.381 7.381 1.00 47.53 824 TYR A CA 1
ATOM 6438 C C . TYR A 1 824 ? 4.245 -0.354 6.543 1.00 47.53 824 TYR A C 1
ATOM 6440 O O . TYR A 1 824 ? 3.800 0.100 5.490 1.00 47.53 824 TYR A O 1
ATOM 6448 N N . LYS A 1 825 ? 5.446 -0.016 7.024 1.00 40.81 825 LYS A N 1
ATOM 6449 C CA . LYS A 1 825 ? 6.497 0.618 6.211 1.00 40.81 825 LYS A CA 1
ATOM 6450 C C . LYS A 1 825 ? 7.779 -0.224 6.113 1.00 40.81 825 LYS A C 1
ATOM 6452 O O . LYS A 1 825 ? 8.702 0.140 5.390 1.00 40.81 825 LYS A O 1
ATOM 6457 N N . SER A 1 826 ? 7.832 -1.367 6.796 1.00 37.09 826 SER A N 1
ATOM 6458 C CA . SER A 1 826 ? 8.820 -2.424 6.564 1.00 37.09 826 SER A CA 1
ATOM 6459 C C . SER A 1 826 ? 8.187 -3.795 6.834 1.00 37.09 826 SER A C 1
ATOM 6461 O O . SER A 1 826 ? 7.151 -3.873 7.493 1.00 37.09 826 SER A O 1
ATOM 6463 N N . LEU A 1 827 ? 8.779 -4.867 6.294 1.00 36.47 827 LEU A N 1
ATOM 6464 C CA . LEU A 1 827 ? 8.197 -6.218 6.346 1.00 36.47 827 LEU A CA 1
ATOM 6465 C C . LEU A 1 827 ? 8.145 -6.804 7.773 1.00 36.47 827 LEU A C 1
ATOM 6467 O O . LEU A 1 827 ? 7.291 -7.634 8.079 1.00 36.47 827 LEU A O 1
ATOM 6471 N N . THR A 1 828 ? 9.035 -6.328 8.646 1.00 34.88 828 THR A N 1
ATOM 6472 C CA . THR A 1 828 ? 9.204 -6.745 10.043 1.00 34.88 828 THR A CA 1
ATOM 6473 C C . THR A 1 828 ? 8.697 -5.684 11.007 1.00 34.88 828 THR A C 1
ATOM 6475 O O . THR A 1 828 ? 8.925 -4.496 10.782 1.00 34.88 828 THR A O 1
ATOM 6478 N N . MET A 1 829 ? 8.131 -6.083 12.149 1.00 37.47 829 MET A N 1
ATOM 6479 C CA . MET A 1 829 ? 7.873 -5.145 13.243 1.00 37.47 829 MET A CA 1
ATOM 6480 C C . MET A 1 829 ? 9.187 -4.764 13.939 1.00 37.47 829 MET A C 1
ATOM 6482 O O . MET A 1 829 ? 9.459 -5.211 15.048 1.00 37.47 829 MET A O 1
ATOM 6486 N N . ASP A 1 830 ? 10.005 -3.918 13.312 1.00 40.78 830 ASP A N 1
ATOM 6487 C CA . ASP A 1 830 ? 10.938 -3.094 14.078 1.00 40.78 830 ASP A CA 1
ATOM 6488 C C . ASP A 1 830 ? 10.110 -2.225 15.041 1.00 40.78 830 ASP A C 1
ATOM 6490 O O . ASP A 1 830 ? 9.061 -1.687 14.676 1.00 40.78 830 ASP A O 1
ATOM 6494 N N . TRP A 1 831 ? 10.605 -2.041 16.261 1.00 35.12 831 TRP A N 1
ATOM 6495 C CA . TRP A 1 831 ? 10.115 -1.022 17.181 1.00 35.12 831 TRP A CA 1
ATOM 6496 C C . TRP A 1 831 ? 10.044 0.364 16.513 1.00 35.12 831 TRP A C 1
ATOM 6498 O O . TRP A 1 831 ? 9.108 1.109 16.779 1.00 35.12 831 TRP A O 1
ATOM 6508 N N . SER A 1 832 ? 10.961 0.690 15.590 1.00 38.94 832 SER A N 1
ATOM 6509 C CA . SER A 1 832 ? 10.895 1.930 14.795 1.00 38.94 832 SER A CA 1
ATOM 6510 C C . SER A 1 832 ? 9.805 1.946 13.706 1.00 38.94 832 SER A C 1
ATOM 6512 O O . SER A 1 832 ? 9.445 3.018 13.232 1.00 38.94 832 SER A O 1
ATOM 6514 N N . SER A 1 833 ? 9.258 0.788 13.314 1.00 38.19 833 SER A N 1
ATOM 6515 C CA . SER A 1 833 ? 8.165 0.675 12.327 1.00 38.19 833 SER A CA 1
ATOM 6516 C C . SER A 1 833 ? 6.768 0.723 12.955 1.00 38.19 833 SER A C 1
ATOM 6518 O O . SER A 1 833 ? 5.805 1.012 12.255 1.00 38.19 833 SER A O 1
ATOM 6520 N N . TYR A 1 834 ? 6.645 0.502 14.270 1.00 39.62 834 TYR A N 1
ATOM 6521 C CA . TYR A 1 834 ? 5.372 0.630 15.000 1.00 39.62 834 TYR A CA 1
ATOM 6522 C C . TYR A 1 834 ? 4.865 2.080 15.087 1.00 39.62 834 TYR A C 1
ATOM 6524 O O . TYR A 1 834 ? 3.733 2.336 15.500 1.00 39.62 834 TYR A O 1
ATOM 6532 N N . TYR A 1 835 ? 5.733 3.039 14.767 1.00 46.75 835 TYR A N 1
ATOM 6533 C CA . TYR A 1 835 ? 5.624 4.400 15.244 1.00 46.75 835 TYR A CA 1
ATOM 6534 C C . TYR A 1 835 ? 6.075 5.413 14.187 1.00 46.75 835 TYR A C 1
ATOM 6536 O O . TYR A 1 835 ? 7.184 5.361 13.664 1.00 46.75 835 TYR A O 1
ATOM 6544 N N . TYR A 1 836 ? 5.248 6.438 13.979 1.00 50.44 836 TYR A N 1
ATOM 6545 C CA . TYR A 1 836 ? 5.780 7.766 13.664 1.00 50.44 836 TYR A CA 1
ATOM 6546 C C . TYR A 1 836 ? 6.628 8.285 14.844 1.00 50.44 836 TYR A C 1
ATOM 6548 O O . TYR A 1 836 ? 7.621 8.980 14.632 1.00 50.44 836 TYR A O 1
ATOM 6556 N N . ASP A 1 837 ? 6.220 7.927 16.068 1.00 69.44 837 ASP A N 1
ATOM 6557 C CA . ASP A 1 837 ? 6.826 8.288 17.349 1.00 69.44 837 ASP A CA 1
ATOM 6558 C C . ASP A 1 837 ? 8.302 7.884 17.460 1.00 69.44 837 ASP A C 1
ATOM 6560 O O . ASP A 1 837 ? 8.665 6.709 17.424 1.00 69.44 837 ASP A O 1
ATOM 6564 N N . GLY A 1 838 ? 9.170 8.869 17.667 1.00 80.19 838 GLY A N 1
ATOM 6565 C CA . GLY A 1 838 ? 10.609 8.645 17.727 1.00 80.19 838 GLY A CA 1
ATOM 6566 C C . GLY A 1 838 ? 11.413 9.695 16.981 1.00 80.19 838 GLY A C 1
ATOM 6567 O O . GLY A 1 838 ? 10.874 10.574 16.302 1.00 80.19 838 GLY A O 1
ATOM 6568 N N . PHE A 1 839 ? 12.734 9.607 17.120 1.00 84.62 839 PHE A N 1
ATOM 6569 C CA . PHE A 1 839 ? 13.659 10.525 16.477 1.00 84.62 839 PHE A CA 1
ATOM 6570 C C . PHE A 1 839 ? 14.029 10.091 15.059 1.00 84.62 839 PHE A C 1
ATOM 6572 O O . PHE A 1 839 ? 14.543 8.991 14.843 1.00 84.62 839 PHE A O 1
ATOM 6579 N N . LYS A 1 840 ? 13.883 11.031 14.121 1.00 83.50 840 LYS A N 1
ATOM 6580 C CA . LYS A 1 840 ? 14.540 11.034 12.808 1.00 83.50 840 LYS A CA 1
ATOM 6581 C C . LYS A 1 840 ? 15.826 11.859 12.916 1.00 83.50 840 LYS A C 1
ATOM 6583 O O . LYS A 1 840 ? 15.863 12.851 13.644 1.00 83.50 840 LYS A O 1
ATOM 6588 N N . TYR A 1 841 ? 16.888 11.452 12.225 1.00 84.00 841 TYR A N 1
ATOM 6589 C CA . TYR A 1 841 ? 18.203 12.099 12.299 1.00 84.00 841 TYR A CA 1
ATOM 6590 C C . TYR A 1 841 ? 19.061 11.794 11.063 1.00 84.00 841 TYR A C 1
ATOM 6592 O O . TYR A 1 841 ? 18.860 10.788 10.386 1.00 84.00 841 TYR A O 1
ATOM 6600 N N . LYS A 1 842 ? 20.063 12.640 10.799 1.00 82.62 842 LYS A N 1
ATOM 6601 C CA . LYS A 1 842 ? 21.091 12.444 9.757 1.00 82.62 842 LYS A CA 1
ATOM 6602 C C . LYS A 1 842 ? 22.491 12.350 10.377 1.00 82.62 842 LYS A C 1
ATOM 6604 O O . LYS A 1 842 ? 22.698 12.766 11.517 1.00 82.62 842 LYS A O 1
ATOM 6609 N N . TRP A 1 843 ? 23.474 11.837 9.638 1.00 85.94 843 TRP A N 1
ATOM 6610 C CA . TRP A 1 843 ? 24.878 11.747 10.067 1.00 85.94 843 TRP A CA 1
ATOM 6611 C C . TRP A 1 843 ? 25.837 11.918 8.873 1.00 85.94 843 TRP A C 1
ATOM 6613 O O . TRP A 1 843 ? 25.429 11.764 7.729 1.00 85.94 843 TRP A O 1
ATOM 6623 N N . ASP A 1 844 ? 27.102 12.265 9.135 1.00 78.00 844 ASP A N 1
ATOM 6624 C CA . ASP A 1 844 ? 28.118 12.609 8.111 1.00 78.00 844 ASP A CA 1
ATOM 6625 C C . ASP A 1 844 ? 29.169 11.493 7.895 1.00 78.00 844 ASP A C 1
ATOM 6627 O O . ASP A 1 844 ? 30.341 11.768 7.636 1.00 78.00 844 ASP A O 1
ATOM 6631 N N . SER A 1 845 ? 28.797 10.223 8.090 1.00 72.50 845 SER A N 1
ATOM 6632 C CA . SER A 1 845 ? 29.734 9.085 8.106 1.00 72.50 845 SER A CA 1
ATOM 6633 C C . SER A 1 845 ? 29.258 7.933 7.226 1.00 72.50 845 SER A C 1
ATOM 6635 O O . SER A 1 845 ? 28.078 7.600 7.211 1.00 72.50 845 SER A O 1
ATOM 6637 N N . THR A 1 846 ? 30.197 7.253 6.567 1.00 73.69 846 THR A N 1
ATOM 6638 C CA . THR A 1 846 ? 29.941 5.985 5.862 1.00 73.69 846 THR A CA 1
ATOM 6639 C C . THR A 1 846 ? 29.685 4.810 6.813 1.00 73.69 846 THR A C 1
ATOM 6641 O O . THR A 1 846 ? 29.244 3.749 6.378 1.00 73.69 846 THR A O 1
ATOM 6644 N N . GLN A 1 847 ? 29.946 4.985 8.112 1.00 70.25 847 GLN A N 1
ATOM 6645 C CA . GLN A 1 847 ? 29.532 4.064 9.168 1.00 70.25 847 GLN A CA 1
ATOM 6646 C C . GLN A 1 847 ? 28.178 4.506 9.738 1.00 70.25 847 GLN A C 1
ATOM 6648 O O . GLN A 1 847 ? 28.045 5.649 10.181 1.00 70.25 847 GLN A O 1
ATOM 6653 N N . SER A 1 848 ? 27.206 3.592 9.784 1.00 76.31 848 SER A N 1
ATOM 6654 C CA . SER A 1 848 ? 25.912 3.812 10.440 1.00 76.31 848 SER A CA 1
ATOM 6655 C C . SER A 1 848 ? 26.073 4.080 11.947 1.00 76.31 848 SER A C 1
ATOM 6657 O O . SER A 1 848 ? 26.942 3.473 12.583 1.00 76.31 848 SER A O 1
ATOM 6659 N N . PRO A 1 849 ? 25.252 4.958 12.548 1.00 80.31 849 PRO A N 1
ATOM 6660 C CA . PRO A 1 849 ? 25.304 5.230 13.978 1.00 80.31 849 PRO A CA 1
ATOM 6661 C C . PRO A 1 849 ? 24.666 4.093 14.794 1.00 80.31 849 PRO A C 1
ATOM 6663 O O . PRO A 1 849 ? 23.637 3.541 14.416 1.00 80.31 849 PRO A O 1
ATOM 6666 N N . ASP A 1 850 ? 25.269 3.774 15.940 1.00 87.38 850 ASP A N 1
ATOM 6667 C CA . ASP A 1 850 ? 24.718 2.852 16.943 1.00 87.38 850 ASP A CA 1
ATOM 6668 C C . ASP A 1 850 ? 23.850 3.666 17.915 1.00 87.38 850 ASP A C 1
ATOM 6670 O O . ASP A 1 850 ? 24.366 4.390 18.774 1.00 87.38 850 ASP A O 1
ATOM 6674 N N . ILE A 1 851 ? 22.533 3.613 17.700 1.00 85.25 851 ILE A N 1
ATOM 6675 C CA . ILE A 1 851 ? 21.513 4.398 18.403 1.00 85.25 851 ILE A CA 1
ATOM 6676 C C . ILE A 1 851 ? 20.543 3.457 19.118 1.00 85.25 851 ILE A C 1
ATOM 6678 O O . ILE A 1 851 ? 20.040 2.501 18.537 1.00 85.25 851 ILE A O 1
ATOM 6682 N N . GLU A 1 852 ? 20.219 3.773 20.370 1.00 86.50 852 GLU A N 1
ATOM 6683 C CA . GLU A 1 852 ? 19.087 3.192 21.090 1.00 86.50 852 GLU A CA 1
ATOM 6684 C C . GLU A 1 852 ? 17.985 4.243 21.227 1.00 86.50 852 GLU A C 1
ATOM 6686 O O . GLU A 1 852 ? 18.253 5.368 21.653 1.00 86.50 852 GLU A O 1
ATOM 6691 N N . GLN A 1 853 ? 16.750 3.873 20.889 1.00 84.50 853 GLN A N 1
ATOM 6692 C CA . GLN A 1 853 ? 15.562 4.693 21.120 1.00 84.50 853 GLN A CA 1
ATOM 6693 C C . GLN A 1 853 ? 14.627 3.990 22.106 1.00 84.50 853 GLN A C 1
ATOM 6695 O O . GLN A 1 853 ? 14.519 2.765 22.083 1.00 84.50 853 GLN A O 1
ATOM 6700 N N . LYS A 1 854 ? 13.965 4.760 22.974 1.00 81.81 854 LYS A N 1
ATOM 6701 C CA . LYS A 1 854 ? 12.981 4.279 23.960 1.00 81.81 854 LYS A CA 1
ATOM 6702 C C . LYS A 1 854 ? 11.778 5.203 23.994 1.00 81.81 854 LYS A C 1
ATOM 6704 O O . LYS A 1 854 ? 11.950 6.417 23.867 1.00 81.81 854 LYS A O 1
ATOM 6709 N N . LEU A 1 855 ? 10.593 4.636 24.202 1.00 79.56 855 LEU A N 1
ATOM 6710 C CA . LEU A 1 855 ? 9.352 5.385 24.397 1.00 79.56 855 LEU A CA 1
ATOM 6711 C C . LEU A 1 855 ? 8.834 5.067 25.794 1.00 79.56 855 LEU A C 1
ATOM 6713 O O . LEU A 1 855 ? 8.592 3.913 26.124 1.00 79.56 855 LEU A O 1
ATOM 6717 N N . ILE A 1 856 ? 8.736 6.091 26.632 1.00 81.06 856 ILE A N 1
ATOM 6718 C CA . ILE A 1 856 ? 8.572 5.956 28.073 1.00 81.06 856 ILE A CA 1
ATOM 6719 C C . ILE A 1 856 ? 7.268 6.619 28.499 1.00 81.06 856 ILE A C 1
ATOM 6721 O O . ILE A 1 856 ? 7.086 7.828 28.338 1.00 81.06 856 ILE A O 1
ATOM 6725 N N . TYR A 1 857 ? 6.389 5.835 29.118 1.00 81.19 857 TYR A N 1
ATOM 6726 C CA . TYR A 1 857 ? 5.134 6.322 29.684 1.00 81.19 857 TYR A CA 1
ATOM 6727 C C . TYR A 1 857 ? 5.219 6.467 31.209 1.00 81.19 857 TYR A C 1
ATOM 6729 O O . TYR A 1 857 ? 5.651 5.548 31.909 1.00 81.19 857 TYR A O 1
ATOM 6737 N N . LYS A 1 858 ? 4.786 7.621 31.734 1.00 81.69 858 LYS A N 1
ATOM 6738 C CA . LYS A 1 858 ? 4.829 7.978 33.166 1.00 81.69 858 LYS A CA 1
ATOM 6739 C C . LYS A 1 858 ? 3.487 8.562 33.612 1.00 81.69 858 LYS A C 1
ATOM 6741 O O . LYS A 1 858 ? 3.116 9.642 33.160 1.00 81.69 858 LYS A O 1
ATOM 6746 N N . VAL A 1 859 ? 2.774 7.882 34.517 1.00 80.88 859 VAL A N 1
ATOM 6747 C CA . VAL A 1 859 ? 1.451 8.317 35.021 1.00 80.88 859 VAL A CA 1
ATOM 6748 C C . VAL A 1 859 ? 1.504 8.777 36.475 1.00 80.88 859 VAL A C 1
ATOM 6750 O O . VAL A 1 859 ? 2.209 8.206 37.304 1.00 80.88 859 VAL A O 1
ATOM 6753 N N . SER A 1 860 ? 0.737 9.823 36.786 1.00 82.75 860 SER A N 1
ATOM 6754 C CA . SER A 1 860 ? 0.609 10.404 38.126 1.00 82.75 860 SER A CA 1
ATOM 6755 C C . SER A 1 860 ? -0.797 10.972 38.368 1.00 82.75 860 SER A C 1
ATOM 6757 O O . SER A 1 860 ? -1.498 11.312 37.421 1.00 82.75 860 SER A O 1
ATOM 6759 N N . GLY A 1 861 ? -1.215 11.072 39.634 1.00 81.69 861 GLY A N 1
ATOM 6760 C CA . GLY A 1 861 ? -2.541 11.577 40.041 1.00 81.69 861 GLY A CA 1
ATOM 6761 C C . GLY A 1 861 ? -3.564 10.495 40.416 1.00 81.69 861 GLY A C 1
ATOM 6762 O O . GLY A 1 861 ? -4.498 10.784 41.153 1.00 81.69 861 GLY A O 1
ATOM 6763 N N . ILE A 1 862 ? -3.331 9.246 40.008 1.00 80.12 862 ILE A N 1
ATOM 6764 C CA . ILE A 1 862 ? -4.216 8.088 40.217 1.00 80.12 862 ILE A CA 1
ATOM 6765 C C . ILE A 1 862 ? -3.445 6.897 40.811 1.00 80.12 862 ILE A C 1
ATOM 6767 O O . ILE A 1 862 ? -2.223 6.808 40.666 1.00 80.12 862 ILE A O 1
ATOM 6771 N N . SER A 1 863 ? -4.130 5.972 41.491 1.00 76.12 863 SER A N 1
ATOM 6772 C CA . SER A 1 863 ? -3.551 4.739 42.032 1.00 76.12 863 SER A CA 1
ATOM 6773 C C . SER A 1 863 ? -4.317 3.482 41.600 1.00 76.12 863 SER A C 1
ATOM 6775 O O . SER A 1 863 ? -5.491 3.523 41.240 1.00 76.12 863 SER A O 1
ATOM 6777 N N . LYS A 1 864 ? -3.670 2.313 41.712 1.00 72.81 864 LYS A N 1
ATOM 6778 C CA . LYS A 1 864 ? -4.297 1.016 41.400 1.00 72.81 864 LYS A CA 1
ATOM 6779 C C . LYS A 1 864 ? -5.620 0.783 42.154 1.00 72.81 864 LYS A C 1
ATOM 6781 O O . LYS A 1 864 ? -6.493 0.095 41.640 1.00 72.81 864 LYS A O 1
ATOM 6786 N N . LYS A 1 865 ? -5.783 1.322 43.369 1.00 73.88 865 LYS A N 1
ATOM 6787 C CA . LYS A 1 865 ? -7.012 1.122 44.162 1.00 73.88 865 LYS A CA 1
ATOM 6788 C C . LYS A 1 865 ? -8.228 1.821 43.564 1.00 73.88 865 LYS A C 1
ATOM 6790 O O . LYS A 1 865 ? -9.347 1.363 43.775 1.00 73.88 865 LYS A O 1
ATOM 6795 N N . ASP A 1 866 ? -8.000 2.897 42.829 1.00 73.12 866 ASP A N 1
ATOM 6796 C CA . ASP A 1 866 ? -9.063 3.728 42.278 1.00 73.12 866 ASP A CA 1
ATOM 6797 C C . ASP A 1 866 ? -9.670 3.016 41.052 1.00 73.12 866 ASP A C 1
ATOM 6799 O O . ASP A 1 866 ? -10.890 2.904 40.953 1.00 73.12 866 ASP A O 1
ATOM 6803 N N . LEU A 1 867 ? -8.815 2.369 40.241 1.00 71.25 867 LEU A N 1
ATOM 6804 C CA . LEU A 1 867 ? -9.200 1.467 39.142 1.00 71.25 867 LEU A CA 1
ATOM 6805 C C . LEU A 1 867 ? -9.737 0.090 39.596 1.00 71.25 867 LEU A C 1
ATOM 6807 O O . LEU A 1 867 ? -10.563 -0.508 38.928 1.00 71.25 867 LEU A O 1
ATOM 6811 N N . TYR A 1 868 ? -9.263 -0.478 40.710 1.00 65.75 868 TYR A N 1
ATOM 6812 C CA . TYR A 1 868 ? -9.614 -1.858 41.112 1.00 65.75 868 TYR A CA 1
ATOM 6813 C C . TYR A 1 868 ? -10.472 -1.939 42.384 1.00 65.75 868 TYR A C 1
ATOM 6815 O O . TYR A 1 868 ? -10.359 -2.883 43.163 1.00 65.75 868 TYR A O 1
ATOM 6823 N N . SER A 1 869 ? -11.329 -0.946 42.621 1.00 53.88 869 SER A N 1
ATOM 6824 C CA . SER A 1 869 ? -12.302 -0.942 43.726 1.00 53.88 869 SER A CA 1
ATOM 6825 C C . SER A 1 869 ? -13.686 -1.420 43.267 1.00 53.88 869 SER A C 1
ATOM 6827 O O . SER A 1 869 ? -14.679 -0.701 43.398 1.00 53.88 869 SER A O 1
ATOM 6829 N N . ARG A 1 870 ? -13.731 -2.631 42.703 1.00 51.16 870 ARG A N 1
ATOM 6830 C CA . ARG A 1 870 ? -14.945 -3.423 42.446 1.00 51.16 870 ARG A CA 1
ATOM 6831 C C . ARG A 1 870 ? -14.940 -4.643 43.377 1.00 51.16 870 ARG A C 1
ATOM 6833 O O . ARG A 1 870 ? -13.829 -5.158 43.632 1.00 51.16 870 ARG A O 1
#

Secondary structure (DSSP, 8-state):
--SSSSS----------SSSSSSSS----------------------------------------PPP-PPPP-PEEEEEEEEE--SS-EEEEEEETTEEEEEETTS-EEEEE-SSSSS-EEEEEE---SSEEEEEEETTEEEEEEEEEEEPPP-TTS--TT--SEEEEEEEEEEE-SSSSS-EEEEEEE-SSSBEEEEEEEEEETTEEEEEEEEEETTEEEEEEEEEE-SSTTS-EEEEEEEESSEEEEEEEETTEEEEEEEEEETTTTEEEEEEEEEEEE-SSSSS-EEEEEEE--SSEEEEEEETTEEEEEEEEEETTTTEEEEEEEEEEE-SSTTS-EEEEEEE-SS-EEEEEEETTEEEEEETTS-EEEEE-SSSSS-EEEEEE--SS---EEEEETTEEEEE-BTT-EEEEEEEE----S------TT--PPPB---EEEE-EEETTEEETTSEEEEE-TT-B-TT----EEEEEETTEE----SSS------BTTB--B--B-TTS-EEEEE-SS-EEEEEEEEEE-SS-EEEEEEEEEEE--SS----SEEEEEEEEEEEEEEE-SSSPEEEEEEEEEPP--BTTTEEEEEEEESSS-EEEEE-TT--EEEEEE--TT-EE-TT-EEEEEEEEEEEEEE--GGG---TT----TT-HHHHHHTS-BTTB-TT-HHHHHHHHHHHTT---HHHHHHHHHHHHHTT-EE-HHHHHHS-PPPPPHHHHHHHTEE-HHHHHHHHHHHHHTTT--EEEEEEEEHHHHHHTTTPPB---EEEEEEEETTTEEEEE-TTTSSSTTS---EEEEEEESSSGGG-SSSS--TTTS-S-EEEEEESSSSPP-EEEEEEEEEES--HHHHT--